Protein AF-J0RH33-F1 (afdb_monomer_lite)

Secondary structure (DSSP, 8-state):
---------------------------EEEE-TT-EEEEES-EESEEEE-TT-EEEEES-EE--S--TT-TT-EEEEE-STT-EEEEESS-EEESPTTS----SEEEEEETT-EEEEES-EEEESSEEEEEES-EEEEES-EEEE---SSSS---EEEEEESS-EEEEEEEEEEEESSEEEEE-SS-EEEEEEEEESSEEEE-SS-EEEEEEEEEES-SEEEEE-SS-EEEEEEEEEEESEEEEEETT-EEEEETT-EEEESSS-SEEEESTT-EEEEESSEEEESSEEEEEESS-EEEEES-EEEE-SSS--EEEEEESS-EEEEESS-EEEEESEEEEEESTT-EEEEES-EEEE-STT-EEEEEES---S--EEES-EEEESSTT--EEEEEEEESS-EEEEES-EEEEEEEEEEE-SS-EEEEES-EEEESS-SEEEETT-EEEEESS-EEEESSS-SEEEESTT-EEEEESSEEEESS-SEEEETT-EEEEES-EEEE--SS--EEEEEESTT-EEEEEEEEEEEEESEEEEEETT-EEEEEEEEEEE---S--TT-PPPEEEEEESSEEEE-S-EEEEEEEEEEEEESS-EEEE---SS--EEEEEEEEEEEEESS-EEEEESEEEE-SSEEEEEE---------TT-TT-----EEEEES-EEEEEEEEEEE-TT---EEEEES-EEEEEEEEEE----SS-PPPEEEEEES-EEEEEEEE-TT--EEEEEESS-EEEE---SS-B-TTSPBPPHHHHHEEEESEEEEES-EEEEPPPBTTBPPEEEESTT--S-SEEEEEESS-EEEE-B---TT--GGG--B-EEEE-SEEEE-EEEEE-S----TT------S--TTSSEEEEEESS---TTSEEETTS-EESTT-SBEEEEEEESTT-TT-PPPGGG---SS--S--EEEEEEE-B-TTSSSB-B-HHHHHHHHHHHHHHHHHHHHHHHHHHHHHHHHHHHHHS-S-------EEEEEEEEEE--SS-TTSSS-TTEEEEEEEEEE-

pLDDT: mean 86.23, std 16.54, range [25.39, 98.94]

Radius of gyration: 57.74 Å; chains: 1; bounding box: 113×87×209 Å

Foldseek 3Di:
DDDDDDDDDDDDDDDDDDDDDDPPPFAEAEFEDLDEEEEEPEEGLAYEWDHQGEYEYEQYEFNPDQDPPDQADERYEYDAPNTEYAYEDAYEFADPPPDDGSHQHGYEYEHQYEYEYYAHEYEHAAENEEYANYEYEYENYEYEHHNPDPDDGQGANYEHENQYEYEAEAYEYPAHDAHPYEYYHAYEYEYAHYEGQEEHEYERQYEYEAEAYEYPPYQENYEYYQQYEYEYAAYEGAHQHWYEWENLYEYEAHNAHETAHDHAEQYEFEAANTEYEYEHHEFEGAAEPADYEHNYEYEYENYEQEYPQNNHAEPYEFEHQYEYEAYYQYEYPAHQEHYEFEAENGEYEYAAHEYEYEDDQHEDYYYENHLDQRHEYENYEYEYPDPPAAHAEDYEHEDQAEYEYHAYEYDRHQEDYYYYQQYEYEEAAYEFEHAEAHHEWENLYEYEYENAHEFEYDHYERHEFEAANTEYEEEHHEFEGQEEPAEFYHQGEYEYEHYEFEYDHPPFAEPYEAYAANTEYEYHYAYEYEAHLEDEEYEHNYEYEHAHYEYAYAQDPDDPPPDWREDEEYALYEYEYEYQYEADNTQEYYEFEHLYEYEYHYPDALRHEAEHAAEDYEYEQQGEYYEESYEYEYAAEDYEYEDPPPPVPPDPPVPPRLHAHEYEYECYEYAHEQYEHYEQHQHQYEYEEHVYEGHHLADEEDDDDDDDQDHEREYEYENYEAEHAAYAPQQHAYEYAYEHAYEYEYEQHPRDADPVRHDDDSVVSQEHEHAAYHFELYEYEYDPDDPQAAHEYEYRGNPDPDQARYEYYDAAEYEKEAAKDWLDFLVPGSIYAYEYEGAHYDAYEYHYDDAHYDPPPDDQDQDDDLRTAHFHYKHQYDDDQRNYFYPVQFDAHPPHQFTKGWGKAFDPGPRYWHDQSNDPDPPRDSGMITTGTGFDADPPDSATAGHPVVLCVVVVVVLVVVLVVQVVVVVVVVVVVVVVVPVVDDDDDDPDKDKDKDWDKDFDADPPDCGHHVRGGRIDIGMDMDID

Sequence (1028 aa):
MSKKSLLSYTAIAVILLFGANHNAQAEELKVSDGKKTEVSEKSYDNILAEKGGKIIGKNLKLGSTPPQGSPSAVVVTVTRSDSLIELSENTIIGAPLGTKSSYAYGVNVSDNAIFKMTGGSINVDTTAIKLNGGNGELENVTITSENREHNKALGNAIIASEKSKLTLKNVTVTTAKDTSITADDHSDITVSDGSFGGTILAKNESTITLNNVTVTQANNGIFADNKSQITVNGGSFETKNGVTVQNGSTITLNNGAKITSSESDGLHVVGEKSKVVMTGGSVTGSNSVLYTRGGGYINVKDVALTANGNGTKFGALARAFSTIELNGNTTIKNAFVGVKAQSENATIKMTGGSIEITGGEAVGALFFDTKSKENMLKDVKITSGKDGFFIEKGISADKKSTVALDNVTLTQAKTAIFANDNSTIAVSGGTFEAKEAAIFAQNGSTITLNNDAKITSSEGDGLYAVGEKSKIFMTGGSITGSNKVLHAKGGGYINVKDVTLKTNGERKHAGAFADDINSVIELKGKTTITNVFCGLLAMYGSKITSEELTITGQETDDYEDGTLSTGVNAFGAVIELKGKTTIEKVNVGLAATSNSTIKMVNGTAKENKIEATKIALFISNNGHIDLVNTSATAGTAGVQFANFSQDNSNNPSSSQNRKNSEVNLTNTDLIVEKGIGINTNESIGKINLKNSKILADTLFQNTIQETEPVEMFTLTADHSVLQGGVRNKEKGKTSFDLKNETTWTLKISENEKDAEGNLLDIAQRARSDVSVLGLNDSSLVFAGPTEGHYQTLHIGSGKPETKAVYNATGDAKIYFNTKWTDGTPITEQETDHLLIHGDVSGSTTVYIQSDLGDKESVINASDPSNIGGLSLIQVSGKADENSFKLAHGYITRGGSPYKYTLTGYGPESSYGQANIEQSLFDEKNENFWDFRLHKEFLPDSKAEAPVAQMASYLVMPNALFYSGLTDMAEQNALLANIRTAIIDKGQEKQNGFFLHTYGSTGTFSSESAPRQYGYSGADLRYAALQGG

InterPro domains:
  IPR011050 Pectin lyase fold/virulence factor [SSF51126] (392-906)
  IPR012332 Autotransporter, pectate lyase C-like domain superfamily [G3DSA:2.160.20.20] (13-256)
  IPR012332 Autotransporter, pectate lyase C-like domain superfamily [G3DSA:2.160.20.20] (337-915)

Structure (mmCIF, N/CA/C/O backbone):
data_AF-J0RH33-F1
#
_entry.id   AF-J0RH33-F1
#
loop_
_atom_site.group_PDB
_atom_site.id
_atom_site.type_symbol
_atom_site.label_atom_id
_atom_site.label_alt_id
_atom_site.label_comp_id
_atom_site.label_asym_id
_atom_site.label_entity_id
_atom_site.label_seq_id
_atom_site.pdbx_PDB_ins_code
_atom_site.Cartn_x
_atom_site.Cartn_y
_atom_site.Cartn_z
_atom_site.occupancy
_atom_site.B_iso_or_equiv
_atom_site.auth_seq_id
_atom_site.auth_comp_id
_atom_site.auth_asym_id
_atom_site.auth_atom_id
_atom_site.pdbx_PDB_model_num
ATOM 1 N N . MET A 1 1 ? -29.620 59.194 67.606 1.00 33.78 1 MET A N 1
ATOM 2 C CA . MET A 1 1 ? -30.785 60.075 67.380 1.00 33.78 1 MET A CA 1
ATOM 3 C C . MET A 1 1 ? -32.035 59.212 67.351 1.00 33.78 1 MET A C 1
ATOM 5 O O . MET A 1 1 ? -32.033 58.164 66.730 1.00 33.78 1 MET A O 1
ATOM 9 N N . SER A 1 2 ? -33.032 59.630 68.122 1.00 29.50 2 SER A N 1
ATOM 10 C CA . SER A 1 2 ? -34.382 59.072 68.270 1.00 29.50 2 SER A CA 1
ATOM 11 C C . SER A 1 2 ? -35.161 59.085 66.930 1.00 29.50 2 SER A C 1
ATOM 13 O O . SER A 1 2 ? -34.763 59.849 66.064 1.00 29.50 2 SER A O 1
ATOM 15 N N . LYS A 1 3 ? -36.310 58.443 66.673 1.00 35.03 3 LYS A N 1
ATOM 16 C CA . LYS A 1 3 ? -37.402 57.907 67.507 1.00 35.03 3 LYS A CA 1
ATOM 17 C C . LYS A 1 3 ? -38.523 57.418 66.556 1.00 35.03 3 LYS A C 1
ATOM 19 O O . LYS A 1 3 ? -38.619 57.949 65.455 1.00 35.03 3 LYS A O 1
ATOM 24 N N . LYS A 1 4 ? -39.467 56.656 67.140 1.00 37.72 4 LYS A N 1
ATOM 25 C CA . LYS A 1 4 ? -40.929 56.581 66.857 1.00 37.72 4 LYS A CA 1
ATOM 26 C C . LYS A 1 4 ? -41.359 55.656 65.706 1.00 37.72 4 LYS A C 1
ATOM 28 O O . LYS A 1 4 ? -40.703 55.622 64.683 1.00 37.72 4 LYS A O 1
ATOM 33 N N . SER A 1 5 ? -42.459 54.901 65.794 1.00 37.66 5 SER A N 1
ATOM 34 C CA . SER A 1 5 ? -43.606 54.830 66.737 1.00 37.66 5 SER A CA 1
ATOM 35 C C . SER A 1 5 ? -44.471 53.616 66.326 1.00 37.66 5 SER A C 1
ATOM 37 O O . SER A 1 5 ? -44.533 53.352 65.133 1.00 37.66 5 SER A O 1
ATOM 39 N N . LEU A 1 6 ? -44.967 52.785 67.264 1.00 35.34 6 LEU A N 1
ATOM 40 C CA . LEU A 1 6 ? -46.378 52.673 67.745 1.00 35.34 6 LEU A CA 1
ATOM 41 C C . LEU A 1 6 ? -47.412 52.408 66.621 1.00 35.34 6 LEU A C 1
ATOM 43 O O . LEU A 1 6 ? -47.380 53.089 65.610 1.00 35.34 6 LEU A O 1
ATOM 47 N N . LEU A 1 7 ? -48.413 51.526 66.736 1.00 31.17 7 LEU A N 1
ATOM 48 C CA . LEU A 1 7 ? -49.317 51.230 67.862 1.00 31.17 7 LEU A CA 1
ATOM 49 C C . LEU A 1 7 ? -50.265 50.084 67.427 1.00 31.17 7 LEU A C 1
ATOM 51 O O . LEU A 1 7 ? -50.625 50.070 66.253 1.00 31.17 7 LEU A O 1
ATOM 55 N N . SER A 1 8 ? -50.731 49.221 68.352 1.00 25.39 8 SER A N 1
ATOM 56 C CA . SER A 1 8 ? -52.167 48.872 68.544 1.00 25.39 8 SER A CA 1
ATOM 57 C C . SER A 1 8 ? -52.444 47.490 69.188 1.00 25.39 8 SER A C 1
ATOM 59 O O . SER A 1 8 ? -52.286 46.468 68.533 1.00 25.39 8 SER A O 1
ATOM 61 N N . TYR A 1 9 ? -52.967 47.539 70.429 1.00 28.16 9 TYR A N 1
ATOM 62 C CA . TYR A 1 9 ? -54.074 46.752 71.036 1.00 28.16 9 TYR A CA 1
ATOM 63 C C . TYR A 1 9 ? -53.941 45.214 71.221 1.00 28.16 9 TYR A C 1
ATOM 65 O O . TYR A 1 9 ? -53.931 44.457 70.264 1.00 28.16 9 TYR A O 1
ATOM 73 N N . THR A 1 10 ? -53.673 44.713 72.444 1.00 28.19 10 THR A N 1
ATOM 74 C CA . THR A 1 10 ? -54.585 44.316 73.567 1.00 28.19 10 THR A CA 1
ATOM 75 C C . THR A 1 10 ? -55.394 43.028 73.360 1.00 28.19 10 THR A C 1
ATOM 77 O O . THR A 1 10 ? -56.293 43.017 72.528 1.00 28.19 10 THR A O 1
ATOM 80 N N . ALA A 1 11 ? -55.179 42.034 74.238 1.00 29.95 11 ALA A N 1
ATOM 81 C CA . ALA A 1 11 ? -56.156 41.515 75.222 1.00 29.95 11 ALA A CA 1
ATOM 82 C C . ALA A 1 11 ? -55.937 40.020 75.570 1.00 29.95 11 ALA A C 1
ATOM 84 O O . ALA A 1 11 ? -56.042 39.179 74.690 1.00 29.95 11 ALA A O 1
ATOM 85 N N . ILE A 1 12 ? -55.773 39.748 76.881 1.00 29.70 12 ILE A N 1
ATOM 86 C CA . ILE A 1 12 ? -56.329 38.606 77.656 1.00 29.70 12 ILE A CA 1
ATOM 87 C C . ILE A 1 12 ? -55.762 37.192 77.360 1.00 29.70 12 ILE A C 1
ATOM 89 O O . ILE A 1 12 ? -55.603 36.818 76.213 1.00 29.70 12 ILE A O 1
ATOM 93 N N . ALA A 1 13 ? -55.579 36.243 78.282 1.00 28.20 13 ALA A N 1
ATOM 94 C CA . ALA A 1 13 ? -55.232 36.114 79.704 1.00 28.20 13 ALA A CA 1
ATOM 95 C C . ALA A 1 13 ? -55.463 34.622 80.068 1.00 28.20 13 ALA A C 1
ATOM 97 O O . ALA A 1 13 ? -56.335 34.002 79.469 1.00 28.20 13 ALA A O 1
ATOM 98 N N . VAL A 1 14 ? -54.795 34.139 81.134 1.00 28.56 14 VAL A N 1
ATOM 99 C CA . VAL A 1 14 ? -55.150 32.953 81.964 1.00 28.56 14 VAL A CA 1
ATOM 100 C C . VAL A 1 14 ? -55.010 31.582 81.226 1.00 28.56 14 VAL A C 1
ATOM 102 O O . VAL A 1 14 ? -55.390 31.455 80.077 1.00 28.56 14 VAL A O 1
ATOM 105 N N . ILE A 1 15 ? -54.419 30.486 81.730 1.00 30.19 15 ILE A N 1
ATOM 106 C CA . ILE A 1 15 ? -54.521 29.782 83.025 1.00 30.19 15 ILE A CA 1
ATOM 107 C C . ILE A 1 15 ? -53.293 28.873 83.282 1.00 30.19 15 ILE A C 1
ATOM 109 O O . ILE A 1 15 ? -52.705 28.309 82.363 1.00 30.19 15 ILE A O 1
ATOM 113 N N . LEU A 1 16 ? -52.962 28.742 84.572 1.00 29.30 16 LEU A N 1
ATOM 114 C CA . LEU A 1 16 ? -51.959 27.893 85.226 1.00 29.30 16 LEU A CA 1
ATOM 115 C C . LEU A 1 16 ? -52.227 26.379 85.132 1.00 29.30 16 LEU A C 1
ATOM 117 O O . LEU A 1 16 ? -53.363 25.951 84.971 1.00 29.30 16 LEU A O 1
ATOM 121 N N . LEU A 1 17 ? -51.150 25.612 85.361 1.00 37.19 17 LEU A N 1
ATOM 122 C CA . LEU A 1 17 ? -51.086 24.292 86.007 1.00 37.19 17 LEU A CA 1
ATOM 123 C C . LEU A 1 17 ? -52.435 23.658 86.404 1.00 37.19 17 LEU A C 1
ATOM 125 O O . LEU A 1 17 ? -53.123 24.199 87.259 1.00 37.19 17 LEU A O 1
ATOM 129 N N . PHE A 1 18 ? -52.711 22.447 85.917 1.00 27.27 18 PHE A N 1
ATOM 130 C CA . PHE A 1 18 ? -52.848 21.216 86.719 1.00 27.27 18 PHE A CA 1
ATOM 131 C C . PHE A 1 18 ? -53.251 20.043 85.809 1.00 27.27 18 PHE A C 1
ATOM 133 O O . PHE A 1 18 ? -54.077 20.189 84.915 1.00 27.27 18 PHE A O 1
ATOM 140 N N . GLY A 1 19 ? -52.653 18.879 86.066 1.00 31.56 19 GLY A N 1
ATOM 141 C CA . GLY A 1 19 ? -52.843 17.626 85.332 1.00 31.56 19 GLY A CA 1
ATOM 142 C C . GLY A 1 19 ? -51.516 16.864 85.255 1.00 31.56 19 GLY A C 1
ATOM 143 O O . GLY A 1 19 ? -50.945 16.722 84.187 1.00 31.56 19 GLY A O 1
ATOM 144 N N . ALA A 1 20 ? -50.816 16.650 86.371 1.00 26.20 20 ALA A N 1
ATOM 145 C CA . ALA A 1 20 ? -51.024 15.488 87.237 1.00 26.20 20 ALA A CA 1
ATOM 146 C C . ALA A 1 20 ? -50.907 14.165 86.462 1.00 26.20 20 ALA A C 1
ATOM 148 O O . ALA A 1 20 ? -51.823 13.783 85.744 1.00 26.20 20 ALA A O 1
ATOM 149 N N . ASN A 1 21 ? -49.769 13.491 86.666 1.00 29.94 21 ASN A N 1
ATOM 150 C CA . ASN A 1 21 ? -49.593 12.040 86.653 1.00 29.94 21 ASN A CA 1
ATOM 151 C C . ASN A 1 21 ? -50.686 11.264 85.914 1.00 29.94 21 ASN A C 1
ATOM 153 O O . ASN A 1 21 ? -51.660 10.820 86.523 1.00 29.94 21 ASN A O 1
ATOM 157 N N . HIS A 1 22 ? -50.471 10.994 84.634 1.00 31.45 22 HIS A N 1
ATOM 158 C CA . HIS A 1 22 ? -50.748 9.653 84.151 1.00 31.45 22 HIS A CA 1
ATOM 159 C C . HIS A 1 22 ? -49.393 8.992 83.973 1.00 31.45 22 HIS A C 1
ATOM 161 O O . HIS A 1 22 ? -48.518 9.513 83.286 1.00 31.45 22 HIS A O 1
ATOM 167 N N . ASN A 1 23 ? -49.209 7.881 84.682 1.00 35.53 23 ASN A N 1
ATOM 168 C CA . ASN A 1 23 ? -48.247 6.859 84.317 1.00 35.53 23 ASN A CA 1
ATOM 169 C C . ASN A 1 23 ? -48.399 6.614 82.811 1.00 35.53 23 ASN A C 1
ATOM 171 O O . ASN A 1 23 ? -49.314 5.898 82.412 1.00 35.53 23 ASN A O 1
ATOM 175 N N . ALA A 1 24 ? -47.560 7.223 81.976 1.00 38.69 24 ALA A N 1
ATOM 176 C CA . ALA A 1 24 ? -47.475 6.853 80.575 1.00 38.69 24 ALA A CA 1
ATOM 177 C C . ALA A 1 24 ? -46.694 5.538 80.537 1.00 38.69 24 ALA A C 1
ATOM 179 O O . ALA A 1 24 ? -45.493 5.499 80.282 1.00 38.69 24 ALA A O 1
ATOM 180 N N . GLN A 1 25 ? -47.371 4.451 80.920 1.00 41.88 25 GLN A N 1
ATOM 181 C CA . GLN A 1 25 ? -47.011 3.158 80.367 1.00 41.88 25 GLN A CA 1
ATOM 182 C C . GLN A 1 25 ? -47.035 3.311 78.852 1.00 41.88 25 GLN A C 1
ATOM 184 O O . GLN A 1 25 ? -47.922 3.987 78.330 1.00 41.88 25 GLN A O 1
ATOM 189 N N . ALA A 1 26 ? -46.047 2.721 78.188 1.00 54.06 26 ALA A N 1
ATOM 190 C CA . ALA A 1 26 ? -45.946 2.756 76.744 1.00 54.06 26 ALA A CA 1
ATOM 191 C C . ALA A 1 26 ? -47.305 2.420 76.109 1.00 54.06 26 ALA A C 1
ATOM 193 O O . ALA A 1 26 ? -47.855 1.348 76.375 1.00 54.06 26 ALA A O 1
ATOM 194 N N . GLU A 1 27 ? -47.888 3.352 75.344 1.00 75.06 27 GLU A N 1
ATOM 195 C CA . GLU A 1 27 ? -49.168 3.098 74.678 1.00 75.06 27 GLU A CA 1
ATOM 196 C C . GLU A 1 27 ? -48.872 2.220 73.456 1.00 75.06 27 GLU A C 1
ATOM 198 O O . GLU A 1 27 ? -48.475 2.706 72.395 1.00 75.06 27 GLU A O 1
ATOM 203 N N . GLU A 1 28 ? -48.988 0.906 73.655 1.00 83.50 28 GLU A N 1
ATOM 204 C CA . GLU A 1 28 ? -48.847 -0.125 72.627 1.00 83.50 28 GLU A CA 1
ATOM 205 C C . GLU A 1 28 ? -50.217 -0.454 72.019 1.00 83.50 28 GLU A C 1
ATOM 207 O O . GLU A 1 28 ? -51.157 -0.823 72.731 1.00 83.50 28 GLU A O 1
ATOM 212 N N . LEU A 1 29 ? -50.341 -0.376 70.690 1.00 90.56 29 LEU A N 1
ATOM 213 C CA . LEU A 1 29 ? -51.534 -0.846 69.978 1.00 90.56 29 LEU A CA 1
ATOM 214 C C . LEU A 1 29 ? -51.277 -2.223 69.370 1.00 90.56 29 LEU A C 1
ATOM 216 O O . LEU A 1 29 ? -50.658 -2.335 68.313 1.00 90.56 29 LEU A O 1
ATOM 220 N N . LYS A 1 30 ? -51.821 -3.269 69.997 1.00 92.50 30 LYS A N 1
ATOM 221 C CA . LYS A 1 30 ? -51.758 -4.646 69.493 1.00 92.50 30 LYS A CA 1
ATOM 222 C C . LYS A 1 30 ? -53.117 -5.127 68.975 1.00 92.50 30 LYS A C 1
ATOM 224 O O . LYS A 1 30 ? -54.105 -5.104 69.707 1.00 92.50 30 LYS A O 1
ATOM 229 N N . VAL A 1 31 ? -53.169 -5.615 67.733 1.00 93.00 31 VAL A N 1
ATOM 230 C CA . VAL A 1 31 ? -54.377 -6.172 67.097 1.00 93.00 31 VAL A CA 1
ATOM 231 C C . VAL A 1 31 ? -54.100 -7.586 66.587 1.00 93.00 31 VAL A C 1
ATOM 233 O O . VAL A 1 31 ? -53.173 -7.800 65.808 1.00 93.00 31 VAL A O 1
ATOM 236 N N . SER A 1 32 ? -54.906 -8.555 67.031 1.00 92.75 32 SER A N 1
ATOM 237 C CA . SER A 1 32 ? -54.756 -9.979 66.704 1.00 92.75 32 SER A CA 1
ATOM 238 C C . SER A 1 32 ? -56.065 -10.661 66.294 1.00 92.75 32 SER A C 1
ATOM 240 O O . SER A 1 32 ? -57.148 -10.079 66.402 1.00 92.75 32 SER A O 1
ATOM 242 N N . ASP A 1 33 ? -55.952 -11.918 65.851 1.00 90.00 33 ASP A N 1
ATOM 243 C CA . ASP A 1 33 ? -57.053 -12.876 65.667 1.00 90.00 33 ASP A CA 1
ATOM 244 C C . ASP A 1 33 ? -58.132 -12.389 64.684 1.00 90.00 33 ASP A C 1
ATOM 246 O O . ASP A 1 33 ? -59.332 -12.445 64.955 1.00 90.00 33 ASP A O 1
ATOM 250 N N . GLY A 1 34 ? -57.698 -11.857 63.538 1.00 86.25 34 GLY A N 1
ATOM 251 C CA . GLY A 1 34 ? -58.590 -11.400 62.465 1.00 86.25 34 GLY A CA 1
ATOM 252 C C . GLY A 1 34 ? -59.309 -10.066 62.714 1.00 86.25 34 GLY A C 1
ATOM 253 O O . GLY A 1 34 ? -60.083 -9.622 61.863 1.00 86.25 34 GLY A O 1
ATOM 254 N N . LYS A 1 35 ? -59.098 -9.414 63.866 1.00 91.31 35 LYS A N 1
ATOM 255 C CA . LYS A 1 35 ? -59.786 -8.160 64.218 1.00 91.31 35 LYS A CA 1
ATOM 256 C C . LYS A 1 35 ? -59.302 -6.981 63.377 1.00 91.31 35 LYS A C 1
ATOM 258 O O . LYS A 1 35 ? -58.128 -6.903 63.031 1.00 91.31 35 LYS A O 1
ATOM 263 N N . LYS A 1 36 ? -60.203 -6.031 63.111 1.00 95.25 36 LYS A N 1
ATOM 264 C CA . LYS A 1 36 ? -59.908 -4.760 62.436 1.00 95.25 36 LYS A CA 1
ATOM 265 C C . LYS A 1 36 ? -60.075 -3.588 63.406 1.00 95.25 36 LYS A C 1
ATOM 267 O O . LYS A 1 36 ? -61.113 -3.491 64.056 1.00 95.25 36 LYS A O 1
ATOM 272 N N . THR A 1 37 ? -59.099 -2.686 63.435 1.00 94.50 37 THR A N 1
ATOM 273 C CA . THR A 1 37 ? -59.093 -1.475 64.267 1.00 94.50 37 THR A CA 1
ATOM 274 C C . THR A 1 37 ? -58.738 -0.256 63.420 1.00 94.50 37 THR A C 1
ATOM 276 O O . THR A 1 37 ? -57.776 -0.294 62.657 1.00 94.50 37 THR A O 1
ATOM 279 N N . GLU A 1 38 ? -59.495 0.832 63.568 1.00 94.56 38 GLU A N 1
ATOM 280 C CA . GLU A 1 38 ? -59.228 2.117 62.910 1.00 94.56 38 GLU A CA 1
ATOM 281 C C . GLU A 1 38 ? -58.890 3.180 63.964 1.00 94.56 38 GLU A C 1
ATOM 283 O O . GLU A 1 38 ? -59.577 3.284 64.982 1.00 94.56 38 GLU A O 1
ATOM 288 N N . VAL A 1 39 ? -57.820 3.947 63.750 1.00 92.94 39 VAL A N 1
ATOM 289 C CA . VAL A 1 39 ? -57.325 4.972 64.685 1.00 92.94 39 VAL A CA 1
ATOM 290 C C . VAL A 1 39 ? -56.859 6.218 63.931 1.00 92.94 39 VAL A C 1
ATOM 292 O O . VAL A 1 39 ? -56.305 6.126 62.839 1.00 92.94 39 VAL A O 1
ATOM 295 N N . SER A 1 40 ? -57.075 7.401 64.507 1.00 93.00 40 SER A N 1
ATOM 296 C CA . SER A 1 40 ? -56.711 8.682 63.890 1.00 93.00 40 SER A CA 1
ATOM 297 C C . SER A 1 40 ? -56.193 9.669 64.934 1.00 93.00 40 SER A C 1
ATOM 299 O O . SER A 1 40 ? -56.694 9.661 66.055 1.00 93.00 40 SER A O 1
ATOM 301 N N . GLU A 1 41 ? -55.218 10.508 64.565 1.00 90.00 41 GLU A N 1
ATOM 302 C CA . GLU A 1 41 ? -54.669 11.617 65.379 1.00 90.00 41 GLU A CA 1
ATOM 303 C C . GLU A 1 41 ? -54.116 11.205 66.758 1.00 90.00 41 GLU A C 1
ATOM 305 O O . GLU A 1 41 ? -54.076 12.000 67.699 1.00 90.00 41 GLU A O 1
ATOM 310 N N . LYS A 1 42 ? -53.677 9.949 66.894 1.00 89.50 42 LYS A N 1
ATOM 311 C CA . LYS A 1 42 ? -53.144 9.393 68.144 1.00 89.50 42 LYS A CA 1
ATOM 312 C C . LYS A 1 42 ? -51.631 9.211 68.124 1.00 89.50 42 LYS A C 1
ATOM 314 O O . LYS A 1 42 ? -51.011 9.070 67.068 1.00 89.50 42 LYS A O 1
ATOM 319 N N . SER A 1 43 ? -51.072 9.163 69.328 1.00 88.31 43 SER A N 1
ATOM 320 C CA . SER A 1 43 ? -49.677 8.831 69.586 1.00 88.31 43 SER A CA 1
ATOM 321 C C . SER A 1 43 ? -49.576 7.422 70.163 1.00 88.31 43 SER A C 1
ATOM 323 O O . SER A 1 43 ? -50.285 7.110 71.110 1.00 88.31 43 SER A O 1
ATOM 325 N N . TYR A 1 44 ? -48.693 6.594 69.614 1.00 88.81 44 TYR A N 1
ATOM 326 C CA . TYR A 1 44 ? -48.364 5.271 70.153 1.00 88.81 44 TYR A CA 1
ATOM 327 C C . TYR A 1 44 ? -46.844 5.138 70.256 1.00 88.81 44 TYR A C 1
ATOM 329 O O . TYR A 1 44 ? -46.108 5.782 69.502 1.00 88.81 44 TYR A O 1
ATOM 337 N N . ASP A 1 45 ? -46.354 4.305 71.167 1.00 82.06 45 ASP A N 1
ATOM 338 C CA . ASP A 1 45 ? -44.924 3.982 71.225 1.00 82.06 45 ASP A CA 1
ATOM 339 C C . ASP A 1 45 ? -44.564 2.908 70.202 1.00 82.06 45 ASP A C 1
ATOM 341 O O . ASP A 1 45 ? -43.588 3.048 69.465 1.00 82.06 45 ASP A O 1
ATOM 345 N N . ASN A 1 46 ? -45.402 1.880 70.096 1.00 87.06 46 ASN A N 1
ATOM 346 C CA . ASN A 1 46 ? -45.301 0.827 69.101 1.00 87.06 46 ASN A CA 1
ATOM 347 C C . ASN A 1 46 ? -46.693 0.317 68.697 1.00 87.06 46 ASN A C 1
ATOM 349 O O . ASN A 1 46 ? -47.657 0.369 69.464 1.00 87.06 46 ASN A O 1
ATOM 353 N N . ILE A 1 47 ? -46.804 -0.177 67.463 1.00 93.31 47 ILE A N 1
ATOM 354 C CA . ILE A 1 47 ? -48.026 -0.816 66.962 1.00 93.31 47 ILE A CA 1
ATOM 355 C C . ILE A 1 47 ? -47.703 -2.186 66.357 1.00 93.31 47 ILE A C 1
ATOM 357 O O . ILE A 1 47 ? -46.698 -2.353 65.661 1.00 93.31 47 ILE A O 1
ATOM 361 N N . LEU A 1 48 ? -48.562 -3.169 66.625 1.00 93.94 48 LEU A N 1
ATOM 362 C CA . LEU A 1 48 ? -48.387 -4.565 66.237 1.00 93.94 48 LEU A CA 1
ATOM 363 C C . LEU A 1 48 ? -49.690 -5.148 65.677 1.00 93.94 48 LEU A C 1
ATOM 365 O O . LEU A 1 48 ? -50.711 -5.176 66.363 1.00 93.94 48 LEU A O 1
ATOM 369 N N . ALA A 1 49 ? -49.633 -5.692 64.464 1.00 95.62 49 ALA A N 1
ATOM 370 C CA . ALA A 1 49 ? -50.685 -6.534 63.900 1.00 95.62 49 ALA A CA 1
ATOM 371 C C . ALA A 1 49 ? -50.174 -7.972 63.725 1.00 95.62 49 ALA A C 1
ATOM 373 O O . ALA A 1 49 ? -49.166 -8.200 63.053 1.00 95.62 49 ALA A O 1
ATOM 374 N N . GLU A 1 50 ? -50.863 -8.943 64.328 1.00 94.06 50 GLU A N 1
ATOM 375 C CA . GLU A 1 50 ? -50.506 -10.365 64.243 1.00 94.06 50 GLU A CA 1
ATOM 376 C C . GLU A 1 50 ? -51.718 -11.263 63.961 1.00 94.06 50 GLU A C 1
ATOM 378 O O . GLU A 1 50 ? -52.857 -10.873 64.197 1.00 94.06 50 GLU A O 1
ATOM 383 N N . LYS A 1 51 ? -51.490 -12.495 63.489 1.00 91.31 51 LYS A N 1
ATOM 384 C CA . LYS A 1 51 ? -52.535 -13.531 63.317 1.00 91.31 51 LYS A CA 1
ATOM 385 C C . LYS A 1 51 ? -53.803 -13.019 62.595 1.00 91.31 51 LYS A C 1
ATOM 387 O O . LYS A 1 51 ? -54.919 -13.203 63.084 1.00 91.31 51 LYS A O 1
ATOM 392 N N . GLY A 1 52 ? -53.644 -12.325 61.468 1.00 91.12 52 GLY A N 1
ATOM 393 C CA . GLY A 1 52 ? -54.757 -11.785 60.680 1.00 91.12 52 GLY A CA 1
ATOM 394 C C . GLY A 1 52 ? -55.297 -10.426 61.147 1.00 91.12 52 GLY A C 1
ATOM 395 O O . GLY A 1 52 ? -56.285 -9.943 60.594 1.00 91.12 52 GLY A O 1
ATOM 396 N N . GLY A 1 53 ? -54.701 -9.811 62.174 1.00 96.06 53 GLY A N 1
ATOM 397 C CA . GLY A 1 53 ? -55.100 -8.493 62.672 1.00 96.06 53 GLY A CA 1
ATOM 398 C C . GLY A 1 53 ? -54.899 -7.376 61.641 1.00 96.06 53 GLY A C 1
ATOM 399 O O . GLY A 1 53 ? -53.946 -7.401 60.865 1.00 96.06 53 GLY A O 1
ATOM 400 N N . LYS A 1 54 ? -55.792 -6.379 61.629 1.00 97.12 54 LYS A N 1
ATOM 401 C CA . LYS A 1 54 ? -55.782 -5.258 60.675 1.00 97.12 54 LYS A CA 1
ATOM 402 C C . LYS A 1 54 ? -55.849 -3.911 61.391 1.00 97.12 54 LYS A C 1
ATOM 404 O O . LYS A 1 54 ? -56.798 -3.668 62.133 1.00 97.12 54 LYS A O 1
ATOM 409 N N . ILE A 1 55 ? -54.893 -3.022 61.138 1.00 97.06 55 ILE A N 1
ATOM 410 C CA . ILE A 1 55 ? -54.880 -1.646 61.661 1.00 97.06 55 ILE A CA 1
ATOM 411 C C . ILE A 1 55 ? -54.961 -0.668 60.489 1.00 97.06 55 ILE A C 1
ATOM 413 O O . ILE A 1 55 ? -54.165 -0.770 59.561 1.00 97.06 55 ILE A O 1
ATOM 417 N N . ILE A 1 56 ? -55.893 0.286 60.547 1.00 96.81 56 ILE A N 1
ATOM 418 C CA . ILE A 1 56 ? -55.948 1.435 59.630 1.00 96.81 56 ILE A CA 1
ATOM 419 C C . ILE A 1 56 ? -55.718 2.714 60.440 1.00 96.81 56 ILE A C 1
ATOM 421 O O . ILE A 1 56 ? -56.481 3.014 61.358 1.00 96.81 56 ILE A O 1
ATOM 425 N N . GLY A 1 57 ? -54.653 3.447 60.127 1.00 95.62 57 GLY A N 1
ATOM 426 C CA . GLY A 1 57 ? -54.169 4.597 60.887 1.00 95.62 57 GLY A CA 1
ATOM 427 C C . GLY A 1 57 ? -54.087 5.884 60.066 1.00 95.62 57 GLY A C 1
ATOM 428 O O . GLY A 1 57 ? -53.576 5.864 58.951 1.00 95.62 57 GLY A O 1
ATOM 429 N N . LYS A 1 58 ? -54.526 7.019 60.625 1.00 95.56 58 LYS A N 1
ATOM 430 C CA . LYS A 1 58 ? -54.429 8.350 59.989 1.00 95.56 58 LYS A CA 1
ATOM 431 C C . LYS A 1 58 ? -53.782 9.386 60.910 1.00 95.56 58 LYS A C 1
ATOM 433 O O . LYS A 1 58 ? -54.126 9.449 62.086 1.00 95.56 58 LYS A O 1
ATOM 438 N N . ASN A 1 59 ? -52.871 10.217 60.391 1.00 93.12 59 ASN A N 1
ATOM 439 C CA . ASN A 1 59 ? -52.173 11.275 61.153 1.00 93.12 59 ASN A CA 1
ATOM 440 C C . ASN A 1 59 ? -51.584 10.797 62.496 1.00 93.12 59 ASN A C 1
ATOM 442 O O . ASN A 1 59 ? -51.698 11.484 63.514 1.00 93.12 59 ASN A O 1
ATOM 446 N N . LEU A 1 60 ? -50.993 9.601 62.525 1.00 93.12 60 LEU A N 1
ATOM 447 C CA . LEU A 1 60 ? -50.453 9.039 63.764 1.00 93.12 60 LEU A CA 1
ATOM 448 C C . LEU A 1 60 ? -49.040 9.554 64.057 1.00 93.12 60 LEU A C 1
ATOM 450 O O . LEU A 1 60 ? -48.274 9.859 63.143 1.00 93.12 60 LEU A O 1
ATOM 454 N N . LYS A 1 61 ? -48.666 9.589 65.337 1.00 90.62 61 LYS A N 1
ATOM 455 C CA . LYS A 1 61 ? -47.276 9.767 65.786 1.00 90.62 61 LYS A CA 1
ATOM 456 C C . LYS A 1 61 ? -46.812 8.482 66.460 1.00 90.62 61 LYS A C 1
ATOM 458 O O . LYS A 1 61 ? -47.246 8.162 67.562 1.00 90.62 61 LYS A O 1
ATOM 463 N N . LEU A 1 62 ? -45.979 7.714 65.775 1.00 89.38 62 LEU A N 1
ATOM 464 C CA . LEU A 1 62 ? -45.552 6.386 66.200 1.00 89.38 62 LEU A CA 1
ATOM 465 C C . LEU A 1 62 ? -44.090 6.451 66.648 1.00 89.38 62 LEU A C 1
ATOM 467 O O . LEU A 1 62 ? -43.241 6.912 65.890 1.00 89.38 62 LEU A O 1
ATOM 471 N N . GLY A 1 63 ? -43.794 5.999 67.866 1.00 80.44 63 GLY A N 1
ATOM 472 C CA . GLY A 1 63 ? -42.485 6.174 68.503 1.00 80.44 63 GLY A CA 1
ATOM 473 C C . GLY A 1 63 ? -42.383 7.504 69.258 1.00 80.44 63 GLY A C 1
ATOM 474 O O . GLY A 1 63 ? -41.476 8.302 69.015 1.00 80.44 63 GLY A O 1
ATOM 475 N N . SER A 1 64 ? -43.319 7.762 70.176 1.00 60.78 64 SER A N 1
ATOM 476 C CA . SER A 1 64 ? -43.413 9.025 70.930 1.00 60.78 64 SER A CA 1
ATOM 477 C C . SER A 1 64 ? -42.400 9.132 72.078 1.00 60.78 64 SER A C 1
ATOM 479 O O . SER A 1 64 ? -41.960 10.237 72.404 1.00 60.78 64 SER A O 1
ATOM 481 N N . THR A 1 65 ? -42.001 7.997 72.662 1.00 60.12 65 THR A N 1
ATOM 482 C CA . THR A 1 65 ? -41.110 7.926 73.829 1.00 60.12 65 THR A CA 1
ATOM 483 C C . THR A 1 65 ? -39.953 6.941 73.579 1.00 60.12 65 THR A C 1
ATOM 485 O O . THR A 1 65 ? -40.204 5.758 73.345 1.00 60.12 65 THR A O 1
ATOM 488 N N . PRO A 1 66 ? -38.671 7.369 73.628 1.00 52.97 66 PRO A N 1
ATOM 489 C CA . PRO A 1 66 ? -37.537 6.467 73.423 1.00 52.97 66 PRO A CA 1
ATOM 490 C C . PRO A 1 66 ? -37.503 5.372 74.503 1.00 52.97 66 PRO A C 1
ATOM 492 O O . PRO A 1 66 ? -37.501 5.708 75.691 1.00 52.97 66 PRO A O 1
ATOM 495 N N . PRO A 1 67 ? -37.428 4.076 74.151 1.00 52.50 67 PRO A N 1
ATOM 496 C CA . PRO A 1 67 ? -37.338 3.019 75.150 1.00 52.50 67 PRO A CA 1
ATOM 497 C C . PRO A 1 67 ? -36.010 3.131 75.907 1.00 52.50 67 PRO A C 1
ATOM 499 O O . PRO A 1 67 ? -34.932 3.009 75.321 1.00 52.50 67 PRO A O 1
ATOM 502 N N . GLN A 1 68 ? -36.069 3.348 77.226 1.00 45.66 68 GLN A N 1
ATOM 503 C CA . GLN A 1 68 ? -34.877 3.285 78.069 1.00 45.66 68 GLN A CA 1
ATOM 504 C C . GLN A 1 68 ? -34.283 1.868 78.014 1.00 45.66 68 GLN A C 1
ATOM 506 O O . GLN A 1 68 ? -34.846 0.922 78.556 1.00 45.66 68 GLN A O 1
ATOM 511 N N . GLY A 1 69 ? -33.127 1.723 77.360 1.00 47.47 69 GLY A N 1
ATOM 512 C CA . GLY A 1 69 ? -32.258 0.549 77.493 1.00 47.47 69 GLY A CA 1
ATOM 513 C C . GLY A 1 69 ? -32.414 -0.579 76.466 1.00 47.47 69 GLY A C 1
ATOM 514 O O . GLY A 1 69 ? -31.775 -1.610 76.647 1.00 47.47 69 GLY A O 1
ATOM 515 N N . SER A 1 70 ? -33.197 -0.430 75.389 1.00 50.69 70 SER A N 1
ATOM 516 C CA . SER A 1 70 ? -33.285 -1.454 74.326 1.00 50.69 70 SER A CA 1
ATOM 517 C C . SER A 1 70 ? -32.990 -0.884 72.932 1.00 50.69 70 SER A C 1
ATOM 519 O O . SER A 1 70 ? -33.907 -0.413 72.260 1.00 50.69 70 SER A O 1
ATOM 521 N N . PRO A 1 71 ? -31.738 -0.974 72.440 1.00 50.56 71 PRO A N 1
ATOM 522 C CA . PRO A 1 71 ? -31.322 -0.488 71.116 1.00 50.56 71 PRO A CA 1
ATOM 523 C C . PRO A 1 71 ? -31.892 -1.299 69.926 1.00 50.56 71 PRO A C 1
ATOM 525 O O . PRO A 1 71 ? -31.341 -1.269 68.830 1.00 50.56 71 PRO A O 1
ATOM 528 N N . SER A 1 72 ? -32.973 -2.065 70.113 1.00 57.22 72 SER A N 1
ATOM 529 C CA . SER A 1 72 ? -33.550 -2.973 69.103 1.00 57.22 72 SER A CA 1
ATOM 530 C C . SER A 1 72 ? -35.074 -2.873 68.960 1.00 57.22 72 SER A C 1
ATOM 532 O O . SER A 1 72 ? -35.671 -3.707 68.285 1.00 57.22 72 SER A O 1
ATOM 534 N N . ALA A 1 73 ? -35.721 -1.882 69.582 1.00 65.56 73 ALA A N 1
ATOM 535 C CA . ALA A 1 73 ? -37.168 -1.707 69.469 1.00 65.56 73 ALA A CA 1
ATOM 536 C C . ALA A 1 73 ? -37.579 -1.292 68.040 1.00 65.56 73 ALA A C 1
ATOM 538 O O . ALA A 1 73 ? -36.984 -0.381 67.459 1.00 65.56 73 ALA A O 1
ATOM 539 N N . VAL A 1 74 ? -38.591 -1.974 67.494 1.00 81.88 74 VAL A N 1
ATOM 540 C CA . VAL A 1 74 ? -39.223 -1.684 66.197 1.00 81.88 74 VAL A CA 1
ATOM 541 C C . VAL A 1 74 ? -40.520 -0.912 66.449 1.00 81.88 74 VAL A C 1
ATOM 543 O O . VAL A 1 74 ? -41.328 -1.346 67.268 1.00 81.88 74 VAL A O 1
ATOM 546 N N . VAL A 1 75 ? -40.742 0.200 65.742 1.00 88.69 75 VAL A N 1
ATOM 547 C CA . VAL A 1 75 ? -41.930 1.057 65.938 1.00 88.69 75 VAL A CA 1
ATOM 548 C C . VAL A 1 75 ? -43.212 0.407 65.395 1.00 88.69 75 VAL A C 1
ATOM 550 O O . VAL A 1 75 ? -44.261 0.449 66.036 1.00 88.69 75 VAL A O 1
ATOM 553 N N . VAL A 1 76 ? -43.143 -0.219 64.219 1.00 94.00 76 VAL A N 1
ATOM 554 C CA . VAL A 1 76 ? -44.282 -0.862 63.548 1.00 94.00 76 VAL A CA 1
ATOM 555 C C . VAL A 1 76 ? -43.937 -2.312 63.237 1.00 94.00 76 VAL A C 1
ATOM 557 O O . VAL A 1 76 ? -42.973 -2.577 62.523 1.00 94.00 76 VAL A O 1
ATOM 560 N N . THR A 1 77 ? -44.734 -3.260 63.728 1.00 94.12 77 THR A N 1
ATOM 561 C CA . THR A 1 77 ? -44.559 -4.688 63.423 1.00 94.12 77 THR A CA 1
ATOM 562 C C . THR A 1 77 ? -45.822 -5.278 62.799 1.00 94.12 77 THR A C 1
ATOM 564 O O . THR A 1 77 ? -46.920 -5.134 63.332 1.00 94.12 77 THR A O 1
ATOM 567 N N . VAL A 1 78 ? -45.673 -5.984 61.678 1.00 96.31 78 VAL A N 1
ATOM 568 C CA . VAL A 1 78 ? -46.753 -6.743 61.029 1.00 96.31 78 VAL A CA 1
ATOM 569 C C . VAL A 1 78 ? -46.270 -8.172 60.811 1.00 96.31 78 VAL A C 1
ATOM 571 O O . VAL A 1 78 ? -45.258 -8.389 60.152 1.00 96.31 78 VAL A O 1
ATOM 574 N N . THR A 1 79 ? -46.949 -9.163 61.377 1.00 94.06 79 THR A N 1
ATOM 575 C CA . THR A 1 79 ? -46.472 -10.554 61.334 1.00 94.06 79 THR A CA 1
ATOM 576 C C . THR A 1 79 ? -47.613 -11.552 61.180 1.00 94.06 79 THR A C 1
ATOM 578 O O . THR A 1 79 ? -48.751 -11.274 61.561 1.00 94.06 79 THR A O 1
ATOM 581 N N . ARG A 1 80 ? -47.302 -12.749 60.675 1.00 89.44 80 ARG A N 1
ATOM 582 C CA . ARG A 1 80 ? -48.245 -13.809 60.273 1.00 89.44 80 ARG A CA 1
ATOM 583 C C . ARG A 1 80 ? -49.110 -13.432 59.066 1.00 89.44 80 ARG A C 1
ATOM 585 O O . ARG A 1 80 ? -49.419 -12.265 58.836 1.00 89.44 80 ARG A O 1
ATOM 592 N N . SER A 1 81 ? -49.550 -14.456 58.338 1.00 84.06 81 SER A N 1
ATOM 593 C CA . SER A 1 81 ? -50.402 -14.300 57.160 1.00 84.06 81 SER A CA 1
ATOM 594 C C . SER A 1 81 ? -51.699 -13.554 57.492 1.00 84.06 81 SER A C 1
ATOM 596 O O . SER A 1 81 ? -52.199 -13.622 58.616 1.00 84.06 81 SER A O 1
ATOM 598 N N . ASP A 1 82 ? -52.230 -12.838 56.499 1.00 88.25 82 ASP A N 1
ATOM 599 C CA . ASP A 1 82 ? -53.465 -12.038 56.551 1.00 88.25 82 ASP A CA 1
ATOM 600 C C . ASP A 1 82 ? -53.442 -10.796 57.462 1.00 88.25 82 ASP A C 1
ATOM 602 O O . ASP A 1 82 ? -54.419 -10.038 57.485 1.00 88.25 82 ASP A O 1
ATOM 606 N N . SER A 1 83 ? -52.346 -10.550 58.189 1.00 96.50 83 SER A N 1
ATOM 607 C CA . SER A 1 83 ? -52.170 -9.332 58.985 1.00 96.50 83 SER A CA 1
ATOM 608 C C . SER A 1 83 ? -51.889 -8.113 58.094 1.00 96.50 83 SER A C 1
ATOM 610 O O . SER A 1 83 ? -51.144 -8.209 57.115 1.00 96.50 83 SER A O 1
ATOM 612 N N . LEU A 1 84 ? -52.456 -6.955 58.447 1.00 96.94 84 LEU A N 1
ATOM 613 C CA . LEU A 1 84 ? -52.341 -5.701 57.693 1.00 96.94 84 LEU A CA 1
ATOM 614 C C . LEU A 1 84 ? -52.128 -4.503 58.623 1.00 96.94 84 LEU A C 1
ATOM 616 O O . LEU A 1 84 ? -52.872 -4.319 59.584 1.00 96.94 84 LEU A O 1
ATOM 620 N N . ILE A 1 85 ? -51.192 -3.625 58.274 1.00 97.94 85 ILE A N 1
ATOM 621 C CA . ILE A 1 85 ? -51.181 -2.245 58.774 1.00 97.94 85 ILE A CA 1
ATOM 622 C C . ILE A 1 85 ? -51.198 -1.296 57.578 1.00 97.94 85 ILE A C 1
ATOM 624 O O . ILE A 1 85 ? -50.331 -1.385 56.714 1.00 97.94 85 ILE A O 1
ATOM 628 N N . GLU A 1 86 ? -52.174 -0.394 57.542 1.00 97.75 86 GLU A N 1
ATOM 629 C CA . GLU A 1 86 ? -52.309 0.666 56.544 1.00 97.75 86 GLU A CA 1
ATOM 630 C C . GLU A 1 86 ? -52.280 2.028 57.238 1.00 97.75 86 GLU A C 1
ATOM 632 O O . GLU A 1 86 ? -53.112 2.310 58.097 1.00 97.75 86 GLU A O 1
ATOM 637 N N . LEU A 1 87 ? -51.302 2.862 56.892 1.00 97.62 87 LEU A N 1
ATOM 638 C CA . LEU A 1 87 ? -51.095 4.189 57.467 1.00 97.62 87 LEU A CA 1
ATOM 639 C C . LEU A 1 87 ? -51.235 5.257 56.385 1.00 97.62 87 LEU A C 1
ATOM 641 O O . LEU A 1 87 ? -50.766 5.071 55.265 1.00 97.62 87 LEU A O 1
ATOM 645 N N . SER A 1 88 ? -51.843 6.396 56.701 1.00 95.62 88 SER A N 1
ATOM 646 C CA . SER A 1 88 ? -51.991 7.468 55.717 1.00 95.62 88 SER A CA 1
ATOM 647 C C . SER A 1 88 ? -51.853 8.879 56.289 1.00 95.62 88 SER A C 1
ATOM 649 O O . SER A 1 88 ? -51.759 9.081 57.507 1.00 95.62 88 SER A O 1
ATOM 651 N N . GLU A 1 89 ? -51.885 9.862 55.385 1.00 94.12 89 GLU A N 1
ATOM 652 C CA . GLU A 1 89 ? -51.831 11.303 55.663 1.00 94.12 89 GLU A CA 1
ATOM 653 C C . GLU A 1 89 ? -50.478 11.708 56.281 1.00 94.12 89 GLU A C 1
ATOM 655 O O . GLU A 1 89 ? -49.439 11.257 55.809 1.00 94.12 89 GLU A O 1
ATOM 660 N N . ASN A 1 90 ? -50.438 12.553 57.315 1.00 92.44 90 ASN A N 1
ATOM 661 C CA . ASN A 1 90 ? -49.187 13.056 57.901 1.00 92.44 90 ASN A CA 1
ATOM 662 C C . ASN A 1 90 ? -48.628 12.138 59.001 1.00 92.44 90 ASN A C 1
ATOM 664 O O . ASN A 1 90 ? -48.118 12.615 60.015 1.00 92.44 90 ASN A O 1
ATOM 668 N N . THR A 1 91 ? -48.756 10.819 58.837 1.00 94.69 91 THR A N 1
ATOM 669 C CA . THR A 1 91 ? -48.282 9.855 59.838 1.00 94.69 91 THR A CA 1
ATOM 670 C C . THR A 1 91 ? -46.750 9.877 59.950 1.00 94.69 91 THR A C 1
ATOM 672 O O . THR A 1 91 ? -46.041 9.810 58.946 1.00 94.69 91 THR A O 1
ATOM 675 N N . ILE A 1 92 ? -46.230 9.957 61.177 1.00 92.81 92 ILE A N 1
ATOM 676 C CA . ILE A 1 92 ? -44.794 9.977 61.488 1.00 92.81 92 ILE A CA 1
ATOM 677 C C . ILE A 1 92 ? -44.419 8.665 62.180 1.00 92.81 92 ILE A C 1
ATOM 679 O O . ILE A 1 92 ? -45.024 8.310 63.189 1.00 92.81 92 ILE A O 1
ATOM 683 N N . ILE A 1 93 ? -43.409 7.967 61.656 1.00 92.38 93 ILE A N 1
ATOM 684 C CA . ILE A 1 93 ? -42.789 6.785 62.270 1.00 92.38 93 ILE A CA 1
ATOM 685 C C . ILE A 1 93 ? -41.379 7.159 62.736 1.00 92.38 93 ILE A C 1
ATOM 687 O O . ILE A 1 93 ? -40.517 7.513 61.930 1.00 92.38 93 ILE A O 1
ATOM 691 N N . GLY A 1 94 ? -41.134 7.049 64.039 1.00 88.50 94 GLY A N 1
ATOM 692 C CA . GLY A 1 94 ? -39.891 7.472 64.671 1.00 88.50 94 GLY A CA 1
ATOM 693 C C . GLY A 1 94 ? -39.869 8.977 64.939 1.00 88.50 94 GLY A C 1
ATOM 694 O O . GLY A 1 94 ? -40.860 9.571 65.362 1.00 88.50 94 GLY A O 1
ATOM 695 N N . ALA A 1 95 ? -38.714 9.606 64.729 1.00 84.19 95 ALA A N 1
ATOM 696 C CA . ALA A 1 95 ? -38.535 11.022 65.039 1.00 84.19 95 ALA A CA 1
ATOM 697 C C . ALA A 1 95 ? -39.131 11.947 63.950 1.00 84.19 95 ALA A C 1
ATOM 699 O O . ALA A 1 95 ? -39.289 11.551 62.797 1.00 84.19 95 ALA A O 1
ATOM 700 N N . PRO A 1 96 ? -39.435 13.220 64.247 1.00 84.94 96 PRO A N 1
ATOM 701 C CA . PRO A 1 96 ? -39.725 14.202 63.203 1.00 84.94 96 PRO A CA 1
ATOM 702 C C . PRO A 1 96 ? -38.543 14.364 62.230 1.00 84.94 96 PRO A C 1
ATOM 704 O O . PRO A 1 96 ? -37.382 14.296 62.648 1.00 84.94 96 PRO A O 1
ATOM 707 N N . LEU A 1 97 ? -38.804 14.609 60.942 1.00 84.62 97 LEU A N 1
ATOM 708 C CA . LEU A 1 97 ? -37.747 14.905 59.961 1.00 84.62 97 LEU A CA 1
ATOM 709 C C . LEU A 1 97 ? -36.862 16.075 60.433 1.00 84.62 97 LEU A C 1
ATOM 711 O O . LEU A 1 97 ? -37.345 17.032 61.036 1.00 84.62 97 LEU A O 1
ATOM 715 N N . GLY A 1 98 ? -35.553 15.992 60.179 1.00 77.75 98 GLY A N 1
ATOM 716 C CA . GLY A 1 98 ? -34.574 17.003 60.607 1.00 77.75 98 GLY A CA 1
ATOM 717 C C . GLY A 1 98 ? -34.165 16.933 62.086 1.00 77.75 98 GLY A C 1
ATOM 718 O O . GLY A 1 98 ? -33.295 17.691 62.513 1.00 77.75 98 GLY A O 1
ATOM 719 N N . THR A 1 99 ? -34.740 16.014 62.869 1.00 80.44 99 THR A N 1
ATOM 720 C CA . THR A 1 99 ? -34.337 15.748 64.259 1.00 80.44 99 THR A CA 1
ATOM 721 C C . THR A 1 99 ? -33.571 14.429 64.378 1.00 80.44 99 THR A C 1
ATOM 723 O O . THR A 1 99 ? -33.652 13.568 63.499 1.00 80.44 99 THR A O 1
ATOM 726 N N . LYS A 1 100 ? -32.792 14.268 65.456 1.00 73.00 100 LYS A N 1
ATOM 727 C CA . LYS A 1 100 ? -32.062 13.021 65.725 1.00 73.00 100 LYS A CA 1
ATOM 728 C C . LYS A 1 100 ? -33.042 11.921 66.125 1.00 73.00 100 LYS A C 1
ATOM 730 O O . LYS A 1 100 ? -33.844 12.132 67.034 1.00 73.00 100 LYS A O 1
ATOM 735 N N . SER A 1 101 ? -32.927 10.754 65.496 1.00 73.44 101 SER A N 1
ATOM 736 C CA . SER A 1 101 ? -33.677 9.569 65.905 1.00 73.44 101 SER A CA 1
ATOM 737 C C . SER A 1 101 ? -32.910 8.766 66.953 1.00 73.44 101 SER A C 1
ATOM 739 O O . SER A 1 101 ? -31.689 8.651 66.888 1.00 73.44 101 SER A O 1
ATOM 741 N N . SER A 1 102 ? -33.633 8.213 67.924 1.00 69.75 102 SER A N 1
ATOM 742 C CA . SER A 1 102 ? -33.129 7.227 68.890 1.00 69.75 102 SER A CA 1
ATOM 743 C C . SER A 1 102 ? -33.687 5.821 68.631 1.00 69.75 102 SER A C 1
ATOM 745 O O . SER A 1 102 ? -33.507 4.929 69.457 1.00 69.75 102 SER A O 1
ATOM 747 N N . TYR A 1 103 ? -34.398 5.621 67.514 1.00 73.00 103 TYR A N 1
ATOM 748 C CA . TYR A 1 103 ? -35.009 4.344 67.141 1.00 73.00 103 TYR A CA 1
ATOM 749 C C . TYR A 1 103 ? -34.144 3.613 66.127 1.00 73.00 103 TYR A C 1
ATOM 751 O O . TYR A 1 103 ? -33.870 4.149 65.058 1.00 73.00 103 TYR A O 1
ATOM 759 N N . ALA A 1 104 ? -33.767 2.368 66.419 1.00 74.81 104 ALA A N 1
ATOM 760 C CA . ALA A 1 104 ? -33.002 1.564 65.475 1.00 74.81 104 ALA A CA 1
ATOM 761 C C . ALA A 1 104 ? -33.844 1.190 64.241 1.00 74.81 104 ALA A C 1
ATOM 763 O O . ALA A 1 104 ? -33.387 1.389 63.115 1.00 74.81 104 ALA A O 1
ATOM 764 N N . TYR A 1 105 ? -35.074 0.700 64.431 1.00 84.69 105 TYR A N 1
ATOM 765 C CA . TYR A 1 105 ? -35.885 0.101 63.365 1.00 84.69 105 TYR A CA 1
ATOM 766 C C . TYR A 1 105 ? -37.275 0.741 63.252 1.00 84.69 105 TYR A C 1
ATOM 768 O O . TYR A 1 105 ? -37.970 0.908 64.253 1.00 84.69 105 TYR A O 1
ATOM 776 N N . GLY A 1 106 ? -37.697 1.069 62.028 1.00 90.56 106 GLY A N 1
ATOM 777 C CA . GLY A 1 106 ? -39.005 1.677 61.761 1.00 90.56 106 GLY A CA 1
ATOM 778 C C . GLY A 1 106 ? -40.111 0.636 61.647 1.00 90.56 106 GLY A C 1
ATOM 779 O O . GLY A 1 106 ? -40.916 0.467 62.560 1.00 90.56 106 GLY A O 1
ATOM 780 N N . VAL A 1 107 ? -40.132 -0.071 60.522 1.00 94.25 107 VAL A N 1
ATOM 781 C CA . VAL A 1 107 ? -41.163 -1.042 60.151 1.00 94.25 107 VAL A CA 1
ATOM 782 C C . VAL A 1 107 ? -40.536 -2.419 59.954 1.00 94.25 107 VAL A C 1
ATOM 784 O O . VAL A 1 107 ? -39.551 -2.550 59.228 1.00 94.25 107 VAL A O 1
ATOM 787 N N . ASN A 1 108 ? -41.125 -3.451 60.557 1.00 94.50 108 ASN A N 1
ATOM 788 C CA . ASN A 1 108 ? -40.782 -4.852 60.328 1.00 94.50 108 ASN A CA 1
ATOM 789 C C . ASN A 1 108 ? -42.022 -5.641 59.885 1.00 94.50 108 ASN A C 1
ATOM 791 O O . ASN A 1 108 ? -43.031 -5.658 60.590 1.00 94.50 108 ASN A O 1
ATOM 795 N N . VAL A 1 109 ? -41.939 -6.311 58.739 1.00 96.00 109 VAL A N 1
ATOM 796 C CA . VAL A 1 109 ? -43.030 -7.108 58.158 1.00 96.00 109 VAL A CA 1
ATOM 797 C C . VAL A 1 109 ? -42.538 -8.530 57.924 1.00 96.00 109 VAL A C 1
ATOM 799 O O . VAL A 1 109 ? -41.474 -8.713 57.332 1.00 96.00 109 VAL A O 1
ATOM 802 N N . SER A 1 110 ? -43.296 -9.537 58.358 1.00 95.06 110 SER A N 1
ATOM 803 C CA . SER A 1 110 ? -42.934 -10.943 58.146 1.00 95.06 110 SER A CA 1
ATOM 804 C C . SER A 1 110 ? -44.110 -11.850 57.785 1.00 95.06 110 SER A C 1
ATOM 806 O O . SER A 1 110 ? -45.268 -11.478 57.959 1.00 95.06 110 SER A O 1
ATOM 808 N N . ASP A 1 111 ? -43.809 -13.069 57.325 1.00 92.00 111 ASP A N 1
ATOM 809 C CA . ASP A 1 111 ? -44.768 -14.172 57.137 1.00 92.00 111 ASP A CA 1
ATOM 810 C C . ASP A 1 111 ? -45.982 -13.829 56.242 1.00 92.00 111 ASP A C 1
ATOM 812 O O . ASP A 1 111 ? -47.133 -14.057 56.614 1.00 92.00 111 ASP A O 1
ATOM 816 N N . ASN A 1 112 ? -45.744 -13.281 55.051 1.00 91.50 112 ASN A N 1
ATOM 817 C CA . ASN A 1 112 ? -46.741 -12.826 54.071 1.00 91.50 112 ASN A CA 1
ATOM 818 C C . ASN A 1 112 ? -47.680 -11.702 54.549 1.00 91.50 112 ASN A C 1
ATOM 820 O O . ASN A 1 112 ? -48.654 -11.389 53.861 1.00 91.50 112 ASN A O 1
ATOM 824 N N . ALA A 1 113 ? -47.397 -11.068 55.689 1.00 96.31 113 ALA A N 1
ATOM 825 C CA . ALA A 1 113 ? -48.141 -9.901 56.149 1.00 96.31 113 ALA A CA 1
ATOM 826 C C . ALA A 1 113 ? -47.985 -8.698 55.199 1.00 96.31 113 ALA A C 1
ATOM 828 O O . ALA A 1 113 ? -47.060 -8.653 54.383 1.00 96.31 113 ALA A O 1
ATOM 829 N N . ILE A 1 114 ? -48.886 -7.716 55.307 1.00 97.00 114 ILE A N 1
ATOM 830 C CA . ILE A 1 114 ? -48.935 -6.549 54.415 1.00 97.00 114 ILE A CA 1
ATOM 831 C C . ILE A 1 114 ? -48.761 -5.252 55.212 1.00 97.00 114 ILE A C 1
ATOM 833 O O . ILE A 1 114 ? -49.460 -5.009 56.195 1.00 97.00 114 ILE A O 1
ATOM 837 N N . PHE A 1 115 ? -47.875 -4.380 54.741 1.00 98.00 115 PHE A N 1
ATOM 838 C CA . PHE A 1 115 ? -47.756 -3.003 55.213 1.00 98.00 115 PHE A CA 1
ATOM 839 C C . PHE A 1 115 ? -48.057 -2.015 54.086 1.00 98.00 115 PHE A C 1
ATOM 841 O O . PHE A 1 115 ? -47.552 -2.165 52.974 1.00 98.00 115 PHE A O 1
ATOM 848 N N . LYS A 1 116 ? -48.862 -0.992 54.368 1.00 98.19 116 LYS A N 1
ATOM 849 C CA . LYS A 1 116 ? -49.155 0.100 53.440 1.00 98.19 116 LYS A CA 1
ATOM 850 C C . LYS A 1 116 ? -48.935 1.452 54.103 1.00 98.19 116 LYS A C 1
ATOM 852 O O . LYS A 1 116 ? -49.346 1.637 55.247 1.00 98.19 116 LYS A O 1
ATOM 857 N N . MET A 1 117 ? -48.330 2.398 53.389 1.00 98.00 117 MET A N 1
ATOM 858 C CA . MET A 1 117 ? -48.188 3.777 53.861 1.00 98.00 117 MET A CA 1
ATOM 859 C C . MET A 1 117 ? -48.362 4.789 52.724 1.00 98.00 117 MET A C 1
ATOM 861 O O . MET A 1 117 ? -47.611 4.748 51.754 1.00 98.00 117 MET A O 1
ATOM 865 N N . THR A 1 118 ? -49.309 5.720 52.859 1.00 97.50 118 THR A N 1
ATOM 866 C CA . THR A 1 118 ? -49.545 6.800 51.883 1.00 97.50 118 THR A CA 1
ATOM 867 C C . THR A 1 118 ? -49.404 8.175 52.536 1.00 97.50 118 THR A C 1
ATOM 869 O O . THR A 1 118 ? -50.266 8.593 53.309 1.00 97.50 118 THR A O 1
ATOM 872 N N . GLY A 1 119 ? -48.350 8.911 52.188 1.00 94.19 119 GLY A N 1
ATOM 873 C CA . GLY A 1 119 ? -47.967 10.160 52.846 1.00 94.19 119 GLY A CA 1
ATOM 874 C C . GLY A 1 119 ? -47.163 9.935 54.131 1.00 94.19 119 GLY A C 1
ATOM 875 O O . GLY A 1 119 ? -47.003 8.809 54.603 1.00 94.19 119 GLY A O 1
ATOM 876 N N . GLY A 1 120 ? -46.647 11.022 54.706 1.00 95.25 120 GLY A N 1
ATOM 877 C CA . GLY A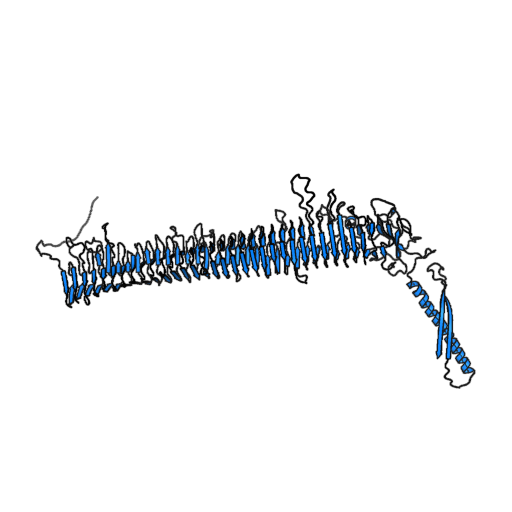 1 120 ? -45.948 10.997 55.990 1.00 95.25 120 GLY A CA 1
ATOM 878 C C . GLY A 1 120 ? -44.442 10.736 55.891 1.00 95.25 120 GLY A C 1
ATOM 879 O O . GLY A 1 120 ? -43.822 10.892 54.833 1.00 95.25 120 GLY A O 1
ATOM 880 N N . SER A 1 121 ? -43.828 10.383 57.024 1.00 94.06 121 SER A N 1
ATOM 881 C CA . SER A 1 121 ? -42.369 10.253 57.123 1.00 94.06 121 SER A CA 1
ATOM 882 C C . SER A 1 121 ? -41.891 9.151 58.060 1.00 94.06 121 SER A C 1
ATOM 884 O O . SER A 1 121 ? -42.506 8.913 59.099 1.00 94.06 121 SER A O 1
ATOM 886 N N . ILE A 1 122 ? -40.735 8.563 57.742 1.00 93.06 122 ILE A N 1
ATOM 887 C CA . ILE A 1 122 ? -40.021 7.599 58.588 1.00 93.06 122 ILE A CA 1
ATOM 888 C C . ILE A 1 122 ? -38.616 8.137 58.884 1.00 93.06 122 ILE A C 1
ATOM 890 O O . ILE A 1 122 ? -37.829 8.339 57.963 1.00 93.06 122 ILE A O 1
ATOM 894 N N . ASN A 1 123 ? -38.280 8.355 60.156 1.00 89.25 123 ASN A N 1
ATOM 895 C CA . ASN A 1 123 ? -36.948 8.814 60.568 1.00 89.25 123 ASN A CA 1
ATOM 896 C C . ASN A 1 123 ? -36.388 7.921 61.683 1.00 89.25 123 ASN A C 1
ATOM 898 O O . ASN A 1 123 ? -36.805 7.997 62.848 1.00 89.25 123 ASN A O 1
ATOM 902 N N . VAL A 1 124 ? -35.429 7.076 61.317 1.00 85.50 124 VAL A N 1
ATOM 903 C CA . VAL A 1 124 ? -34.803 6.075 62.193 1.00 85.50 124 VAL A CA 1
ATOM 904 C C . VAL A 1 124 ? -33.285 6.064 62.028 1.00 85.50 124 VAL A C 1
ATOM 906 O O . VAL A 1 124 ? -32.741 6.713 61.143 1.00 85.50 124 VAL A O 1
ATOM 909 N N . ASP A 1 125 ? -32.589 5.347 62.903 1.00 79.75 125 ASP A N 1
ATOM 910 C CA . ASP A 1 125 ? -31.127 5.294 62.943 1.00 79.75 125 ASP A CA 1
ATOM 911 C C . ASP A 1 125 ? -30.552 4.202 62.020 1.00 79.75 125 ASP A C 1
ATOM 913 O O . ASP A 1 125 ? -29.537 4.427 61.363 1.00 79.75 125 ASP A O 1
ATOM 917 N N . THR A 1 126 ? -31.195 3.025 61.907 1.00 79.31 126 THR A N 1
ATOM 918 C CA . THR A 1 126 ? -30.626 1.883 61.151 1.00 79.31 126 THR A CA 1
ATOM 919 C C . THR A 1 126 ? -31.408 1.476 59.903 1.00 79.31 126 THR A C 1
ATOM 921 O O . THR A 1 126 ? -30.874 1.609 58.802 1.00 79.31 126 THR A O 1
ATOM 924 N N . THR A 1 127 ? -32.638 0.973 60.047 1.00 87.81 127 THR A N 1
ATOM 925 C CA . THR A 1 127 ? -33.449 0.468 58.929 1.00 87.81 127 THR A CA 1
ATOM 926 C C . THR A 1 127 ? -34.888 0.931 59.073 1.00 87.81 127 THR A C 1
ATOM 928 O O . THR A 1 127 ? -35.581 0.578 60.031 1.00 87.81 127 THR A O 1
ATOM 931 N N . ALA A 1 128 ? -35.350 1.715 58.100 1.00 91.38 128 ALA A N 1
ATOM 932 C CA . ALA A 1 128 ? -36.700 2.261 58.077 1.00 91.38 128 ALA A CA 1
ATOM 933 C C . ALA A 1 128 ? -37.734 1.184 57.766 1.00 91.38 128 ALA A C 1
ATOM 935 O O . ALA A 1 128 ? -38.785 1.155 58.402 1.00 91.38 128 ALA A O 1
ATOM 936 N N . ILE A 1 129 ? -37.435 0.291 56.821 1.00 94.06 129 ILE A N 1
ATOM 937 C CA . ILE A 1 129 ? -38.355 -0.764 56.392 1.00 94.06 129 ILE A CA 1
ATOM 938 C C . ILE A 1 129 ? -37.589 -2.065 56.210 1.00 94.06 129 ILE A C 1
ATOM 940 O O . ILE A 1 129 ? -36.648 -2.132 55.420 1.00 94.06 129 ILE A O 1
ATOM 944 N N . LYS A 1 130 ? -38.031 -3.105 56.914 1.00 94.06 130 LYS A N 1
ATOM 945 C CA . LYS A 1 130 ? -37.532 -4.472 56.800 1.00 94.06 130 LYS A CA 1
ATOM 946 C C . LYS A 1 130 ? -38.689 -5.418 56.481 1.00 94.06 130 LYS A C 1
ATOM 948 O O . LYS A 1 130 ? -39.607 -5.547 57.286 1.00 94.06 130 LYS A O 1
ATOM 953 N N . LEU A 1 131 ? -38.639 -6.092 55.335 1.00 96.06 131 LEU A N 1
ATOM 954 C CA . LEU A 1 131 ? -39.556 -7.178 54.976 1.00 96.06 131 LEU A CA 1
ATOM 955 C C . LEU A 1 131 ? -38.785 -8.506 54.989 1.00 96.06 131 LEU A C 1
ATOM 957 O O . LEU A 1 131 ? -37.799 -8.618 54.270 1.00 96.06 131 LEU A O 1
ATOM 961 N N . ASN A 1 132 ? -39.229 -9.496 55.769 1.00 94.56 132 ASN A N 1
ATOM 962 C CA . ASN A 1 132 ? -38.705 -10.873 55.746 1.00 94.56 132 ASN A CA 1
ATOM 963 C C . ASN A 1 132 ? -39.862 -11.825 55.398 1.00 94.56 132 ASN A C 1
ATOM 965 O O . ASN A 1 132 ? -40.667 -12.181 56.260 1.00 94.56 132 ASN A O 1
ATOM 969 N N . GLY A 1 133 ? -40.025 -12.127 54.112 1.00 93.50 133 GLY A N 1
ATOM 970 C CA . GLY A 1 133 ? -41.190 -12.827 53.570 1.00 93.50 133 GLY A CA 1
ATOM 971 C C . GLY A 1 133 ? -42.489 -12.025 53.619 1.00 93.50 133 GLY A C 1
ATOM 972 O O . GLY A 1 133 ? -43.560 -12.615 53.569 1.00 93.50 133 GLY A O 1
ATOM 973 N N . GLY A 1 134 ? -42.418 -10.698 53.763 1.00 93.31 134 GLY A N 1
ATOM 974 C CA . GLY A 1 134 ? -43.568 -9.793 53.863 1.00 93.31 134 GLY A CA 1
ATOM 975 C C . GLY A 1 134 ? -43.831 -8.988 52.586 1.00 93.31 134 GLY A C 1
ATOM 976 O O . GLY A 1 134 ? -43.027 -8.979 51.656 1.00 93.31 134 GLY A O 1
ATOM 977 N N . ASN A 1 135 ? -44.952 -8.266 52.549 1.00 95.94 135 ASN A N 1
ATOM 978 C CA . ASN A 1 135 ? -45.335 -7.406 51.428 1.00 95.94 135 ASN A CA 1
ATOM 979 C C . ASN A 1 135 ? -45.481 -5.939 51.862 1.00 95.94 135 ASN A C 1
ATOM 981 O O . ASN A 1 135 ? -45.984 -5.659 52.952 1.00 95.94 135 ASN A O 1
ATOM 985 N N . GLY A 1 136 ? -45.088 -5.000 50.999 1.00 96.44 136 GLY A N 1
ATOM 986 C CA . GLY A 1 136 ? -45.154 -3.564 51.273 1.00 96.44 136 GLY A CA 1
ATOM 987 C C . GLY A 1 136 ? -45.643 -2.719 50.091 1.00 96.44 136 GLY A C 1
ATOM 988 O O . GLY A 1 136 ? -45.284 -2.982 48.944 1.00 96.44 136 GLY A O 1
ATOM 989 N N . GLU A 1 137 ? -46.414 -1.666 50.367 1.00 98.06 137 GLU A N 1
ATOM 990 C CA . GLU A 1 137 ? -46.754 -0.607 49.406 1.00 98.06 137 GLU A CA 1
ATOM 991 C C . GLU A 1 137 ? -46.582 0.774 50.052 1.00 98.06 137 GLU A C 1
ATOM 993 O O . GLU A 1 137 ? -47.223 1.080 51.055 1.00 98.06 137 GLU A O 1
ATOM 998 N N . LEU A 1 138 ? -45.702 1.609 49.501 1.00 98.00 138 LEU A N 1
ATOM 999 C CA . LEU A 1 138 ? -45.475 2.968 49.983 1.00 98.00 138 LEU A CA 1
ATOM 1000 C C . LEU A 1 138 ? -45.700 3.983 48.875 1.00 98.00 138 LEU A C 1
ATOM 1002 O O . LEU A 1 138 ? -45.218 3.801 47.760 1.00 98.00 138 LEU A O 1
ATOM 1006 N N . GLU A 1 139 ? -46.370 5.078 49.210 1.00 98.00 139 GLU A N 1
ATOM 1007 C CA . GLU A 1 139 ? -46.662 6.165 48.285 1.00 98.00 139 GLU A CA 1
ATOM 1008 C C . GLU A 1 139 ? -46.456 7.532 48.949 1.00 98.00 139 GLU A C 1
ATOM 1010 O O . GLU A 1 139 ? -46.993 7.782 50.023 1.00 98.00 139 GLU A O 1
ATOM 1015 N N . ASN A 1 140 ? -45.698 8.436 48.318 1.00 97.38 140 ASN A N 1
ATOM 1016 C CA . ASN A 1 140 ? -45.439 9.799 48.814 1.00 97.38 140 ASN A CA 1
ATOM 1017 C C . ASN A 1 140 ? -44.813 9.852 50.226 1.00 97.38 140 ASN A C 1
ATOM 1019 O O . ASN A 1 140 ? -45.139 10.729 51.027 1.00 97.38 140 ASN A O 1
ATOM 1023 N N . VAL A 1 141 ? -43.925 8.906 50.548 1.00 96.44 141 VAL A N 1
ATOM 1024 C CA . VAL A 1 141 ? -43.273 8.802 51.867 1.00 96.44 141 VAL A CA 1
ATOM 1025 C C . VAL A 1 141 ? -41.848 9.355 51.816 1.00 96.44 141 VAL A C 1
ATOM 1027 O O . VAL A 1 141 ? -41.092 9.060 50.889 1.00 96.44 141 VAL A O 1
ATOM 1030 N N . THR A 1 142 ? -41.459 10.122 52.840 1.00 94.75 142 THR A N 1
ATOM 1031 C CA . THR A 1 142 ? -40.070 10.584 53.029 1.00 94.75 142 THR A CA 1
ATOM 1032 C C . THR A 1 142 ? -39.370 9.777 54.119 1.00 94.75 142 THR A C 1
ATOM 1034 O O . THR A 1 142 ? -39.900 9.617 55.216 1.00 94.75 142 THR A O 1
ATOM 1037 N N . ILE A 1 143 ? -38.171 9.278 53.833 1.00 92.69 143 ILE A N 1
ATOM 1038 C CA . ILE A 1 143 ? -37.391 8.395 54.697 1.00 92.69 143 ILE A CA 1
ATOM 1039 C C . ILE A 1 143 ? -36.013 9.010 54.953 1.00 92.69 143 ILE A C 1
ATOM 1041 O O . ILE A 1 143 ? -35.317 9.424 54.024 1.00 92.69 143 ILE A O 1
ATOM 1045 N N . THR A 1 144 ? -35.587 8.998 56.211 1.00 86.81 144 THR A N 1
ATOM 1046 C CA . THR A 1 144 ? -34.218 9.329 56.621 1.00 86.81 144 THR A CA 1
ATOM 1047 C C . THR A 1 144 ? -33.678 8.208 57.506 1.00 86.81 144 THR A C 1
ATOM 1049 O O . THR A 1 144 ? -34.366 7.761 58.426 1.00 86.81 144 THR A O 1
ATOM 1052 N N . SER A 1 145 ? -32.465 7.735 57.203 1.00 79.38 145 SER A N 1
ATOM 1053 C CA . SER A 1 145 ? -31.811 6.635 57.918 1.00 79.38 145 SER A CA 1
ATOM 1054 C C . SER A 1 145 ? -30.305 6.901 58.059 1.00 79.38 145 SER A C 1
ATOM 1056 O O . SER A 1 145 ? -29.507 6.472 57.223 1.00 79.38 145 SER A O 1
ATOM 1058 N N . GLU A 1 146 ? -29.906 7.641 59.099 1.00 67.00 146 GLU A N 1
ATOM 1059 C CA . GLU A 1 146 ? -28.514 8.069 59.332 1.00 67.00 146 GLU A CA 1
ATOM 1060 C C . GLU A 1 146 ? -27.924 7.493 60.628 1.00 67.00 146 GLU A C 1
ATOM 1062 O O . GLU A 1 146 ? -28.062 8.099 61.687 1.00 67.00 146 GLU A O 1
ATOM 1067 N N . ASN A 1 147 ? -27.155 6.403 60.535 1.00 61.44 147 ASN A N 1
ATOM 1068 C CA . ASN A 1 147 ? -26.376 5.898 61.670 1.00 61.44 147 ASN A CA 1
ATOM 1069 C C . ASN A 1 147 ? -25.073 6.705 61.841 1.00 61.44 147 ASN A C 1
ATOM 1071 O O . ASN A 1 147 ? -24.140 6.556 61.041 1.00 61.44 147 ASN A O 1
ATOM 1075 N N . ARG A 1 148 ? -24.997 7.539 62.890 1.00 52.53 148 ARG A N 1
ATOM 1076 C CA . ARG A 1 148 ? -23.839 8.415 63.188 1.00 52.53 148 ARG A CA 1
ATOM 1077 C C . ARG A 1 148 ? -22.813 7.830 64.173 1.00 52.53 148 ARG A C 1
ATOM 1079 O O . ARG A 1 148 ? -21.817 8.495 64.452 1.00 52.53 148 ARG A O 1
ATOM 1086 N N . GLU A 1 149 ? -23.002 6.610 64.679 1.00 47.62 149 GLU A N 1
ATOM 1087 C CA . GLU A 1 149 ? -22.058 5.951 65.597 1.00 47.62 149 GLU A CA 1
ATOM 1088 C C . GLU A 1 149 ? -21.058 5.058 64.832 1.00 47.62 149 GLU A C 1
ATOM 1090 O O . GLU A 1 149 ? -21.401 4.271 63.943 1.00 47.62 149 GLU A O 1
ATOM 1095 N N . HIS A 1 150 ? -19.775 5.179 65.184 1.00 41.84 150 HIS A N 1
ATOM 1096 C CA . HIS A 1 150 ? -18.633 4.616 64.453 1.00 41.84 150 HIS A CA 1
ATOM 1097 C C . HIS A 1 150 ? -18.493 3.080 64.508 1.00 41.84 150 HIS A C 1
ATOM 1099 O O . HIS A 1 150 ? -17.505 2.554 63.998 1.00 41.84 150 HIS A O 1
ATOM 1105 N N . ASN A 1 151 ? -19.435 2.329 65.091 1.00 40.34 151 ASN A N 1
ATOM 1106 C CA . ASN A 1 151 ? -19.250 0.890 65.288 1.00 40.34 151 ASN A CA 1
ATOM 1107 C C . ASN A 1 151 ? -20.525 0.039 65.095 1.00 40.34 151 ASN A C 1
ATOM 1109 O O . ASN A 1 151 ? -21.455 0.090 65.892 1.00 40.34 151 ASN A O 1
ATOM 1113 N N . LYS A 1 152 ? -20.451 -0.848 64.086 1.00 43.78 152 LYS A N 1
ATOM 1114 C CA . LYS A 1 152 ? -21.044 -2.206 63.995 1.00 43.78 152 LYS A CA 1
ATOM 1115 C C . LYS A 1 152 ? -22.388 -2.512 63.300 1.00 43.78 152 LYS A C 1
ATOM 1117 O O . LYS A 1 152 ? -22.698 -3.697 63.235 1.00 43.78 152 LYS A O 1
ATOM 1122 N N . ALA A 1 153 ? -23.119 -1.595 62.661 1.00 45.47 153 ALA A N 1
ATOM 1123 C CA . ALA A 1 153 ? -24.243 -2.005 61.789 1.00 45.47 153 ALA A CA 1
ATOM 1124 C C . ALA A 1 153 ? -24.239 -1.307 60.417 1.00 45.47 153 ALA A C 1
ATOM 1126 O O . ALA A 1 153 ? -24.217 -0.075 60.339 1.00 45.47 153 ALA A O 1
ATOM 1127 N N . LEU A 1 154 ? -24.248 -2.118 59.350 1.00 49.38 154 LEU A N 1
ATOM 1128 C CA . LEU A 1 154 ? -24.521 -1.724 57.962 1.00 49.38 154 LEU A CA 1
ATOM 1129 C C . LEU A 1 154 ? -26.009 -1.353 57.878 1.00 49.38 154 LEU A C 1
ATOM 1131 O O . LEU A 1 154 ? -26.864 -2.193 58.156 1.00 49.38 154 LEU A O 1
ATOM 1135 N N . GLY A 1 155 ? -26.323 -0.091 57.588 1.00 60.44 155 GLY A N 1
ATOM 1136 C CA . GLY A 1 155 ? -27.700 0.411 57.596 1.00 60.44 155 GLY A CA 1
ATOM 1137 C C . GLY A 1 155 ? -28.293 0.416 56.192 1.00 60.44 155 GLY A C 1
ATOM 1138 O O . GLY A 1 155 ? -27.904 1.250 55.374 1.00 60.44 155 GLY A O 1
ATOM 1139 N N . ASN A 1 156 ? -29.232 -0.495 55.921 1.00 77.88 156 ASN A N 1
ATOM 1140 C CA . ASN A 1 156 ? -30.084 -0.440 54.731 1.00 77.88 156 ASN A CA 1
ATOM 1141 C C . ASN A 1 156 ? -31.328 0.380 55.082 1.00 77.88 156 ASN A C 1
ATOM 1143 O O . ASN A 1 156 ? -32.025 0.007 56.027 1.00 77.88 156 ASN A O 1
ATOM 1147 N N . ALA A 1 157 ? -31.636 1.452 54.345 1.00 89.75 157 ALA A N 1
ATOM 1148 C CA . ALA A 1 157 ? -32.851 2.229 54.615 1.00 89.75 157 ALA A CA 1
ATOM 1149 C C . ALA A 1 157 ? -34.108 1.373 54.375 1.00 89.75 157 ALA A C 1
ATOM 1151 O O . ALA A 1 157 ? -34.998 1.314 55.224 1.00 89.75 157 ALA A O 1
ATOM 1152 N N . ILE A 1 158 ? -34.138 0.653 53.252 1.00 94.19 158 ILE A N 1
ATOM 1153 C CA . ILE A 1 158 ? -35.195 -0.286 52.877 1.00 94.19 158 ILE A CA 1
ATOM 1154 C C . ILE A 1 158 ? -34.553 -1.627 52.517 1.00 94.19 158 ILE A C 1
ATOM 1156 O O . ILE A 1 158 ? -33.669 -1.682 51.661 1.00 94.19 158 ILE A O 1
ATOM 1160 N N . ILE A 1 159 ? -35.011 -2.716 53.134 1.00 94.50 159 ILE A N 1
ATOM 1161 C CA . ILE A 1 159 ? -34.609 -4.083 52.789 1.00 94.50 159 ILE A CA 1
ATOM 1162 C C . ILE A 1 159 ? -35.826 -5.000 52.646 1.00 94.50 159 ILE A C 1
ATOM 1164 O O . ILE A 1 159 ? -36.701 -5.032 53.512 1.00 94.50 159 ILE A O 1
ATOM 1168 N N . ALA A 1 160 ? -35.855 -5.761 51.554 1.00 96.75 160 ALA A N 1
ATOM 1169 C CA . ALA A 1 160 ? -36.802 -6.837 51.307 1.00 96.75 160 ALA A CA 1
ATOM 1170 C C . ALA A 1 160 ? -36.031 -8.149 51.111 1.00 96.75 160 ALA A C 1
ATOM 1172 O O . ALA A 1 160 ? -35.149 -8.211 50.255 1.00 96.75 160 ALA A O 1
ATOM 1173 N N . SER A 1 161 ? -36.338 -9.169 51.912 1.00 96.44 161 SER A N 1
ATOM 1174 C CA . SER A 1 161 ? -35.701 -10.488 51.873 1.00 96.44 161 SER A CA 1
ATOM 1175 C C . SER A 1 161 ? -36.714 -11.633 51.937 1.00 96.44 161 SER A C 1
ATOM 1177 O O . SER A 1 161 ? -37.876 -11.418 52.286 1.00 96.44 161 SER A O 1
ATOM 1179 N N . GLU A 1 162 ? -36.276 -12.858 51.642 1.00 96.00 162 GLU A N 1
ATOM 1180 C CA . GLU A 1 162 ? -37.074 -14.091 51.751 1.00 96.00 162 GLU A CA 1
ATOM 1181 C C . GLU A 1 162 ? -38.352 -14.068 50.888 1.00 96.00 162 GLU A C 1
ATOM 1183 O O . GLU A 1 162 ? -39.450 -14.321 51.379 1.00 96.00 162 GLU A O 1
ATOM 1188 N N . LYS A 1 163 ? -38.230 -13.771 49.585 1.00 96.25 163 LYS A N 1
ATOM 1189 C CA . LYS A 1 163 ? -39.358 -13.679 48.627 1.00 96.25 163 LYS A CA 1
ATOM 1190 C C . LYS A 1 163 ? -40.361 -12.557 48.923 1.00 96.25 163 LYS A C 1
ATOM 1192 O O . LYS A 1 163 ? -41.546 -12.669 48.600 1.00 96.25 163 LYS A O 1
ATOM 1197 N N . SER A 1 164 ? -39.897 -11.471 49.536 1.00 97.19 164 SER A N 1
ATOM 1198 C CA . SER A 1 164 ? -40.730 -10.299 49.821 1.00 97.19 164 SER A CA 1
ATOM 1199 C C . SER A 1 164 ? -41.090 -9.529 48.548 1.00 97.19 164 SER A C 1
ATOM 1201 O O . SER A 1 164 ? -40.321 -9.516 47.585 1.00 97.19 164 SER A O 1
ATOM 1203 N N . LYS A 1 165 ? -42.228 -8.819 48.564 1.00 97.44 165 LYS A N 1
ATOM 1204 C CA . LYS A 1 165 ? -42.631 -7.906 47.478 1.00 97.44 165 LYS A CA 1
ATOM 1205 C C . LYS A 1 165 ? -42.838 -6.490 47.985 1.00 97.44 165 LYS A C 1
ATOM 1207 O O . LYS A 1 165 ? -43.589 -6.274 48.933 1.00 97.44 165 LYS A O 1
ATOM 1212 N N . LEU A 1 166 ? -42.226 -5.512 47.329 1.00 98.00 166 LEU A N 1
ATOM 1213 C CA . LEU A 1 166 ? -42.324 -4.108 47.723 1.00 98.00 166 LEU A CA 1
ATOM 1214 C C . LEU A 1 166 ? -42.617 -3.204 46.528 1.00 98.00 166 LEU A C 1
ATOM 1216 O O . LEU A 1 166 ? -41.912 -3.239 45.526 1.00 98.00 166 LEU A O 1
ATOM 1220 N N . THR A 1 167 ? -43.631 -2.352 46.657 1.00 98.31 167 THR A N 1
ATOM 1221 C CA . THR A 1 167 ? -43.918 -1.275 45.702 1.00 98.31 167 THR A CA 1
ATOM 1222 C C . THR A 1 167 ? -43.683 0.081 46.357 1.00 98.31 167 THR A C 1
ATOM 1224 O O . THR A 1 167 ? -44.235 0.354 47.418 1.00 98.31 167 THR A O 1
ATOM 1227 N N . LEU A 1 168 ? -42.884 0.935 45.721 1.00 98.25 168 LEU A N 1
ATOM 1228 C CA . LEU A 1 168 ? -42.590 2.304 46.139 1.00 98.25 168 LEU A CA 1
ATOM 1229 C C . LEU A 1 168 ? -43.052 3.270 45.039 1.00 98.25 168 LEU A C 1
ATOM 1231 O O . LEU A 1 168 ? -42.659 3.118 43.884 1.00 98.25 168 LEU A O 1
ATOM 1235 N N . LYS A 1 169 ? -43.872 4.263 45.380 1.00 98.06 169 LYS A N 1
ATOM 1236 C CA . LYS A 1 169 ? -44.376 5.297 44.465 1.00 98.06 169 LYS A CA 1
ATOM 1237 C C . LYS A 1 169 ? -44.012 6.678 45.003 1.00 98.06 169 LYS A C 1
ATOM 1239 O O . LYS A 1 169 ? -44.447 7.038 46.093 1.00 98.06 169 LYS A O 1
ATOM 1244 N N . ASN A 1 170 ? -43.205 7.443 44.272 1.00 96.94 170 ASN A N 1
ATOM 1245 C CA . ASN A 1 170 ? -42.749 8.776 44.676 1.00 96.94 170 ASN A CA 1
ATOM 1246 C C . ASN A 1 170 ? -42.183 8.807 46.115 1.00 96.94 170 ASN A C 1
ATOM 1248 O O . ASN A 1 170 ? -42.568 9.623 46.955 1.00 96.94 170 ASN A O 1
ATOM 1252 N N . VAL A 1 171 ? -41.305 7.851 46.427 1.00 96.88 171 VAL A N 1
ATOM 1253 C CA . VAL A 1 171 ? -40.651 7.750 47.740 1.00 96.88 171 VAL A CA 1
ATOM 1254 C C . VAL A 1 171 ? -39.325 8.501 47.706 1.00 96.88 171 VAL A C 1
ATOM 1256 O O . VAL A 1 171 ? -38.564 8.397 46.745 1.00 96.88 171 VAL A O 1
ATOM 1259 N N . THR A 1 172 ? -39.031 9.249 48.768 1.00 95.06 172 THR A N 1
ATOM 1260 C CA . THR A 1 172 ? -37.761 9.971 48.911 1.00 95.06 172 THR A CA 1
ATOM 1261 C C . THR A 1 172 ? -36.967 9.406 50.077 1.00 95.06 172 THR A C 1
ATOM 1263 O O . THR A 1 172 ? -37.407 9.507 51.214 1.00 95.06 172 THR A O 1
ATOM 1266 N N . VAL A 1 173 ? -35.783 8.852 49.822 1.00 92.31 173 VAL A N 1
ATOM 1267 C CA . VAL A 1 173 ? -34.789 8.508 50.848 1.00 92.31 173 VAL A CA 1
ATOM 1268 C C . VAL A 1 173 ? -33.720 9.598 50.832 1.00 92.31 173 VAL A C 1
ATOM 1270 O O . VAL A 1 173 ? -32.900 9.636 49.918 1.00 92.31 173 VAL A O 1
ATOM 1273 N N . THR A 1 174 ? -33.740 10.516 51.802 1.00 81.50 174 THR A N 1
ATOM 1274 C CA . THR A 1 174 ? -32.856 11.702 51.800 1.00 81.50 174 THR A CA 1
ATOM 1275 C C . THR A 1 174 ? -31.409 11.360 52.130 1.00 81.50 174 THR A C 1
ATOM 1277 O O . THR A 1 174 ? -30.494 11.935 51.547 1.00 81.50 174 THR A O 1
ATOM 1280 N N . THR A 1 175 ? -31.212 10.413 53.046 1.00 70.56 175 THR A N 1
ATOM 1281 C CA . THR A 1 175 ? -29.891 9.953 53.470 1.00 70.56 175 THR A CA 1
ATOM 1282 C C . THR A 1 175 ? -29.951 8.479 53.849 1.00 70.56 175 THR A C 1
ATOM 1284 O O . THR A 1 175 ? -30.825 8.074 54.623 1.00 70.56 175 THR A O 1
ATOM 1287 N N . ALA A 1 176 ? -29.008 7.693 53.327 1.00 71.81 176 ALA A N 1
ATOM 1288 C CA . ALA A 1 176 ? -28.749 6.317 53.728 1.00 71.81 176 ALA A CA 1
ATOM 1289 C C . ALA A 1 176 ? -27.234 6.091 53.863 1.00 71.81 176 ALA A C 1
ATOM 1291 O O . ALA A 1 176 ? -26.450 6.619 53.077 1.00 71.81 176 ALA A O 1
ATOM 1292 N N . LYS A 1 177 ? -26.810 5.304 54.859 1.00 68.31 177 LYS A N 1
ATOM 1293 C CA . LYS A 1 177 ? -25.380 5.064 55.132 1.00 68.31 177 LYS A CA 1
ATOM 1294 C C . LYS A 1 177 ? -24.688 4.246 54.036 1.00 68.31 177 LYS A C 1
ATOM 1296 O O . LYS A 1 177 ? -23.597 4.615 53.620 1.00 68.31 177 LYS A O 1
ATOM 1301 N N . ASP A 1 178 ? -25.324 3.165 53.578 1.00 75.62 178 ASP A N 1
ATOM 1302 C CA . ASP A 1 178 ? -24.761 2.265 52.559 1.00 75.62 178 ASP A CA 1
ATOM 1303 C C . ASP A 1 178 ? -25.720 2.054 51.380 1.00 75.62 178 ASP A C 1
ATOM 1305 O O . ASP A 1 178 ? -25.395 2.363 50.224 1.00 75.62 178 ASP A O 1
ATOM 1309 N N . THR A 1 179 ? -26.921 1.537 51.664 1.00 88.31 179 THR A N 1
ATOM 1310 C CA . THR A 1 179 ? -27.937 1.242 50.648 1.00 88.31 179 THR A CA 1
ATOM 1311 C C . THR A 1 179 ? -29.254 1.939 50.967 1.00 88.31 179 THR A C 1
ATOM 1313 O O . THR A 1 179 ? -29.722 1.961 52.108 1.00 88.31 179 THR A O 1
ATOM 1316 N N . SER A 1 180 ? -29.869 2.503 49.932 1.00 92.38 180 SER A N 1
ATOM 1317 C CA . SER A 1 180 ? -31.231 3.024 50.018 1.00 92.38 180 SER A CA 1
ATOM 1318 C C . SER A 1 180 ? -32.249 1.902 49.880 1.00 92.38 180 SER A C 1
ATOM 1320 O O . SER A 1 180 ? -33.241 1.874 50.601 1.00 92.38 180 SER A O 1
ATOM 1322 N N . ILE A 1 181 ? -31.994 0.974 48.955 1.00 94.50 181 ILE A N 1
ATOM 1323 C CA . ILE A 1 181 ? -32.862 -0.164 48.659 1.00 94.50 181 ILE A CA 1
ATOM 1324 C C . ILE A 1 181 ? -31.991 -1.412 48.545 1.00 94.50 181 ILE A C 1
ATOM 1326 O O . ILE A 1 181 ? -31.017 -1.417 47.795 1.00 94.50 181 ILE A O 1
ATOM 1330 N N . THR A 1 182 ? -32.377 -2.472 49.251 1.00 96.00 182 THR A N 1
ATOM 1331 C CA . THR A 1 182 ? -31.818 -3.818 49.102 1.00 96.00 182 THR A CA 1
ATOM 1332 C C . THR A 1 182 ? -32.930 -4.830 48.824 1.00 96.00 182 THR A C 1
ATOM 1334 O O . THR A 1 182 ? -33.830 -4.984 49.647 1.00 96.00 182 THR A O 1
ATOM 1337 N N . ALA A 1 183 ? -32.842 -5.547 47.703 1.00 97.88 183 ALA A N 1
ATOM 1338 C CA . ALA A 1 183 ? -33.592 -6.775 47.445 1.00 97.88 183 ALA A CA 1
ATOM 1339 C C . ALA A 1 183 ? -32.662 -7.982 47.639 1.00 97.88 183 ALA A C 1
ATOM 1341 O O . ALA A 1 183 ? -31.583 -8.036 47.044 1.00 97.88 183 ALA A O 1
ATOM 1342 N N . ASP A 1 184 ? -33.061 -8.916 48.494 1.00 97.19 184 ASP A N 1
ATOM 1343 C CA . ASP A 1 184 ? -32.300 -10.108 48.863 1.00 97.19 184 ASP A CA 1
ATOM 1344 C C . ASP A 1 184 ? -33.178 -11.364 48.778 1.00 97.19 184 ASP A C 1
ATOM 1346 O O . ASP A 1 184 ? -34.394 -11.292 48.935 1.00 97.19 184 ASP A O 1
ATOM 1350 N N . ASP A 1 185 ? -32.552 -12.515 48.559 1.00 97.19 185 ASP A N 1
ATOM 1351 C CA . ASP A 1 185 ? -33.167 -13.844 48.568 1.00 97.19 185 ASP A CA 1
ATOM 1352 C C . ASP A 1 185 ? -34.523 -13.914 47.837 1.00 97.19 185 ASP A C 1
ATOM 1354 O O . ASP A 1 185 ? -35.586 -14.033 48.455 1.00 97.19 185 ASP A O 1
ATOM 1358 N N . HIS A 1 186 ? -34.474 -13.839 46.503 1.00 98.00 186 HIS A N 1
ATOM 1359 C CA . HIS A 1 186 ? -35.629 -13.971 45.605 1.00 98.00 186 HIS A CA 1
ATOM 1360 C C . HIS A 1 186 ? -36.731 -12.912 45.797 1.00 98.00 186 HIS A C 1
ATOM 1362 O O . HIS A 1 186 ? -37.905 -13.192 45.548 1.00 98.00 186 HIS A O 1
ATOM 1368 N N . SER A 1 187 ? -36.382 -11.714 46.273 1.00 98.19 187 SER A N 1
ATOM 1369 C CA . SER A 1 187 ? -37.357 -10.641 46.518 1.00 98.19 187 SER A CA 1
ATOM 1370 C C . SER A 1 187 ? -37.547 -9.731 45.306 1.00 98.19 187 SER A C 1
ATOM 1372 O O . SER A 1 187 ? -36.615 -9.511 44.533 1.00 98.19 187 SER A O 1
ATOM 1374 N N . ASP A 1 188 ? -38.740 -9.142 45.191 1.00 98.25 188 ASP A N 1
ATOM 1375 C CA . ASP A 1 188 ? -39.129 -8.254 44.094 1.00 98.25 188 ASP A CA 1
ATOM 1376 C C . ASP A 1 188 ? -39.429 -6.839 44.609 1.00 98.25 188 ASP A C 1
ATOM 1378 O O . ASP A 1 188 ? -40.307 -6.639 45.454 1.00 98.25 188 ASP A O 1
ATOM 1382 N N . ILE A 1 189 ? -38.744 -5.828 44.070 1.00 98.50 189 ILE A N 1
ATOM 1383 C CA . ILE A 1 189 ? -39.002 -4.416 44.393 1.00 98.50 189 ILE A CA 1
ATOM 1384 C C . ILE A 1 189 ? -39.343 -3.638 43.122 1.00 98.50 189 ILE A C 1
ATOM 1386 O O . ILE A 1 189 ? -38.608 -3.677 42.140 1.00 98.50 189 ILE A O 1
ATOM 1390 N N . THR A 1 190 ? -40.437 -2.879 43.139 1.00 98.44 190 THR A N 1
ATOM 1391 C CA . THR A 1 190 ? -40.808 -1.948 42.064 1.00 98.44 190 THR A CA 1
ATOM 1392 C C . THR A 1 190 ? -40.848 -0.524 42.594 1.00 98.44 190 THR A C 1
ATOM 1394 O O . THR A 1 190 ? -41.513 -0.249 43.588 1.00 98.44 190 THR A O 1
ATOM 1397 N N . VAL A 1 191 ? -40.167 0.391 41.910 1.00 98.19 191 VAL A N 1
ATOM 1398 C CA . VAL A 1 191 ? -40.100 1.815 42.245 1.00 98.19 191 VAL A CA 1
ATOM 1399 C C . VAL A 1 191 ? -40.620 2.630 41.068 1.00 98.19 191 VAL A C 1
ATOM 1401 O O . VAL A 1 191 ? -40.167 2.441 39.941 1.00 98.19 191 VAL A O 1
ATOM 1404 N N . SER A 1 192 ? -41.572 3.523 41.319 1.00 97.12 192 SER A N 1
ATOM 1405 C CA . SER A 1 192 ? -42.116 4.455 40.326 1.00 97.12 192 SER A CA 1
ATOM 1406 C C . SER A 1 192 ? -41.986 5.875 40.848 1.00 97.12 192 SER A C 1
ATOM 1408 O O . SER A 1 192 ? -42.689 6.237 41.786 1.00 97.12 192 SER A O 1
ATOM 1410 N N . ASP A 1 193 ? -41.069 6.638 40.257 1.00 94.81 193 ASP A N 1
ATOM 1411 C CA . ASP A 1 193 ? -40.623 7.950 40.721 1.00 94.81 193 ASP A CA 1
ATOM 1412 C C . ASP A 1 193 ? -39.982 7.927 42.123 1.00 94.81 193 ASP A C 1
ATOM 1414 O O . ASP A 1 193 ? -40.181 7.019 42.937 1.00 94.81 193 ASP A O 1
ATOM 1418 N N . GLY A 1 194 ? -39.178 8.946 42.415 1.00 94.00 194 GLY A N 1
ATOM 1419 C CA . GLY A 1 194 ? -38.535 9.111 43.716 1.00 94.00 194 GLY A CA 1
ATOM 1420 C C . GLY A 1 194 ? -37.048 9.437 43.638 1.00 94.00 194 GLY A C 1
ATOM 1421 O O . GLY A 1 194 ? -36.428 9.419 42.570 1.00 94.00 194 GLY A O 1
ATOM 1422 N N . SER A 1 195 ? -36.478 9.739 44.802 1.00 94.19 195 SER A N 1
ATOM 1423 C CA . SER A 1 195 ? -35.075 10.130 44.958 1.00 94.19 195 SER A CA 1
ATOM 1424 C C . SER A 1 195 ? -34.426 9.356 46.096 1.00 94.19 195 SER A C 1
ATOM 1426 O O . SER A 1 195 ? -34.972 9.310 47.195 1.00 94.19 195 SER A O 1
ATOM 1428 N N . PHE A 1 196 ? -33.250 8.780 45.855 1.00 93.88 196 PHE A N 1
ATOM 1429 C CA . PHE A 1 196 ? -32.577 7.890 46.799 1.00 93.88 196 PHE A CA 1
ATOM 1430 C C . PHE A 1 196 ? -31.123 8.315 47.033 1.00 93.88 196 PHE A C 1
ATOM 1432 O O . PHE A 1 196 ? -30.293 8.286 46.125 1.00 93.88 196 PHE A O 1
ATOM 1439 N N . GLY A 1 197 ? -30.813 8.697 48.271 1.00 88.12 197 GLY A N 1
ATOM 1440 C CA . GLY A 1 197 ? -29.488 9.107 48.742 1.00 88.12 197 GLY A CA 1
ATOM 1441 C C . GLY A 1 197 ? -28.602 7.933 49.175 1.00 88.12 197 GLY A C 1
ATOM 1442 O O . GLY A 1 197 ? -28.142 7.917 50.314 1.00 88.12 197 GLY A O 1
ATOM 1443 N N . GLY A 1 198 ? -28.425 6.918 48.321 1.00 87.75 198 GLY A N 1
ATOM 1444 C CA . GLY A 1 198 ? -27.690 5.684 48.648 1.00 87.75 198 GLY A CA 1
ATOM 1445 C C . GLY A 1 198 ? -27.890 4.561 47.625 1.00 87.75 198 GLY A C 1
ATOM 1446 O O . GLY A 1 198 ? -28.759 4.662 46.760 1.00 87.75 198 GLY A O 1
ATOM 1447 N N . THR A 1 199 ? -27.099 3.488 47.728 1.00 92.00 199 THR A N 1
ATOM 1448 C CA . THR A 1 199 ? -27.009 2.426 46.703 1.00 92.00 199 THR A CA 1
ATOM 1449 C C . THR A 1 199 ? -28.328 1.675 46.497 1.00 92.00 199 THR A C 1
ATOM 1451 O O . THR A 1 199 ? -29.005 1.346 47.474 1.00 92.00 199 THR A O 1
ATOM 1454 N N . ILE A 1 200 ? -28.654 1.335 45.245 1.00 95.75 200 ILE A N 1
ATOM 1455 C CA . ILE A 1 200 ? -29.695 0.353 44.909 1.00 95.75 200 ILE A CA 1
ATOM 1456 C C . ILE A 1 200 ? -29.042 -1.017 44.696 1.00 95.75 200 ILE A C 1
ATOM 1458 O O . ILE A 1 200 ? -28.249 -1.183 43.768 1.00 95.75 200 ILE A O 1
ATOM 1462 N N . LEU A 1 201 ? -29.359 -1.991 45.551 1.00 96.44 201 LEU A N 1
ATOM 1463 C CA . LEU A 1 201 ? -28.716 -3.305 45.595 1.00 96.44 201 LEU A CA 1
ATOM 1464 C C . LEU A 1 201 ? -29.723 -4.438 45.364 1.00 96.44 201 LEU A C 1
ATOM 1466 O O . LEU A 1 201 ? -30.665 -4.585 46.135 1.00 96.44 201 LEU A O 1
ATOM 1470 N N . ALA A 1 202 ? -29.478 -5.289 44.369 1.00 97.94 202 ALA A N 1
ATOM 1471 C CA . ALA A 1 202 ? -30.147 -6.583 44.228 1.00 97.94 202 ALA A CA 1
ATOM 1472 C C . ALA A 1 202 ? -29.126 -7.711 44.400 1.00 97.94 202 ALA A C 1
ATOM 1474 O O . ALA A 1 202 ? -28.092 -7.713 43.729 1.00 97.94 202 ALA A O 1
ATOM 1475 N N . LYS A 1 203 ? -29.407 -8.670 45.281 1.00 96.50 203 LYS A N 1
ATOM 1476 C CA . LYS A 1 203 ? -28.556 -9.846 45.486 1.00 96.50 203 LYS A CA 1
ATOM 1477 C C . LYS A 1 203 ? -29.381 -11.123 45.670 1.00 96.50 203 LYS A C 1
ATOM 1479 O O . LYS A 1 203 ? -30.552 -11.066 46.037 1.00 96.50 203 LYS A O 1
ATOM 1484 N N . ASN A 1 204 ? -28.744 -12.269 45.430 1.00 97.56 204 ASN A N 1
ATOM 1485 C CA . ASN A 1 204 ? -29.315 -13.606 45.625 1.00 97.56 204 ASN A CA 1
ATOM 1486 C C . ASN A 1 204 ? -30.636 -13.818 44.860 1.00 97.56 204 ASN A C 1
ATOM 1488 O O . ASN A 1 204 ? -31.691 -13.990 45.466 1.00 97.56 204 ASN A O 1
ATOM 1492 N N . GLU A 1 205 ? -30.563 -13.805 43.526 1.00 98.06 205 GLU A N 1
ATOM 1493 C CA . GLU A 1 205 ? -31.691 -14.113 42.625 1.00 98.06 205 GLU A CA 1
ATOM 1494 C C . GLU A 1 205 ? -32.898 -13.159 42.772 1.00 98.06 205 GLU A C 1
ATOM 1496 O O . GLU A 1 205 ? -34.031 -13.521 42.466 1.00 98.06 205 GLU A O 1
ATOM 1501 N N . SER A 1 206 ? -32.656 -11.920 43.215 1.00 98.56 206 SER A N 1
ATOM 1502 C CA . SER A 1 206 ? -33.697 -10.903 43.432 1.00 98.56 206 SER A CA 1
ATOM 1503 C C . SER A 1 206 ? -33.916 -9.999 42.219 1.00 98.56 206 SER A C 1
ATOM 1505 O O . SER A 1 206 ? -33.023 -9.846 41.375 1.00 98.56 206 SER A O 1
ATOM 1507 N N . THR A 1 207 ? -35.080 -9.344 42.151 1.00 98.62 207 THR A N 1
ATOM 1508 C CA . THR A 1 207 ? -35.425 -8.406 41.077 1.00 98.62 207 THR A CA 1
ATOM 1509 C C . THR A 1 207 ? -35.741 -6.999 41.585 1.00 98.62 207 THR A C 1
ATOM 1511 O O . THR A 1 207 ? -36.406 -6.805 42.603 1.00 98.62 207 THR A O 1
ATOM 1514 N N . ILE A 1 208 ? -35.259 -5.982 40.863 1.00 98.62 208 ILE A N 1
ATOM 1515 C CA . ILE A 1 208 ? -35.627 -4.577 41.093 1.00 98.62 208 ILE A CA 1
ATOM 1516 C C . ILE A 1 208 ? -36.032 -3.922 39.770 1.00 98.62 208 ILE A C 1
ATOM 1518 O O . ILE A 1 208 ? -35.296 -3.982 38.788 1.00 98.62 208 ILE A O 1
ATOM 1522 N N . THR A 1 209 ? -37.177 -3.242 39.748 1.00 98.50 209 THR A N 1
ATOM 1523 C CA . THR A 1 209 ? -37.612 -2.388 38.632 1.00 98.50 209 THR A CA 1
ATOM 1524 C C . THR A 1 209 ? -37.663 -0.931 39.080 1.00 98.50 209 THR A C 1
ATOM 1526 O O . THR A 1 209 ? -38.360 -0.608 40.037 1.00 98.50 209 THR A O 1
ATOM 1529 N N . LEU A 1 210 ? -36.942 -0.048 38.388 1.00 98.25 210 LEU A N 1
ATOM 1530 C CA . LEU A 1 210 ? -36.878 1.390 38.646 1.00 98.25 210 LEU A CA 1
ATOM 1531 C C . LEU A 1 210 ? -37.484 2.156 37.465 1.00 98.25 210 LEU A C 1
ATOM 1533 O O . LEU A 1 210 ? -36.969 2.070 36.353 1.00 98.25 210 LEU A O 1
ATOM 1537 N N . ASN A 1 211 ? -38.534 2.938 37.695 1.00 97.81 211 ASN A N 1
ATOM 1538 C CA . ASN A 1 211 ? -39.132 3.816 36.689 1.00 97.81 211 ASN A CA 1
ATOM 1539 C C . ASN A 1 211 ? -38.899 5.277 37.089 1.00 97.81 211 ASN A C 1
ATOM 1541 O O . ASN A 1 211 ? -39.386 5.698 38.135 1.00 97.81 211 ASN A O 1
ATOM 1545 N N . ASN A 1 212 ? -38.160 6.028 36.263 1.00 96.00 212 ASN A N 1
ATOM 1546 C CA . ASN A 1 212 ? -37.870 7.455 36.455 1.00 96.00 212 ASN A CA 1
ATOM 1547 C C . ASN A 1 212 ? -37.302 7.809 37.849 1.00 96.00 212 ASN A C 1
ATOM 1549 O O . ASN A 1 212 ? -37.783 8.702 38.545 1.00 96.00 212 ASN A O 1
ATOM 1553 N N . VAL A 1 213 ? -36.269 7.081 38.275 1.00 96.31 213 VAL A N 1
ATOM 1554 C CA . VAL A 1 213 ? -35.671 7.230 39.611 1.00 96.31 213 VAL A CA 1
ATOM 1555 C C . VAL A 1 213 ? -34.430 8.122 39.574 1.00 96.31 213 VAL A C 1
ATOM 1557 O O . VAL A 1 213 ? -33.627 8.045 38.646 1.00 96.31 213 VAL A O 1
ATOM 1560 N N . THR A 1 214 ? -34.245 8.940 40.611 1.00 95.44 214 THR A N 1
ATOM 1561 C CA . THR A 1 214 ? -32.998 9.685 40.836 1.00 95.44 214 THR A CA 1
ATOM 1562 C C . THR A 1 214 ? -32.187 9.054 41.966 1.00 95.44 214 THR A C 1
ATOM 1564 O O . THR A 1 214 ? -32.718 8.799 43.045 1.00 95.44 214 THR A O 1
ATOM 1567 N N . VAL A 1 215 ? -30.893 8.818 41.748 1.00 93.19 215 VAL A N 1
ATOM 1568 C CA . VAL A 1 215 ? -29.955 8.347 42.778 1.00 93.19 215 VAL A CA 1
ATOM 1569 C C . VAL A 1 215 ? -28.805 9.337 42.889 1.00 93.19 215 VAL A C 1
ATOM 1571 O O . VAL A 1 215 ? -28.151 9.643 41.892 1.00 93.19 215 VAL A O 1
ATOM 1574 N N . THR A 1 216 ? -28.555 9.835 44.100 1.00 86.62 216 THR A N 1
ATOM 1575 C CA . THR A 1 216 ? -27.463 10.780 44.389 1.00 86.62 216 THR A CA 1
ATOM 1576 C C . THR A 1 216 ? -26.680 10.333 45.618 1.00 86.62 216 THR A C 1
ATOM 1578 O O . THR A 1 216 ? -27.164 9.527 46.410 1.00 86.62 216 THR A O 1
ATOM 1581 N N . GLN A 1 217 ? -25.456 10.844 45.784 1.00 77.00 217 GLN A N 1
ATOM 1582 C CA . GLN A 1 217 ? -24.621 10.653 46.985 1.00 77.00 217 GLN A CA 1
ATOM 1583 C C . GLN A 1 217 ? -24.252 9.192 47.320 1.00 77.00 217 GLN A C 1
ATOM 1585 O O . GLN A 1 217 ? -23.669 8.926 48.369 1.00 77.00 217 GLN A O 1
ATOM 1590 N N . ALA A 1 218 ? -24.543 8.236 46.437 1.00 76.62 218 ALA A N 1
ATOM 1591 C CA . ALA A 1 218 ? -24.265 6.828 46.679 1.00 76.62 218 ALA A CA 1
ATOM 1592 C C . ALA A 1 218 ? -22.824 6.442 46.305 1.00 76.62 218 ALA A C 1
ATOM 1594 O O . ALA A 1 218 ? -22.248 6.957 45.340 1.00 76.62 218 ALA A O 1
ATOM 1595 N N . ASN A 1 219 ? -22.269 5.466 47.035 1.00 80.12 219 ASN A N 1
ATOM 1596 C CA . ASN A 1 219 ? -21.005 4.826 46.663 1.00 80.12 219 ASN A CA 1
ATOM 1597 C C . ASN A 1 219 ? -21.148 4.076 45.330 1.00 80.12 219 ASN A C 1
ATOM 1599 O O . ASN A 1 219 ? -20.349 4.289 44.428 1.00 80.12 219 ASN A O 1
ATOM 1603 N N . ASN A 1 220 ? -22.184 3.247 45.176 1.00 82.31 220 ASN A N 1
ATOM 1604 C CA . ASN A 1 220 ? -22.587 2.690 43.883 1.00 82.31 220 ASN A CA 1
ATOM 1605 C C . ASN A 1 220 ? -23.986 3.205 43.546 1.00 82.31 220 ASN A C 1
ATOM 1607 O O . ASN A 1 220 ? -24.835 3.234 44.429 1.00 82.31 220 ASN A O 1
ATOM 1611 N N . GLY A 1 221 ? -24.260 3.571 42.295 1.00 87.44 221 GLY A N 1
ATOM 1612 C CA . GLY A 1 221 ? -25.626 3.902 41.885 1.00 87.44 221 GLY A CA 1
ATOM 1613 C C . GLY A 1 221 ? -26.510 2.672 41.873 1.00 87.44 221 GLY A C 1
ATOM 1614 O O . GLY A 1 221 ? -27.526 2.619 42.568 1.00 87.44 221 GLY A O 1
ATOM 1615 N N . ILE A 1 222 ? -26.079 1.656 41.132 1.00 95.44 222 ILE A N 1
ATOM 1616 C CA . ILE A 1 222 ? -26.808 0.399 40.992 1.00 95.44 222 ILE A CA 1
ATOM 1617 C C . ILE A 1 222 ? -25.828 -0.763 41.105 1.00 95.44 222 ILE A C 1
ATOM 1619 O O . ILE A 1 222 ? -24.787 -0.763 40.446 1.00 95.44 222 ILE A O 1
ATOM 1623 N N . PHE A 1 223 ? -26.169 -1.765 41.914 1.00 96.75 223 PHE A N 1
ATOM 1624 C CA . PHE A 1 223 ? -25.357 -2.959 42.097 1.00 96.75 223 PHE A CA 1
ATOM 1625 C C . PHE A 1 223 ? -26.210 -4.233 42.039 1.00 96.75 223 PHE A C 1
ATOM 1627 O O . PHE A 1 223 ? -27.140 -4.398 42.826 1.00 96.75 223 PHE A O 1
ATOM 1634 N N . ALA A 1 224 ? -25.886 -5.133 41.106 1.00 98.06 224 ALA A N 1
ATOM 1635 C CA . ALA A 1 224 ? -26.515 -6.449 40.991 1.00 98.06 224 ALA A CA 1
ATOM 1636 C C . ALA A 1 224 ? -25.497 -7.576 41.221 1.00 98.06 224 ALA A C 1
ATOM 1638 O O . ALA A 1 224 ? -24.453 -7.632 40.561 1.00 98.06 224 ALA A O 1
ATOM 1639 N N . ASP A 1 225 ? -25.831 -8.483 42.136 1.00 97.62 225 ASP A N 1
ATOM 1640 C CA . ASP A 1 225 ? -24.980 -9.589 42.568 1.00 97.62 225 ASP A CA 1
ATOM 1641 C C . ASP A 1 225 ? -25.738 -10.928 42.619 1.00 97.62 225 ASP A C 1
ATOM 1643 O O . ASP A 1 225 ? -26.951 -10.975 42.806 1.00 97.62 225 ASP A O 1
ATOM 1647 N N . ASN A 1 226 ? -25.010 -12.032 42.459 1.00 97.31 226 ASN A N 1
ATOM 1648 C CA . ASN A 1 226 ? -25.497 -13.412 42.527 1.00 97.31 226 ASN A CA 1
ATOM 1649 C C . ASN A 1 226 ? -26.820 -13.654 41.765 1.00 97.31 226 ASN A C 1
ATOM 1651 O O . ASN A 1 226 ? -27.880 -13.821 42.373 1.00 97.31 226 ASN A O 1
ATOM 1655 N N . LYS A 1 227 ? -26.738 -13.669 40.426 1.00 98.00 227 LYS A N 1
ATOM 1656 C CA . LYS A 1 227 ? -27.844 -13.928 39.479 1.00 98.00 227 LYS A CA 1
ATOM 1657 C C . LYS A 1 227 ? -29.067 -13.004 39.613 1.00 98.00 227 LYS A C 1
ATOM 1659 O O . LYS A 1 227 ? -30.170 -13.377 39.217 1.00 98.00 227 LYS A O 1
ATOM 1664 N N . SER A 1 228 ? -28.887 -11.804 40.151 1.00 98.50 228 SER A N 1
ATOM 1665 C CA . SER A 1 228 ? -29.984 -10.845 40.325 1.00 98.50 228 SER A CA 1
ATOM 1666 C C . SER A 1 228 ? -30.261 -10.045 39.054 1.00 98.50 228 SER A C 1
ATOM 1668 O O . SER A 1 228 ? -29.421 -9.972 38.151 1.00 98.50 228 SER A O 1
ATOM 1670 N N . GLN A 1 229 ? -31.439 -9.426 38.980 1.00 98.56 229 GLN A N 1
ATOM 1671 C CA . GLN A 1 229 ? -31.868 -8.643 37.822 1.00 98.56 229 GLN A CA 1
ATOM 1672 C C . GLN A 1 229 ? -32.331 -7.244 38.223 1.00 98.56 229 GLN A C 1
ATOM 1674 O O . GLN A 1 229 ? -33.155 -7.090 39.120 1.00 98.56 229 GLN A O 1
ATOM 1679 N N . ILE A 1 230 ? -31.834 -6.213 37.538 1.00 98.69 230 ILE A N 1
ATOM 1680 C CA . ILE A 1 230 ? -32.319 -4.838 37.719 1.00 98.69 230 ILE A CA 1
ATOM 1681 C C . ILE A 1 230 ? -32.733 -4.253 36.369 1.00 98.69 230 ILE A C 1
ATOM 1683 O O . ILE A 1 230 ? -31.963 -4.278 35.411 1.00 98.69 230 ILE A O 1
ATOM 1687 N N . THR A 1 231 ? -33.944 -3.704 36.294 1.00 98.56 231 THR A N 1
ATOM 1688 C CA . THR A 1 231 ? -34.453 -2.986 35.118 1.00 98.56 231 THR A CA 1
ATOM 1689 C C . THR A 1 231 ? -34.637 -1.515 35.455 1.00 98.56 231 THR A C 1
ATOM 1691 O O . THR A 1 231 ? -35.297 -1.184 36.435 1.00 98.56 231 THR A O 1
ATOM 1694 N N . VAL A 1 232 ? -34.078 -0.629 34.634 1.00 98.38 232 VAL A N 1
ATOM 1695 C CA . VAL A 1 232 ? -34.162 0.827 34.786 1.00 98.38 232 VAL A CA 1
ATOM 1696 C C . VAL A 1 232 ? -34.829 1.428 33.561 1.00 98.38 232 VAL A C 1
ATOM 1698 O O . VAL A 1 232 ? -34.343 1.270 32.446 1.00 98.38 232 VAL A O 1
ATOM 1701 N N . ASN A 1 233 ? -35.915 2.159 33.773 1.00 96.94 233 ASN A N 1
ATOM 1702 C CA . ASN A 1 233 ? -36.688 2.837 32.742 1.00 96.94 233 ASN A CA 1
ATOM 1703 C C . ASN A 1 233 ? -36.622 4.353 32.986 1.00 96.94 233 ASN A C 1
ATOM 1705 O O . ASN A 1 233 ? -37.511 4.930 33.614 1.00 96.94 233 ASN A O 1
ATOM 1709 N N . GLY A 1 234 ? -35.559 4.992 32.491 1.00 93.75 234 GLY A N 1
ATOM 1710 C CA . GLY A 1 234 ? -35.286 6.417 32.700 1.00 93.75 234 GLY A CA 1
ATOM 1711 C C . GLY A 1 234 ? -34.770 6.747 34.107 1.00 93.75 234 GLY A C 1
ATOM 1712 O O . GLY A 1 234 ? -34.688 5.881 34.978 1.00 93.75 234 GLY A O 1
ATOM 1713 N N . GLY A 1 235 ? -34.406 8.013 34.322 1.00 95.62 235 GLY A N 1
ATOM 1714 C CA . GLY A 1 235 ? -33.838 8.499 35.585 1.00 95.62 235 GLY A CA 1
ATOM 1715 C C . GLY A 1 235 ? -32.382 8.970 35.483 1.00 95.62 235 GLY A C 1
ATOM 1716 O O . GLY A 1 235 ? -31.767 8.901 34.413 1.00 95.62 235 GLY A O 1
ATOM 1717 N N . SER A 1 236 ? -31.842 9.464 36.600 1.00 95.94 236 SER A N 1
ATOM 1718 C CA . SER A 1 236 ? -30.469 9.983 36.709 1.00 95.94 236 SER A CA 1
ATOM 1719 C C . SER A 1 236 ? -29.739 9.369 37.900 1.00 95.94 236 SER A C 1
ATOM 1721 O O . SER A 1 236 ? -30.272 9.328 39.007 1.00 95.94 236 SER A O 1
ATOM 1723 N N . PHE A 1 237 ? -28.513 8.908 37.676 1.00 95.88 237 PHE A N 1
ATOM 1724 C CA . PHE A 1 237 ? -27.689 8.213 38.659 1.00 95.88 237 PHE A CA 1
ATOM 1725 C C . PHE A 1 237 ? -26.335 8.921 38.739 1.00 95.88 237 PHE A C 1
ATOM 1727 O O . PHE A 1 237 ? -25.450 8.669 37.922 1.00 95.88 237 PHE A O 1
ATOM 1734 N N . GLU A 1 238 ? -26.202 9.838 39.697 1.00 93.88 238 GLU A N 1
ATOM 1735 C CA . GLU A 1 238 ? -25.003 10.653 39.920 1.00 93.88 238 GLU A CA 1
ATOM 1736 C C . GLU A 1 238 ? -24.281 10.178 41.182 1.00 93.88 238 GLU A C 1
ATOM 1738 O O . GLU A 1 238 ? -24.642 10.527 42.312 1.00 93.88 238 GLU A O 1
ATOM 1743 N N . THR A 1 239 ? -23.286 9.314 40.992 1.00 91.69 239 THR A N 1
ATOM 1744 C CA . THR A 1 239 ? -22.713 8.491 42.065 1.00 91.69 239 THR A CA 1
ATOM 1745 C C . THR A 1 239 ? -21.203 8.334 41.926 1.00 91.69 239 THR A C 1
ATOM 1747 O O . THR A 1 239 ? -20.614 8.697 40.910 1.00 91.69 239 THR A O 1
ATOM 1750 N N . LYS A 1 240 ? -20.542 7.805 42.964 1.00 89.62 240 LYS A N 1
ATOM 1751 C CA . LYS A 1 240 ? -19.084 7.590 42.922 1.00 89.62 240 LYS A CA 1
ATOM 1752 C C . LYS A 1 240 ? -18.691 6.501 41.928 1.00 89.62 240 LYS A C 1
ATOM 1754 O O . LYS A 1 240 ? -17.826 6.724 41.087 1.00 89.62 240 LYS A O 1
ATOM 1759 N N . ASN A 1 241 ? -19.376 5.363 42.001 1.00 89.69 241 ASN A N 1
ATOM 1760 C CA . ASN A 1 241 ? -19.362 4.296 41.006 1.00 89.69 241 ASN A CA 1
ATOM 1761 C C . ASN A 1 241 ? -20.728 4.270 40.318 1.00 89.69 241 ASN A C 1
ATOM 1763 O O . ASN A 1 241 ? -21.748 4.343 41.008 1.00 89.69 241 ASN A O 1
ATOM 1767 N N . GLY A 1 242 ? -20.769 4.149 38.990 1.00 92.19 242 GLY A N 1
ATOM 1768 C CA . GLY A 1 242 ? -22.027 4.139 38.240 1.00 92.19 242 GLY A CA 1
ATOM 1769 C C . GLY A 1 242 ? -22.829 2.852 38.461 1.00 92.19 242 GLY A C 1
ATOM 1770 O O . GLY A 1 242 ? -23.580 2.720 39.431 1.00 92.19 242 GLY A O 1
ATOM 1771 N N . VAL A 1 243 ? -22.675 1.899 37.544 1.00 97.06 243 VAL A N 1
ATOM 1772 C CA . VAL A 1 243 ? -23.392 0.616 37.545 1.00 97.06 243 VAL A CA 1
ATOM 1773 C C . VAL A 1 243 ? -22.405 -0.538 37.673 1.00 97.06 243 VAL A C 1
ATOM 1775 O O . VAL A 1 243 ? -21.485 -0.645 36.865 1.00 97.06 243 VAL A O 1
ATOM 1778 N N . THR A 1 244 ? -22.643 -1.438 38.626 1.00 97.19 244 THR A N 1
ATOM 1779 C CA . THR A 1 244 ? -21.811 -2.627 38.861 1.00 97.19 244 THR A CA 1
ATOM 1780 C C . THR A 1 244 ? -22.639 -3.905 38.720 1.00 97.19 244 THR A C 1
ATOM 1782 O O . THR A 1 244 ? -23.716 -4.025 39.307 1.00 97.19 244 THR A O 1
ATOM 1785 N N . VAL A 1 245 ? -22.133 -4.882 37.963 1.00 98.19 245 VAL A N 1
ATOM 1786 C CA . VAL A 1 245 ? -22.781 -6.186 37.747 1.00 98.19 245 VAL A CA 1
ATOM 1787 C C . VAL A 1 245 ? -21.778 -7.314 37.908 1.00 98.19 245 VAL A C 1
ATOM 1789 O O . VAL A 1 245 ? -20.731 -7.310 37.257 1.00 98.19 245 VAL A O 1
ATOM 1792 N N . GLN A 1 246 ? -22.112 -8.305 38.733 1.00 97.62 246 GLN A N 1
ATOM 1793 C CA . GLN A 1 246 ? -21.250 -9.464 38.942 1.00 97.62 246 GLN A CA 1
ATOM 1794 C C . GLN A 1 246 ? -22.022 -10.764 39.213 1.00 97.62 246 GLN A C 1
ATOM 1796 O O . GLN A 1 246 ? -23.241 -10.762 39.407 1.00 97.62 246 GLN A O 1
ATOM 1801 N N . ASN A 1 247 ? -21.288 -11.882 39.233 1.00 96.50 247 ASN A N 1
ATOM 1802 C CA . ASN A 1 247 ? -21.778 -13.210 39.616 1.00 96.50 247 ASN A CA 1
ATOM 1803 C C . ASN A 1 247 ? -23.048 -13.651 38.859 1.00 96.50 247 ASN A C 1
ATOM 1805 O O . ASN A 1 247 ? -24.012 -14.131 39.457 1.00 96.50 247 ASN A O 1
ATOM 1809 N N . GLY A 1 248 ? -23.061 -13.476 37.533 1.00 97.19 248 GLY A N 1
ATOM 1810 C CA . GLY A 1 248 ? -24.147 -13.938 36.663 1.00 97.19 248 GLY A CA 1
ATOM 1811 C C . GLY A 1 248 ? -25.395 -13.053 36.660 1.00 97.19 248 GLY A C 1
ATOM 1812 O O . GLY A 1 248 ? -26.449 -13.495 36.208 1.00 97.19 248 GLY A O 1
ATOM 1813 N N . SER A 1 249 ? -25.297 -11.834 37.192 1.00 98.69 249 SER A N 1
ATOM 1814 C CA . SER A 1 249 ? -26.413 -10.884 37.282 1.00 98.69 249 SER A CA 1
ATOM 1815 C C . SER A 1 249 ? -26.631 -10.109 35.981 1.00 98.69 249 SER A C 1
ATOM 1817 O O . SER A 1 249 ? -25.744 -10.031 35.131 1.00 98.69 249 SER A O 1
ATOM 1819 N N . THR A 1 250 ? -27.806 -9.504 35.807 1.00 98.62 250 THR A N 1
ATOM 1820 C CA . THR A 1 250 ? -28.134 -8.706 34.615 1.00 98.62 250 THR A CA 1
ATOM 1821 C C . THR A 1 250 ? -28.732 -7.354 34.982 1.00 98.62 250 THR A C 1
ATOM 1823 O O . THR A 1 250 ? -29.629 -7.275 35.817 1.00 98.62 250 THR A O 1
ATOM 1826 N N . ILE A 1 251 ? -28.281 -6.289 34.318 1.00 98.69 251 ILE A N 1
ATOM 1827 C CA . ILE A 1 251 ? -28.917 -4.969 34.396 1.00 98.69 251 ILE A CA 1
ATOM 1828 C C . ILE A 1 251 ? -29.344 -4.506 33.003 1.00 98.69 251 ILE A C 1
ATOM 1830 O O . ILE A 1 251 ? -28.554 -4.536 32.059 1.00 98.69 251 ILE A O 1
ATOM 1834 N N . THR A 1 252 ? -30.592 -4.054 32.884 1.00 98.56 252 THR A N 1
ATOM 1835 C CA . THR A 1 252 ? -31.143 -3.463 31.658 1.00 98.56 252 THR A CA 1
ATOM 1836 C C . THR A 1 252 ? -31.460 -1.988 31.892 1.00 98.56 252 THR A C 1
ATOM 1838 O O . THR A 1 252 ? -32.208 -1.659 32.808 1.00 98.56 252 THR A O 1
ATOM 1841 N N . LEU A 1 253 ? -30.899 -1.104 31.066 1.00 98.25 253 LEU A N 1
ATOM 1842 C CA . LEU A 1 253 ? -31.039 0.351 31.138 1.00 98.25 253 LEU A CA 1
ATOM 1843 C C . LEU A 1 253 ? -31.758 0.868 29.881 1.00 98.25 253 LEU A C 1
ATOM 1845 O O . LEU A 1 253 ? -31.242 0.767 28.770 1.00 98.25 253 LEU A O 1
ATOM 1849 N N . ASN A 1 254 ? -32.943 1.444 30.049 1.00 95.25 254 ASN A N 1
ATOM 1850 C CA . ASN A 1 254 ? -33.813 1.889 28.962 1.00 95.25 254 ASN A CA 1
ATOM 1851 C C . ASN A 1 254 ? -34.269 3.339 29.156 1.00 95.25 254 ASN A C 1
ATOM 1853 O O . ASN A 1 254 ? -34.030 3.966 30.191 1.00 95.25 254 ASN A O 1
ATOM 1857 N N . ASN A 1 255 ? -34.999 3.847 28.158 1.00 92.75 255 ASN A N 1
ATOM 1858 C CA . ASN A 1 255 ? -35.736 5.112 28.206 1.00 92.75 255 ASN A CA 1
ATOM 1859 C C . ASN A 1 255 ? -34.863 6.316 28.599 1.00 92.75 255 ASN A C 1
ATOM 1861 O O . ASN A 1 255 ? -35.290 7.190 29.349 1.00 92.75 255 ASN A O 1
ATOM 1865 N N . GLY A 1 256 ? -33.626 6.362 28.091 1.00 90.38 256 GLY A N 1
ATOM 1866 C CA . GLY A 1 256 ? -32.759 7.531 28.242 1.00 90.38 256 GLY A CA 1
ATOM 1867 C C . GLY A 1 256 ? -32.133 7.707 29.628 1.00 90.38 256 GLY A C 1
ATOM 1868 O O . GLY A 1 256 ? -31.819 8.838 29.994 1.00 90.38 256 GLY A O 1
ATOM 1869 N N . ALA A 1 257 ? -31.952 6.624 30.393 1.00 96.81 257 ALA A N 1
ATOM 1870 C CA . ALA A 1 257 ? -31.263 6.664 31.683 1.00 96.81 257 ALA A CA 1
ATOM 1871 C C . ALA A 1 257 ? -29.884 7.355 31.585 1.00 96.81 257 ALA A C 1
ATOM 1873 O O . ALA A 1 257 ? -29.126 7.136 30.633 1.00 96.81 257 ALA A O 1
ATOM 1874 N N . LYS A 1 258 ? -29.563 8.191 32.578 1.00 97.62 258 LYS A N 1
ATOM 1875 C CA . LYS A 1 258 ? -28.295 8.929 32.662 1.00 97.62 258 LYS A CA 1
ATOM 1876 C C . LYS A 1 258 ? -27.442 8.383 33.797 1.00 97.62 258 LYS A C 1
ATOM 1878 O O . LYS A 1 258 ? -27.842 8.464 34.954 1.00 97.62 258 LYS A O 1
ATOM 1883 N N . ILE A 1 259 ? -26.273 7.844 33.467 1.00 97.44 259 ILE A N 1
ATOM 1884 C CA . ILE A 1 259 ? -25.308 7.311 34.432 1.00 97.44 259 ILE A CA 1
ATOM 1885 C C . ILE A 1 259 ? -24.094 8.235 34.477 1.00 97.44 259 ILE A C 1
ATOM 1887 O O . ILE A 1 259 ? -23.447 8.450 33.452 1.00 97.44 259 ILE A O 1
ATOM 1891 N N . THR A 1 260 ? -23.749 8.736 35.657 1.00 95.44 260 THR A N 1
ATOM 1892 C CA . THR A 1 260 ? -22.573 9.580 35.874 1.00 95.44 260 THR A CA 1
ATOM 1893 C C . THR A 1 260 ? -21.786 9.050 37.063 1.00 95.44 260 THR A C 1
ATOM 1895 O O . THR A 1 260 ? -22.240 9.126 38.201 1.00 95.44 260 THR A O 1
ATOM 1898 N N . SER A 1 261 ? -20.592 8.529 36.783 1.00 93.62 261 SER A N 1
ATOM 1899 C CA . SER A 1 261 ? -19.621 8.079 37.780 1.00 93.62 261 SER A CA 1
ATOM 1900 C C . SER A 1 261 ? -18.555 9.155 37.999 1.00 93.62 261 SER A C 1
ATOM 1902 O O . SER A 1 261 ? -17.941 9.616 37.031 1.00 93.62 261 SER A O 1
ATOM 1904 N N . SER A 1 262 ? -18.351 9.579 39.250 1.00 90.50 262 SER A N 1
ATOM 1905 C CA . SER A 1 262 ? -17.378 10.622 39.612 1.00 90.50 262 SER A CA 1
ATOM 1906 C C . SER A 1 262 ? -16.007 10.088 40.032 1.00 90.50 262 SER A C 1
ATOM 1908 O O . SER A 1 262 ? -15.019 10.815 39.912 1.00 90.50 262 SER A O 1
ATOM 1910 N N . GLU A 1 263 ? -15.888 8.821 40.438 1.00 89.81 263 GLU A N 1
ATOM 1911 C CA . GLU A 1 263 ? -14.631 8.243 40.944 1.00 89.81 263 GLU A CA 1
ATOM 1912 C C . GLU A 1 263 ? -14.169 6.986 40.178 1.00 89.81 263 GLU A C 1
ATOM 1914 O O . GLU A 1 263 ? -12.977 6.682 40.185 1.00 89.81 263 GLU A O 1
ATOM 1919 N N . SER A 1 264 ? -15.060 6.270 39.480 1.00 90.12 264 SER A N 1
ATOM 1920 C CA . SER A 1 264 ? -14.755 4.948 38.901 1.00 90.12 264 SER A CA 1
ATOM 1921 C C . SER A 1 264 ? -15.279 4.774 37.469 1.00 90.12 264 SER A C 1
ATOM 1923 O O . SER A 1 264 ? -15.432 5.740 36.718 1.00 90.12 264 SER A O 1
ATOM 1925 N N . ASP A 1 265 ? -15.528 3.538 37.045 1.00 94.19 265 ASP A N 1
ATOM 1926 C CA . ASP A 1 265 ? -16.107 3.230 35.744 1.00 94.19 265 ASP A CA 1
ATOM 1927 C C . ASP A 1 265 ? -17.593 3.634 35.677 1.00 94.19 265 ASP A C 1
ATOM 1929 O O . ASP A 1 265 ? -18.291 3.668 36.695 1.00 94.19 265 ASP A O 1
ATOM 1933 N N . GLY A 1 266 ? -18.077 3.960 34.476 1.00 95.94 266 GLY A N 1
ATOM 1934 C CA . GLY A 1 266 ? -19.498 4.230 34.240 1.00 95.94 266 GLY A CA 1
ATOM 1935 C C . GLY A 1 266 ? -20.334 2.954 34.360 1.00 95.94 266 GLY A C 1
ATOM 1936 O O . GLY A 1 266 ? -21.191 2.851 35.237 1.00 95.94 266 GLY A O 1
ATOM 1937 N N . LEU A 1 267 ? -20.045 1.962 33.511 1.00 98.06 267 LEU A N 1
ATOM 1938 C CA . LEU A 1 267 ? -20.583 0.599 33.606 1.00 98.06 267 LEU A CA 1
ATOM 1939 C C . LEU A 1 267 ? -19.439 -0.389 33.866 1.00 98.06 267 LEU A C 1
ATOM 1941 O O . LEU A 1 267 ? -18.494 -0.449 33.080 1.00 98.06 267 LEU A O 1
ATOM 1945 N N . HIS A 1 268 ? -19.546 -1.186 34.927 1.00 97.75 268 HIS A N 1
ATOM 1946 C CA . HIS A 1 268 ? -18.552 -2.169 35.352 1.00 97.75 268 HIS A CA 1
ATOM 1947 C C . HIS A 1 268 ? -19.183 -3.568 35.420 1.00 97.75 268 HIS A C 1
ATOM 1949 O O . HIS A 1 268 ? -20.039 -3.833 36.264 1.00 97.75 268 HIS A O 1
ATOM 1955 N N . VAL A 1 269 ? -18.743 -4.493 34.559 1.00 98.44 269 VAL A N 1
ATOM 1956 C CA . VAL A 1 269 ? -19.298 -5.861 34.482 1.00 98.44 269 VAL A CA 1
ATOM 1957 C C . VAL A 1 269 ? -18.219 -6.927 34.653 1.00 98.44 269 VAL A C 1
ATOM 1959 O O . VAL A 1 269 ? -17.292 -7.005 33.842 1.00 98.44 269 VAL A O 1
ATOM 1962 N N . VAL A 1 270 ? -18.355 -7.788 35.666 1.00 97.56 270 VAL A N 1
ATOM 1963 C CA . VAL A 1 270 ? -17.362 -8.824 36.000 1.00 97.56 270 VAL A CA 1
ATOM 1964 C C . VAL A 1 270 ? -17.971 -10.221 36.033 1.00 97.56 270 VAL A C 1
ATOM 1966 O O . VAL A 1 270 ? -19.016 -10.447 36.640 1.00 97.56 270 VAL A O 1
ATOM 1969 N N . GLY A 1 271 ? -17.256 -11.187 35.465 1.00 94.69 271 GLY A N 1
ATOM 1970 C CA . GLY A 1 271 ? -17.586 -12.603 35.595 1.00 94.69 271 GLY A CA 1
ATOM 1971 C C . GLY A 1 271 ? -18.501 -13.117 34.487 1.00 94.69 271 GLY A C 1
ATOM 1972 O O . GLY A 1 271 ? -19.217 -12.359 33.832 1.00 94.69 271 GLY A O 1
ATOM 1973 N N . GLU A 1 272 ? -18.472 -14.430 34.289 1.00 94.12 272 GLU A N 1
ATOM 1974 C CA . GLU A 1 272 ? -19.305 -15.103 33.299 1.00 94.12 272 GLU A CA 1
ATOM 1975 C C . GLU A 1 272 ? -20.793 -14.879 33.571 1.00 94.12 272 GLU A C 1
ATOM 1977 O O . GLU A 1 272 ? -21.235 -14.815 34.721 1.00 94.12 272 GLU A O 1
ATOM 1982 N N . LYS A 1 273 ? -21.578 -14.799 32.491 1.00 95.31 273 LYS A N 1
ATOM 1983 C CA . LYS A 1 273 ? -23.035 -14.579 32.511 1.00 95.31 273 LYS A CA 1
ATOM 1984 C C . LYS A 1 273 ? -23.470 -13.228 33.098 1.00 95.31 273 LYS A C 1
ATOM 1986 O O . LYS A 1 273 ? -24.656 -12.921 33.036 1.00 95.31 273 LYS A O 1
ATOM 1991 N N . SER A 1 274 ? -22.549 -12.414 33.618 1.00 98.50 274 SER A N 1
ATOM 1992 C CA . SER A 1 274 ? -22.835 -11.046 34.046 1.00 98.50 274 SER A CA 1
ATOM 1993 C C . SER A 1 274 ? -23.022 -10.144 32.828 1.00 98.50 274 SER A C 1
ATOM 1995 O O . SER A 1 274 ? -22.179 -10.134 31.924 1.00 98.50 274 SER A O 1
ATOM 1997 N N . LYS A 1 275 ? -24.117 -9.379 32.793 1.00 98.44 275 LYS A N 1
ATOM 1998 C CA . LYS A 1 275 ? -24.522 -8.639 31.594 1.00 98.44 275 LYS A CA 1
ATOM 1999 C C . LYS A 1 275 ? -25.105 -7.259 31.883 1.00 98.44 275 LYS A C 1
ATOM 2001 O O . LYS A 1 275 ? -25.923 -7.097 32.784 1.00 98.44 275 LYS A O 1
ATOM 2006 N N . VAL A 1 276 ? -24.752 -6.283 31.047 1.00 98.75 276 VAL A N 1
ATOM 2007 C CA . VAL A 1 276 ? -25.466 -5.002 30.942 1.00 98.75 276 VAL A CA 1
ATOM 2008 C C . VAL A 1 276 ? -25.984 -4.802 29.522 1.00 98.75 276 VAL A C 1
ATOM 2010 O O . VAL A 1 276 ? -25.253 -5.023 28.556 1.00 98.75 276 VAL A O 1
ATOM 2013 N N . VAL A 1 277 ? -27.240 -4.373 29.399 1.00 98.56 277 VAL A N 1
ATOM 2014 C CA . VAL A 1 277 ? -27.838 -3.912 28.137 1.00 98.56 277 VAL A CA 1
ATOM 2015 C C . VAL A 1 277 ? -28.332 -2.485 28.316 1.00 98.56 277 VAL A C 1
ATOM 2017 O O . VAL A 1 277 ? -29.076 -2.226 29.258 1.00 98.56 277 VAL A O 1
ATOM 2020 N N . MET A 1 278 ? -27.952 -1.572 27.422 1.00 98.50 278 MET A N 1
ATOM 2021 C CA . MET A 1 278 ? -28.412 -0.182 27.455 1.00 98.50 278 MET A CA 1
ATOM 2022 C C . MET A 1 278 ? -28.904 0.289 26.087 1.00 98.50 278 MET A C 1
ATOM 2024 O O . MET A 1 278 ? -28.198 0.128 25.094 1.00 98.50 278 MET A O 1
ATOM 2028 N N . THR A 1 279 ? -30.091 0.899 26.040 1.00 97.69 279 THR A N 1
ATOM 2029 C CA . THR A 1 279 ? -30.633 1.537 24.827 1.00 97.69 279 THR A CA 1
ATOM 2030 C C . THR A 1 279 ? -30.967 3.004 25.092 1.00 97.69 279 THR A C 1
ATOM 2032 O O . THR A 1 279 ? -31.814 3.314 25.935 1.00 97.69 279 THR A O 1
ATOM 2035 N N . GLY A 1 280 ? -30.331 3.907 24.342 1.00 96.50 280 GLY A N 1
ATOM 2036 C CA . GLY A 1 280 ? -30.451 5.351 24.533 1.00 96.50 280 GLY A CA 1
ATOM 2037 C C . GLY A 1 280 ? -29.759 5.858 25.804 1.00 96.50 280 GLY A C 1
ATOM 2038 O O . GLY A 1 280 ? -29.222 5.090 26.598 1.00 96.50 280 GLY A O 1
ATOM 2039 N N . GLY A 1 281 ? -29.809 7.172 26.028 1.00 97.38 281 GLY A N 1
ATOM 2040 C CA . GLY A 1 281 ? -29.284 7.801 27.245 1.00 97.38 281 GLY A CA 1
ATOM 2041 C C . GLY A 1 281 ? -27.792 8.121 27.178 1.00 97.38 281 GLY A C 1
ATOM 2042 O O . GLY A 1 281 ? -27.214 8.264 26.097 1.00 97.38 281 GLY A O 1
ATOM 2043 N N . SER A 1 282 ? -27.170 8.283 28.346 1.00 98.19 282 SER A N 1
ATOM 2044 C CA . SER A 1 282 ? -25.764 8.686 28.448 1.00 98.19 282 SER A CA 1
ATOM 2045 C C . SER A 1 282 ? -25.039 8.000 29.595 1.00 98.19 282 SER A C 1
ATOM 2047 O O . SER A 1 282 ? -25.610 7.826 30.672 1.00 98.19 282 SER A O 1
ATOM 2049 N N . VAL A 1 283 ? -23.759 7.697 29.388 1.00 98.31 283 VAL A N 1
ATOM 2050 C CA . VAL A 1 283 ? -22.854 7.191 30.424 1.00 98.31 283 VAL A CA 1
ATOM 2051 C C . VAL A 1 283 ? -21.622 8.080 30.490 1.00 98.31 283 VAL A C 1
ATOM 2053 O O . VAL A 1 283 ? -20.968 8.327 29.477 1.00 98.31 283 VAL A O 1
ATOM 2056 N N . THR A 1 284 ? -21.287 8.520 31.696 1.00 96.50 284 THR A N 1
ATOM 2057 C CA . THR A 1 284 ? -20.058 9.246 32.006 1.00 96.50 284 THR A CA 1
ATOM 2058 C C . THR A 1 284 ? -19.237 8.458 33.023 1.00 96.50 284 THR A C 1
ATOM 2060 O O . THR A 1 284 ? -19.785 8.002 34.028 1.00 96.50 284 THR A O 1
ATOM 2063 N N . GLY A 1 285 ? -17.937 8.284 32.767 1.00 94.19 285 GLY A N 1
ATOM 2064 C CA . GLY A 1 285 ? -17.016 7.556 33.651 1.00 94.19 285 GLY A CA 1
ATOM 2065 C C . GLY A 1 285 ? -15.726 8.322 33.942 1.00 94.19 285 GLY A C 1
ATOM 2066 O O . GLY A 1 285 ? -15.311 9.144 33.124 1.00 94.19 285 GLY A O 1
ATOM 2067 N N . SER A 1 286 ? -15.095 8.017 35.085 1.00 90.38 286 SER A N 1
ATOM 2068 C CA . SER A 1 286 ? -13.819 8.597 35.540 1.00 90.38 286 SER A CA 1
ATOM 2069 C C . SER A 1 286 ? -12.594 7.772 35.180 1.00 90.38 286 SER A C 1
ATOM 2071 O O . SER A 1 286 ? -11.553 8.362 34.929 1.00 90.38 286 SER A O 1
ATOM 2073 N N . ASN A 1 287 ? -12.682 6.440 35.131 1.00 89.31 287 ASN A N 1
ATOM 2074 C CA . ASN A 1 287 ? -11.562 5.572 34.737 1.00 89.31 287 ASN A CA 1
ATOM 2075 C C . ASN A 1 287 ? -11.780 4.978 33.335 1.00 89.31 287 ASN A C 1
ATOM 2077 O O . ASN A 1 287 ? -10.992 5.230 32.417 1.00 89.31 287 ASN A O 1
ATOM 2081 N N . SER A 1 288 ? -12.896 4.271 33.159 1.00 94.44 288 SER A N 1
ATOM 2082 C CA . SER A 1 288 ? -13.434 3.860 31.860 1.00 94.44 288 SER A CA 1
ATOM 2083 C C . SER A 1 288 ? -14.912 4.237 31.774 1.00 94.44 288 SER A C 1
ATOM 2085 O O . SER A 1 288 ? -15.616 4.197 32.781 1.00 94.44 288 SER A O 1
ATOM 2087 N N . VAL A 1 289 ? -15.436 4.564 30.592 1.00 97.62 289 VAL A N 1
ATOM 2088 C CA . VAL A 1 289 ? -16.896 4.739 30.465 1.00 97.62 289 VAL A CA 1
ATOM 2089 C C . VAL A 1 289 ? -17.584 3.375 30.530 1.00 97.62 289 VAL A C 1
ATOM 2091 O O . VAL A 1 289 ? -18.500 3.184 31.327 1.00 97.62 289 VAL A O 1
ATOM 2094 N N . LEU A 1 290 ? -17.075 2.405 29.767 1.00 98.56 290 LEU A N 1
ATOM 2095 C CA . LEU A 1 290 ? -17.476 0.999 29.816 1.00 98.56 290 LEU A CA 1
ATOM 2096 C C . LEU A 1 290 ? -16.275 0.125 30.191 1.00 98.56 290 LEU A C 1
ATOM 2098 O O . LEU A 1 290 ? -15.227 0.208 29.547 1.00 98.56 290 LEU A O 1
ATOM 2102 N N . TYR A 1 291 ? -16.428 -0.744 31.186 1.00 98.06 291 TYR A N 1
ATOM 2103 C CA . TYR A 1 291 ? -15.400 -1.690 31.605 1.00 98.06 291 TYR A CA 1
ATOM 2104 C C . TYR A 1 291 ? -15.980 -3.082 31.837 1.00 98.06 291 TYR A C 1
ATOM 2106 O O . TYR A 1 291 ? -16.960 -3.260 32.564 1.00 98.06 291 TYR A O 1
ATOM 2114 N N . THR A 1 292 ? -15.340 -4.099 31.262 1.00 98.25 292 THR A N 1
ATOM 2115 C CA . THR A 1 292 ? -15.690 -5.488 31.557 1.00 98.25 292 THR A CA 1
ATOM 2116 C C . THR A 1 292 ? -14.483 -6.417 31.643 1.00 98.25 292 THR A C 1
ATOM 2118 O O . THR A 1 292 ? -13.452 -6.206 30.993 1.00 98.25 292 THR A O 1
ATOM 2121 N N . ARG A 1 293 ? -14.602 -7.452 32.488 1.00 97.62 293 ARG A N 1
ATOM 2122 C CA . ARG A 1 293 ? -13.574 -8.476 32.687 1.00 97.62 293 ARG A CA 1
ATOM 2123 C C . ARG A 1 293 ? -14.153 -9.862 32.976 1.00 97.62 293 ARG A C 1
ATOM 2125 O O . ARG A 1 293 ? -15.165 -9.987 33.657 1.00 97.62 293 ARG A O 1
ATOM 2132 N N . GLY A 1 294 ? -13.442 -10.906 32.547 1.00 95.38 294 GLY A N 1
ATOM 2133 C CA . GLY A 1 294 ? -13.633 -12.273 33.039 1.00 95.38 294 GLY A CA 1
ATOM 2134 C C . GLY A 1 294 ? -14.938 -12.901 32.564 1.00 95.38 294 GLY A C 1
ATOM 2135 O O . GLY A 1 294 ? -15.657 -13.466 33.376 1.00 95.38 294 GLY A O 1
ATOM 2136 N N . GLY A 1 295 ? -15.264 -12.745 31.279 1.00 95.00 295 GLY A N 1
ATOM 2137 C CA . GLY A 1 295 ? -16.495 -13.282 30.685 1.00 95.00 295 GLY A CA 1
ATOM 2138 C C . GLY A 1 295 ? -17.729 -12.379 30.792 1.00 95.00 295 GLY A C 1
ATOM 2139 O O . GLY A 1 295 ? -18.814 -12.797 30.391 1.00 95.00 295 GLY A O 1
ATOM 2140 N N . GLY A 1 296 ? -17.580 -11.155 31.307 1.00 98.06 296 GLY A N 1
ATOM 2141 C CA . GLY A 1 296 ? -18.660 -10.170 31.320 1.00 98.06 296 GLY A CA 1
ATOM 2142 C C . GLY A 1 296 ? -19.037 -9.678 29.915 1.00 98.06 296 GLY A C 1
ATOM 2143 O O . GLY A 1 296 ? -18.225 -9.716 28.982 1.00 98.06 296 GLY A O 1
ATOM 2144 N N . TYR A 1 297 ? -20.282 -9.221 29.772 1.00 98.62 297 TYR A N 1
ATOM 2145 C CA . TYR A 1 297 ? -20.844 -8.764 28.500 1.00 98.62 297 TYR A CA 1
ATOM 2146 C C . TYR A 1 297 ? -21.557 -7.413 28.647 1.00 98.62 297 TYR A C 1
ATOM 2148 O O . TYR A 1 297 ? -22.461 -7.258 29.470 1.00 98.62 297 TYR A O 1
ATOM 2156 N N . ILE A 1 298 ? -21.180 -6.436 27.824 1.00 98.88 298 ILE A N 1
ATOM 2157 C CA . ILE A 1 298 ? -21.852 -5.133 27.733 1.00 98.88 298 ILE A CA 1
ATOM 2158 C C . ILE A 1 298 ? -22.378 -4.959 26.309 1.00 98.88 298 ILE A C 1
ATOM 2160 O O . ILE A 1 298 ? -21.616 -5.099 25.359 1.00 98.88 298 ILE A O 1
ATOM 2164 N N . ASN A 1 299 ? -23.653 -4.607 26.157 1.00 98.62 299 ASN A N 1
ATOM 2165 C CA . ASN A 1 299 ? -24.237 -4.223 24.873 1.00 98.62 299 ASN A CA 1
ATOM 2166 C C . ASN A 1 299 ? -24.933 -2.870 25.002 1.00 98.62 299 ASN A C 1
ATOM 2168 O O . ASN A 1 299 ? -25.866 -2.722 25.792 1.00 98.62 299 ASN A O 1
ATOM 2172 N N . VAL A 1 300 ? -24.470 -1.890 24.234 1.00 98.62 300 VAL A N 1
ATOM 2173 C CA . VAL A 1 300 ? -25.040 -0.544 24.207 1.00 98.62 300 VAL A CA 1
ATOM 2174 C C . VAL A 1 300 ? -25.524 -0.196 22.804 1.00 98.62 300 VAL A C 1
ATOM 2176 O O . VAL A 1 300 ? -24.869 -0.515 21.810 1.00 98.62 300 VAL A O 1
ATOM 2179 N N . LYS A 1 301 ? -26.671 0.480 22.714 1.00 98.50 301 LYS A N 1
ATOM 2180 C CA . LYS A 1 301 ? -27.251 0.960 21.460 1.00 98.50 301 LYS A CA 1
ATOM 2181 C C . LYS A 1 301 ? -27.720 2.408 21.593 1.00 98.50 301 LYS A C 1
ATOM 2183 O O . LYS A 1 301 ? -28.476 2.722 22.507 1.00 98.50 301 LYS A O 1
ATOM 2188 N N . ASP A 1 302 ? -27.308 3.265 20.660 1.00 98.06 302 ASP A N 1
ATOM 2189 C CA . ASP A 1 302 ? -27.686 4.687 20.606 1.00 98.06 302 ASP A CA 1
ATOM 2190 C C . ASP A 1 302 ? -27.333 5.474 21.893 1.00 98.06 302 ASP A C 1
ATOM 2192 O O . ASP A 1 302 ? -28.106 6.313 22.352 1.00 98.06 302 ASP A O 1
ATOM 2196 N N . VAL A 1 303 ? -26.171 5.191 22.500 1.00 98.56 303 VAL A N 1
ATOM 2197 C CA . VAL A 1 303 ? -25.748 5.784 23.788 1.00 98.56 303 VAL A CA 1
ATOM 2198 C C . VAL A 1 303 ? -24.657 6.845 23.603 1.00 98.56 303 VAL A C 1
ATOM 2200 O O . VAL A 1 303 ? -23.706 6.653 22.845 1.00 98.56 303 VAL A O 1
ATOM 2203 N N . ALA A 1 304 ? -24.746 7.956 24.340 1.00 98.38 304 ALA A N 1
ATOM 2204 C CA . ALA A 1 304 ? -23.662 8.936 24.439 1.00 98.38 304 ALA A CA 1
ATOM 2205 C C . ALA A 1 304 ? -22.675 8.558 25.560 1.00 98.38 304 ALA A C 1
ATOM 2207 O O . ALA A 1 304 ? -23.018 8.614 26.742 1.00 98.38 304 ALA A O 1
ATOM 2208 N N . LEU A 1 305 ? -21.446 8.185 25.202 1.00 98.19 305 LEU A N 1
ATOM 2209 C CA . LEU A 1 305 ? -20.383 7.772 26.121 1.00 98.19 305 LEU A CA 1
ATOM 2210 C C . LEU A 1 305 ? -19.354 8.897 26.267 1.00 98.19 305 LEU A C 1
ATOM 2212 O O . LEU A 1 305 ? -18.702 9.286 25.298 1.00 98.19 305 LEU A O 1
ATOM 2216 N N . THR A 1 306 ? -19.186 9.418 27.482 1.00 95.50 306 THR A N 1
ATOM 2217 C CA . THR A 1 306 ? -18.299 10.561 27.744 1.00 95.50 306 THR A CA 1
ATOM 2218 C C . THR A 1 306 ? -17.274 10.232 28.820 1.00 95.50 306 THR A C 1
ATOM 2220 O O . THR A 1 306 ? -17.614 9.883 29.948 1.00 95.50 306 THR A O 1
ATOM 2223 N N . ALA A 1 307 ? -15.996 10.373 28.490 1.00 92.31 307 ALA A N 1
ATOM 2224 C CA . ALA A 1 307 ? -14.934 10.406 29.486 1.00 92.31 307 ALA A CA 1
ATOM 2225 C C . ALA A 1 307 ? -14.919 11.779 30.179 1.00 92.31 307 ALA A C 1
ATOM 2227 O O . ALA A 1 307 ? -14.956 12.813 29.511 1.00 92.31 307 ALA A O 1
ATOM 2228 N N . ASN A 1 308 ? -14.876 11.818 31.512 1.00 85.44 308 ASN A N 1
ATOM 2229 C CA . ASN A 1 308 ? -15.043 13.079 32.250 1.00 85.44 308 ASN A CA 1
ATOM 2230 C C . ASN A 1 308 ? -13.763 13.924 32.389 1.00 85.44 308 ASN A C 1
ATOM 2232 O O . ASN A 1 308 ? -13.796 14.992 32.993 1.00 85.44 308 ASN A O 1
ATOM 2236 N N . GLY A 1 309 ? -12.639 13.465 31.831 1.00 68.62 309 GLY A N 1
ATOM 2237 C CA . GLY A 1 309 ? -11.376 14.206 31.784 1.00 68.62 309 GLY A CA 1
ATOM 2238 C C . GLY A 1 309 ? -10.504 14.103 33.043 1.00 68.62 309 GLY A C 1
ATOM 2239 O O . GLY A 1 309 ? -9.314 14.401 32.963 1.00 68.62 309 GLY A O 1
ATOM 2240 N N . ASN A 1 310 ? -11.021 13.595 34.169 1.00 66.06 310 ASN A N 1
ATOM 2241 C CA . ASN A 1 310 ? -10.273 13.415 35.422 1.00 66.06 310 ASN A CA 1
ATOM 2242 C C . ASN A 1 310 ? -9.538 12.063 35.466 1.00 66.06 310 ASN A C 1
ATOM 2244 O O . ASN A 1 310 ? -9.749 11.242 36.354 1.00 66.06 310 ASN A O 1
ATOM 2248 N N . GLY A 1 311 ? -8.663 11.814 34.487 1.00 61.75 311 GLY A N 1
ATOM 2249 C CA . GLY A 1 311 ? -7.878 10.575 34.417 1.00 61.75 311 GLY A CA 1
ATOM 2250 C C . GLY A 1 311 ? -8.570 9.407 33.709 1.00 61.75 311 GLY A C 1
ATOM 2251 O O . GLY A 1 311 ? -8.031 8.299 33.724 1.00 61.75 311 GLY A O 1
ATOM 2252 N N . THR A 1 312 ? -9.709 9.643 33.046 1.00 72.00 312 THR A N 1
ATOM 2253 C CA . THR A 1 312 ? -10.410 8.621 32.253 1.00 72.00 312 THR A CA 1
ATOM 2254 C C . THR A 1 312 ? -9.595 8.240 31.041 1.00 72.00 312 THR A C 1
ATOM 2256 O O . THR A 1 312 ? -9.359 9.057 30.156 1.00 72.00 312 THR A O 1
ATOM 2259 N N . LYS A 1 313 ? -9.177 6.980 30.979 1.00 84.56 313 LYS A N 1
ATOM 2260 C CA . LYS A 1 313 ? -8.283 6.498 29.925 1.00 84.56 313 LYS A CA 1
ATOM 2261 C C . LYS A 1 313 ? -9.048 5.891 28.759 1.00 84.56 313 LYS A C 1
ATOM 2263 O O . LYS A 1 313 ? -8.591 6.008 27.626 1.00 84.56 313 LYS A O 1
ATOM 2268 N N . PHE A 1 314 ? -10.196 5.265 29.017 1.00 93.69 314 PHE A N 1
ATOM 2269 C CA . PHE A 1 314 ? -10.864 4.406 28.038 1.00 93.69 314 PHE A CA 1
ATOM 2270 C C . PHE A 1 314 ? -12.330 4.793 27.827 1.00 93.69 314 PHE A C 1
ATOM 2272 O O . PHE A 1 314 ? -13.081 4.930 28.792 1.00 93.69 314 PHE A O 1
ATOM 2279 N N . GLY A 1 315 ? -12.765 4.902 26.571 1.00 95.94 315 GLY A N 1
ATOM 2280 C CA . GLY A 1 315 ? -14.192 4.919 26.244 1.00 95.94 315 GLY A CA 1
ATOM 2281 C C . GLY A 1 315 ? -14.815 3.555 26.544 1.00 95.94 315 GLY A C 1
ATOM 2282 O O . GLY A 1 315 ? -15.702 3.442 27.383 1.00 95.94 315 GLY A O 1
ATOM 2283 N N . ALA A 1 316 ? -14.276 2.493 25.949 1.00 98.19 316 ALA A N 1
ATOM 2284 C CA . ALA A 1 316 ? -14.658 1.117 26.258 1.00 98.19 316 ALA A CA 1
ATOM 2285 C C . ALA A 1 316 ? -13.432 0.215 26.445 1.00 98.19 316 ALA A C 1
ATOM 2287 O O . ALA A 1 316 ? -12.533 0.217 25.606 1.00 98.19 316 ALA A O 1
ATOM 2288 N N . LEU A 1 317 ? -13.399 -0.574 27.523 1.00 98.06 317 LEU A N 1
ATOM 2289 C CA . LEU A 1 317 ? -12.305 -1.491 27.849 1.00 98.06 317 LEU A CA 1
ATOM 2290 C C . LEU A 1 317 ? -12.822 -2.904 28.157 1.00 98.06 317 LEU A C 1
ATOM 2292 O O . LEU A 1 317 ? -13.436 -3.137 29.197 1.00 98.06 317 LEU A O 1
ATOM 2296 N N . ALA A 1 318 ? -12.496 -3.859 27.284 1.00 98.50 318 ALA A N 1
ATOM 2297 C CA . ALA A 1 318 ? -12.732 -5.288 27.488 1.00 98.50 318 ALA A CA 1
ATOM 2298 C C . ALA A 1 318 ? -11.425 -5.998 27.877 1.00 98.50 318 ALA A C 1
ATOM 2300 O O . ALA A 1 318 ? -10.408 -5.849 27.192 1.00 98.50 318 ALA A O 1
ATOM 2301 N N . ARG A 1 319 ? -11.430 -6.775 28.969 1.00 96.75 319 ARG A N 1
ATOM 2302 C CA . ARG A 1 319 ? -10.271 -7.571 29.427 1.00 96.75 319 ARG A CA 1
ATOM 2303 C C . ARG A 1 319 ? -10.620 -9.026 29.706 1.00 96.75 319 ARG A C 1
ATOM 2305 O O . ARG A 1 319 ? -11.733 -9.308 30.125 1.00 96.75 319 ARG A O 1
ATOM 2312 N N . ALA A 1 320 ? -9.655 -9.935 29.570 1.00 93.94 320 ALA A N 1
ATOM 2313 C CA . ALA A 1 320 ? -9.787 -11.350 29.955 1.00 93.94 320 ALA A CA 1
ATOM 2314 C C . ALA A 1 320 ? -11.098 -11.997 29.453 1.00 93.94 320 ALA A C 1
ATOM 2316 O O . ALA A 1 320 ? -12.061 -12.102 30.214 1.00 93.94 320 ALA A O 1
ATOM 2317 N N . PHE A 1 321 ? -11.126 -12.390 28.173 1.00 93.81 321 PHE A N 1
ATOM 2318 C CA . PHE A 1 321 ? -12.237 -13.107 27.523 1.00 93.81 321 PHE A CA 1
ATOM 2319 C C . PHE A 1 321 ? -13.646 -12.492 27.700 1.00 93.81 321 PHE A C 1
ATOM 2321 O O . PHE A 1 321 ? -14.646 -13.201 27.711 1.00 93.81 321 PHE A O 1
ATOM 2328 N N . SER A 1 322 ? -13.743 -11.167 27.841 1.00 97.88 322 SER A N 1
ATOM 2329 C CA . SER A 1 322 ? -15.012 -10.420 27.916 1.00 97.88 322 SER A CA 1
ATOM 2330 C C . SER A 1 322 ? -15.369 -9.750 26.586 1.00 97.88 322 SER A C 1
ATOM 2332 O O . SER A 1 322 ? -14.528 -9.652 25.688 1.00 97.88 322 SER A O 1
ATOM 2334 N N . THR A 1 323 ? -16.617 -9.288 26.454 1.00 98.50 323 THR A N 1
ATOM 2335 C CA . THR A 1 323 ? -17.135 -8.700 25.208 1.00 98.50 323 THR A CA 1
ATOM 2336 C C . THR A 1 323 ? -17.858 -7.374 25.444 1.00 98.50 323 THR A C 1
ATOM 2338 O O . THR A 1 323 ? -18.688 -7.265 26.348 1.00 98.50 323 THR A O 1
ATOM 2341 N N . ILE A 1 324 ? -17.582 -6.380 24.595 1.00 98.88 324 ILE A N 1
ATOM 2342 C CA . ILE A 1 324 ? -18.374 -5.146 24.488 1.00 98.88 324 ILE A CA 1
ATOM 2343 C C . ILE A 1 324 ? -18.906 -5.009 23.059 1.00 98.88 324 ILE A C 1
ATOM 2345 O O . ILE A 1 324 ? -18.140 -5.070 22.098 1.00 98.88 324 ILE A O 1
ATOM 2349 N N . GLU A 1 325 ? -20.208 -4.775 22.923 1.00 98.81 325 GLU A N 1
ATOM 2350 C CA . GLU A 1 325 ? -20.873 -4.462 21.658 1.00 98.81 325 GLU A CA 1
ATOM 2351 C C . GLU A 1 325 ? -21.450 -3.044 21.709 1.00 98.81 325 GLU A C 1
ATOM 2353 O O . GLU A 1 325 ? -22.213 -2.705 22.615 1.00 98.81 325 GLU A O 1
ATOM 2358 N N . LEU A 1 326 ? -21.072 -2.209 20.741 1.00 98.81 326 LEU A N 1
ATOM 2359 C CA . LEU A 1 326 ? -21.545 -0.835 20.587 1.00 98.81 326 LEU A CA 1
ATOM 2360 C C . LEU A 1 326 ? -22.296 -0.712 19.259 1.00 98.81 326 LEU A C 1
ATOM 2362 O O . LEU A 1 326 ? -21.728 -0.960 18.200 1.00 98.81 326 LEU A O 1
ATOM 2366 N N . ASN A 1 327 ? -23.569 -0.336 19.301 1.00 98.44 327 ASN A N 1
ATOM 2367 C CA . ASN A 1 327 ? -24.449 -0.379 18.135 1.00 98.44 327 ASN A CA 1
ATOM 2368 C C . ASN A 1 327 ? -25.164 0.958 17.887 1.00 98.44 327 ASN A C 1
ATOM 2370 O O . ASN A 1 327 ? -25.367 1.762 18.803 1.00 98.44 327 ASN A O 1
ATOM 2374 N N . GLY A 1 328 ? -25.603 1.167 16.646 1.00 97.94 328 GLY A N 1
ATOM 2375 C CA . GLY A 1 328 ? -26.392 2.334 16.251 1.00 97.94 328 GLY A CA 1
ATOM 2376 C C . GLY A 1 328 ? -25.576 3.626 16.285 1.00 97.94 328 GLY A C 1
ATOM 2377 O O . GLY A 1 328 ? -24.395 3.640 15.953 1.00 97.94 328 GLY A O 1
ATOM 2378 N N . ASN A 1 329 ? -26.188 4.718 16.730 1.00 97.06 329 ASN A N 1
ATOM 2379 C CA . ASN A 1 329 ? -25.575 6.046 16.807 1.00 97.06 329 ASN A CA 1
ATOM 2380 C C . ASN A 1 329 ? -24.756 6.254 18.093 1.00 97.06 329 ASN A C 1
ATOM 2382 O O . ASN A 1 329 ? -24.685 7.364 18.620 1.00 97.06 329 ASN A O 1
ATOM 2386 N N . THR A 1 330 ? -24.160 5.189 18.635 1.00 98.56 330 THR A N 1
ATOM 2387 C CA . THR A 1 330 ? -23.357 5.273 19.861 1.00 98.56 330 THR A CA 1
ATOM 2388 C C . THR A 1 330 ? -22.118 6.137 19.623 1.00 98.56 330 THR A C 1
ATOM 2390 O O . THR A 1 330 ? -21.386 5.941 18.653 1.00 98.56 330 THR A O 1
ATOM 2393 N N . THR A 1 331 ? -21.867 7.102 20.508 1.00 98.31 331 THR A N 1
ATOM 2394 C CA . THR A 1 331 ? -20.730 8.029 20.382 1.00 98.31 331 THR A CA 1
ATOM 2395 C C . THR A 1 331 ? -19.803 7.923 21.582 1.00 98.31 331 THR A C 1
ATOM 2397 O O . THR A 1 331 ? -20.274 7.779 22.704 1.00 98.31 331 THR A O 1
ATOM 2400 N N . ILE A 1 332 ? -18.491 7.998 21.353 1.00 97.44 332 ILE A N 1
ATOM 2401 C CA . ILE A 1 332 ? -17.458 8.064 22.395 1.00 97.44 332 ILE A CA 1
ATOM 2402 C C . ILE A 1 332 ? -16.751 9.410 22.289 1.00 97.44 332 ILE A C 1
ATOM 2404 O O . ILE A 1 332 ? -16.256 9.748 21.214 1.00 97.44 332 ILE A O 1
ATOM 2408 N N . LYS A 1 333 ? -16.669 10.151 23.398 1.00 94.06 333 LYS A N 1
ATOM 2409 C CA . LYS A 1 333 ? -15.993 11.453 23.471 1.00 94.06 333 LYS A CA 1
ATOM 2410 C C . LYS A 1 333 ? -15.022 11.552 24.638 1.00 94.06 333 LYS A C 1
ATOM 2412 O O . LYS A 1 333 ? -15.203 10.904 25.670 1.00 94.06 333 LYS A O 1
ATOM 2417 N N . ASN A 1 334 ? -14.033 12.431 24.480 1.00 88.94 334 ASN A N 1
ATOM 2418 C CA . ASN A 1 334 ? -13.065 12.854 25.499 1.00 88.94 334 ASN A CA 1
ATOM 2419 C C . ASN A 1 334 ? -12.133 11.754 26.043 1.00 88.94 334 ASN A C 1
ATOM 2421 O O . ASN A 1 334 ? -11.447 11.961 27.044 1.00 88.94 334 ASN A O 1
ATOM 2425 N N . ALA A 1 335 ? -12.111 10.571 25.424 1.00 90.75 335 ALA A N 1
ATOM 2426 C CA . ALA A 1 335 ? -11.257 9.471 25.861 1.00 90.75 335 ALA A CA 1
ATOM 2427 C C . ALA A 1 335 ? -9.807 9.659 25.374 1.00 90.75 335 ALA A C 1
ATOM 2429 O O . ALA A 1 335 ? -9.564 10.358 24.390 1.00 90.75 335 ALA A O 1
ATOM 2430 N N . PHE A 1 336 ? -8.845 9.007 26.039 1.00 89.75 336 PHE A N 1
ATOM 2431 C CA . PHE A 1 336 ? -7.469 8.864 25.534 1.00 89.75 336 PHE A CA 1
ATOM 2432 C C . PHE A 1 336 ? -7.382 7.696 24.551 1.00 89.75 336 PHE A C 1
ATOM 2434 O O . PHE A 1 336 ? -6.762 7.802 23.498 1.00 89.75 336 PHE A O 1
ATOM 2441 N N . VAL A 1 337 ? -8.046 6.590 24.886 1.00 94.38 337 VAL A N 1
ATOM 2442 C CA . VAL A 1 337 ? -8.248 5.454 23.996 1.00 94.38 337 VAL A CA 1
ATOM 2443 C C . VAL A 1 337 ? -9.743 5.247 23.803 1.00 94.38 337 VAL A C 1
ATOM 2445 O O . VAL A 1 337 ? -10.463 5.043 24.781 1.00 94.38 337 VAL A O 1
ATOM 2448 N N . GLY A 1 338 ? -10.222 5.301 22.562 1.00 95.88 338 GLY A N 1
ATOM 2449 C CA . GLY A 1 338 ? -11.653 5.184 22.267 1.00 95.88 338 GLY A CA 1
ATOM 2450 C C . GLY A 1 338 ? -12.190 3.821 22.676 1.00 95.88 338 GLY A C 1
ATOM 2451 O O . GLY A 1 338 ? -12.989 3.711 23.606 1.00 95.88 338 GLY A O 1
ATOM 2452 N N . VAL A 1 339 ? -11.679 2.771 22.038 1.00 98.06 339 VAL A N 1
ATOM 2453 C CA . VAL A 1 339 ? -11.974 1.380 22.402 1.00 98.06 339 VAL A CA 1
ATOM 2454 C C . VAL A 1 339 ? -10.692 0.580 22.604 1.00 98.06 339 VAL A C 1
ATOM 2456 O O . VAL A 1 339 ? -9.722 0.747 21.866 1.00 98.06 339 VAL A O 1
ATOM 2459 N N . LYS A 1 340 ? -10.675 -0.302 23.607 1.00 97.81 340 LYS A N 1
ATOM 2460 C CA . LYS A 1 340 ? -9.550 -1.190 23.893 1.00 97.81 340 LYS A CA 1
ATOM 2461 C C . LYS A 1 340 ? -9.999 -2.606 24.241 1.00 97.81 340 LYS A C 1
ATOM 2463 O O . LYS A 1 340 ? -10.612 -2.822 25.283 1.00 97.81 340 LYS A O 1
ATOM 2468 N N . ALA A 1 341 ? -9.602 -3.579 23.430 1.00 98.44 341 ALA A N 1
ATOM 2469 C CA . ALA A 1 341 ? -9.677 -4.995 23.782 1.00 98.44 341 ALA A CA 1
ATOM 2470 C C . ALA A 1 341 ? -8.287 -5.480 24.206 1.00 98.44 341 ALA A C 1
ATOM 2472 O O . ALA A 1 341 ? -7.303 -5.272 23.489 1.00 98.44 341 ALA A O 1
ATOM 2473 N N . GLN A 1 342 ? -8.186 -6.100 25.381 1.00 97.38 342 GLN A N 1
ATOM 2474 C CA . GLN A 1 342 ? -6.909 -6.541 25.933 1.00 97.38 342 GLN A CA 1
ATOM 2475 C C . GLN A 1 342 ? -6.978 -7.958 26.507 1.00 97.38 342 GLN A C 1
ATOM 2477 O O . GLN A 1 342 ? -7.845 -8.252 27.328 1.00 97.38 342 GLN A O 1
ATOM 2482 N N . SER A 1 343 ? -5.968 -8.768 26.181 1.00 96.94 343 SER A N 1
ATOM 2483 C CA . SER A 1 343 ? -5.829 -10.179 26.572 1.00 96.94 343 SER A CA 1
ATOM 2484 C C . SER A 1 343 ? -6.686 -11.142 25.757 1.00 96.94 343 SER A C 1
ATOM 2486 O O . SER A 1 343 ? -7.650 -10.756 25.096 1.00 96.94 343 SER A O 1
ATOM 2488 N N . GLU A 1 344 ? -6.314 -12.415 25.844 1.00 96.06 344 GLU A N 1
ATOM 2489 C CA . GLU A 1 344 ? -6.868 -13.489 25.032 1.00 96.06 344 GLU A CA 1
ATOM 2490 C C . GLU A 1 344 ? -8.402 -13.541 25.092 1.00 96.06 344 GLU A C 1
ATOM 2492 O O . GLU A 1 344 ? -9.016 -13.444 26.161 1.00 96.06 344 GLU A O 1
ATOM 2497 N N . ASN A 1 345 ? -9.006 -13.652 23.910 1.00 96.12 345 ASN A N 1
ATOM 2498 C CA . ASN A 1 345 ? -10.440 -13.675 23.634 1.00 96.12 345 ASN A CA 1
ATOM 2499 C C . ASN A 1 345 ? -11.227 -12.413 24.036 1.00 96.12 345 ASN A C 1
ATOM 2501 O O . ASN A 1 345 ? -12.452 -12.403 23.916 1.00 96.12 345 ASN A O 1
ATOM 2505 N N . ALA A 1 346 ? -10.570 -11.334 24.481 1.00 98.12 346 ALA A N 1
ATOM 2506 C CA . ALA A 1 346 ? -11.253 -10.057 24.669 1.00 98.12 346 ALA A CA 1
ATOM 2507 C C . ALA A 1 346 ? -11.723 -9.506 23.315 1.00 98.12 346 ALA A C 1
ATOM 2509 O O . ALA A 1 346 ? -10.953 -9.462 22.349 1.00 98.12 346 ALA A O 1
ATOM 2510 N N . THR A 1 347 ? -12.988 -9.089 23.265 1.00 98.31 347 THR A N 1
ATOM 2511 C CA . THR A 1 347 ? -13.663 -8.718 22.021 1.00 98.31 347 THR A CA 1
ATOM 2512 C C . THR A 1 347 ? -14.366 -7.371 22.149 1.00 98.31 347 THR A C 1
ATOM 2514 O O . THR A 1 347 ? -15.087 -7.123 23.116 1.00 98.31 347 THR A O 1
ATOM 2517 N N . ILE A 1 348 ? -14.189 -6.508 21.151 1.00 98.75 348 ILE A N 1
ATOM 2518 C CA . ILE A 1 348 ? -15.020 -5.319 20.951 1.00 98.75 348 ILE A CA 1
ATOM 2519 C C . ILE A 1 348 ? -15.576 -5.321 19.527 1.00 98.75 348 ILE A C 1
ATOM 2521 O O . ILE A 1 348 ? -14.823 -5.452 18.560 1.00 98.75 348 ILE A O 1
ATOM 2525 N N . LYS A 1 349 ? -16.896 -5.140 19.416 1.00 98.69 349 LYS A N 1
ATOM 2526 C CA . LYS A 1 349 ? -17.605 -4.927 18.150 1.00 98.69 349 LYS A CA 1
ATOM 2527 C C . LYS A 1 349 ? -18.280 -3.564 18.172 1.00 98.69 349 LYS A C 1
ATOM 2529 O O . LYS A 1 349 ? -19.017 -3.274 19.110 1.00 98.69 349 LYS A O 1
ATOM 2534 N N . MET A 1 350 ? -18.060 -2.748 17.148 1.00 98.75 350 MET A N 1
ATOM 2535 C CA . MET A 1 350 ? -18.764 -1.476 16.980 1.00 98.75 350 MET A CA 1
ATOM 2536 C C . MET A 1 350 ? -19.402 -1.409 15.595 1.00 98.75 350 MET A C 1
ATOM 2538 O O . MET A 1 350 ? -18.701 -1.598 14.606 1.00 98.75 350 MET A O 1
ATOM 2542 N N . THR A 1 351 ? -20.712 -1.159 15.531 1.00 98.62 351 THR A N 1
ATOM 2543 C CA . THR A 1 351 ? -21.469 -0.995 14.279 1.00 98.62 351 THR A CA 1
ATOM 2544 C C . THR A 1 351 ? -22.202 0.345 14.284 1.00 98.62 351 THR A C 1
ATOM 2546 O O . THR A 1 351 ? -23.147 0.526 15.056 1.00 98.62 351 THR A O 1
ATOM 2549 N N . GLY A 1 352 ? -21.784 1.259 13.408 1.00 98.12 352 GLY A N 1
ATOM 2550 C CA . GLY A 1 352 ? -22.236 2.648 13.368 1.00 98.12 352 GLY A CA 1
ATOM 2551 C C . GLY A 1 352 ? -21.530 3.547 14.390 1.00 98.12 352 GLY A C 1
ATOM 2552 O O . GLY A 1 352 ? -20.655 3.114 15.145 1.00 98.12 352 GLY A O 1
ATOM 2553 N N . GLY A 1 353 ? -21.938 4.815 14.436 1.00 98.19 353 GLY A N 1
ATOM 2554 C CA . GLY A 1 353 ? -21.510 5.758 15.467 1.00 98.19 353 GLY A CA 1
ATOM 2555 C C . GLY A 1 353 ? -20.144 6.408 15.227 1.00 98.19 353 GLY A C 1
ATOM 2556 O O . GLY A 1 353 ? -19.595 6.397 14.121 1.00 98.19 353 GLY A O 1
ATOM 2557 N N . SER A 1 354 ? -19.598 7.037 16.272 1.00 98.19 354 SER A N 1
ATOM 2558 C CA . SER A 1 354 ? -18.343 7.790 16.163 1.00 98.19 354 SER A CA 1
ATOM 2559 C C . SER A 1 354 ? -17.472 7.749 17.413 1.00 98.19 354 SER A C 1
ATOM 2561 O O . SER A 1 354 ? -17.971 7.723 18.538 1.00 98.19 354 SER A O 1
ATOM 2563 N N . ILE A 1 355 ? -16.162 7.842 17.206 1.00 97.62 355 ILE A N 1
ATOM 2564 C CA . ILE A 1 355 ? -15.137 7.948 18.242 1.00 97.62 355 ILE A CA 1
ATOM 2565 C C . ILE A 1 355 ? -14.387 9.271 18.051 1.00 97.62 355 ILE A C 1
ATOM 2567 O O . ILE A 1 355 ? -13.780 9.505 17.007 1.00 97.62 355 ILE A O 1
ATOM 2571 N N . GLU A 1 356 ? -14.417 10.120 19.075 1.00 94.31 356 GLU A N 1
ATOM 2572 C CA . GLU A 1 356 ? -13.765 11.429 19.117 1.00 94.31 356 GLU A CA 1
ATOM 2573 C C . GLU A 1 356 ? -12.735 11.457 20.265 1.00 94.31 356 GLU A C 1
ATOM 2575 O O . GLU A 1 356 ? -13.094 11.338 21.442 1.00 94.31 356 GLU A O 1
ATOM 2580 N N . ILE A 1 357 ? -11.445 11.571 19.927 1.00 89.81 357 ILE A N 1
ATOM 2581 C CA . ILE A 1 357 ? -10.314 11.439 20.871 1.00 89.81 357 ILE A CA 1
ATOM 2582 C C . ILE A 1 357 ? -9.654 12.799 21.145 1.00 89.81 357 ILE A C 1
ATOM 2584 O O . ILE A 1 357 ? -9.461 13.583 20.221 1.00 89.81 357 ILE A O 1
ATOM 2588 N N . THR A 1 358 ? -9.265 13.087 22.398 1.00 82.06 358 THR A N 1
ATOM 2589 C CA . THR A 1 358 ? -8.759 14.425 22.798 1.00 82.06 358 THR A CA 1
ATOM 2590 C C . THR A 1 358 ? -7.508 14.438 23.707 1.00 82.06 358 THR A C 1
ATOM 2592 O O . THR A 1 358 ? -7.182 15.496 24.261 1.00 82.06 358 THR A O 1
ATOM 2595 N N . GLY A 1 359 ? -6.824 13.302 23.922 1.00 66.94 359 GLY A N 1
ATOM 2596 C CA . GLY A 1 359 ? -5.695 13.140 24.874 1.00 66.94 359 GLY A CA 1
ATOM 2597 C C . GLY A 1 359 ? -4.308 12.944 24.228 1.00 66.94 359 GLY A C 1
ATOM 2598 O O . GLY A 1 359 ? -4.234 12.626 23.058 1.00 66.94 359 GLY A O 1
ATOM 2599 N N . GLY A 1 360 ? -3.205 13.110 24.977 1.00 58.78 360 GLY A N 1
ATOM 2600 C CA . GLY A 1 360 ? -1.830 13.210 24.431 1.00 58.78 360 GLY A CA 1
ATOM 2601 C C . GLY A 1 360 ? -1.242 11.967 23.733 1.00 58.78 360 GLY A C 1
ATOM 2602 O O . GLY A 1 360 ? -0.622 12.117 22.691 1.00 58.78 360 GLY A O 1
ATOM 2603 N N . GLU A 1 361 ? -1.466 10.751 24.248 1.00 68.00 361 GLU A N 1
ATOM 2604 C CA . GLU A 1 361 ? -1.092 9.475 23.589 1.00 68.00 361 GLU A CA 1
ATOM 2605 C C . GLU A 1 361 ? -2.337 8.798 22.986 1.00 68.00 361 GLU A C 1
ATOM 2607 O O . GLU A 1 361 ? -2.702 7.667 23.311 1.00 68.00 361 GLU A O 1
ATOM 2612 N N . ALA A 1 362 ? -3.066 9.558 22.174 1.00 83.81 362 ALA A N 1
ATOM 2613 C CA . ALA A 1 362 ? -4.369 9.183 21.646 1.00 83.81 362 ALA A CA 1
ATOM 2614 C C . ALA A 1 362 ? -4.330 7.950 20.731 1.00 83.81 362 ALA A C 1
ATOM 2616 O O . ALA A 1 362 ? -3.629 7.956 19.717 1.00 83.81 362 ALA A O 1
ATOM 2617 N N . VAL A 1 363 ? -5.167 6.945 21.014 1.00 94.44 363 VAL A N 1
ATOM 2618 C CA . VAL A 1 363 ? -5.439 5.828 20.090 1.00 94.44 363 VAL A CA 1
ATOM 2619 C C . VAL A 1 363 ? -6.943 5.699 19.863 1.00 94.44 363 VAL A C 1
ATOM 2621 O O . VAL A 1 363 ? -7.708 5.612 20.820 1.00 94.44 363 VAL A O 1
ATOM 2624 N N . GLY A 1 364 ? -7.401 5.659 18.613 1.00 96.00 364 GLY A N 1
ATOM 2625 C CA . GLY A 1 364 ? -8.834 5.502 18.322 1.00 96.00 364 GLY A CA 1
ATOM 2626 C C . GLY A 1 364 ? -9.359 4.139 18.783 1.00 96.00 364 GLY A C 1
ATOM 2627 O O . GLY A 1 364 ? -10.242 4.056 19.640 1.00 96.00 364 GLY A O 1
ATOM 2628 N N . ALA A 1 365 ? -8.758 3.067 18.266 1.00 98.12 365 ALA A N 1
ATOM 2629 C CA . ALA A 1 365 ? -9.059 1.688 18.637 1.00 98.12 365 ALA A CA 1
ATOM 2630 C C . ALA A 1 365 ? -7.780 0.864 18.847 1.00 98.12 365 ALA A C 1
ATOM 2632 O O . ALA A 1 365 ? -6.913 0.820 17.976 1.00 98.12 365 ALA A O 1
ATOM 2633 N N . LEU A 1 366 ? -7.668 0.189 19.994 1.00 98.06 366 LEU A N 1
ATOM 2634 C CA . LEU A 1 366 ? -6.500 -0.605 20.377 1.00 98.06 366 LEU A CA 1
ATOM 2635 C C . LEU A 1 366 ? -6.869 -2.063 20.672 1.00 98.06 366 LEU A C 1
ATOM 2637 O O . LEU A 1 366 ? -7.606 -2.357 21.610 1.00 98.06 366 LEU A O 1
ATOM 2641 N N . PHE A 1 367 ? -6.260 -2.988 19.944 1.00 98.56 367 PHE A N 1
ATOM 2642 C CA . PHE A 1 367 ? -6.399 -4.424 20.155 1.00 98.56 367 PHE A CA 1
ATOM 2643 C C . PHE A 1 367 ? -5.038 -4.995 20.545 1.00 98.56 367 PHE A C 1
ATOM 2645 O O . PHE A 1 367 ? -4.090 -4.935 19.765 1.00 98.56 367 PHE A O 1
ATOM 2652 N N . PHE A 1 368 ? -4.922 -5.503 21.772 1.00 98.12 368 PHE A N 1
ATOM 2653 C CA . PHE A 1 368 ? -3.648 -5.937 22.345 1.00 98.12 368 PHE A CA 1
ATOM 2654 C C . PHE A 1 368 ? -3.746 -7.349 22.926 1.00 98.12 368 PHE A C 1
ATOM 2656 O O . PHE A 1 368 ? -4.470 -7.569 23.899 1.00 98.12 368 PHE A O 1
ATOM 2663 N N . ASP A 1 369 ? -2.980 -8.291 22.371 1.00 98.06 369 ASP A N 1
ATOM 2664 C CA . ASP A 1 369 ? -2.961 -9.703 22.790 1.00 98.06 369 ASP A CA 1
ATOM 2665 C C . ASP A 1 369 ? -4.350 -10.357 22.783 1.00 98.06 369 ASP A C 1
ATOM 2667 O O . ASP A 1 369 ? -4.682 -11.171 23.639 1.00 98.06 369 ASP A O 1
ATOM 2671 N N . THR A 1 370 ? -5.204 -9.961 21.834 1.00 97.75 370 THR A N 1
ATOM 2672 C CA . THR A 1 370 ? -6.600 -10.418 21.810 1.00 97.75 370 THR A CA 1
ATOM 2673 C C . THR A 1 370 ? -6.738 -11.839 21.291 1.00 97.75 370 THR A C 1
ATOM 2675 O O . THR A 1 370 ? -7.559 -12.589 21.808 1.00 97.75 370 THR A O 1
ATOM 2678 N N . LYS A 1 371 ? -5.981 -12.213 20.248 1.00 95.31 371 LYS A N 1
ATOM 2679 C CA . LYS A 1 371 ? -6.091 -13.500 19.528 1.00 95.31 371 LYS A CA 1
ATOM 2680 C C . LYS A 1 371 ? -7.525 -13.864 19.085 1.00 95.31 371 LYS A C 1
ATOM 2682 O O . LYS A 1 371 ? -7.785 -14.998 18.694 1.00 95.31 371 LYS A O 1
ATOM 2687 N N . SER A 1 372 ? -8.448 -12.901 19.122 1.00 94.50 372 SER A N 1
ATOM 2688 C CA . SER A 1 372 ? -9.861 -13.066 18.789 1.00 94.50 372 SER A CA 1
ATOM 2689 C C . SER A 1 372 ? -10.107 -12.593 17.364 1.00 94.50 372 SER A C 1
ATOM 2691 O O . SER A 1 372 ? -9.669 -11.504 16.992 1.00 94.50 372 SER A O 1
ATOM 2693 N N . LYS A 1 373 ? -10.839 -13.393 16.584 1.00 94.88 373 LYS A N 1
ATOM 2694 C CA . LYS A 1 373 ? -11.300 -13.034 15.231 1.00 94.88 373 LYS A CA 1
ATOM 2695 C C . LYS A 1 373 ? -12.589 -12.206 15.239 1.00 94.88 373 LYS A C 1
ATOM 2697 O O . LYS A 1 373 ? -13.030 -11.764 14.188 1.00 94.88 373 LYS A O 1
ATOM 2702 N N . GLU A 1 374 ? -13.183 -12.009 16.412 1.00 96.94 374 GLU A N 1
ATOM 2703 C CA . GLU A 1 374 ? -14.485 -11.361 16.579 1.00 96.94 374 GLU A CA 1
ATOM 2704 C C . GLU A 1 374 ? -14.385 -9.832 16.701 1.00 96.94 374 GLU A C 1
ATOM 2706 O O . GLU A 1 374 ? -15.406 -9.149 16.707 1.00 96.94 374 GLU A O 1
ATOM 2711 N N . ASN A 1 375 ? -13.175 -9.277 16.826 1.00 98.50 375 ASN A N 1
ATOM 2712 C CA . ASN A 1 375 ? -12.967 -7.833 16.913 1.00 98.50 375 ASN A CA 1
ATOM 2713 C C . ASN A 1 375 ? -13.298 -7.155 15.581 1.00 98.50 375 ASN A C 1
ATOM 2715 O O . ASN A 1 375 ? -12.673 -7.457 14.560 1.00 98.50 375 ASN A O 1
ATOM 2719 N N . MET A 1 376 ? -14.249 -6.220 15.599 1.00 98.44 376 MET A N 1
ATOM 2720 C CA . MET A 1 376 ? -14.764 -5.606 14.377 1.00 98.44 376 MET A CA 1
ATOM 2721 C C . MET A 1 376 ? -15.202 -4.154 14.577 1.00 98.44 376 MET A C 1
ATOM 2723 O O . MET A 1 376 ? -15.894 -3.845 15.546 1.00 98.44 376 MET A O 1
ATOM 2727 N N . LEU A 1 377 ? -14.871 -3.285 13.622 1.00 98.75 377 LEU A N 1
ATOM 2728 C CA . LEU A 1 377 ? -15.453 -1.946 13.493 1.00 98.75 377 LEU A CA 1
ATOM 2729 C C . LEU A 1 377 ? -16.141 -1.836 12.130 1.00 98.75 377 LEU A C 1
ATOM 2731 O O . LEU A 1 377 ? -15.497 -2.040 11.103 1.00 98.75 377 LEU A O 1
ATOM 2735 N N . LYS A 1 378 ? -17.432 -1.512 12.125 1.00 98.69 378 LYS A N 1
ATOM 2736 C CA . LYS A 1 378 ? -18.257 -1.382 10.926 1.00 98.69 378 LYS A CA 1
ATOM 2737 C C . LYS A 1 378 ? -18.969 -0.031 10.896 1.00 98.69 378 LYS A C 1
ATOM 2739 O O . LYS A 1 378 ? -19.612 0.324 11.878 1.00 98.69 378 LYS A O 1
ATOM 2744 N N . ASP A 1 379 ? -18.879 0.702 9.789 1.00 98.44 379 ASP A N 1
ATOM 2745 C CA . ASP A 1 379 ? -19.544 2.004 9.598 1.00 98.44 379 ASP A CA 1
ATOM 2746 C C . ASP A 1 379 ? -19.198 3.037 10.699 1.00 98.44 379 ASP A C 1
ATOM 2748 O O . ASP A 1 379 ? -20.036 3.832 11.126 1.00 98.44 379 ASP A O 1
ATOM 2752 N N . VAL A 1 380 ? -17.957 3.004 11.200 1.00 98.75 380 VAL A N 1
ATOM 2753 C CA . VAL A 1 380 ? -17.491 3.852 12.313 1.00 98.75 380 VAL A CA 1
ATOM 2754 C C . VAL A 1 380 ? -16.698 5.047 11.792 1.00 98.75 380 VAL A C 1
ATOM 2756 O O . VAL A 1 380 ? -15.796 4.889 10.965 1.00 98.75 380 VAL A O 1
ATOM 2759 N N . LYS A 1 381 ? -16.968 6.238 12.340 1.00 98.44 381 LYS A N 1
ATOM 2760 C CA . LYS A 1 381 ? -16.135 7.434 12.139 1.00 98.44 381 LYS A CA 1
ATOM 2761 C C . LYS A 1 381 ? -15.178 7.650 13.313 1.00 98.44 381 LYS A C 1
ATOM 2763 O O . LYS A 1 381 ? -15.629 7.773 14.448 1.00 98.44 381 LYS A O 1
ATOM 2768 N N . ILE A 1 382 ? -13.879 7.763 13.049 1.00 97.94 382 ILE A N 1
ATOM 2769 C CA . ILE A 1 382 ? -12.841 8.048 14.051 1.00 97.94 382 ILE A CA 1
ATOM 2770 C C . ILE A 1 382 ? -12.154 9.372 13.701 1.00 97.94 382 ILE A C 1
ATOM 2772 O O . ILE A 1 382 ? -11.676 9.541 12.581 1.00 97.94 382 ILE A O 1
ATOM 2776 N N . THR A 1 383 ? -12.105 10.312 14.647 1.00 95.25 383 THR A N 1
ATOM 2777 C CA . THR A 1 383 ? -11.482 11.632 14.448 1.00 95.25 383 THR A CA 1
ATOM 2778 C C . THR A 1 383 ? -10.896 12.192 15.743 1.00 95.25 383 THR A C 1
ATOM 2780 O O . THR A 1 383 ? -11.249 11.760 16.845 1.00 95.25 383 THR A O 1
ATOM 2783 N N . SER A 1 384 ? -10.002 13.172 15.620 1.00 90.81 384 SER A N 1
ATOM 2784 C CA . SER A 1 384 ? -9.614 14.016 16.751 1.00 90.81 384 SER A CA 1
ATOM 2785 C C . SER A 1 384 ? -10.761 14.968 17.111 1.00 90.81 384 SER A C 1
ATOM 2787 O O . SER A 1 384 ? -11.454 15.470 16.228 1.00 90.81 384 SER A O 1
ATOM 2789 N N . GLY A 1 385 ? -10.958 15.214 18.408 1.00 84.12 385 GLY A N 1
ATOM 2790 C CA . GLY A 1 385 ? -11.881 16.235 18.925 1.00 84.12 385 GLY A CA 1
ATOM 2791 C C . GLY A 1 385 ? -11.230 17.598 19.169 1.00 84.12 385 GLY A C 1
ATOM 2792 O O . GLY A 1 385 ? -11.831 18.467 19.797 1.00 84.12 385 GLY A O 1
ATOM 2793 N N . LYS A 1 386 ? -9.969 17.780 18.756 1.00 83.69 386 LYS A N 1
ATOM 2794 C CA . LYS A 1 386 ? -9.216 19.033 18.904 1.00 83.69 386 LYS A CA 1
ATOM 2795 C C . LYS A 1 386 ? -8.552 19.420 17.588 1.00 83.69 386 LYS A C 1
ATOM 2797 O O . LYS A 1 386 ? -7.812 18.624 17.006 1.00 83.69 386 LYS A O 1
ATOM 2802 N N . ASP A 1 387 ? -8.758 20.663 17.168 1.00 80.81 387 ASP A N 1
ATOM 2803 C CA . ASP A 1 387 ? -8.101 21.221 15.986 1.00 80.81 387 ASP A CA 1
ATOM 2804 C C . ASP A 1 387 ? -6.575 21.214 16.147 1.00 80.81 387 ASP A C 1
ATOM 2806 O O . ASP A 1 387 ? -6.038 21.502 17.218 1.00 80.81 387 ASP A O 1
ATOM 2810 N N . GLY A 1 388 ? -5.867 20.840 15.079 1.00 79.75 388 GLY A N 1
ATOM 2811 C CA . GLY A 1 388 ? -4.404 20.720 15.069 1.00 79.75 388 GLY A CA 1
ATOM 2812 C C . GLY A 1 388 ? -3.839 19.525 15.851 1.00 79.75 388 GLY A C 1
ATOM 2813 O O . GLY A 1 388 ? -2.632 19.291 15.802 1.00 79.75 388 GLY A O 1
ATOM 2814 N N . PHE A 1 389 ? -4.677 18.748 16.544 1.00 85.38 389 PHE A N 1
ATOM 2815 C CA . PHE A 1 389 ? -4.266 17.527 17.230 1.00 85.38 389 PHE A CA 1
ATOM 2816 C C . PHE A 1 389 ? -4.437 16.306 16.318 1.00 85.38 389 PHE A C 1
ATOM 2818 O O . PHE A 1 389 ? -5.505 16.106 15.739 1.00 85.38 389 PHE A O 1
ATOM 2825 N N . PHE A 1 390 ? -3.396 15.473 16.227 1.00 88.31 390 PHE A N 1
ATOM 2826 C CA . PHE A 1 390 ? -3.420 14.214 15.485 1.00 88.31 390 PHE A CA 1
ATOM 2827 C C . PHE A 1 390 ? -3.414 13.032 16.453 1.00 88.31 390 PHE A C 1
ATOM 2829 O O . PHE A 1 390 ? -2.576 12.962 17.349 1.00 88.31 390 PHE A O 1
ATOM 2836 N N . ILE A 1 391 ? -4.315 12.077 16.235 1.00 93.69 391 ILE A N 1
ATOM 2837 C CA . ILE A 1 391 ? -4.309 10.782 16.923 1.00 93.69 391 ILE A CA 1
ATOM 2838 C C . ILE A 1 391 ? -2.993 10.068 16.587 1.00 93.69 391 ILE A C 1
ATOM 2840 O O . ILE A 1 391 ? -2.660 9.951 15.413 1.00 93.69 391 ILE A O 1
ATOM 2844 N N . GLU A 1 392 ? -2.254 9.546 17.568 1.00 93.12 392 GLU A N 1
ATOM 2845 C CA . GLU A 1 392 ? -0.986 8.845 17.300 1.00 93.12 392 GLU A CA 1
ATOM 2846 C C . GLU A 1 392 ? -1.215 7.626 16.395 1.00 93.12 392 GLU A C 1
ATOM 2848 O O . GLU A 1 392 ? -0.578 7.470 15.353 1.00 93.12 392 GLU A O 1
ATOM 2853 N N . LYS A 1 393 ? -2.187 6.784 16.763 1.00 95.75 393 LYS A N 1
ATOM 2854 C CA . LYS A 1 393 ? -2.633 5.646 15.951 1.00 95.75 393 LYS A CA 1
ATOM 2855 C C . LYS A 1 393 ? -4.148 5.612 15.892 1.00 95.75 393 LYS A C 1
ATOM 2857 O O . LYS A 1 393 ? -4.814 5.488 16.915 1.00 95.75 393 LYS A O 1
ATOM 2862 N N . GLY A 1 394 ? -4.699 5.678 14.692 1.00 97.06 394 GLY A N 1
ATOM 2863 C CA . GLY A 1 394 ? -6.126 5.543 14.468 1.00 97.06 394 GLY A CA 1
ATOM 2864 C C . GLY A 1 394 ? -6.646 4.193 14.965 1.00 97.06 394 GLY A C 1
ATOM 2865 O O . GLY A 1 394 ? -7.430 4.123 15.911 1.00 97.06 394 GLY A O 1
ATOM 2866 N N . ILE A 1 395 ? -6.154 3.115 14.358 1.00 98.56 395 ILE A N 1
ATOM 2867 C CA . ILE A 1 395 ? -6.485 1.731 14.700 1.00 98.56 395 ILE A CA 1
ATOM 2868 C C . ILE A 1 395 ? -5.186 0.940 14.825 1.00 98.56 395 ILE A C 1
ATOM 2870 O O . ILE A 1 395 ? -4.355 0.945 13.919 1.00 98.56 395 ILE A O 1
ATOM 2874 N N . SER A 1 396 ? -5.010 0.250 15.950 1.00 98.38 396 SER A N 1
ATOM 2875 C CA . SER A 1 396 ? -3.786 -0.481 16.273 1.00 98.38 396 SER A CA 1
ATOM 2876 C C . SER A 1 396 ? -4.090 -1.919 16.679 1.00 98.38 396 SER A C 1
ATOM 2878 O O . SER A 1 396 ? -4.850 -2.146 17.621 1.00 98.38 396 SER A O 1
ATOM 2880 N N . ALA A 1 397 ? -3.430 -2.881 16.035 1.00 98.62 397 ALA A N 1
ATOM 2881 C CA . ALA A 1 397 ? -3.408 -4.285 16.441 1.00 98.62 397 ALA A CA 1
ATOM 2882 C C . ALA A 1 397 ? -1.983 -4.698 16.839 1.00 98.62 397 ALA A C 1
ATOM 2884 O O . ALA A 1 397 ? -1.045 -4.534 16.059 1.00 98.62 397 ALA A O 1
ATOM 2885 N N . ASP A 1 398 ? -1.823 -5.224 18.052 1.00 98.19 398 ASP A N 1
ATOM 2886 C CA . ASP A 1 398 ? -0.535 -5.653 18.604 1.00 98.19 398 ASP A CA 1
ATOM 2887 C C . ASP A 1 398 ? -0.644 -7.029 19.283 1.00 98.19 398 ASP A C 1
ATOM 2889 O O . ASP A 1 398 ? -1.715 -7.421 19.770 1.00 98.19 398 ASP A O 1
ATOM 2893 N N . LYS A 1 399 ? 0.481 -7.749 19.344 1.00 97.75 399 LYS A N 1
ATOM 2894 C CA . LYS A 1 399 ? 0.647 -9.062 19.979 1.00 97.75 399 LYS A CA 1
ATOM 2895 C C . LYS A 1 399 ? -0.340 -10.105 19.449 1.00 97.75 399 LYS A C 1
ATOM 2897 O O . LYS A 1 399 ? -1.184 -10.590 20.191 1.00 97.75 399 LYS A O 1
ATOM 2902 N N . LYS A 1 400 ? -0.235 -10.494 18.175 1.00 97.38 400 LYS A N 1
ATOM 2903 C CA . LYS A 1 400 ? -1.100 -11.527 17.559 1.00 97.38 400 LYS A CA 1
ATOM 2904 C C . LYS A 1 400 ? -2.598 -11.184 17.611 1.00 97.38 400 LYS A C 1
ATOM 2906 O O . LYS A 1 400 ? -3.446 -12.071 17.729 1.00 97.38 400 LYS A O 1
ATOM 2911 N N . SER A 1 401 ? -2.939 -9.898 17.549 1.00 98.44 401 SER A N 1
ATOM 2912 C CA . SER A 1 401 ? -4.338 -9.458 17.505 1.00 98.44 401 SER A CA 1
ATOM 2913 C C . SER A 1 401 ? -4.893 -9.543 16.086 1.00 98.44 401 SER A C 1
ATOM 2915 O O . SER A 1 401 ? -4.162 -9.345 15.120 1.00 98.44 401 SER A O 1
ATOM 2917 N N . THR A 1 402 ? -6.188 -9.836 15.957 1.00 98.00 402 THR A N 1
ATOM 2918 C CA . THR A 1 402 ? -6.904 -9.843 14.671 1.00 98.00 402 THR A CA 1
ATOM 2919 C C . THR A 1 402 ? -8.043 -8.832 14.722 1.00 98.00 402 THR A C 1
ATOM 2921 O O . THR A 1 402 ? -8.738 -8.772 15.733 1.00 98.00 402 THR A O 1
ATOM 2924 N N . VAL A 1 403 ? -8.216 -8.030 13.669 1.00 98.50 403 VAL A N 1
ATOM 2925 C CA . VAL A 1 403 ? -9.253 -6.985 13.594 1.00 98.50 403 VAL A CA 1
ATOM 2926 C C . VAL A 1 403 ? -9.850 -6.929 12.189 1.00 98.50 403 VAL A C 1
ATOM 2928 O O . VAL A 1 403 ? -9.107 -6.908 11.207 1.00 98.50 403 VAL A O 1
ATOM 2931 N N . ALA A 1 404 ? -11.177 -6.868 12.094 1.00 98.62 404 ALA A N 1
ATOM 2932 C CA . ALA A 1 404 ? -11.900 -6.604 10.852 1.00 98.62 404 ALA A CA 1
ATOM 2933 C C . ALA A 1 404 ? -12.447 -5.167 10.825 1.00 98.62 404 ALA A C 1
ATOM 2935 O O . ALA A 1 404 ? -13.055 -4.709 11.791 1.00 98.62 404 ALA A O 1
ATOM 2936 N N . LEU A 1 405 ? -12.244 -4.456 9.719 1.00 98.75 405 LEU A N 1
ATOM 2937 C CA . LEU A 1 405 ? -12.726 -3.097 9.488 1.00 98.75 405 LEU A CA 1
ATOM 2938 C C . LEU A 1 405 ? -13.610 -3.088 8.238 1.00 98.75 405 LEU A C 1
ATOM 2940 O O . LEU A 1 405 ? -13.151 -3.478 7.166 1.00 98.75 405 LEU A O 1
ATOM 2944 N N . ASP A 1 406 ? -14.854 -2.638 8.365 1.00 98.50 406 ASP A N 1
ATOM 2945 C CA . ASP A 1 406 ? -15.823 -2.568 7.266 1.00 98.50 406 ASP A CA 1
ATOM 2946 C C . ASP A 1 406 ? -16.356 -1.136 7.143 1.00 98.50 406 ASP A C 1
ATOM 2948 O O . ASP A 1 406 ? -16.997 -0.625 8.058 1.00 98.50 406 ASP A O 1
ATOM 2952 N N . ASN A 1 407 ? -16.047 -0.460 6.037 1.00 97.94 407 ASN A N 1
ATOM 2953 C CA . ASN A 1 407 ? -16.468 0.917 5.765 1.00 97.94 407 ASN A CA 1
ATOM 2954 C C . ASN A 1 407 ? -16.149 1.919 6.903 1.00 97.94 407 ASN A C 1
ATOM 2956 O O . ASN A 1 407 ? -16.987 2.707 7.343 1.00 97.94 407 ASN A O 1
ATOM 2960 N N . VAL A 1 408 ? -14.917 1.883 7.413 1.00 98.69 408 VAL A N 1
ATOM 2961 C CA . VAL A 1 408 ? -14.451 2.814 8.455 1.00 98.69 408 VAL A CA 1
ATOM 2962 C C . VAL A 1 408 ? -13.954 4.116 7.827 1.00 98.69 408 VAL A C 1
ATOM 2964 O O . VAL A 1 408 ? -13.262 4.106 6.811 1.00 98.69 408 VAL A O 1
ATOM 2967 N N . THR A 1 409 ? -14.278 5.248 8.451 1.00 98.50 409 THR A N 1
ATOM 2968 C CA . THR A 1 409 ? -13.723 6.561 8.090 1.00 98.50 409 THR A CA 1
ATOM 2969 C C . THR A 1 409 ? -12.815 7.057 9.202 1.00 98.50 409 THR A C 1
ATOM 2971 O O . THR A 1 409 ? -13.248 7.163 10.350 1.00 98.50 409 THR A O 1
ATOM 2974 N N . LEU A 1 410 ? -11.571 7.387 8.866 1.00 97.88 410 LEU A N 1
ATOM 2975 C CA . LEU A 1 410 ? -10.567 7.835 9.817 1.00 97.88 410 LEU A CA 1
ATOM 2976 C C . LEU A 1 410 ? -9.862 9.092 9.324 1.00 97.88 410 LEU A C 1
ATOM 2978 O O . LEU A 1 410 ? -9.254 9.084 8.256 1.00 97.88 410 LEU A O 1
ATOM 2982 N N . THR A 1 411 ? -9.927 10.149 10.131 1.00 95.19 411 THR A N 1
ATOM 2983 C CA . THR A 1 411 ? -9.320 11.453 9.842 1.00 95.19 411 THR A CA 1
ATOM 2984 C C . THR A 1 411 ? -8.443 11.923 11.000 1.00 95.19 411 THR A C 1
ATOM 2986 O O . THR A 1 411 ? -8.668 11.545 12.150 1.00 95.19 411 THR A O 1
ATOM 2989 N N . GLN A 1 412 ? -7.462 12.784 10.706 1.00 92.38 412 GLN A N 1
ATOM 2990 C CA . GLN A 1 412 ? -6.589 13.422 11.706 1.00 92.38 412 GLN A CA 1
ATOM 2991 C C . GLN A 1 412 ? -5.800 12.425 12.582 1.00 92.38 412 GLN A C 1
ATOM 2993 O O . GLN A 1 412 ? -5.750 12.563 13.804 1.00 92.38 412 GLN A O 1
ATOM 2998 N N . ALA A 1 413 ? -5.151 11.428 11.975 1.00 94.94 413 ALA A N 1
ATOM 2999 C CA . ALA A 1 413 ? -4.184 10.567 12.664 1.00 94.94 413 ALA A CA 1
ATOM 3000 C C . ALA A 1 413 ? -2.764 10.742 12.111 1.00 94.94 413 ALA A C 1
ATOM 3002 O O . ALA A 1 413 ? -2.590 11.178 10.979 1.00 94.94 413 ALA A O 1
ATOM 3003 N N . LYS A 1 414 ? -1.732 10.388 12.877 1.00 95.12 414 LYS A N 1
ATOM 3004 C CA . LYS A 1 414 ? -0.367 10.246 12.356 1.00 95.12 414 LYS A CA 1
ATOM 3005 C C . LYS A 1 414 ? -0.229 8.963 11.555 1.00 95.12 414 LYS A C 1
ATOM 3007 O O . LYS A 1 414 ? 0.219 9.022 10.418 1.00 95.12 414 LYS A O 1
ATOM 3012 N N . THR A 1 415 ? -0.716 7.849 12.100 1.00 97.19 415 THR A N 1
ATOM 3013 C CA . THR A 1 415 ? -0.890 6.579 11.385 1.00 97.19 415 THR A CA 1
ATOM 3014 C C . THR A 1 415 ? -2.343 6.145 11.474 1.00 97.19 415 THR A C 1
ATOM 3016 O O . THR A 1 415 ? -2.885 6.027 12.573 1.00 97.19 415 THR A O 1
ATOM 3019 N N . ALA A 1 416 ? -2.993 5.886 10.340 1.00 98.19 416 ALA A N 1
ATOM 3020 C CA . ALA A 1 416 ? -4.395 5.478 10.337 1.00 98.19 416 ALA A CA 1
ATOM 3021 C C . ALA A 1 416 ? -4.554 4.022 10.795 1.00 98.19 416 ALA A C 1
ATOM 3023 O O . ALA A 1 416 ? -5.335 3.749 11.706 1.00 98.19 416 ALA A O 1
ATOM 3024 N N . ILE A 1 417 ? -3.781 3.100 10.213 1.00 98.75 417 ILE A N 1
ATOM 3025 C CA . ILE A 1 417 ? -3.794 1.676 10.570 1.00 98.75 417 ILE A CA 1
ATOM 3026 C C . ILE A 1 417 ? -2.378 1.203 10.885 1.00 98.75 417 ILE A C 1
ATOM 3028 O O . ILE A 1 417 ? -1.471 1.347 10.069 1.00 98.75 417 ILE A O 1
ATOM 3032 N N . PHE A 1 418 ? -2.208 0.585 12.052 1.00 98.69 418 PHE A N 1
ATOM 3033 C CA . PHE A 1 418 ? -0.936 0.049 12.521 1.00 98.69 418 PHE A CA 1
ATOM 3034 C C . PHE A 1 418 ? -1.075 -1.414 12.965 1.00 98.69 418 PHE A C 1
ATOM 3036 O O . PHE A 1 418 ? -1.858 -1.722 13.866 1.00 98.69 418 PHE A O 1
ATOM 3043 N N . ALA A 1 419 ? -0.285 -2.313 12.376 1.00 98.75 419 ALA A N 1
ATOM 3044 C CA . ALA A 1 419 ? -0.219 -3.720 12.765 1.00 98.75 419 ALA A CA 1
ATOM 3045 C C . ALA A 1 419 ? 1.204 -4.105 13.193 1.00 98.75 419 ALA A C 1
ATOM 3047 O O . ALA A 1 419 ? 2.167 -3.919 12.444 1.00 98.75 419 ALA A O 1
ATOM 3048 N N . ASN A 1 420 ? 1.327 -4.660 14.400 1.00 98.56 420 ASN A N 1
ATOM 3049 C CA . ASN A 1 420 ? 2.601 -5.026 15.011 1.00 98.56 420 ASN A CA 1
ATOM 3050 C C . ASN A 1 420 ? 2.574 -6.422 15.646 1.00 98.56 420 ASN A C 1
ATOM 3052 O O . ASN A 1 420 ? 1.539 -6.891 16.120 1.00 98.56 420 ASN A O 1
ATOM 3056 N N . ASP A 1 421 ? 3.746 -7.054 15.676 1.00 98.06 421 ASP A N 1
ATOM 3057 C CA . ASP A 1 421 ? 4.019 -8.332 16.335 1.00 98.06 421 ASP A CA 1
ATOM 3058 C C . ASP A 1 421 ? 3.019 -9.439 15.952 1.00 98.06 421 ASP A C 1
ATOM 3060 O O . ASP A 1 421 ? 2.180 -9.874 16.749 1.00 98.06 421 ASP A O 1
ATOM 3064 N N . ASN A 1 422 ? 3.120 -9.888 14.697 1.00 98.06 422 ASN A N 1
ATOM 3065 C CA . ASN A 1 422 ? 2.315 -10.966 14.114 1.00 98.06 422 ASN A CA 1
ATOM 3066 C C . ASN A 1 422 ? 0.793 -10.711 14.146 1.00 98.06 422 ASN A C 1
ATOM 3068 O O . ASN A 1 422 ? 0.002 -11.653 14.238 1.00 98.06 422 ASN A O 1
ATOM 3072 N N . SER A 1 423 ? 0.368 -9.446 14.103 1.00 98.69 423 SER A N 1
ATOM 3073 C CA . SER A 1 423 ? -1.053 -9.074 14.102 1.00 98.69 423 SER A CA 1
ATOM 3074 C C . SER A 1 423 ? -1.633 -9.028 12.688 1.00 98.69 423 SER A C 1
ATOM 3076 O O . SER A 1 423 ? -0.907 -8.867 11.708 1.00 98.69 423 SER A O 1
ATOM 3078 N N . THR A 1 424 ? -2.954 -9.177 12.574 1.00 98.62 424 THR A N 1
ATOM 3079 C CA . THR A 1 424 ? -3.680 -9.170 11.297 1.00 98.62 424 THR A CA 1
ATOM 3080 C C . THR A 1 424 ? -4.792 -8.128 11.303 1.00 98.62 424 THR A C 1
ATOM 3082 O O . THR A 1 424 ? -5.619 -8.110 12.213 1.00 98.62 424 THR A O 1
ATOM 3085 N N . ILE A 1 425 ? -4.847 -7.282 10.276 1.00 98.88 425 ILE A N 1
ATOM 3086 C CA . ILE A 1 425 ? -5.957 -6.342 10.066 1.00 98.88 425 ILE A CA 1
ATOM 3087 C C . ILE A 1 425 ? -6.527 -6.553 8.663 1.00 98.88 425 ILE A C 1
ATOM 3089 O O . ILE A 1 425 ? -5.797 -6.479 7.676 1.00 98.88 425 ILE A O 1
ATOM 3093 N N . ALA A 1 426 ? -7.829 -6.816 8.576 1.00 98.62 426 ALA A N 1
ATOM 3094 C CA . ALA A 1 426 ? -8.560 -6.931 7.319 1.00 98.62 426 ALA A CA 1
ATOM 3095 C C . ALA A 1 426 ? -9.474 -5.716 7.138 1.00 98.62 426 ALA A C 1
ATOM 3097 O O . ALA A 1 426 ? -10.243 -5.389 8.037 1.00 98.62 426 ALA A O 1
ATOM 3098 N N . VAL A 1 427 ? -9.392 -5.062 5.982 1.00 98.69 427 VAL A N 1
ATOM 3099 C CA . VAL A 1 427 ? -10.110 -3.830 5.646 1.00 98.69 427 VAL A CA 1
ATOM 3100 C C . VAL A 1 427 ? -10.973 -4.058 4.408 1.00 98.69 427 VAL A C 1
ATOM 3102 O O . VAL A 1 427 ? -10.493 -4.554 3.389 1.00 98.69 427 VAL A O 1
ATOM 3105 N N . SER A 1 428 ? -12.244 -3.680 4.500 1.00 97.75 428 SER A N 1
ATOM 3106 C CA . SER A 1 428 ? -13.239 -3.705 3.429 1.00 97.75 428 SER A CA 1
ATOM 3107 C C . SER A 1 428 ? -13.761 -2.283 3.216 1.00 97.75 428 SER A C 1
ATOM 3109 O O . SER A 1 428 ? -14.603 -1.805 3.974 1.00 97.75 428 SER A O 1
ATOM 3111 N N . GLY A 1 429 ? -13.232 -1.587 2.208 1.00 96.38 429 GLY A N 1
ATOM 3112 C CA . GLY A 1 429 ? -13.575 -0.199 1.900 1.00 96.38 429 GLY A CA 1
ATOM 3113 C C . GLY A 1 429 ? -13.149 0.799 2.982 1.00 96.38 429 GLY A C 1
ATOM 3114 O O . GLY A 1 429 ? -12.325 0.501 3.849 1.00 96.38 429 GLY A O 1
ATOM 3115 N N . GLY A 1 430 ? -13.718 2.003 2.928 1.00 97.62 430 GLY A N 1
ATOM 3116 C CA . GLY A 1 430 ? -13.436 3.085 3.874 1.00 97.62 430 GLY A CA 1
ATOM 3117 C C . GLY A 1 430 ? -12.390 4.099 3.399 1.00 97.62 430 GLY A C 1
ATOM 3118 O O . GLY A 1 430 ? -11.812 3.982 2.314 1.00 97.62 430 GLY A O 1
ATOM 3119 N N . THR A 1 431 ? -12.167 5.114 4.233 1.00 98.3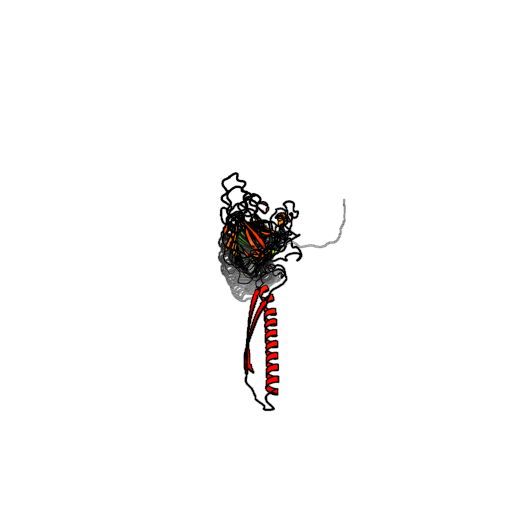8 431 THR A N 1
ATOM 3120 C CA . THR A 1 431 ? -11.252 6.235 3.968 1.00 98.38 431 THR A CA 1
ATOM 3121 C C . THR A 1 431 ? -10.309 6.414 5.148 1.00 98.38 431 THR A C 1
ATOM 3123 O O . THR A 1 431 ? -10.758 6.534 6.288 1.00 98.38 431 THR A O 1
ATOM 3126 N N . PHE A 1 432 ? -9.009 6.463 4.868 1.00 98.44 432 PHE A N 1
ATOM 3127 C CA . PHE A 1 432 ? -7.950 6.532 5.867 1.00 98.44 432 PHE A CA 1
ATOM 3128 C C . PHE A 1 432 ? -7.006 7.688 5.548 1.00 98.44 432 PHE A C 1
ATOM 3130 O O . PHE A 1 432 ? -6.195 7.607 4.623 1.00 98.44 432 PHE A O 1
ATOM 3137 N N . GLU A 1 433 ? -7.119 8.763 6.322 1.00 97.12 433 GLU A N 1
ATOM 3138 C CA . GLU A 1 433 ? -6.276 9.949 6.211 1.00 97.12 433 GLU A CA 1
ATOM 3139 C C . GLU A 1 433 ? -5.289 10.011 7.372 1.00 97.12 433 GLU A C 1
ATOM 3141 O O . GLU A 1 433 ? -5.663 9.935 8.549 1.00 97.12 433 GLU A O 1
ATOM 3146 N N . ALA A 1 434 ? -4.015 10.168 7.029 1.00 96.25 434 ALA A N 1
ATOM 3147 C CA . ALA A 1 434 ? -2.926 10.194 7.980 1.00 96.25 434 ALA A CA 1
ATOM 3148 C C . ALA A 1 434 ? -1.897 11.277 7.648 1.00 96.25 434 ALA A C 1
ATOM 3150 O O . ALA A 1 434 ? -1.762 11.711 6.505 1.00 96.25 434 ALA A O 1
ATOM 3151 N N . LYS A 1 435 ? -1.143 11.695 8.662 1.00 94.44 435 LYS A N 1
ATOM 3152 C CA . LYS A 1 435 ? -0.032 12.628 8.507 1.00 94.44 435 LYS A CA 1
ATOM 3153 C C . LYS A 1 435 ? 1.241 11.919 8.048 1.00 94.44 435 LYS A C 1
ATOM 3155 O O . LYS A 1 435 ? 1.855 12.333 7.077 1.00 94.44 435 LYS A O 1
ATOM 3160 N N . GLU A 1 436 ? 1.615 10.841 8.728 1.00 94.44 436 GLU A N 1
ATOM 3161 C CA . GLU A 1 436 ? 2.827 10.054 8.478 1.00 94.44 436 GLU A CA 1
ATOM 3162 C C . GLU A 1 436 ? 2.479 8.812 7.639 1.00 94.44 436 GLU A C 1
ATOM 3164 O O . GLU A 1 436 ? 1.686 8.911 6.705 1.00 94.44 436 GLU A O 1
ATOM 3169 N N . ALA A 1 437 ? 3.049 7.636 7.927 1.00 95.38 437 ALA A N 1
ATOM 3170 C CA . ALA A 1 437 ? 2.666 6.399 7.247 1.00 95.38 437 ALA A CA 1
ATOM 3171 C C . ALA A 1 437 ? 1.172 6.107 7.471 1.00 95.38 437 ALA A C 1
ATOM 3173 O O . ALA A 1 437 ? 0.756 5.905 8.615 1.00 95.38 437 ALA A O 1
ATOM 3174 N N . ALA A 1 438 ? 0.365 6.071 6.407 1.00 97.88 438 ALA A N 1
ATOM 3175 C CA . ALA A 1 438 ? -1.078 5.888 6.550 1.00 97.88 438 ALA A CA 1
ATOM 3176 C C . ALA A 1 438 ? -1.431 4.461 6.978 1.00 97.88 438 ALA A C 1
ATOM 3178 O O . ALA A 1 438 ? -2.160 4.273 7.956 1.00 97.88 438 ALA A O 1
ATOM 3179 N N . ILE A 1 439 ? -0.866 3.464 6.296 1.00 98.69 439 ILE A N 1
ATOM 3180 C CA . ILE A 1 439 ? -1.030 2.046 6.616 1.00 98.69 439 ILE A CA 1
ATOM 3181 C C . ILE A 1 439 ? 0.344 1.438 6.882 1.00 98.69 439 ILE A C 1
ATOM 3183 O O . ILE A 1 439 ? 1.189 1.415 5.989 1.00 98.69 439 ILE A O 1
ATOM 3187 N N . PHE A 1 440 ? 0.566 0.924 8.092 1.00 98.75 440 PHE A N 1
ATOM 3188 C CA . PHE A 1 440 ? 1.880 0.448 8.520 1.00 98.75 440 PHE A CA 1
ATOM 3189 C C . PHE A 1 440 ? 1.824 -0.965 9.123 1.00 98.75 440 PHE A C 1
ATOM 3191 O O . PHE A 1 440 ? 1.197 -1.188 10.161 1.00 98.75 440 PHE A O 1
ATOM 3198 N N . ALA A 1 441 ? 2.518 -1.914 8.486 1.00 98.75 441 ALA A N 1
ATOM 3199 C CA . ALA A 1 441 ? 2.735 -3.273 8.979 1.00 98.75 441 ALA A CA 1
ATOM 3200 C C . ALA A 1 441 ? 4.210 -3.515 9.344 1.00 98.75 441 ALA A C 1
ATOM 3202 O O . ALA A 1 441 ? 5.107 -3.283 8.531 1.00 98.75 441 ALA A O 1
ATOM 3203 N N . GLN A 1 442 ? 4.463 -4.049 10.541 1.00 98.31 442 GLN A N 1
ATOM 3204 C CA . GLN A 1 442 ? 5.810 -4.429 10.979 1.00 98.31 442 GLN A CA 1
ATOM 3205 C C . GLN A 1 442 ? 5.834 -5.711 11.824 1.00 98.31 442 GLN A C 1
ATOM 3207 O O . GLN A 1 442 ? 4.796 -6.182 12.306 1.00 98.31 442 GLN A O 1
ATOM 3212 N N . ASN A 1 443 ? 7.035 -6.254 12.049 1.00 97.56 443 ASN A N 1
ATOM 3213 C CA . ASN A 1 443 ? 7.291 -7.413 12.913 1.00 97.56 443 ASN A CA 1
ATOM 3214 C C . ASN A 1 443 ? 6.394 -8.626 12.587 1.00 97.56 443 ASN A C 1
ATOM 3216 O O . ASN A 1 443 ? 5.719 -9.170 13.464 1.00 97.56 443 ASN A O 1
ATOM 3220 N N . GLY A 1 444 ? 6.343 -9.023 11.312 1.00 97.94 444 GLY A N 1
ATOM 3221 C CA . GLY A 1 444 ? 5.600 -10.203 10.857 1.00 97.94 444 GLY A CA 1
ATOM 3222 C C . GLY A 1 444 ? 4.085 -10.012 10.741 1.00 97.94 444 GLY A C 1
ATOM 3223 O O . GLY A 1 444 ? 3.348 -10.990 10.629 1.00 97.94 444 GLY A O 1
ATOM 3224 N N . SER A 1 445 ? 3.602 -8.770 10.805 1.00 98.75 445 SER A N 1
ATOM 3225 C CA . SER A 1 445 ? 2.169 -8.461 10.738 1.00 98.75 445 SER A CA 1
ATOM 3226 C C . SER A 1 445 ? 1.643 -8.419 9.307 1.00 98.75 445 SER A C 1
ATOM 3228 O O . SER A 1 445 ? 2.387 -8.148 8.368 1.00 98.75 445 SER A O 1
ATOM 3230 N N . THR A 1 446 ? 0.345 -8.661 9.135 1.00 98.88 446 THR A N 1
ATOM 3231 C CA . THR A 1 446 ? -0.322 -8.649 7.827 1.00 98.88 446 THR A CA 1
ATOM 3232 C C . THR A 1 446 ? -1.490 -7.668 7.811 1.00 98.88 446 THR A C 1
ATOM 3234 O O . THR A 1 446 ? -2.361 -7.718 8.678 1.00 98.88 446 THR A O 1
ATOM 3237 N N . ILE A 1 447 ? -1.546 -6.802 6.801 1.00 98.94 447 ILE A N 1
ATOM 3238 C CA . ILE A 1 447 ? -2.704 -5.941 6.533 1.00 98.94 447 ILE A CA 1
ATOM 3239 C C . ILE A 1 447 ? -3.255 -6.286 5.150 1.00 98.94 447 ILE A C 1
ATOM 3241 O O . ILE A 1 447 ? -2.498 -6.421 4.194 1.00 98.94 447 ILE A O 1
ATOM 3245 N N . THR A 1 448 ? -4.568 -6.464 5.035 1.00 98.75 448 THR A N 1
ATOM 3246 C CA . THR A 1 448 ? -5.250 -6.721 3.757 1.00 98.75 448 THR A CA 1
ATOM 3247 C C . THR A 1 448 ? -6.323 -5.666 3.535 1.00 98.75 448 THR A C 1
ATOM 3249 O O . THR A 1 448 ? -7.183 -5.506 4.394 1.00 98.75 448 THR A O 1
ATOM 3252 N N . LEU A 1 449 ? -6.286 -4.968 2.400 1.00 98.50 449 LEU A N 1
ATOM 3253 C CA . LEU A 1 449 ? -7.236 -3.928 2.012 1.00 98.50 449 LEU A CA 1
ATOM 3254 C C . LEU A 1 449 ? -7.982 -4.335 0.737 1.00 98.50 449 LEU A C 1
ATOM 3256 O O . LEU A 1 449 ? -7.368 -4.644 -0.278 1.00 98.50 449 LEU A O 1
ATOM 3260 N N . ASN A 1 450 ? -9.309 -4.323 0.777 1.00 95.38 450 ASN A N 1
ATOM 3261 C CA . ASN A 1 450 ? -10.167 -4.666 -0.358 1.00 95.38 450 ASN A CA 1
ATOM 3262 C C . ASN A 1 450 ? -11.270 -3.616 -0.541 1.00 95.38 450 ASN A C 1
ATOM 3264 O O . ASN A 1 450 ? -11.438 -2.733 0.303 1.00 95.38 450 ASN A O 1
ATOM 3268 N N . ASN A 1 451 ? -12.071 -3.773 -1.598 1.00 94.31 451 ASN A N 1
ATOM 3269 C CA . ASN A 1 451 ? -13.280 -2.986 -1.864 1.00 94.31 451 ASN A CA 1
ATOM 3270 C C . ASN A 1 451 ? -13.003 -1.476 -1.984 1.00 94.31 451 ASN A C 1
ATOM 3272 O O . ASN A 1 451 ? -13.680 -0.661 -1.361 1.00 94.31 451 ASN A O 1
ATOM 3276 N N . ASP A 1 452 ? -11.987 -1.120 -2.776 1.00 91.94 452 ASP A N 1
ATOM 3277 C CA . ASP A 1 452 ? -11.671 0.257 -3.179 1.00 91.94 452 ASP A CA 1
ATOM 3278 C C . ASP A 1 452 ? -11.430 1.253 -2.029 1.00 91.94 452 ASP A C 1
ATOM 3280 O O . ASP A 1 452 ? -11.834 2.419 -2.088 1.00 91.94 452 ASP A O 1
ATOM 3284 N N . ALA A 1 453 ? -10.732 0.811 -0.978 1.00 96.38 453 ALA A N 1
ATOM 3285 C CA . ALA A 1 453 ? -10.309 1.684 0.115 1.00 96.38 453 ALA A CA 1
ATOM 3286 C C . ALA A 1 453 ? -9.500 2.900 -0.392 1.00 96.38 453 ALA A C 1
ATOM 3288 O O . ALA A 1 453 ? -8.690 2.800 -1.321 1.00 96.38 453 ALA A O 1
ATOM 3289 N N . LYS A 1 454 ? -9.703 4.059 0.246 1.00 98.06 454 LYS A N 1
ATOM 3290 C CA . LYS A 1 454 ? -9.004 5.314 -0.073 1.00 98.06 454 LYS A CA 1
ATOM 3291 C C . LYS A 1 454 ? -7.991 5.646 1.010 1.00 98.06 454 LYS A C 1
ATOM 3293 O O . LYS A 1 454 ? -8.359 5.810 2.171 1.00 98.06 454 LYS A O 1
ATOM 3298 N N . ILE A 1 455 ? -6.725 5.772 0.627 1.00 98.50 455 ILE A N 1
ATOM 3299 C CA . ILE A 1 455 ? -5.614 5.992 1.552 1.00 98.50 455 ILE A CA 1
ATOM 3300 C C . ILE A 1 455 ? -4.917 7.292 1.180 1.00 98.50 455 ILE A C 1
ATOM 3302 O O . ILE A 1 455 ? -4.527 7.480 0.029 1.00 98.50 455 ILE A O 1
ATOM 3306 N N . THR A 1 456 ? -4.750 8.184 2.153 1.00 97.25 456 THR A N 1
ATOM 3307 C CA . THR A 1 456 ? -4.038 9.450 1.966 1.00 97.25 456 THR A CA 1
ATOM 3308 C C . THR A 1 456 ? -3.067 9.678 3.112 1.00 97.25 456 THR A C 1
ATOM 3310 O O . THR A 1 456 ? -3.470 9.703 4.272 1.00 97.25 456 THR A O 1
ATOM 3313 N N . SER A 1 457 ? -1.799 9.884 2.774 1.00 95.69 457 SER A N 1
ATOM 3314 C CA . SER A 1 457 ? -0.784 10.439 3.662 1.00 95.69 457 SER A CA 1
ATOM 3315 C C . SER A 1 457 ? -0.429 11.862 3.223 1.00 95.69 457 SER A C 1
ATOM 3317 O O . SER A 1 457 ? -0.233 12.107 2.029 1.00 95.69 457 SER A O 1
ATOM 3319 N N . SER A 1 458 ? -0.369 12.814 4.158 1.00 93.44 458 SER A N 1
ATOM 3320 C CA . SER A 1 458 ? -0.036 14.215 3.850 1.00 93.44 458 SER A CA 1
ATOM 3321 C C . SER A 1 458 ? 1.463 14.529 3.906 1.00 93.44 458 SER A C 1
ATOM 3323 O O . SER A 1 458 ? 1.919 15.418 3.192 1.00 93.44 458 SER A O 1
ATOM 3325 N N . GLU A 1 459 ? 2.243 13.815 4.722 1.00 92.88 459 GLU A N 1
ATOM 3326 C CA . GLU A 1 459 ? 3.685 14.060 4.930 1.00 92.88 459 GLU A CA 1
ATOM 3327 C C . GLU A 1 459 ? 4.545 12.780 4.890 1.00 92.88 459 GLU A C 1
ATOM 3329 O O . GLU A 1 459 ? 5.771 12.867 4.858 1.00 92.88 459 GLU A O 1
ATOM 3334 N N . GLY A 1 460 ? 3.939 11.590 4.859 1.00 92.81 460 GLY A N 1
ATOM 3335 C CA . GLY A 1 460 ? 4.642 10.308 4.910 1.00 92.81 460 GLY A CA 1
ATOM 3336 C C . GLY A 1 460 ? 4.301 9.361 3.763 1.00 92.81 460 GLY A C 1
ATOM 3337 O O . GLY A 1 460 ? 3.999 9.780 2.639 1.00 92.81 460 GLY A O 1
ATOM 3338 N N . ASP A 1 461 ? 4.393 8.066 4.067 1.00 95.62 461 ASP A N 1
ATOM 3339 C CA . ASP A 1 461 ? 4.171 6.992 3.105 1.00 95.62 461 ASP A CA 1
ATOM 3340 C C . ASP A 1 461 ? 2.694 6.576 3.038 1.00 95.62 461 ASP A C 1
ATOM 3342 O O . ASP A 1 461 ? 1.970 6.618 4.035 1.00 95.62 461 ASP A O 1
ATOM 3346 N N . GLY A 1 462 ? 2.236 6.132 1.869 1.00 97.44 462 GLY A N 1
ATOM 3347 C CA . GLY A 1 462 ? 0.896 5.558 1.724 1.00 97.44 462 GLY A CA 1
ATOM 3348 C C . GLY A 1 462 ? 0.787 4.206 2.437 1.00 97.44 462 GLY A C 1
ATOM 3349 O O . GLY A 1 462 ? 0.125 4.081 3.470 1.00 97.44 462 GLY A O 1
ATOM 3350 N N . LEU A 1 463 ? 1.465 3.193 1.892 1.00 98.62 463 LEU A N 1
ATOM 3351 C CA . LEU A 1 463 ? 1.588 1.854 2.478 1.00 98.62 463 LEU A CA 1
ATOM 3352 C C . LEU A 1 463 ? 3.048 1.589 2.859 1.00 98.62 463 LEU A C 1
ATOM 3354 O O . LEU A 1 463 ? 3.928 1.708 2.007 1.00 98.62 463 LEU A O 1
ATOM 3358 N N . TYR A 1 464 ? 3.300 1.178 4.103 1.00 98.56 464 TYR A N 1
ATOM 3359 C CA . TYR A 1 464 ? 4.644 0.896 4.608 1.00 98.56 464 TYR A CA 1
ATOM 3360 C C . TYR A 1 464 ? 4.732 -0.495 5.247 1.00 98.56 464 TYR A C 1
ATOM 3362 O O . TYR A 1 464 ? 4.028 -0.787 6.214 1.00 98.56 464 TYR A O 1
ATOM 3370 N N . ALA A 1 465 ? 5.596 -1.363 4.719 1.00 98.69 465 ALA A N 1
ATOM 3371 C CA . ALA A 1 465 ? 5.854 -2.701 5.252 1.00 98.69 465 ALA A CA 1
ATOM 3372 C C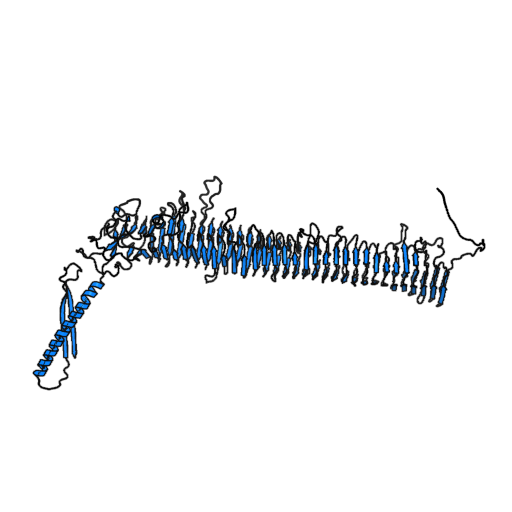 . ALA A 1 465 ? 7.328 -2.844 5.653 1.00 98.69 465 ALA A C 1
ATOM 3374 O O . ALA A 1 465 ? 8.213 -2.672 4.813 1.00 98.69 465 ALA A O 1
ATOM 3375 N N . VAL A 1 466 ? 7.592 -3.187 6.920 1.00 98.19 466 VAL A N 1
ATOM 3376 C CA . VAL A 1 466 ? 8.959 -3.253 7.471 1.00 98.19 466 VAL A CA 1
ATOM 3377 C C . VAL A 1 466 ? 9.261 -4.591 8.125 1.00 98.19 466 VAL A C 1
ATOM 3379 O O . VAL A 1 466 ? 8.523 -5.052 9.001 1.00 98.19 466 VAL A O 1
ATOM 3382 N N . GLY A 1 467 ? 10.411 -5.158 7.776 1.00 95.94 467 GLY A N 1
ATOM 3383 C CA . GLY A 1 467 ? 10.925 -6.375 8.388 1.00 95.94 467 GLY A CA 1
ATOM 3384 C C . GLY A 1 467 ? 10.390 -7.640 7.727 1.00 95.94 467 GLY A C 1
ATOM 3385 O O . GLY A 1 467 ? 9.330 -7.644 7.093 1.00 95.94 467 GLY A O 1
ATOM 3386 N N . GLU A 1 468 ? 11.111 -8.740 7.928 1.00 93.75 468 GLU A N 1
ATOM 3387 C CA . GLU A 1 468 ? 10.721 -10.046 7.409 1.00 93.75 468 GLU A CA 1
ATOM 3388 C C . GLU A 1 468 ? 9.287 -10.423 7.801 1.00 93.75 468 GLU A C 1
ATOM 3390 O O . GLU A 1 468 ? 8.833 -10.202 8.928 1.00 93.75 468 GLU A O 1
ATOM 3395 N N . LYS A 1 469 ? 8.581 -11.065 6.863 1.00 95.62 469 LYS A N 1
ATOM 3396 C CA . LYS A 1 469 ? 7.204 -11.569 7.019 1.00 95.62 469 LYS A CA 1
ATOM 3397 C C . LYS A 1 469 ? 6.137 -10.485 7.218 1.00 95.62 469 LYS A C 1
ATOM 3399 O O . LYS A 1 469 ? 4.964 -10.849 7.283 1.00 95.62 469 LYS A O 1
ATOM 3404 N N . SER A 1 470 ? 6.494 -9.202 7.278 1.00 98.50 470 SER A N 1
ATOM 3405 C CA . SER A 1 470 ? 5.525 -8.104 7.286 1.00 98.50 470 SER A CA 1
ATOM 3406 C C . SER A 1 470 ? 4.938 -7.917 5.892 1.00 98.50 470 SER A C 1
ATOM 3408 O O . SER A 1 470 ? 5.679 -7.760 4.920 1.00 98.50 470 SER A O 1
ATOM 3410 N N . LYS A 1 471 ? 3.609 -7.967 5.782 1.00 98.81 471 LYS A N 1
ATOM 3411 C CA . LYS A 1 471 ? 2.903 -8.035 4.498 1.00 98.81 471 LYS A CA 1
ATOM 3412 C C . LYS A 1 471 ? 1.771 -7.024 4.412 1.00 98.81 471 LYS A C 1
ATOM 3414 O O . LYS A 1 471 ? 0.973 -6.907 5.342 1.00 98.81 471 LYS A O 1
ATOM 3419 N N . ILE A 1 472 ? 1.650 -6.362 3.267 1.00 98.94 472 ILE A N 1
ATOM 3420 C CA . ILE A 1 472 ? 0.468 -5.572 2.918 1.00 98.94 472 ILE A CA 1
ATOM 3421 C C . ILE A 1 472 ? -0.080 -6.058 1.578 1.00 98.94 472 ILE A C 1
ATOM 3423 O O . ILE A 1 472 ? 0.662 -6.161 0.604 1.00 98.94 472 ILE A O 1
ATOM 3427 N N . PHE A 1 473 ? -1.379 -6.343 1.544 1.00 98.81 473 PHE A N 1
ATOM 3428 C CA . PHE A 1 473 ? -2.122 -6.709 0.341 1.00 98.81 473 PHE A CA 1
ATOM 3429 C C . PHE A 1 473 ? -3.192 -5.659 0.057 1.00 98.81 473 PHE A C 1
ATOM 3431 O O . PHE A 1 473 ? -3.919 -5.298 0.980 1.00 98.81 473 PHE A O 1
ATOM 3438 N N . MET A 1 474 ? -3.334 -5.200 -1.186 1.00 98.56 474 MET A N 1
ATOM 3439 C CA . MET A 1 474 ? -4.422 -4.293 -1.570 1.00 98.56 474 MET A CA 1
ATOM 3440 C C . MET A 1 474 ? -5.031 -4.663 -2.922 1.00 98.56 474 MET A C 1
ATOM 3442 O O . MET A 1 474 ? -4.294 -4.886 -3.873 1.00 98.56 474 MET A O 1
ATOM 3446 N N . THR A 1 475 ? -6.361 -4.704 -3.024 1.00 97.88 475 THR A N 1
ATOM 3447 C CA . THR A 1 475 ? -7.078 -4.867 -4.303 1.00 97.88 475 THR A CA 1
ATOM 3448 C C . THR A 1 475 ? -8.028 -3.697 -4.529 1.00 97.88 475 THR A C 1
ATOM 3450 O O . THR A 1 475 ? -8.906 -3.452 -3.695 1.00 97.88 475 THR A O 1
ATOM 3453 N N . GLY A 1 476 ? -7.882 -3.016 -5.666 1.00 96.00 476 GLY A N 1
ATOM 3454 C CA . GLY A 1 476 ? -8.650 -1.817 -5.993 1.00 96.00 476 GLY A CA 1
ATOM 3455 C C . GLY A 1 476 ? -8.236 -0.597 -5.165 1.00 96.00 476 GLY A C 1
ATOM 3456 O O . GLY A 1 476 ? -7.371 -0.677 -4.294 1.00 96.00 476 GLY A O 1
ATOM 3457 N N . GLY A 1 477 ? -8.891 0.537 -5.402 1.00 95.69 477 GLY A N 1
ATOM 3458 C CA . GLY A 1 477 ? -8.722 1.762 -4.617 1.00 95.69 477 GLY A CA 1
ATOM 3459 C C . GLY A 1 477 ? -7.567 2.676 -5.041 1.00 95.69 477 GLY A C 1
ATOM 3460 O O . GLY A 1 477 ? -6.886 2.481 -6.052 1.00 95.69 477 GLY A O 1
ATOM 3461 N N . SER A 1 478 ? -7.373 3.737 -4.255 1.00 96.44 478 SER A N 1
ATOM 3462 C CA . SER A 1 478 ? -6.392 4.792 -4.534 1.00 96.44 478 SER A CA 1
ATOM 3463 C C . SER A 1 478 ? -5.521 5.077 -3.321 1.00 96.44 478 SER A C 1
ATOM 3465 O O . SER A 1 478 ? -6.048 5.281 -2.222 1.00 96.44 478 SER A O 1
ATOM 3467 N N . ILE A 1 479 ? -4.211 5.174 -3.538 1.00 98.25 479 ILE A N 1
ATOM 3468 C CA . ILE A 1 479 ? -3.237 5.532 -2.508 1.00 98.25 479 ILE A CA 1
ATOM 3469 C C . ILE A 1 479 ? -2.556 6.840 -2.900 1.00 98.25 479 ILE A C 1
ATOM 3471 O O . ILE A 1 479 ? -1.988 6.961 -3.986 1.00 98.25 479 ILE A O 1
ATOM 3475 N N . THR A 1 480 ? -2.603 7.812 -1.994 1.00 95.88 480 THR A N 1
ATOM 3476 C CA . THR A 1 480 ? -1.843 9.055 -2.094 1.00 95.88 480 THR A CA 1
ATOM 3477 C C . THR A 1 480 ? -0.790 9.105 -0.991 1.00 95.88 480 THR A C 1
ATOM 3479 O O . THR A 1 480 ? -1.139 8.977 0.180 1.00 95.88 480 THR A O 1
ATOM 3482 N N . GLY A 1 481 ? 0.481 9.286 -1.351 1.00 93.12 481 GLY A N 1
ATOM 3483 C CA . GLY A 1 481 ? 1.594 9.454 -0.405 1.00 93.12 481 GLY A CA 1
ATOM 3484 C C . GLY A 1 481 ? 2.386 10.733 -0.676 1.00 93.12 481 GLY A C 1
ATOM 3485 O O . GLY A 1 481 ? 2.486 11.165 -1.819 1.00 93.12 481 GLY A O 1
ATOM 3486 N N . SER A 1 482 ? 2.966 11.345 0.351 1.00 87.50 482 SER A N 1
ATOM 3487 C CA . SER A 1 482 ? 3.752 12.581 0.188 1.00 87.50 482 SER A CA 1
ATOM 3488 C C . SER A 1 482 ? 5.229 12.288 -0.044 1.00 87.50 482 SER A C 1
ATOM 3490 O O . SER A 1 482 ? 5.868 12.907 -0.897 1.00 87.50 482 SER A O 1
ATOM 3492 N N . ASN A 1 483 ? 5.741 11.273 0.657 1.00 86.06 483 ASN A N 1
ATOM 3493 C CA . ASN A 1 483 ? 7.063 10.708 0.433 1.00 86.06 483 ASN A CA 1
ATOM 3494 C C . ASN A 1 483 ? 6.959 9.584 -0.608 1.00 86.06 483 ASN A C 1
ATOM 3496 O O . ASN A 1 483 ? 7.054 9.867 -1.802 1.00 86.06 483 ASN A O 1
ATOM 3500 N N . LYS A 1 484 ? 6.695 8.338 -0.193 1.00 92.75 484 LYS A N 1
ATOM 3501 C CA . LYS A 1 484 ? 6.522 7.198 -1.109 1.00 92.75 484 LYS A CA 1
ATOM 3502 C C . LYS A 1 484 ? 5.080 6.720 -1.086 1.00 92.75 484 LYS A C 1
ATOM 3504 O O . LYS A 1 484 ? 4.450 6.683 -0.031 1.00 92.75 484 LYS A O 1
ATOM 3509 N N . VAL A 1 485 ? 4.536 6.297 -2.223 1.00 97.06 485 VAL A N 1
ATOM 3510 C CA . VAL A 1 485 ? 3.171 5.741 -2.205 1.00 97.06 485 VAL A CA 1
ATOM 3511 C C . VAL A 1 485 ? 3.188 4.326 -1.627 1.00 97.06 485 VAL A C 1
ATOM 3513 O O . VAL A 1 485 ? 2.412 4.028 -0.720 1.00 97.06 485 VAL A O 1
ATOM 3516 N N . LEU A 1 486 ? 4.118 3.488 -2.091 1.00 98.50 486 LEU A N 1
ATOM 3517 C CA . LEU A 1 486 ? 4.391 2.155 -1.552 1.00 98.50 486 LEU A CA 1
ATOM 3518 C C . LEU A 1 486 ? 5.838 2.076 -1.066 1.00 98.50 486 LEU A C 1
ATOM 3520 O O . LEU A 1 486 ? 6.748 2.448 -1.805 1.00 98.50 486 LEU A O 1
ATOM 3524 N N . HIS A 1 487 ? 6.059 1.553 0.138 1.00 98.19 487 HIS A N 1
ATOM 3525 C CA . HIS A 1 487 ? 7.390 1.408 0.716 1.00 98.19 487 HIS A CA 1
ATOM 3526 C C . HIS A 1 487 ? 7.565 0.039 1.383 1.00 98.19 487 HIS A C 1
ATOM 3528 O O . HIS A 1 487 ? 6.906 -0.276 2.372 1.00 98.19 487 HIS A O 1
ATOM 3534 N N . ALA A 1 488 ? 8.471 -0.777 0.851 1.00 98.56 488 ALA A N 1
ATOM 3535 C CA . ALA A 1 488 ? 8.871 -2.054 1.435 1.00 98.56 488 ALA A CA 1
ATOM 3536 C C . ALA A 1 488 ? 10.329 -1.971 1.901 1.00 98.56 488 ALA A C 1
ATOM 3538 O O . ALA A 1 488 ? 11.195 -1.620 1.100 1.00 98.56 488 ALA A O 1
ATOM 3539 N N . LYS A 1 489 ? 10.597 -2.286 3.175 1.00 97.81 489 LYS A N 1
ATOM 3540 C CA . LYS A 1 489 ? 11.935 -2.169 3.771 1.00 97.81 489 LYS A CA 1
ATOM 3541 C C . LYS A 1 489 ? 12.341 -3.384 4.607 1.00 97.81 489 LYS A C 1
ATOM 3543 O O . LYS A 1 489 ? 11.530 -3.910 5.370 1.00 97.81 489 LYS A O 1
ATOM 3548 N N . GLY A 1 490 ? 13.611 -3.785 4.519 1.00 96.44 490 GLY A N 1
ATOM 3549 C CA . GLY A 1 490 ? 14.222 -4.829 5.351 1.00 96.44 490 GLY A CA 1
ATOM 3550 C C . GLY A 1 490 ? 13.499 -6.178 5.292 1.00 96.44 490 GLY A C 1
ATOM 3551 O O . GLY A 1 490 ? 13.240 -6.777 6.335 1.00 96.44 490 GLY A O 1
ATOM 3552 N N . GLY A 1 491 ? 13.085 -6.623 4.102 1.00 96.69 491 GLY A N 1
ATOM 3553 C CA . GLY A 1 491 ? 12.318 -7.864 3.927 1.00 96.69 491 GLY A CA 1
ATOM 3554 C C . GLY A 1 491 ? 10.794 -7.701 3.981 1.00 96.69 491 GLY A C 1
ATOM 3555 O O . GLY A 1 491 ? 10.071 -8.701 4.017 1.00 96.69 491 GLY A O 1
ATOM 3556 N N . GLY A 1 492 ? 10.299 -6.459 3.999 1.00 98.50 492 GLY A N 1
ATOM 3557 C CA . GLY A 1 492 ? 8.874 -6.158 3.871 1.00 98.50 492 GLY A CA 1
ATOM 3558 C C . GLY A 1 492 ? 8.324 -6.556 2.497 1.00 98.50 492 GLY A C 1
ATOM 3559 O O . GLY A 1 492 ? 9.029 -6.508 1.489 1.00 98.50 492 GLY A O 1
ATOM 3560 N N . TYR A 1 493 ? 7.049 -6.941 2.450 1.00 98.81 493 TYR A N 1
ATOM 3561 C CA . TYR A 1 493 ? 6.384 -7.388 1.226 1.00 98.81 493 TYR A CA 1
ATOM 3562 C C . TYR A 1 493 ? 5.083 -6.615 0.993 1.00 98.81 493 TYR A C 1
ATOM 3564 O O . TYR A 1 493 ? 4.193 -6.606 1.847 1.00 98.81 493 TYR A O 1
ATOM 3572 N N . ILE A 1 494 ? 4.954 -5.989 -0.175 1.00 98.88 494 ILE A N 1
ATOM 3573 C CA . ILE A 1 494 ? 3.731 -5.305 -0.603 1.00 98.88 494 ILE A CA 1
ATOM 3574 C C . ILE A 1 494 ? 3.255 -5.917 -1.918 1.00 98.88 494 ILE A C 1
ATOM 3576 O O . ILE A 1 494 ? 3.998 -5.958 -2.893 1.00 98.88 494 ILE A O 1
ATOM 3580 N N . ASN A 1 495 ? 2.000 -6.352 -1.962 1.00 98.75 495 ASN A N 1
ATOM 3581 C CA . ASN A 1 495 ? 1.342 -6.804 -3.183 1.00 98.75 495 ASN A CA 1
ATOM 3582 C C . ASN A 1 495 ? 0.055 -6.003 -3.377 1.00 98.75 495 ASN A C 1
ATOM 3584 O O . ASN A 1 495 ? -0.834 -6.015 -2.527 1.00 98.75 495 ASN A O 1
ATOM 3588 N N . VAL A 1 496 ? -0.026 -5.275 -4.483 1.00 98.69 496 VAL A N 1
ATOM 3589 C CA . VAL A 1 496 ? -1.198 -4.470 -4.826 1.00 98.69 496 VAL A CA 1
ATOM 3590 C C . VAL A 1 496 ? -1.738 -4.897 -6.181 1.00 98.69 496 VAL A C 1
ATOM 3592 O O . VAL A 1 496 ? -0.964 -5.261 -7.062 1.00 98.69 496 VAL A O 1
ATOM 3595 N N . LYS A 1 497 ? -3.057 -4.848 -6.357 1.00 98.31 497 LYS A N 1
ATOM 3596 C CA . LYS A 1 497 ? -3.744 -5.232 -7.587 1.00 98.31 497 LYS A CA 1
ATOM 3597 C C . LYS A 1 497 ? -4.759 -4.174 -8.004 1.00 98.31 497 LYS A C 1
ATOM 3599 O O . LYS A 1 497 ? -5.592 -3.793 -7.188 1.00 98.31 497 LYS A O 1
ATOM 3604 N N . ASP A 1 498 ? -4.731 -3.769 -9.272 1.00 97.75 498 ASP A N 1
ATOM 3605 C CA . ASP A 1 498 ? -5.714 -2.849 -9.869 1.00 97.75 498 ASP A CA 1
ATOM 3606 C C . ASP A 1 498 ? -5.822 -1.497 -9.124 1.00 97.75 498 ASP A C 1
ATOM 3608 O O . ASP A 1 498 ? -6.913 -1.045 -8.778 1.00 97.75 498 ASP A O 1
ATOM 3612 N N . VAL A 1 499 ? -4.681 -0.859 -8.827 1.00 98.19 499 VAL A N 1
ATOM 3613 C CA . VAL A 1 499 ? -4.599 0.345 -7.975 1.00 98.19 499 VAL A CA 1
ATOM 3614 C C . VAL A 1 499 ? -4.172 1.608 -8.726 1.00 98.19 499 VAL A C 1
ATOM 3616 O O . VAL A 1 499 ? -3.442 1.567 -9.718 1.00 98.19 499 VAL A O 1
ATOM 3619 N N . THR A 1 500 ? -4.567 2.766 -8.190 1.00 97.81 500 THR A N 1
ATOM 3620 C CA . THR A 1 500 ? -4.024 4.074 -8.596 1.00 97.81 500 THR A CA 1
ATOM 3621 C C . THR A 1 500 ? -3.111 4.642 -7.512 1.00 97.81 500 THR A C 1
ATOM 3623 O O . THR A 1 500 ? -3.526 4.802 -6.363 1.00 97.81 500 THR A O 1
ATOM 3626 N N . LEU A 1 501 ? -1.877 4.980 -7.888 1.00 97.56 501 LEU A N 1
ATOM 3627 C CA . LEU A 1 501 ? -0.848 5.556 -7.028 1.00 97.56 501 LEU A CA 1
ATOM 3628 C C . LEU A 1 501 ? -0.609 7.022 -7.404 1.00 97.56 501 LEU A C 1
ATOM 3630 O O . LEU A 1 501 ? -0.414 7.360 -8.576 1.00 97.56 501 LEU A O 1
ATOM 3634 N N . LYS A 1 502 ? -0.598 7.901 -6.405 1.00 93.94 502 LYS A N 1
ATOM 3635 C CA . LYS A 1 502 ? -0.348 9.330 -6.600 1.00 93.94 502 LYS A CA 1
ATOM 3636 C C . LYS A 1 502 ? 0.567 9.878 -5.516 1.00 93.94 502 LYS A C 1
ATOM 3638 O O . LYS A 1 502 ? 0.379 9.590 -4.339 1.00 93.94 502 LYS A O 1
ATOM 3643 N N . THR A 1 503 ? 1.506 10.733 -5.890 1.00 89.25 503 THR A N 1
ATOM 3644 C CA . THR A 1 503 ? 2.265 11.538 -4.924 1.00 89.25 503 THR A CA 1
ATOM 3645 C C . THR A 1 503 ? 1.642 12.927 -4.739 1.00 89.25 503 THR A C 1
ATOM 3647 O O . THR A 1 503 ? 1.129 13.500 -5.703 1.00 89.25 503 THR A O 1
ATOM 3650 N N . ASN A 1 504 ? 1.634 13.481 -3.520 1.00 83.69 504 ASN A N 1
ATOM 3651 C CA . ASN A 1 504 ? 1.084 14.822 -3.213 1.00 83.69 504 ASN A CA 1
ATOM 3652 C C . ASN A 1 504 ? 2.072 15.796 -2.538 1.00 83.69 504 ASN A C 1
ATOM 3654 O O . ASN A 1 504 ? 1.707 16.952 -2.342 1.00 83.69 504 ASN A O 1
ATOM 3658 N N . GLY A 1 505 ? 3.289 15.363 -2.202 1.00 66.44 505 GLY A N 1
ATOM 3659 C CA . GLY A 1 505 ? 4.291 16.211 -1.551 1.00 66.44 505 GLY A CA 1
ATOM 3660 C C . GLY A 1 505 ? 4.942 17.235 -2.485 1.00 66.44 505 GLY A C 1
ATOM 3661 O O . GLY A 1 505 ? 4.870 17.114 -3.708 1.00 66.44 505 GLY A O 1
ATOM 3662 N N . GLU A 1 506 ? 5.610 18.234 -1.903 1.00 60.50 506 GLU A N 1
ATOM 3663 C CA . GLU A 1 506 ? 6.458 19.196 -2.632 1.00 60.50 506 GLU A CA 1
ATOM 3664 C C . GLU A 1 506 ? 7.832 18.588 -2.985 1.00 60.50 506 GLU A C 1
ATOM 3666 O O . GLU A 1 506 ? 8.361 18.840 -4.063 1.00 60.50 506 GLU A O 1
ATOM 3671 N N . ARG A 1 507 ? 8.369 17.708 -2.120 1.00 59.75 507 ARG A N 1
ATOM 3672 C CA . ARG A 1 507 ? 9.611 16.926 -2.316 1.00 59.75 507 ARG A CA 1
ATOM 3673 C C . ARG A 1 507 ? 9.289 15.512 -2.808 1.00 59.75 507 ARG A C 1
ATOM 3675 O O . ARG A 1 507 ? 9.405 14.548 -2.058 1.00 59.75 507 ARG A O 1
ATOM 3682 N N . LYS A 1 508 ? 8.758 15.396 -4.023 1.00 59.38 508 LYS A N 1
ATOM 3683 C CA . LYS A 1 508 ? 8.111 14.176 -4.543 1.00 59.38 508 LYS A CA 1
ATOM 3684 C C . LYS A 1 508 ? 9.104 13.016 -4.637 1.00 59.38 508 LYS A C 1
ATOM 3686 O O . LYS A 1 508 ? 10.075 13.118 -5.373 1.00 59.38 508 LYS A O 1
ATOM 3691 N N . HIS A 1 509 ? 8.850 11.915 -3.921 1.00 77.44 509 HIS A N 1
ATOM 3692 C CA . HIS A 1 509 ? 9.648 10.688 -4.036 1.00 77.44 509 HIS A CA 1
ATOM 3693 C C . HIS A 1 509 ? 8.918 9.638 -4.896 1.00 77.44 509 HIS A C 1
ATOM 3695 O O . HIS A 1 509 ? 8.232 9.984 -5.862 1.00 77.44 509 HIS A O 1
ATOM 3701 N N . ALA A 1 510 ? 9.145 8.352 -4.624 1.00 90.31 510 ALA A N 1
ATOM 3702 C CA . ALA A 1 510 ? 8.807 7.272 -5.538 1.00 90.31 510 ALA A CA 1
ATOM 3703 C C . ALA A 1 510 ? 7.338 6.816 -5.461 1.00 90.31 510 ALA A C 1
ATOM 3705 O O . ALA A 1 510 ? 6.747 6.752 -4.381 1.00 90.31 510 ALA A O 1
ATOM 3706 N N . GLY A 1 511 ? 6.773 6.396 -6.596 1.00 95.19 511 GLY A N 1
ATOM 3707 C CA . GLY A 1 511 ? 5.503 5.667 -6.636 1.00 95.19 511 GLY A CA 1
ATOM 3708 C C . GLY A 1 511 ? 5.600 4.350 -5.864 1.00 95.19 511 GLY A C 1
ATOM 3709 O O . GLY A 1 511 ? 4.832 4.106 -4.937 1.00 95.19 511 GLY A O 1
ATOM 3710 N N . ALA A 1 512 ? 6.604 3.534 -6.176 1.00 98.00 512 ALA A N 1
ATOM 3711 C CA . ALA A 1 512 ? 6.941 2.344 -5.401 1.00 98.00 512 ALA A CA 1
ATOM 3712 C C . ALA A 1 512 ? 8.428 2.328 -5.044 1.00 98.00 512 ALA A C 1
ATOM 3714 O O . ALA A 1 512 ? 9.271 2.455 -5.929 1.00 98.00 512 ALA A O 1
ATOM 3715 N N . PHE A 1 513 ? 8.742 2.149 -3.759 1.00 97.69 513 PHE A N 1
ATOM 3716 C CA . PHE A 1 513 ? 10.105 2.079 -3.243 1.00 97.69 513 PHE A CA 1
ATOM 3717 C C . PHE A 1 513 ? 10.359 0.779 -2.482 1.00 97.69 513 PHE A C 1
ATOM 3719 O O . PHE A 1 513 ? 9.787 0.558 -1.414 1.00 97.69 513 PHE A O 1
ATOM 3726 N N . ALA A 1 514 ? 11.241 -0.061 -3.014 1.00 98.19 514 ALA A N 1
ATOM 3727 C CA . ALA A 1 514 ? 11.753 -1.230 -2.316 1.00 98.19 514 ALA A CA 1
ATOM 3728 C C . ALA A 1 514 ? 13.206 -0.966 -1.892 1.00 98.19 514 ALA A C 1
ATOM 3730 O O . ALA A 1 514 ? 14.059 -0.668 -2.728 1.00 98.19 514 ALA A O 1
ATOM 3731 N N . ASP A 1 515 ? 13.467 -1.054 -0.592 1.00 94.44 515 ASP A N 1
ATOM 3732 C CA . ASP A 1 515 ? 14.748 -0.721 0.033 1.00 94.44 515 ASP A CA 1
ATOM 3733 C C . ASP A 1 515 ? 15.247 -1.896 0.873 1.00 94.44 515 ASP A C 1
ATOM 3735 O O . ASP A 1 515 ? 14.464 -2.494 1.612 1.00 94.44 515 ASP A O 1
ATOM 3739 N N . ASP A 1 516 ? 16.544 -2.187 0.815 1.00 94.19 516 ASP A N 1
ATOM 3740 C CA . ASP A 1 516 ? 17.201 -3.289 1.531 1.00 94.19 516 ASP A CA 1
ATOM 3741 C C . ASP A 1 516 ? 16.871 -4.703 1.001 1.00 94.19 516 ASP A C 1
ATOM 3743 O O . ASP A 1 516 ? 15.932 -4.935 0.227 1.00 94.19 516 ASP A O 1
ATOM 3747 N N . ILE A 1 517 ? 17.682 -5.671 1.425 1.00 92.56 517 ILE A N 1
ATOM 3748 C CA . ILE A 1 517 ? 17.644 -7.048 0.947 1.00 92.56 517 ILE A CA 1
ATOM 3749 C C . ILE A 1 517 ? 16.284 -7.696 1.225 1.00 92.56 517 ILE A C 1
ATOM 3751 O O . ILE A 1 517 ? 15.664 -7.487 2.269 1.00 92.56 517 ILE A O 1
ATOM 3755 N N . ASN A 1 518 ? 15.818 -8.520 0.284 1.00 93.44 518 ASN A N 1
ATOM 3756 C CA . ASN A 1 518 ? 14.551 -9.259 0.360 1.00 93.44 518 ASN A CA 1
ATOM 3757 C C . ASN A 1 518 ? 13.278 -8.396 0.424 1.00 93.44 518 ASN A C 1
ATOM 3759 O O . ASN A 1 518 ? 12.189 -8.959 0.542 1.00 93.44 518 ASN A O 1
ATOM 3763 N N . SER A 1 519 ? 13.368 -7.067 0.336 1.00 98.38 519 SER A N 1
ATOM 3764 C CA . SER A 1 519 ? 12.183 -6.220 0.191 1.00 98.38 519 SER A CA 1
ATOM 3765 C C . SER A 1 519 ? 11.565 -6.410 -1.189 1.00 98.38 519 SER A C 1
ATOM 3767 O O . SER A 1 519 ? 12.266 -6.372 -2.204 1.00 98.38 519 SER A O 1
ATOM 3769 N N . VAL A 1 520 ? 10.249 -6.621 -1.236 1.00 98.75 520 VAL A N 1
ATOM 3770 C CA . VAL A 1 520 ? 9.538 -6.949 -2.478 1.00 98.75 520 VAL A CA 1
ATOM 3771 C C . VAL A 1 520 ? 8.278 -6.110 -2.636 1.00 98.75 520 VAL A C 1
ATOM 3773 O O . VAL A 1 520 ? 7.454 -6.029 -1.723 1.00 98.75 520 VAL A O 1
ATOM 3776 N N . ILE A 1 521 ? 8.099 -5.543 -3.832 1.00 98.88 521 ILE A N 1
ATOM 3777 C CA . ILE A 1 521 ? 6.836 -4.935 -4.264 1.00 98.88 521 ILE A CA 1
ATOM 3778 C C . ILE A 1 521 ? 6.339 -5.627 -5.537 1.00 98.88 521 ILE A C 1
ATOM 3780 O O . ILE A 1 521 ? 7.065 -5.743 -6.524 1.00 98.88 521 ILE A O 1
ATOM 3784 N N . GLU A 1 522 ? 5.085 -6.069 -5.532 1.00 98.75 522 GLU A N 1
ATOM 3785 C CA . GLU A 1 522 ? 4.414 -6.662 -6.690 1.00 98.75 522 GLU A CA 1
ATOM 3786 C C . GLU A 1 522 ? 3.193 -5.827 -7.084 1.00 98.75 522 GLU A C 1
ATOM 3788 O O . GLU A 1 522 ? 2.250 -5.677 -6.306 1.00 98.75 522 GLU A O 1
ATOM 3793 N N . LEU A 1 523 ? 3.216 -5.301 -8.308 1.00 98.56 523 LEU A N 1
ATOM 3794 C CA . LEU A 1 523 ? 2.129 -4.550 -8.928 1.00 98.56 523 LEU A CA 1
ATOM 3795 C C . LEU A 1 523 ? 1.379 -5.481 -9.891 1.00 98.56 523 LEU A C 1
ATOM 3797 O O . LEU A 1 523 ? 1.864 -5.808 -10.975 1.00 98.56 523 LEU A O 1
ATOM 3801 N N . LYS A 1 524 ? 0.213 -5.959 -9.470 1.00 97.38 524 LYS A N 1
ATOM 3802 C CA . LYS A 1 524 ? -0.632 -6.916 -10.192 1.00 97.38 524 LYS A CA 1
ATOM 3803 C C . LYS A 1 524 ? -1.772 -6.215 -10.925 1.00 97.38 524 LYS A C 1
ATOM 3805 O O . LYS A 1 524 ? -2.246 -5.163 -10.496 1.00 97.38 524 LYS A O 1
ATOM 3810 N N . GLY A 1 525 ? -2.248 -6.816 -12.012 1.00 96.44 525 GLY A N 1
ATOM 3811 C CA . GLY A 1 525 ? -3.283 -6.212 -12.847 1.00 96.44 525 GLY A CA 1
ATOM 3812 C C . GLY A 1 525 ? -2.854 -4.845 -13.382 1.00 96.44 525 GLY A C 1
ATOM 3813 O O . GLY A 1 525 ? -1.685 -4.652 -13.727 1.00 96.44 525 GLY A O 1
ATOM 3814 N N . LYS A 1 526 ? -3.793 -3.900 -13.439 1.00 96.81 526 LYS A N 1
ATOM 3815 C CA . LYS A 1 526 ? -3.552 -2.554 -13.965 1.00 96.81 526 LYS A CA 1
ATOM 3816 C C . LYS A 1 526 ? -3.130 -1.581 -12.870 1.00 96.81 526 LYS A C 1
ATOM 3818 O O . LYS A 1 526 ? -3.908 -1.265 -11.978 1.00 96.81 526 LYS A O 1
ATOM 3823 N N . THR A 1 527 ? -1.923 -1.036 -12.972 1.00 98.19 527 THR A N 1
ATOM 3824 C CA . THR A 1 527 ? -1.418 -0.016 -12.046 1.00 98.19 527 THR A CA 1
ATOM 3825 C C . THR A 1 527 ? -1.126 1.292 -12.769 1.00 98.19 527 THR A C 1
ATOM 3827 O O . THR A 1 527 ? -0.364 1.325 -13.736 1.00 98.19 527 THR A O 1
ATOM 3830 N N . THR A 1 528 ? -1.686 2.387 -12.257 1.00 98.12 528 THR A N 1
ATOM 3831 C CA . THR A 1 528 ? -1.412 3.744 -12.749 1.00 98.12 528 THR A CA 1
ATOM 3832 C C . THR A 1 528 ? -0.687 4.547 -11.676 1.00 98.12 528 THR A C 1
ATOM 3834 O O . THR A 1 528 ? -1.188 4.674 -10.563 1.00 98.12 528 THR A O 1
ATOM 3837 N N . ILE A 1 529 ? 0.470 5.115 -12.011 1.00 96.88 529 ILE A N 1
ATOM 3838 C CA . ILE A 1 529 ? 1.308 5.938 -11.134 1.00 96.88 529 ILE A CA 1
ATOM 3839 C C . ILE A 1 529 ? 1.396 7.347 -11.723 1.00 96.88 529 ILE A C 1
ATOM 3841 O O . ILE A 1 529 ? 1.795 7.507 -12.873 1.00 96.88 529 ILE A O 1
ATOM 3845 N N . THR A 1 530 ? 1.032 8.374 -10.952 1.00 93.31 530 THR A N 1
ATOM 3846 C CA . THR A 1 530 ? 0.994 9.767 -11.442 1.00 93.31 530 THR A CA 1
ATOM 3847 C C . THR A 1 530 ? 1.659 10.759 -10.494 1.00 93.31 530 THR A C 1
ATOM 3849 O O . THR A 1 530 ? 1.669 10.557 -9.278 1.00 93.31 530 THR A O 1
ATOM 3852 N N . ASN A 1 531 ? 2.139 11.876 -11.058 1.00 87.88 531 ASN A N 1
ATOM 3853 C CA . ASN A 1 531 ? 2.725 13.018 -10.337 1.00 87.88 531 ASN A CA 1
ATOM 3854 C C . ASN A 1 531 ? 4.022 12.681 -9.577 1.00 87.88 531 ASN A C 1
ATOM 3856 O O . ASN A 1 531 ? 4.336 13.327 -8.576 1.00 87.88 531 ASN A O 1
ATOM 3860 N N . VAL A 1 532 ? 4.754 11.664 -10.035 1.00 87.06 532 VAL A N 1
ATOM 3861 C CA . VAL A 1 532 ? 5.953 11.130 -9.373 1.00 87.06 532 VAL A CA 1
ATOM 3862 C C . VAL A 1 532 ? 7.245 11.728 -9.919 1.00 87.06 532 VAL A C 1
ATOM 3864 O O . VAL A 1 532 ? 7.339 12.045 -11.104 1.00 87.06 532 VAL A O 1
ATOM 3867 N N . PHE A 1 533 ? 8.259 11.808 -9.056 1.00 86.81 533 PHE A N 1
ATOM 3868 C CA . PHE A 1 533 ? 9.643 12.055 -9.472 1.00 86.81 533 PHE A CA 1
ATOM 3869 C C . PHE A 1 533 ? 10.346 10.761 -9.890 1.00 86.81 533 PHE A C 1
ATOM 3871 O O . PHE A 1 533 ? 11.110 10.750 -10.850 1.00 86.81 533 PHE A O 1
ATOM 3878 N N . CYS A 1 534 ? 10.067 9.663 -9.178 1.00 91.06 534 CYS A N 1
ATOM 3879 C CA . CYS A 1 534 ? 10.489 8.319 -9.549 1.00 91.06 534 CYS A CA 1
ATOM 3880 C C . CYS A 1 534 ? 9.265 7.395 -9.625 1.00 91.06 534 CYS A C 1
ATOM 3882 O O . CYS A 1 534 ? 8.524 7.293 -8.652 1.00 91.06 534 CYS A O 1
ATOM 3884 N N . GLY A 1 535 ? 9.002 6.721 -10.742 1.00 94.88 535 GLY A N 1
ATOM 3885 C CA . GLY A 1 535 ? 7.889 5.766 -10.806 1.00 94.88 535 GLY A CA 1
ATOM 3886 C C . GLY A 1 535 ? 8.133 4.559 -9.904 1.00 94.88 535 GLY A C 1
ATOM 3887 O O . GLY A 1 535 ? 7.409 4.352 -8.926 1.00 94.88 535 GLY A O 1
ATOM 3888 N N . LEU A 1 536 ? 9.187 3.801 -10.207 1.00 97.81 536 LEU A N 1
ATOM 3889 C CA . LEU A 1 536 ? 9.637 2.638 -9.440 1.00 97.81 536 LEU A CA 1
ATOM 3890 C C . LEU A 1 536 ? 11.102 2.808 -9.034 1.00 97.81 536 LEU A C 1
ATOM 3892 O O . LEU A 1 536 ? 11.940 3.066 -9.894 1.00 97.81 536 LEU A O 1
ATOM 3896 N N . LEU A 1 537 ? 11.415 2.587 -7.760 1.00 96.56 537 LEU A N 1
ATOM 3897 C CA . LEU A 1 537 ? 12.774 2.621 -7.227 1.00 96.56 537 LEU A CA 1
ATOM 3898 C C . LEU A 1 537 ? 13.068 1.345 -6.432 1.00 96.56 537 LEU A C 1
ATOM 3900 O O . LEU A 1 537 ? 12.418 1.082 -5.422 1.00 96.56 537 LEU A O 1
ATOM 3904 N N . ALA A 1 538 ? 14.058 0.568 -6.866 1.00 97.56 538 ALA A N 1
ATOM 3905 C CA . ALA A 1 538 ? 14.527 -0.624 -6.161 1.00 97.56 538 ALA A CA 1
ATOM 3906 C C . ALA A 1 538 ? 16.004 -0.469 -5.781 1.00 97.56 538 ALA A C 1
ATOM 3908 O O . ALA A 1 538 ? 16.837 -0.169 -6.638 1.00 97.56 538 ALA A O 1
ATOM 3909 N N . MET A 1 539 ? 16.344 -0.680 -4.511 1.00 95.31 539 MET A N 1
ATOM 3910 C CA . MET A 1 539 ? 17.710 -0.545 -3.995 1.00 95.31 539 MET A CA 1
ATOM 3911 C C . MET A 1 539 ? 18.164 -1.778 -3.201 1.00 95.31 539 MET A C 1
ATOM 3913 O O . MET A 1 539 ? 17.346 -2.476 -2.607 1.00 95.31 539 MET A O 1
ATOM 3917 N N . TYR A 1 540 ? 19.473 -2.036 -3.189 1.00 93.88 540 TYR A N 1
ATOM 3918 C CA . TYR A 1 540 ? 20.167 -2.928 -2.246 1.00 93.88 540 TYR A CA 1
ATOM 3919 C C . TYR A 1 540 ? 19.609 -4.363 -2.147 1.00 93.88 540 TYR A C 1
ATOM 3921 O O . TYR A 1 540 ? 19.304 -4.856 -1.067 1.00 93.88 540 TYR A O 1
ATOM 3929 N N . GLY A 1 541 ? 19.491 -5.066 -3.274 1.00 93.25 541 GLY A N 1
ATOM 3930 C CA . GLY A 1 541 ? 19.044 -6.465 -3.315 1.00 93.25 541 GLY A CA 1
ATOM 3931 C C . GLY A 1 541 ? 17.528 -6.655 -3.219 1.00 93.25 541 GLY A C 1
ATOM 3932 O O . GLY A 1 541 ? 17.060 -7.788 -3.100 1.00 93.25 541 GLY A O 1
ATOM 3933 N N . SER A 1 542 ? 16.758 -5.568 -3.276 1.00 98.06 542 SER A N 1
ATOM 3934 C CA . SER A 1 542 ? 15.298 -5.608 -3.361 1.00 98.06 542 SER A CA 1
ATOM 3935 C C . SER A 1 542 ? 14.790 -5.981 -4.761 1.00 98.06 542 SER A C 1
ATOM 3937 O O . SER A 1 542 ? 15.545 -6.042 -5.742 1.00 98.06 542 SER A O 1
ATOM 3939 N N . LYS A 1 543 ? 13.480 -6.239 -4.858 1.00 98.38 543 LYS A N 1
ATOM 3940 C CA . LYS A 1 543 ? 12.810 -6.593 -6.112 1.00 98.38 543 LYS A CA 1
ATOM 3941 C C . LYS A 1 543 ? 11.481 -5.863 -6.296 1.00 98.38 543 LYS A C 1
ATOM 3943 O O . LYS A 1 543 ? 10.638 -5.864 -5.402 1.00 98.38 543 LYS A O 1
ATOM 3948 N N . ILE A 1 544 ? 11.250 -5.327 -7.493 1.00 98.69 544 ILE A N 1
ATOM 3949 C CA . ILE A 1 544 ? 9.931 -4.830 -7.914 1.00 98.69 544 ILE A CA 1
ATOM 3950 C C . ILE A 1 544 ? 9.468 -5.598 -9.151 1.00 98.69 544 ILE A C 1
ATOM 3952 O O . ILE A 1 544 ? 10.249 -5.834 -10.071 1.00 98.69 544 ILE A O 1
ATOM 3956 N N . THR A 1 545 ? 8.197 -6.000 -9.189 1.00 98.31 545 THR A N 1
ATOM 3957 C CA . THR A 1 545 ? 7.588 -6.573 -10.399 1.00 98.31 545 THR A CA 1
ATOM 3958 C C . THR A 1 545 ? 6.285 -5.876 -10.760 1.00 98.31 545 THR A C 1
ATOM 3960 O O . THR A 1 545 ? 5.552 -5.465 -9.862 1.00 98.31 545 THR A O 1
ATOM 3963 N N . SER A 1 546 ? 5.981 -5.761 -12.054 1.00 97.19 546 SER A N 1
ATOM 3964 C CA . SER A 1 546 ? 4.701 -5.227 -12.534 1.00 97.19 546 SER A CA 1
ATOM 3965 C C . SER A 1 546 ? 4.078 -6.068 -13.646 1.00 97.19 546 SER A C 1
ATOM 3967 O O . SER A 1 546 ? 4.786 -6.766 -14.367 1.00 97.19 546 SER A O 1
ATOM 3969 N N . GLU A 1 547 ? 2.757 -5.979 -13.798 1.00 95.06 547 GLU A N 1
ATOM 3970 C CA . GLU A 1 547 ? 2.002 -6.479 -14.955 1.00 95.06 547 GLU A CA 1
ATOM 3971 C C . GLU A 1 547 ? 1.674 -5.311 -15.904 1.00 95.06 547 GLU A C 1
ATOM 3973 O O . GLU A 1 547 ? 2.586 -4.833 -16.577 1.00 95.06 547 GLU A O 1
ATOM 3978 N N . GLU A 1 548 ? 0.435 -4.808 -15.956 1.00 95.25 548 GLU A N 1
ATOM 3979 C CA . GLU A 1 548 ? 0.094 -3.615 -16.750 1.00 95.25 548 GLU A CA 1
ATOM 3980 C C . GLU A 1 548 ? 0.419 -2.345 -15.953 1.00 95.25 548 GLU A C 1
ATOM 3982 O O . GLU A 1 548 ? -0.126 -2.111 -14.872 1.00 95.25 548 GLU A O 1
ATOM 3987 N N . LEU A 1 549 ? 1.314 -1.513 -16.485 1.00 96.94 549 LEU A N 1
ATOM 3988 C CA . LEU A 1 549 ? 1.879 -0.366 -15.780 1.00 96.94 549 LEU A CA 1
ATOM 3989 C C . LEU A 1 549 ? 1.801 0.901 -16.630 1.00 96.94 549 LEU A C 1
ATOM 3991 O O . LEU A 1 549 ? 2.269 0.941 -17.764 1.00 96.94 549 LEU A O 1
ATOM 3995 N N . THR A 1 550 ? 1.256 1.970 -16.060 1.00 97.75 550 THR A N 1
ATOM 3996 C CA . THR A 1 550 ? 1.344 3.322 -16.622 1.00 97.75 550 THR A CA 1
ATOM 3997 C C . THR A 1 550 ? 1.998 4.245 -15.605 1.00 97.75 550 THR A C 1
ATOM 3999 O O . THR A 1 550 ? 1.505 4.365 -14.486 1.00 97.75 550 THR A O 1
ATOM 4002 N N . ILE A 1 551 ? 3.096 4.895 -15.982 1.00 97.25 551 ILE A N 1
ATOM 4003 C CA . ILE A 1 551 ? 3.792 5.903 -15.181 1.00 97.25 551 ILE A CA 1
ATOM 4004 C C . ILE A 1 551 ? 3.744 7.227 -15.934 1.00 97.25 551 ILE A C 1
ATOM 4006 O O . ILE A 1 551 ? 4.296 7.343 -17.026 1.00 97.25 551 ILE A O 1
ATOM 4010 N N . THR A 1 552 ? 3.144 8.232 -15.306 1.00 93.38 552 THR A N 1
ATOM 4011 C CA . THR A 1 552 ? 3.188 9.621 -15.762 1.00 93.38 552 THR A CA 1
ATOM 4012 C C . THR A 1 552 ? 3.944 10.443 -14.722 1.00 93.38 552 THR A C 1
ATOM 4014 O O . THR A 1 552 ? 3.444 10.693 -13.616 1.00 93.38 552 THR A O 1
ATOM 4017 N N . GLY A 1 553 ? 5.170 10.832 -15.068 1.00 87.75 553 GLY A N 1
ATOM 4018 C CA . GLY A 1 553 ? 6.018 11.666 -14.222 1.00 87.75 553 GLY A CA 1
ATOM 4019 C C . GLY A 1 553 ? 5.545 13.118 -14.144 1.00 87.75 553 GLY A C 1
ATOM 4020 O O . GLY A 1 553 ? 4.516 13.505 -14.709 1.00 87.75 553 GLY A O 1
ATOM 4021 N N . GLN A 1 554 ? 6.305 13.928 -13.415 1.00 77.62 554 GLN A N 1
ATOM 4022 C CA . GLN A 1 554 ? 6.200 15.379 -13.474 1.00 77.62 554 GLN A CA 1
ATOM 4023 C C . GLN A 1 554 ? 7.362 15.919 -14.312 1.00 77.62 554 GLN A C 1
ATOM 4025 O O . GLN A 1 554 ? 8.519 15.790 -13.927 1.00 77.62 554 GLN A O 1
ATOM 4030 N N . GLU A 1 555 ? 7.051 16.531 -15.451 1.00 63.31 555 GLU A N 1
ATOM 4031 C CA . GLU A 1 555 ? 8.046 17.215 -16.272 1.00 63.31 555 GLU A CA 1
ATOM 4032 C C . GLU A 1 555 ? 8.504 18.481 -15.533 1.00 63.31 555 GLU A C 1
ATOM 4034 O O . GLU A 1 555 ? 7.731 19.426 -15.363 1.00 63.31 555 GLU A O 1
ATOM 4039 N N . THR A 1 556 ? 9.729 18.467 -15.009 1.00 62.81 556 THR A N 1
ATOM 4040 C CA . THR A 1 556 ? 10.354 19.624 -14.358 1.00 62.81 556 THR A CA 1
ATOM 4041 C C . THR A 1 556 ? 11.747 19.831 -14.937 1.00 62.81 556 THR A C 1
ATOM 4043 O O . THR A 1 556 ? 12.591 18.938 -14.838 1.00 62.81 556 THR A O 1
ATOM 4046 N N . ASP A 1 557 ? 11.989 21.001 -15.525 1.00 52.09 557 ASP A N 1
ATOM 4047 C CA . ASP A 1 557 ? 13.316 21.402 -16.009 1.00 52.09 557 ASP A CA 1
ATOM 4048 C C . ASP A 1 557 ? 14.226 21.915 -14.881 1.00 52.09 557 ASP A C 1
ATOM 4050 O O . ASP A 1 557 ? 15.449 21.855 -15.005 1.00 52.09 557 ASP A O 1
ATOM 4054 N N . ASP A 1 558 ? 13.626 22.310 -13.755 1.00 48.66 558 ASP A N 1
ATOM 4055 C CA . ASP A 1 558 ? 14.282 22.929 -12.608 1.00 48.66 558 ASP A CA 1
ATOM 4056 C C . ASP A 1 558 ? 14.159 22.046 -11.359 1.00 48.66 558 ASP A C 1
ATOM 4058 O O . ASP A 1 558 ? 13.095 21.948 -10.743 1.00 48.66 558 ASP A O 1
ATOM 4062 N N . TYR A 1 559 ? 15.263 21.426 -10.942 1.00 52.81 559 TYR A N 1
ATOM 4063 C CA . TYR A 1 559 ? 15.426 21.004 -9.553 1.00 52.81 559 TYR A CA 1
ATOM 4064 C C . TYR A 1 559 ? 16.811 21.412 -9.055 1.00 52.81 559 TYR A C 1
ATOM 4066 O O . TYR A 1 559 ? 17.823 21.123 -9.694 1.00 52.81 559 TYR A O 1
ATOM 4074 N N . GLU A 1 560 ? 16.835 22.071 -7.896 1.00 44.59 560 GLU A N 1
ATOM 4075 C CA . GLU A 1 560 ? 17.979 22.766 -7.280 1.00 44.59 560 GLU A CA 1
ATOM 4076 C C . GLU A 1 560 ? 19.198 21.869 -6.955 1.00 44.59 560 GLU A C 1
ATOM 4078 O O . GLU A 1 560 ? 20.237 22.382 -6.552 1.00 44.59 560 GLU A O 1
ATOM 4083 N N . ASP A 1 561 ? 19.095 20.549 -7.157 1.00 49.12 561 ASP A N 1
ATOM 4084 C CA . ASP A 1 561 ? 20.100 19.537 -6.776 1.00 49.12 561 ASP A CA 1
ATOM 4085 C C . ASP A 1 561 ? 20.585 18.665 -7.959 1.00 49.12 561 ASP A C 1
ATOM 4087 O O . ASP A 1 561 ? 21.190 17.612 -7.780 1.00 49.12 561 ASP A O 1
ATOM 4091 N N . GLY A 1 562 ? 20.250 19.033 -9.204 1.00 55.94 562 GLY A N 1
ATOM 4092 C CA . GLY A 1 562 ? 20.744 18.343 -10.410 1.00 55.94 562 GLY A CA 1
ATOM 4093 C C . GLY A 1 562 ? 20.239 16.904 -10.631 1.00 55.94 562 GLY A C 1
ATOM 4094 O O . GLY A 1 562 ? 20.705 16.229 -11.549 1.00 55.94 562 GLY A O 1
ATOM 4095 N N . THR A 1 563 ? 19.283 16.415 -9.832 1.00 65.00 563 THR A N 1
ATOM 4096 C CA . THR A 1 563 ? 18.721 15.058 -9.969 1.00 65.00 563 THR A CA 1
ATOM 4097 C C . THR A 1 563 ? 17.603 15.029 -11.020 1.00 65.00 563 THR A C 1
ATOM 4099 O O . THR A 1 563 ? 16.704 15.866 -11.003 1.00 65.00 563 THR A O 1
ATOM 4102 N N . LEU A 1 564 ? 17.628 14.047 -11.926 1.00 73.00 564 LEU A N 1
ATOM 4103 C CA . LEU A 1 564 ? 16.632 13.881 -12.992 1.00 73.00 564 LEU A CA 1
ATOM 4104 C C . LEU A 1 564 ? 15.451 13.005 -12.549 1.00 73.00 564 LEU A C 1
ATOM 4106 O O . LEU A 1 564 ? 15.650 11.975 -11.900 1.00 73.00 564 LEU A O 1
ATOM 4110 N N . SER A 1 565 ? 14.231 13.362 -12.967 1.00 83.06 565 SER A N 1
ATOM 4111 C CA . SER A 1 565 ? 13.063 12.489 -12.779 1.00 83.06 565 SER A CA 1
ATOM 4112 C C . SER A 1 565 ? 13.227 11.185 -13.571 1.00 83.06 565 SER A C 1
ATOM 4114 O O . SER A 1 565 ? 13.707 11.185 -14.708 1.00 83.06 565 SER A O 1
ATOM 4116 N N . THR A 1 566 ? 12.844 10.057 -12.974 1.00 86.69 566 THR A N 1
ATOM 4117 C CA . THR A 1 566 ? 13.066 8.707 -13.518 1.00 86.69 566 THR A CA 1
ATOM 4118 C C . THR A 1 566 ? 11.760 7.918 -13.591 1.00 86.69 566 THR A C 1
ATOM 4120 O O . THR A 1 566 ? 10.980 7.884 -12.646 1.00 86.69 566 THR A O 1
ATOM 4123 N N . GLY A 1 567 ? 11.499 7.223 -14.695 1.00 88.25 567 GLY A N 1
ATOM 4124 C CA . GLY A 1 567 ? 10.387 6.274 -14.755 1.00 88.25 567 GLY A CA 1
ATOM 4125 C C . GLY A 1 567 ? 10.650 5.079 -13.841 1.00 88.25 567 GLY A C 1
ATOM 4126 O O . GLY A 1 567 ? 9.897 4.814 -12.905 1.00 88.25 567 GLY A O 1
ATOM 4127 N N . VAL A 1 568 ? 11.756 4.379 -14.089 1.00 93.81 568 VAL A N 1
ATOM 4128 C CA . VAL A 1 568 ? 12.164 3.175 -13.352 1.00 93.81 568 VAL A CA 1
ATOM 4129 C C . VAL A 1 568 ? 13.650 3.254 -13.030 1.00 93.81 568 VAL A C 1
ATOM 4131 O O . VAL A 1 568 ? 14.454 3.489 -13.926 1.00 93.81 568 VAL A O 1
ATOM 4134 N N . ASN A 1 569 ? 14.023 3.030 -11.774 1.00 93.88 569 ASN A N 1
ATOM 4135 C CA . ASN A 1 569 ? 15.403 3.110 -11.312 1.00 93.88 569 ASN A CA 1
ATOM 4136 C C . ASN A 1 569 ? 15.762 1.920 -10.410 1.00 93.88 569 ASN A C 1
ATOM 4138 O O . ASN A 1 569 ? 15.058 1.621 -9.444 1.00 93.88 569 ASN A O 1
ATOM 4142 N N . ALA A 1 570 ? 16.867 1.247 -10.719 1.00 94.12 570 ALA A N 1
ATOM 4143 C CA . ALA A 1 570 ? 17.391 0.134 -9.945 1.00 94.12 570 ALA A CA 1
ATOM 4144 C C . ALA A 1 570 ? 18.857 0.373 -9.536 1.00 94.12 570 ALA A C 1
ATOM 4146 O O . ALA A 1 570 ? 19.704 0.734 -10.358 1.00 94.12 570 ALA A O 1
ATOM 4147 N N . PHE A 1 571 ? 19.169 0.115 -8.261 1.00 91.50 571 PHE A N 1
ATOM 4148 C CA . PHE A 1 571 ? 20.509 0.234 -7.675 1.00 91.50 571 PHE A CA 1
ATOM 4149 C C . PHE A 1 571 ? 20.879 -1.059 -6.937 1.00 91.50 571 PHE A C 1
ATOM 4151 O O . PHE A 1 571 ? 20.406 -1.307 -5.827 1.00 91.50 571 PHE A O 1
ATOM 4158 N N . GLY A 1 572 ? 21.694 -1.918 -7.557 1.00 92.12 572 GLY A N 1
ATOM 4159 C CA . GLY A 1 572 ? 22.004 -3.252 -7.015 1.00 92.12 572 GLY A CA 1
ATOM 4160 C C . GLY A 1 572 ? 20.767 -4.103 -6.725 1.00 92.12 572 GLY A C 1
ATOM 4161 O O . GLY A 1 572 ? 20.744 -4.840 -5.745 1.00 92.12 572 GLY A O 1
ATOM 4162 N N . ALA A 1 573 ? 19.719 -3.948 -7.534 1.00 96.44 573 ALA A N 1
ATOM 4163 C CA . ALA A 1 573 ? 18.391 -4.524 -7.337 1.00 96.44 573 ALA A CA 1
ATOM 4164 C C . ALA A 1 573 ? 17.805 -5.032 -8.666 1.00 96.44 573 ALA A C 1
ATOM 4166 O O . ALA A 1 573 ? 18.396 -4.829 -9.730 1.00 96.44 573 ALA A O 1
ATOM 4167 N N . VAL A 1 574 ? 16.636 -5.677 -8.616 1.00 97.50 574 VAL A N 1
ATOM 4168 C CA . VAL A 1 574 ? 15.973 -6.238 -9.806 1.00 97.50 574 VAL A CA 1
ATOM 4169 C C . VAL A 1 574 ? 14.591 -5.627 -10.011 1.00 97.50 574 VAL A C 1
ATOM 4171 O O . VAL A 1 574 ? 13.764 -5.628 -9.100 1.00 97.50 574 VAL A O 1
ATOM 4174 N N . ILE A 1 575 ? 14.306 -5.171 -11.232 1.00 98.31 575 ILE A N 1
ATOM 4175 C CA . ILE A 1 575 ? 12.961 -4.755 -11.644 1.00 98.31 575 ILE A CA 1
ATOM 4176 C C . ILE A 1 575 ? 12.520 -5.565 -12.868 1.00 98.31 575 ILE A C 1
ATOM 4178 O O . ILE A 1 575 ? 13.206 -5.586 -13.887 1.00 98.31 575 ILE A O 1
ATOM 4182 N N . GLU A 1 576 ? 11.369 -6.237 -12.774 1.00 97.56 576 GLU A N 1
ATOM 4183 C CA . GLU A 1 576 ? 10.771 -7.020 -13.869 1.00 97.56 576 GLU A CA 1
ATOM 4184 C C . GLU A 1 576 ? 9.396 -6.458 -14.258 1.00 97.56 576 GLU A C 1
ATOM 4186 O O . GLU A 1 576 ? 8.447 -6.517 -13.478 1.00 97.56 576 GLU A O 1
ATOM 4191 N N . LEU A 1 577 ? 9.264 -5.978 -15.489 1.00 96.31 577 LEU A N 1
ATOM 4192 C CA . LEU A 1 577 ? 8.038 -5.410 -16.046 1.00 96.31 577 LEU A CA 1
ATOM 4193 C C . LEU A 1 577 ? 7.445 -6.436 -17.024 1.00 96.31 577 LEU A C 1
ATOM 4195 O O . LEU A 1 577 ? 8.022 -6.676 -18.081 1.00 96.31 577 LEU A O 1
ATOM 4199 N N . LYS A 1 578 ? 6.362 -7.121 -16.636 1.00 92.62 578 LYS A N 1
ATOM 4200 C CA . LYS A 1 578 ? 5.860 -8.352 -17.290 1.00 92.62 578 LYS A CA 1
ATOM 4201 C C . LYS A 1 578 ? 4.660 -8.159 -18.216 1.00 92.62 578 LYS A C 1
ATOM 4203 O O . LYS A 1 578 ? 4.184 -9.122 -18.814 1.00 92.62 578 LYS A O 1
ATOM 4208 N N . GLY A 1 579 ? 4.105 -6.957 -18.259 1.00 90.19 579 GLY A N 1
ATOM 4209 C CA . GLY A 1 579 ? 2.970 -6.616 -19.104 1.00 90.19 579 GLY A CA 1
ATOM 4210 C C . GLY A 1 579 ? 3.166 -5.266 -19.776 1.00 90.19 579 GLY A C 1
ATOM 4211 O O . GLY A 1 579 ? 4.232 -4.643 -19.699 1.00 90.19 579 GLY A O 1
ATOM 4212 N N . LYS A 1 580 ? 2.119 -4.810 -20.468 1.00 93.25 580 LYS A N 1
ATOM 4213 C CA . LYS A 1 580 ? 2.129 -3.530 -21.174 1.00 93.25 580 LYS A CA 1
ATOM 4214 C C . LYS A 1 580 ? 2.581 -2.412 -20.236 1.00 93.25 580 LYS A C 1
ATOM 4216 O O . LYS A 1 580 ? 1.915 -2.121 -19.245 1.00 93.25 580 LYS A O 1
ATOM 4221 N N . THR A 1 581 ? 3.692 -1.775 -20.586 1.00 95.88 581 THR A N 1
ATOM 4222 C CA . THR A 1 581 ? 4.282 -0.688 -19.812 1.00 95.88 581 THR A CA 1
ATOM 4223 C C . THR A 1 581 ? 4.298 0.593 -20.634 1.00 95.88 581 THR A C 1
ATOM 4225 O O . THR A 1 581 ? 4.785 0.618 -21.761 1.00 95.88 581 THR A O 1
ATOM 4228 N N . THR A 1 582 ? 3.763 1.674 -20.075 1.00 96.88 582 THR A N 1
ATOM 4229 C CA . THR A 1 582 ? 3.839 3.028 -20.637 1.00 96.88 582 THR A CA 1
ATOM 4230 C C . THR A 1 582 ? 4.502 3.952 -19.626 1.00 96.88 582 THR A C 1
ATOM 4232 O O . THR A 1 582 ? 4.050 4.040 -18.487 1.00 96.88 582 THR A O 1
ATOM 4235 N N . ILE A 1 583 ? 5.576 4.622 -20.032 1.00 97.06 583 ILE A N 1
ATOM 4236 C CA . ILE A 1 583 ? 6.313 5.601 -19.229 1.00 97.06 583 ILE A CA 1
ATOM 4237 C C . ILE A 1 583 ? 6.365 6.900 -20.024 1.00 97.06 583 ILE A C 1
ATOM 4239 O O . ILE A 1 583 ? 6.855 6.904 -21.149 1.00 97.06 583 ILE A O 1
ATOM 4243 N N . GLU A 1 584 ? 5.878 7.991 -19.445 1.00 95.19 584 GLU A N 1
ATOM 4244 C CA . GLU A 1 584 ? 5.817 9.304 -20.092 1.00 95.19 584 GLU A CA 1
ATOM 4245 C C . GLU A 1 584 ? 6.079 10.441 -19.093 1.00 95.19 584 GLU A C 1
ATOM 4247 O O . GLU A 1 584 ? 5.922 10.276 -17.877 1.00 95.19 584 GLU A O 1
ATOM 4252 N N . LYS A 1 585 ? 6.447 11.619 -19.614 1.00 90.81 585 LYS A N 1
ATOM 4253 C CA . LYS A 1 585 ? 6.701 12.848 -18.832 1.00 90.81 585 LYS A CA 1
ATOM 4254 C C . LYS A 1 585 ? 7.769 12.675 -17.745 1.00 90.81 585 LYS A C 1
ATOM 4256 O O . LYS A 1 585 ? 7.617 13.159 -16.625 1.00 90.81 585 LYS A O 1
ATOM 4261 N N . VAL A 1 586 ? 8.842 11.963 -18.080 1.00 91.38 586 VAL A N 1
ATOM 4262 C CA . VAL A 1 586 ? 10.026 11.769 -17.227 1.00 91.38 586 VAL A CA 1
ATOM 4263 C C . VAL A 1 586 ? 11.279 12.227 -17.964 1.00 91.38 586 VAL A C 1
ATOM 4265 O O . VAL A 1 586 ? 11.336 12.164 -19.191 1.00 91.38 586 VAL A O 1
ATOM 4268 N N . ASN A 1 587 ? 12.311 12.656 -17.238 1.00 92.00 587 ASN A N 1
ATOM 4269 C CA . ASN A 1 587 ? 13.593 12.991 -17.858 1.00 92.00 587 ASN A CA 1
ATOM 4270 C C . ASN A 1 587 ? 14.350 11.738 -18.297 1.00 92.00 587 ASN A C 1
ATOM 4272 O O . ASN A 1 587 ? 14.934 11.729 -19.380 1.00 92.00 587 ASN A O 1
ATOM 4276 N N . VAL A 1 588 ? 14.327 10.696 -17.465 1.00 93.88 588 VAL A N 1
ATOM 4277 C CA . VAL A 1 588 ? 14.972 9.409 -17.721 1.00 93.88 588 VAL A CA 1
ATOM 4278 C C . VAL A 1 588 ? 13.923 8.302 -17.740 1.00 93.88 588 VAL A C 1
ATOM 4280 O O . VAL A 1 588 ? 13.173 8.149 -16.779 1.00 93.88 588 VAL A O 1
ATOM 4283 N N . GLY A 1 589 ? 13.873 7.509 -18.809 1.00 96.19 589 GLY A N 1
ATOM 4284 C CA . GLY A 1 589 ? 12.949 6.378 -18.918 1.00 96.19 589 GLY A CA 1
ATOM 4285 C C . GLY A 1 589 ? 13.278 5.277 -17.909 1.00 96.19 589 GLY A C 1
ATOM 4286 O O . GLY A 1 589 ? 12.551 5.080 -16.932 1.00 96.19 589 GLY A O 1
ATOM 4287 N N . LEU A 1 590 ? 14.395 4.580 -18.136 1.00 97.75 590 LEU A N 1
ATOM 4288 C CA . LEU A 1 590 ? 14.901 3.497 -17.284 1.00 97.75 590 LEU A CA 1
ATOM 4289 C C . LEU A 1 590 ? 16.345 3.776 -16.858 1.00 97.75 590 LEU A C 1
ATOM 4291 O O . LEU A 1 590 ? 17.156 4.186 -17.684 1.00 97.75 590 LEU A O 1
ATOM 4295 N N . ALA A 1 591 ? 16.678 3.501 -15.598 1.00 95.69 591 ALA A N 1
ATOM 4296 C CA . ALA A 1 591 ? 18.014 3.665 -15.039 1.00 95.69 591 ALA A CA 1
ATOM 4297 C C . ALA A 1 591 ? 18.472 2.396 -14.299 1.00 95.69 591 ALA A C 1
ATOM 4299 O O . ALA A 1 591 ? 17.885 2.030 -13.283 1.00 95.69 591 ALA A O 1
ATOM 4300 N N . ALA A 1 592 ? 19.528 1.735 -14.779 1.00 94.88 592 ALA A N 1
ATOM 4301 C CA . ALA A 1 592 ? 20.112 0.553 -14.138 1.00 94.88 592 ALA A CA 1
ATOM 4302 C C . ALA A 1 592 ? 21.554 0.834 -13.693 1.00 94.88 592 ALA A C 1
ATOM 4304 O O . ALA A 1 592 ? 22.449 1.032 -14.512 1.00 94.88 592 ALA A O 1
ATOM 4305 N N . THR A 1 593 ? 21.788 0.844 -12.382 1.00 89.81 593 THR A N 1
ATOM 4306 C CA . THR A 1 593 ? 23.100 1.118 -11.781 1.00 89.81 593 THR A CA 1
ATOM 4307 C C . THR A 1 593 ? 23.541 0.044 -10.776 1.00 89.81 593 THR A C 1
ATOM 4309 O O . THR A 1 593 ? 22.717 -0.671 -10.199 1.00 89.81 593 THR A O 1
ATOM 4312 N N . SER A 1 594 ? 24.849 -0.079 -10.542 1.00 88.94 594 SER A N 1
ATOM 4313 C CA . SER A 1 594 ? 25.448 -0.843 -9.429 1.00 88.94 594 SER A CA 1
ATOM 4314 C C . SER A 1 594 ? 25.094 -2.340 -9.387 1.00 88.94 594 SER A C 1
ATOM 4316 O O . SER A 1 594 ? 24.677 -2.844 -8.349 1.00 88.94 594 SER A O 1
ATOM 4318 N N . ASN A 1 595 ? 25.296 -3.074 -10.486 1.00 89.94 595 ASN A N 1
ATOM 4319 C CA . ASN A 1 595 ? 24.888 -4.483 -10.663 1.00 89.94 595 ASN A CA 1
ATOM 4320 C C . ASN A 1 595 ? 23.369 -4.713 -10.598 1.00 89.94 595 ASN A C 1
ATOM 4322 O O . ASN A 1 595 ? 22.916 -5.775 -10.168 1.00 89.94 595 ASN A O 1
ATOM 4326 N N . SER A 1 596 ? 22.566 -3.714 -10.960 1.00 94.06 596 SER A N 1
ATOM 4327 C CA . SER A 1 596 ? 21.120 -3.898 -11.072 1.00 94.06 596 SER A CA 1
ATOM 4328 C C . SER A 1 596 ? 20.710 -4.469 -12.422 1.00 94.06 596 SER A C 1
ATOM 4330 O O . SER A 1 596 ? 21.468 -4.472 -13.394 1.00 94.06 596 SER A O 1
ATOM 4332 N N . THR A 1 597 ? 19.473 -4.947 -12.483 1.00 96.19 597 THR A N 1
ATOM 4333 C CA . THR A 1 597 ? 18.886 -5.469 -13.709 1.00 96.19 597 THR A CA 1
ATOM 4334 C C . THR A 1 597 ? 17.452 -4.984 -13.867 1.00 96.19 597 THR A C 1
ATOM 4336 O O . THR A 1 597 ? 16.626 -5.187 -12.976 1.00 96.19 597 THR A O 1
ATOM 4339 N N . ILE A 1 598 ? 17.147 -4.379 -15.014 1.00 97.94 598 ILE A N 1
ATOM 4340 C CA . ILE A 1 598 ? 15.785 -4.025 -15.423 1.00 97.94 598 ILE A CA 1
ATOM 4341 C C . ILE A 1 598 ? 15.416 -4.879 -16.634 1.00 97.94 598 ILE A C 1
ATOM 4343 O O . ILE A 1 598 ? 16.125 -4.867 -17.637 1.00 97.94 598 ILE A O 1
ATOM 4347 N N . LYS A 1 599 ? 14.303 -5.613 -16.554 1.00 95.81 599 LYS A N 1
ATOM 4348 C CA . LYS A 1 599 ? 13.809 -6.459 -17.649 1.00 95.81 599 LYS A CA 1
ATOM 4349 C C . LYS A 1 599 ? 12.383 -6.098 -18.014 1.00 95.81 599 LYS A C 1
ATOM 4351 O O . LYS A 1 599 ? 11.513 -6.120 -17.146 1.00 95.81 599 LYS A O 1
ATOM 4356 N N . MET A 1 600 ? 12.132 -5.850 -19.294 1.00 93.19 600 MET A N 1
ATOM 4357 C CA . MET A 1 600 ? 10.789 -5.851 -19.869 1.00 93.19 600 MET A CA 1
ATOM 4358 C C . MET A 1 600 ? 10.540 -7.197 -20.547 1.00 93.19 600 MET A C 1
ATOM 4360 O O . MET A 1 600 ? 11.200 -7.539 -21.524 1.00 93.19 600 MET A O 1
ATOM 4364 N N . VAL A 1 601 ? 9.598 -7.974 -20.015 1.00 82.88 601 VAL A N 1
ATOM 4365 C CA . VAL A 1 601 ? 9.264 -9.324 -20.481 1.00 82.88 601 VAL A CA 1
ATOM 4366 C C . VAL A 1 601 ? 7.812 -9.359 -20.952 1.00 82.88 601 VAL A C 1
ATOM 4368 O O . VAL A 1 601 ? 6.916 -9.721 -20.201 1.00 82.88 601 VAL A O 1
ATOM 4371 N N . ASN A 1 602 ? 7.572 -8.978 -22.209 1.00 73.56 602 ASN A N 1
ATOM 4372 C CA . ASN A 1 602 ? 6.226 -8.955 -22.797 1.00 73.56 602 ASN A CA 1
ATOM 4373 C C . ASN A 1 602 ? 6.029 -10.018 -23.885 1.00 73.56 602 ASN A C 1
ATOM 4375 O O . ASN A 1 602 ? 6.988 -10.522 -24.470 1.00 73.56 602 ASN A O 1
ATOM 4379 N N . GLY A 1 603 ? 4.756 -10.335 -24.167 1.00 62.34 603 GLY A N 1
ATOM 4380 C CA . GLY A 1 603 ? 4.331 -11.163 -25.304 1.00 62.34 603 GLY A CA 1
ATOM 4381 C C . GLY A 1 603 ? 4.629 -10.508 -26.659 1.00 62.34 603 GLY A C 1
ATOM 4382 O O . GLY A 1 603 ? 5.190 -9.427 -26.710 1.00 62.34 603 GLY A O 1
ATOM 4383 N N . THR A 1 604 ? 4.259 -11.137 -27.772 1.00 57.25 604 THR A N 1
ATOM 4384 C CA . THR A 1 604 ? 4.815 -10.917 -29.130 1.00 57.25 604 THR A CA 1
ATOM 4385 C C . THR A 1 604 ? 4.564 -9.560 -29.826 1.00 57.25 604 THR A C 1
ATOM 4387 O O . THR A 1 604 ? 4.971 -9.413 -30.975 1.00 57.25 604 THR A O 1
ATOM 4390 N N . ALA A 1 605 ? 3.908 -8.574 -29.204 1.00 63.56 605 ALA A N 1
ATOM 4391 C CA . ALA A 1 605 ? 3.533 -7.299 -29.838 1.00 63.56 605 ALA A CA 1
ATOM 4392 C C . ALA A 1 605 ? 4.276 -6.090 -29.234 1.00 63.56 605 ALA A C 1
ATOM 4394 O O . ALA A 1 605 ? 4.502 -6.063 -28.024 1.00 63.56 605 ALA A O 1
ATOM 4395 N N . LYS A 1 606 ? 4.626 -5.082 -30.065 1.00 68.62 606 LYS A N 1
ATOM 4396 C CA . LYS A 1 606 ? 5.228 -3.786 -29.654 1.00 68.62 606 LYS A CA 1
ATOM 4397 C C . LYS A 1 606 ? 4.237 -2.935 -28.848 1.00 68.62 606 LYS A C 1
ATOM 4399 O O . LYS A 1 606 ? 3.691 -1.955 -29.344 1.00 68.62 606 LYS A O 1
ATOM 4404 N N . GLU A 1 607 ? 3.966 -3.342 -27.615 1.00 83.50 607 GLU A N 1
ATOM 4405 C CA . GLU A 1 607 ? 2.983 -2.701 -26.733 1.00 83.50 607 GLU A CA 1
ATOM 4406 C C . GLU A 1 607 ? 3.620 -1.773 -25.689 1.00 83.50 607 GLU A C 1
ATOM 4408 O O . GLU A 1 607 ? 2.910 -0.967 -25.083 1.00 83.50 607 GLU A O 1
ATOM 4413 N N . ASN A 1 608 ? 4.940 -1.862 -25.479 1.00 93.69 608 ASN A N 1
ATOM 4414 C CA . ASN A 1 608 ? 5.652 -1.018 -24.522 1.00 93.69 608 ASN A CA 1
ATOM 4415 C C . ASN A 1 608 ? 6.007 0.343 -25.117 1.00 93.69 608 ASN A C 1
ATOM 4417 O O . ASN A 1 608 ? 6.436 0.439 -26.269 1.00 93.69 608 ASN A O 1
ATOM 4421 N N . LYS A 1 609 ? 5.892 1.388 -24.297 1.00 95.88 609 LYS A N 1
ATOM 4422 C CA . LYS A 1 609 ? 6.160 2.772 -24.686 1.00 95.88 609 LYS A CA 1
ATOM 4423 C C . LYS A 1 609 ? 6.990 3.494 -23.626 1.00 95.88 609 LYS A C 1
ATOM 4425 O O . LYS A 1 609 ? 6.623 3.488 -22.453 1.00 95.88 609 LYS A O 1
ATOM 4430 N N . ILE A 1 610 ? 8.079 4.133 -24.045 1.00 97.44 610 ILE A N 1
ATOM 4431 C CA . ILE A 1 610 ? 8.917 5.006 -23.213 1.00 97.44 610 ILE A CA 1
ATOM 4432 C C . ILE A 1 610 ? 9.050 6.352 -23.928 1.00 97.44 610 ILE A C 1
ATOM 4434 O O . ILE A 1 610 ? 9.610 6.415 -25.014 1.00 97.44 610 ILE A O 1
ATOM 4438 N N . GLU A 1 611 ? 8.561 7.425 -23.320 1.00 96.19 611 GLU A N 1
ATOM 4439 C CA . GLU A 1 611 ? 8.726 8.801 -23.798 1.00 96.19 611 GLU A CA 1
ATOM 4440 C C . GLU A 1 611 ? 9.489 9.603 -22.747 1.00 96.19 611 GLU A C 1
ATOM 4442 O O . GLU A 1 611 ? 8.911 10.115 -21.783 1.00 96.19 611 GLU A O 1
ATOM 4447 N N . ALA A 1 612 ? 10.809 9.669 -22.920 1.00 94.88 612 ALA A N 1
ATOM 4448 C CA . ALA A 1 612 ? 11.698 10.407 -22.037 1.00 94.88 612 ALA A CA 1
ATOM 4449 C C . ALA A 1 612 ? 12.073 11.760 -22.653 1.00 94.88 612 ALA A C 1
ATOM 4451 O O . ALA A 1 612 ? 12.369 11.856 -23.842 1.00 94.88 612 ALA A O 1
ATOM 4452 N N . THR A 1 613 ? 12.127 12.820 -21.847 1.00 93.19 613 THR A N 1
ATOM 4453 C CA . THR A 1 613 ? 12.494 14.152 -22.353 1.00 93.19 613 THR A CA 1
ATOM 4454 C C . THR A 1 613 ? 14.000 14.309 -22.558 1.00 93.19 613 THR A C 1
ATOM 4456 O O . THR A 1 613 ? 14.415 15.084 -23.414 1.00 93.19 613 THR A O 1
ATOM 4459 N N . LYS A 1 614 ? 14.834 13.543 -21.835 1.00 92.75 614 LYS A N 1
ATOM 4460 C CA . LYS A 1 614 ? 16.303 13.598 -21.949 1.00 92.75 614 LYS A CA 1
ATOM 4461 C C . LYS A 1 614 ? 16.905 12.259 -22.370 1.00 92.75 614 LYS A C 1
ATOM 4463 O O . LYS A 1 614 ? 17.499 12.182 -23.441 1.00 92.75 614 LYS A O 1
ATOM 4468 N N . ILE A 1 615 ? 16.753 11.210 -21.563 1.00 95.31 615 ILE A N 1
ATOM 4469 C CA . ILE A 1 615 ? 17.463 9.934 -21.748 1.00 95.31 615 ILE A CA 1
ATOM 4470 C C . ILE A 1 615 ? 16.468 8.774 -21.725 1.00 95.31 615 ILE A C 1
ATOM 4472 O O . ILE A 1 615 ? 15.764 8.601 -20.734 1.00 95.31 615 ILE A O 1
ATOM 4476 N N . ALA A 1 616 ? 16.410 7.934 -22.760 1.00 97.31 616 ALA A N 1
ATOM 4477 C CA . ALA A 1 616 ? 15.536 6.757 -22.692 1.00 97.31 616 ALA A CA 1
ATOM 4478 C C . ALA A 1 616 ? 16.102 5.711 -21.719 1.00 97.31 616 ALA A C 1
ATOM 4480 O O . ALA A 1 616 ? 15.387 5.281 -20.811 1.00 97.31 616 ALA A O 1
ATOM 4481 N N . LEU A 1 617 ? 17.379 5.344 -21.873 1.00 97.75 617 LEU A N 1
ATOM 4482 C CA . LEU A 1 617 ? 18.057 4.316 -21.079 1.00 97.75 617 LEU A CA 1
ATOM 4483 C C . LEU A 1 617 ? 19.358 4.852 -20.475 1.00 97.75 617 LEU A C 1
ATOM 4485 O O . LEU A 1 617 ? 20.267 5.236 -21.205 1.00 97.75 617 LEU A O 1
ATOM 4489 N N . PHE A 1 618 ? 19.462 4.843 -19.148 1.00 94.69 618 PHE A N 1
ATOM 4490 C CA . PHE A 1 618 ? 20.660 5.227 -18.406 1.00 94.69 618 PHE A CA 1
ATOM 4491 C C . PHE A 1 618 ? 21.278 4.012 -17.711 1.00 94.69 618 PHE A C 1
ATOM 4493 O O . PHE A 1 618 ? 20.587 3.293 -16.987 1.00 94.69 618 PHE A O 1
ATOM 4500 N N . ILE A 1 619 ? 22.575 3.772 -17.905 1.00 92.62 619 ILE A N 1
ATOM 4501 C CA . ILE A 1 619 ? 23.243 2.588 -17.357 1.00 92.62 619 ILE A CA 1
ATOM 4502 C C . ILE A 1 619 ? 24.617 2.939 -16.784 1.00 92.62 619 ILE A C 1
ATOM 4504 O O . ILE A 1 619 ? 25.395 3.672 -17.389 1.00 92.62 619 ILE A O 1
ATOM 4508 N N . SER A 1 620 ? 24.954 2.400 -15.613 1.00 87.44 620 SER A N 1
ATOM 4509 C CA . SER A 1 620 ? 26.297 2.541 -15.036 1.00 87.44 620 SER A CA 1
ATOM 4510 C C . SER A 1 620 ? 26.664 1.372 -14.125 1.00 87.44 620 SER A C 1
ATOM 4512 O O . SER A 1 620 ? 25.806 0.595 -13.705 1.00 87.44 620 SER A O 1
ATOM 4514 N N . ASN A 1 621 ? 27.948 1.254 -13.773 1.00 83.50 621 ASN A N 1
ATOM 4515 C CA . ASN A 1 621 ? 28.434 0.354 -12.721 1.00 83.50 621 ASN A CA 1
ATOM 4516 C C . ASN A 1 621 ? 27.897 -1.092 -12.828 1.00 83.50 621 ASN A C 1
ATOM 4518 O O . ASN A 1 621 ? 27.388 -1.631 -11.844 1.00 83.50 621 ASN A O 1
ATOM 4522 N N . ASN A 1 622 ? 28.029 -1.722 -14.002 1.00 86.94 622 ASN A N 1
ATOM 4523 C CA . ASN A 1 622 ? 27.543 -3.082 -14.293 1.00 86.94 622 ASN A CA 1
ATOM 4524 C C . ASN A 1 622 ? 26.009 -3.221 -14.319 1.00 86.94 622 ASN A C 1
ATOM 4526 O O . ASN A 1 622 ? 25.464 -4.239 -13.902 1.00 86.94 622 ASN A O 1
ATOM 4530 N N . GLY A 1 623 ? 25.292 -2.171 -14.713 1.00 91.50 623 GLY A N 1
ATOM 4531 C CA . GLY A 1 623 ? 23.848 -2.249 -14.913 1.00 91.50 623 GLY A CA 1
ATOM 4532 C C . GLY A 1 623 ? 23.493 -3.067 -16.156 1.00 91.50 623 GLY A C 1
ATOM 4533 O O . GLY A 1 623 ? 24.224 -3.054 -17.149 1.00 91.50 623 GLY A O 1
ATOM 4534 N N . HIS A 1 624 ? 22.350 -3.748 -16.100 1.00 94.94 624 HIS A N 1
ATOM 4535 C CA . HIS A 1 624 ? 21.814 -4.541 -17.204 1.00 94.94 624 HIS A CA 1
ATOM 4536 C C . HIS A 1 624 ? 20.384 -4.105 -17.538 1.00 94.94 624 HIS A C 1
ATOM 4538 O O . HIS A 1 624 ? 19.531 -4.040 -16.646 1.00 94.94 624 HIS A O 1
ATOM 4544 N N . ILE A 1 625 ? 20.108 -3.823 -18.814 1.00 97.44 625 ILE A N 1
ATOM 4545 C CA . ILE A 1 625 ? 18.754 -3.525 -19.302 1.00 97.44 625 ILE A CA 1
ATOM 4546 C C . ILE A 1 625 ? 18.397 -4.467 -20.451 1.00 97.44 625 ILE A C 1
ATOM 4548 O O . ILE A 1 625 ? 19.032 -4.425 -21.502 1.00 97.44 625 ILE A O 1
ATOM 4552 N N . ASP A 1 626 ? 17.329 -5.246 -20.272 1.00 96.88 626 ASP A N 1
ATOM 4553 C CA . ASP A 1 626 ? 16.736 -6.082 -21.317 1.00 96.88 626 ASP A CA 1
ATOM 4554 C C . ASP A 1 626 ? 15.383 -5.489 -21.742 1.00 96.88 626 ASP A C 1
ATOM 4556 O O . ASP A 1 626 ? 14.422 -5.485 -20.963 1.00 96.88 626 ASP A O 1
ATOM 4560 N N . LEU A 1 627 ? 15.293 -4.998 -22.980 1.00 95.19 627 LEU A N 1
ATOM 4561 C CA . LEU A 1 627 ? 14.055 -4.520 -23.591 1.00 95.19 627 LEU A CA 1
ATOM 4562 C C . LEU A 1 627 ? 13.544 -5.474 -24.659 1.00 95.19 627 LEU A C 1
ATOM 4564 O O . LEU A 1 627 ? 14.289 -5.943 -25.522 1.00 95.19 627 LEU A O 1
ATOM 4568 N N . VAL A 1 628 ? 12.233 -5.692 -24.635 1.00 93.75 628 VAL A N 1
ATOM 4569 C CA . VAL A 1 628 ? 11.527 -6.507 -25.614 1.00 93.75 628 VAL A CA 1
ATOM 4570 C C . VAL A 1 628 ? 10.250 -5.782 -26.030 1.00 93.75 628 VAL A C 1
ATOM 4572 O O . VAL A 1 628 ? 9.456 -5.379 -25.177 1.00 93.75 628 VAL A O 1
ATOM 4575 N N . ASN A 1 629 ? 10.036 -5.664 -27.342 1.00 94.19 629 ASN A N 1
ATOM 4576 C CA . ASN A 1 629 ? 8.810 -5.134 -27.942 1.00 94.19 629 ASN A CA 1
ATOM 4577 C C . ASN A 1 629 ? 8.463 -3.702 -27.485 1.00 94.19 629 ASN A C 1
ATOM 4579 O O . ASN A 1 629 ? 7.344 -3.428 -27.037 1.00 94.19 629 ASN A O 1
ATOM 4583 N N . THR A 1 630 ? 9.430 -2.790 -27.600 1.00 95.00 630 THR A N 1
ATOM 4584 C CA . THR A 1 630 ? 9.341 -1.432 -27.043 1.00 95.00 630 THR A CA 1
ATOM 4585 C C . THR A 1 630 ? 9.495 -0.355 -28.111 1.00 95.00 630 THR A C 1
ATOM 4587 O O . THR A 1 630 ? 10.357 -0.448 -28.975 1.00 95.00 630 THR A O 1
ATOM 4590 N N . SER A 1 631 ? 8.689 0.702 -28.024 1.00 95.94 631 SER A N 1
ATOM 4591 C CA . SER A 1 631 ? 8.928 1.978 -28.702 1.00 95.94 631 SER A CA 1
ATOM 4592 C C . SER A 1 631 ? 9.441 2.988 -27.680 1.00 95.94 631 SER A C 1
ATOM 4594 O O . SER A 1 631 ? 8.739 3.301 -26.718 1.00 95.94 631 SER A O 1
ATOM 4596 N N . ALA A 1 632 ? 10.651 3.498 -27.875 1.00 97.44 632 ALA A N 1
ATOM 4597 C CA . ALA A 1 632 ? 11.309 4.440 -26.984 1.00 97.44 632 ALA A CA 1
ATOM 4598 C C . ALA A 1 632 ? 11.715 5.718 -27.731 1.00 97.44 632 ALA A C 1
ATOM 4600 O O . ALA A 1 632 ? 12.313 5.654 -28.806 1.00 97.44 632 ALA A O 1
ATOM 4601 N N . THR A 1 633 ? 11.428 6.878 -27.144 1.00 97.62 633 THR A N 1
ATOM 4602 C CA . THR A 1 633 ? 11.877 8.185 -27.632 1.00 97.62 633 THR A CA 1
ATOM 4603 C C . THR A 1 633 ? 12.651 8.935 -26.552 1.00 97.62 633 THR A C 1
ATOM 4605 O O . THR A 1 633 ? 12.382 8.784 -25.356 1.00 97.62 633 THR A O 1
ATOM 4608 N N . ALA A 1 634 ? 13.641 9.720 -26.977 1.00 96.50 634 ALA A N 1
ATOM 4609 C CA . ALA A 1 634 ? 14.449 10.560 -26.097 1.00 96.50 634 ALA A CA 1
ATOM 4610 C C . ALA A 1 634 ? 14.839 11.880 -26.772 1.00 96.50 634 ALA A C 1
ATOM 4612 O O . ALA A 1 634 ? 15.020 11.925 -27.989 1.00 96.50 634 ALA A O 1
ATOM 4613 N N . GLY A 1 635 ? 15.013 12.944 -25.981 1.00 93.56 635 GLY A N 1
ATOM 4614 C CA . GLY A 1 635 ? 15.455 14.248 -26.489 1.00 93.56 635 GLY A CA 1
ATOM 4615 C C . GLY A 1 635 ? 16.974 14.391 -26.639 1.00 93.56 635 GLY A C 1
ATOM 4616 O O . GLY A 1 635 ? 17.437 14.985 -27.608 1.00 93.56 635 GLY A O 1
ATOM 4617 N N . THR A 1 636 ? 17.761 13.848 -25.704 1.00 92.12 636 THR A N 1
ATOM 4618 C CA . THR A 1 636 ? 19.227 14.014 -25.658 1.00 92.12 636 THR A CA 1
ATOM 4619 C C . THR A 1 636 ? 19.965 12.739 -26.042 1.00 92.12 636 THR A C 1
ATOM 4621 O O . THR A 1 636 ? 20.839 12.781 -26.907 1.00 92.12 636 THR A O 1
ATOM 4624 N N . ALA A 1 637 ? 19.637 11.615 -25.400 1.00 95.19 637 ALA A N 1
ATOM 4625 C CA . ALA A 1 637 ? 20.320 10.349 -25.625 1.00 95.19 637 ALA A CA 1
ATOM 4626 C C . ALA A 1 637 ? 19.365 9.151 -25.597 1.00 95.19 637 ALA A C 1
ATOM 4628 O O . ALA A 1 637 ? 18.528 9.024 -24.704 1.00 95.19 637 ALA A O 1
ATOM 4629 N N . GLY A 1 638 ? 19.517 8.229 -26.542 1.00 97.38 638 GLY A N 1
ATOM 4630 C CA . GLY A 1 638 ? 18.774 6.972 -26.531 1.00 97.38 638 GLY A CA 1
ATOM 4631 C C . GLY A 1 638 ? 19.285 6.056 -25.422 1.00 97.38 638 GLY A C 1
ATOM 4632 O O . GLY A 1 638 ? 18.549 5.683 -24.511 1.00 97.38 638 GLY A O 1
ATOM 4633 N N . VAL A 1 639 ? 20.580 5.757 -25.469 1.00 97.19 639 VAL A N 1
ATOM 4634 C CA . VAL A 1 639 ? 21.308 5.018 -24.439 1.00 97.19 639 VAL A CA 1
ATOM 4635 C C . VAL A 1 639 ? 22.456 5.880 -23.942 1.00 97.19 639 VAL A C 1
ATOM 4637 O O . VAL A 1 639 ? 23.312 6.281 -24.727 1.00 97.19 639 VAL A O 1
ATOM 4640 N N . GLN A 1 640 ? 22.496 6.146 -22.641 1.00 93.81 640 GLN A N 1
ATOM 4641 C CA . GLN A 1 640 ? 23.597 6.844 -21.997 1.00 93.81 640 GLN A CA 1
ATOM 4642 C C . GLN A 1 640 ? 24.241 5.955 -20.944 1.00 93.81 640 GLN A C 1
ATOM 4644 O O . GLN A 1 640 ? 23.612 5.555 -19.964 1.00 93.81 640 GLN A O 1
ATOM 4649 N N . PHE A 1 641 ? 25.525 5.691 -21.133 1.00 90.00 641 PHE A N 1
ATOM 4650 C CA . PHE A 1 641 ? 26.359 5.112 -20.099 1.00 90.00 641 PHE A CA 1
ATOM 4651 C C . PHE A 1 641 ? 26.923 6.226 -19.210 1.00 90.00 641 PHE A C 1
ATOM 4653 O O . PHE A 1 641 ? 27.010 7.387 -19.617 1.00 90.00 641 PHE A O 1
ATOM 4660 N N . ALA A 1 642 ? 27.311 5.891 -17.984 1.00 79.19 642 ALA A N 1
ATOM 4661 C CA . ALA A 1 642 ? 28.074 6.787 -17.125 1.00 79.19 642 ALA A CA 1
ATOM 4662 C C . ALA A 1 642 ? 29.189 6.035 -16.404 1.00 79.19 642 ALA A C 1
ATOM 4664 O O . ALA A 1 642 ? 28.977 4.940 -15.874 1.00 79.19 642 ALA A O 1
ATOM 4665 N N . ASN A 1 643 ? 30.363 6.659 -16.351 1.00 62.97 643 ASN A N 1
ATOM 4666 C CA . ASN A 1 643 ? 31.467 6.237 -15.509 1.00 62.97 643 ASN A CA 1
ATOM 4667 C C . ASN A 1 643 ? 31.511 7.129 -14.257 1.00 62.97 643 ASN A C 1
ATOM 4669 O O . ASN A 1 643 ? 31.863 8.302 -14.334 1.00 62.97 643 ASN A O 1
ATOM 4673 N N . PHE A 1 644 ? 31.139 6.589 -13.096 1.00 54.25 644 PHE A N 1
ATOM 4674 C CA . PHE A 1 644 ? 31.341 7.270 -11.814 1.00 54.25 644 PHE A CA 1
ATOM 4675 C C . PHE A 1 644 ? 32.678 6.823 -11.216 1.00 54.25 644 PHE A C 1
ATOM 4677 O O . PHE A 1 644 ? 32.712 6.136 -10.198 1.00 54.25 644 PHE A O 1
ATOM 4684 N N . SER A 1 645 ? 33.792 7.184 -11.852 1.00 47.19 645 SER A N 1
ATOM 4685 C CA . SER A 1 645 ? 35.134 6.991 -11.291 1.00 47.19 645 SER A CA 1
ATOM 4686 C C . SER A 1 645 ? 35.644 8.276 -10.631 1.00 47.19 645 SER A C 1
ATOM 4688 O O . SER A 1 645 ? 36.699 8.792 -10.981 1.00 47.19 645 SER A O 1
ATOM 4690 N N . GLN A 1 646 ? 34.895 8.811 -9.668 1.00 41.12 646 GLN A N 1
ATOM 4691 C CA . GLN A 1 646 ? 35.456 9.723 -8.667 1.00 41.12 646 GLN A CA 1
ATOM 4692 C C . GLN A 1 646 ? 35.210 9.137 -7.284 1.00 41.12 646 GLN A C 1
ATOM 4694 O O . GLN A 1 646 ? 34.401 9.627 -6.501 1.00 41.12 646 GLN A O 1
ATOM 4699 N N . ASP A 1 647 ? 35.925 8.058 -6.984 1.00 38.59 647 ASP A N 1
ATOM 4700 C CA . ASP A 1 647 ? 36.287 7.839 -5.596 1.00 38.59 647 ASP A CA 1
ATOM 4701 C C . ASP A 1 647 ? 37.430 8.825 -5.310 1.00 38.59 647 ASP A C 1
ATOM 4703 O O . ASP A 1 647 ? 38.528 8.676 -5.837 1.00 38.59 647 ASP A O 1
ATOM 4707 N N . ASN A 1 648 ? 37.170 9.866 -4.512 1.00 39.84 648 ASN A N 1
ATOM 4708 C CA . ASN A 1 648 ? 38.169 10.839 -4.034 1.00 39.84 648 ASN A CA 1
ATOM 4709 C C . ASN A 1 648 ? 39.199 10.201 -3.070 1.00 39.84 648 ASN A C 1
ATOM 4711 O O . ASN A 1 648 ? 39.842 10.885 -2.270 1.00 39.84 648 ASN A O 1
ATOM 4715 N N . SER A 1 649 ? 39.354 8.877 -3.104 1.00 39.56 649 SER A N 1
ATOM 4716 C CA . SER A 1 649 ? 40.422 8.177 -2.421 1.00 39.56 649 SER A CA 1
ATOM 4717 C C . SER A 1 649 ? 41.656 8.228 -3.328 1.00 39.56 649 SER A C 1
ATOM 4719 O O . SER A 1 649 ? 41.643 7.747 -4.455 1.00 39.56 649 SER A O 1
ATOM 4721 N N . ASN A 1 650 ? 42.738 8.854 -2.851 1.00 38.75 650 ASN A N 1
ATOM 4722 C CA . ASN A 1 650 ? 44.053 8.933 -3.510 1.00 38.75 650 ASN A CA 1
ATOM 4723 C C . ASN A 1 650 ? 44.737 7.550 -3.635 1.00 38.75 650 ASN A C 1
ATOM 4725 O O . ASN A 1 650 ? 45.911 7.394 -3.302 1.00 38.75 650 ASN A O 1
ATOM 4729 N N . ASN A 1 651 ? 44.007 6.517 -4.055 1.00 38.44 651 ASN A N 1
ATOM 4730 C CA . ASN A 1 651 ? 44.519 5.180 -4.273 1.00 38.44 651 ASN A CA 1
ATOM 4731 C C . ASN A 1 651 ? 44.624 4.923 -5.787 1.00 38.44 651 ASN A C 1
ATOM 4733 O O . ASN A 1 651 ? 43.624 4.584 -6.418 1.00 38.44 651 ASN A O 1
ATOM 4737 N N . PRO A 1 652 ? 45.824 5.035 -6.384 1.00 34.59 652 PRO A N 1
ATOM 4738 C CA . PRO A 1 652 ? 46.044 4.898 -7.827 1.00 34.59 652 PRO A CA 1
ATOM 4739 C C . PRO A 1 652 ? 45.918 3.445 -8.338 1.00 34.59 652 PRO A C 1
ATOM 4741 O O . PRO A 1 652 ? 46.431 3.111 -9.400 1.00 34.59 652 PRO A O 1
ATOM 4744 N N . SER A 1 653 ? 45.234 2.570 -7.592 1.00 37.19 653 SER A N 1
ATOM 4745 C CA . SER A 1 653 ? 45.132 1.128 -7.856 1.00 37.19 653 SER A CA 1
ATOM 4746 C C . SER A 1 653 ? 43.747 0.664 -8.339 1.00 37.19 653 SER A C 1
ATOM 4748 O O . SER A 1 653 ? 43.542 -0.536 -8.499 1.00 37.19 653 SER A O 1
ATOM 4750 N N . SER A 1 654 ? 42.767 1.553 -8.547 1.00 42.34 654 SER A N 1
ATOM 4751 C CA . SER A 1 654 ? 41.382 1.169 -8.899 1.00 42.34 654 SER A CA 1
ATOM 4752 C C . SER A 1 654 ? 41.036 1.274 -10.392 1.00 42.34 654 SER A C 1
ATOM 4754 O O . SER A 1 654 ? 39.860 1.253 -10.758 1.00 42.34 654 SER A O 1
ATOM 4756 N N . SER A 1 655 ? 42.039 1.240 -11.277 1.00 41.72 655 SER A N 1
ATOM 4757 C CA . SER A 1 655 ? 41.868 1.040 -12.729 1.00 41.72 655 SER A CA 1
ATOM 4758 C C . SER A 1 655 ? 41.171 -0.287 -13.110 1.00 41.72 655 SER A C 1
ATOM 4760 O O . SER A 1 655 ? 40.919 -0.537 -14.285 1.00 41.72 655 SER A O 1
ATOM 4762 N N . GLN A 1 656 ? 40.801 -1.126 -12.133 1.00 43.72 656 GLN A N 1
ATOM 4763 C CA . GLN A 1 656 ? 40.125 -2.417 -12.310 1.00 43.72 656 GLN A CA 1
ATOM 4764 C C . GLN A 1 656 ? 38.582 -2.377 -12.366 1.00 43.72 656 GLN A C 1
ATOM 4766 O O . GLN A 1 656 ? 37.967 -3.436 -12.452 1.00 43.72 656 GLN A O 1
ATOM 4771 N N . ASN A 1 657 ? 37.922 -1.213 -12.312 1.00 44.94 657 ASN A N 1
ATOM 4772 C CA . ASN A 1 657 ? 36.454 -1.151 -12.165 1.00 44.94 657 ASN A CA 1
ATOM 4773 C C . ASN A 1 657 ? 35.683 -0.520 -13.340 1.00 44.94 657 ASN A C 1
ATOM 4775 O O . ASN A 1 657 ? 34.541 -0.096 -13.152 1.00 44.94 657 ASN A O 1
ATOM 4779 N N . ARG A 1 658 ? 36.229 -0.503 -14.564 1.00 52.91 658 ARG A N 1
ATOM 4780 C CA . ARG A 1 658 ? 35.410 -0.233 -15.761 1.00 52.91 658 ARG A CA 1
ATOM 4781 C C . ARG A 1 658 ? 34.493 -1.444 -16.008 1.00 52.91 658 ARG A C 1
ATOM 4783 O O . ARG A 1 658 ? 34.855 -2.371 -16.713 1.00 52.91 658 ARG A O 1
ATOM 4790 N N . LYS A 1 659 ? 33.347 -1.518 -15.322 1.00 58.97 659 LYS A N 1
ATOM 4791 C CA . LYS A 1 659 ? 32.457 -2.694 -15.371 1.00 58.97 659 LYS A CA 1
ATOM 4792 C C . LYS A 1 659 ? 31.556 -2.681 -16.614 1.00 58.97 659 LYS A C 1
ATOM 4794 O O . LYS A 1 659 ? 30.900 -1.674 -16.897 1.00 58.97 659 LYS A O 1
ATOM 4799 N N . ASN A 1 660 ? 31.492 -3.829 -17.292 1.00 70.12 660 ASN A N 1
ATOM 4800 C CA . ASN A 1 660 ? 30.807 -4.085 -18.566 1.00 70.12 660 ASN A CA 1
ATOM 4801 C C . ASN A 1 660 ? 29.279 -4.060 -18.435 1.00 70.12 660 ASN A C 1
ATOM 4803 O O . ASN A 1 660 ? 28.620 -5.095 -18.404 1.00 70.12 660 ASN A O 1
ATOM 4807 N N . SER A 1 661 ? 28.720 -2.855 -18.376 1.00 88.81 661 SER A N 1
ATOM 4808 C CA . SER A 1 661 ? 27.273 -2.653 -18.460 1.00 88.81 661 SER A CA 1
ATOM 4809 C C . SER A 1 661 ? 26.740 -3.145 -19.811 1.00 88.81 661 SER A C 1
ATOM 4811 O O . SER A 1 661 ? 27.415 -2.992 -20.834 1.00 88.81 661 SER A O 1
ATOM 4813 N N . GLU A 1 662 ? 25.539 -3.718 -19.824 1.00 93.12 662 GLU A N 1
ATOM 4814 C CA . GLU A 1 662 ? 24.978 -4.383 -21.006 1.00 93.12 662 GLU A CA 1
ATOM 4815 C C . GLU A 1 662 ? 23.543 -3.934 -21.278 1.00 93.12 662 GLU A C 1
ATOM 4817 O O . GLU A 1 662 ? 22.717 -3.842 -20.366 1.00 93.12 662 GLU A O 1
ATOM 4822 N N . VAL A 1 663 ? 23.241 -3.678 -22.550 1.00 97.12 663 VAL A N 1
ATOM 4823 C CA . VAL A 1 663 ? 21.892 -3.351 -23.016 1.00 97.12 663 VAL A CA 1
ATOM 4824 C C . VAL A 1 663 ? 21.493 -4.300 -24.139 1.00 97.12 663 VAL A C 1
ATOM 4826 O O . VAL A 1 663 ? 22.143 -4.347 -25.180 1.00 97.12 663 VAL A O 1
ATOM 4829 N N . ASN A 1 664 ? 20.391 -5.018 -23.950 1.00 97.75 664 ASN A N 1
ATOM 4830 C CA . ASN A 1 664 ? 19.837 -5.944 -24.930 1.00 97.75 664 ASN A CA 1
ATOM 4831 C C . ASN A 1 664 ? 18.491 -5.419 -25.432 1.00 97.75 664 ASN A C 1
ATOM 4833 O O . ASN A 1 664 ? 17.543 -5.304 -24.658 1.00 97.75 664 ASN A O 1
ATOM 4837 N N . LEU A 1 665 ? 18.388 -5.113 -26.727 1.00 97.50 665 LEU A N 1
ATOM 4838 C CA . LEU A 1 665 ? 17.171 -4.593 -27.351 1.00 97.50 665 LEU A CA 1
ATOM 4839 C C . LEU A 1 665 ? 16.634 -5.585 -28.387 1.00 97.50 665 LEU A C 1
ATOM 4841 O O . LEU A 1 665 ? 17.216 -5.760 -29.460 1.00 97.50 665 LEU A O 1
ATOM 4845 N N . THR A 1 666 ? 15.486 -6.197 -28.105 1.00 95.94 666 THR A N 1
ATOM 4846 C CA . THR A 1 666 ? 14.800 -7.110 -29.033 1.00 95.94 666 THR A CA 1
ATOM 4847 C C . THR A 1 666 ? 13.499 -6.494 -29.531 1.00 95.94 666 THR A C 1
ATOM 4849 O O . THR A 1 666 ? 12.663 -6.085 -28.725 1.00 95.94 666 THR A O 1
ATOM 4852 N N . ASN A 1 667 ? 13.301 -6.437 -30.850 1.00 95.56 667 ASN A N 1
ATOM 4853 C CA . ASN A 1 667 ? 12.112 -5.847 -31.475 1.00 95.56 667 ASN A CA 1
ATOM 4854 C C . ASN A 1 667 ? 11.784 -4.447 -30.918 1.00 95.56 667 ASN A C 1
ATOM 4856 O O . ASN A 1 667 ? 10.650 -4.163 -30.524 1.00 95.56 667 ASN A O 1
ATOM 4860 N N . THR A 1 668 ? 12.805 -3.600 -30.789 1.00 95.69 668 THR A N 1
ATOM 4861 C CA . THR A 1 668 ? 12.712 -2.299 -30.118 1.00 95.69 668 THR A CA 1
ATOM 4862 C C . THR A 1 668 ? 13.046 -1.172 -31.084 1.00 95.69 668 THR A C 1
ATOM 4864 O O . THR A 1 668 ? 14.077 -1.228 -31.748 1.00 95.69 668 THR A O 1
ATOM 4867 N N . ASP A 1 669 ? 12.202 -0.143 -31.125 1.00 97.06 669 ASP A N 1
ATOM 4868 C CA . ASP A 1 669 ? 12.449 1.089 -31.875 1.00 97.06 669 ASP A CA 1
ATOM 4869 C C . ASP A 1 669 ? 12.900 2.174 -30.900 1.00 97.06 669 ASP A C 1
ATOM 4871 O O . ASP A 1 669 ? 12.144 2.561 -30.013 1.00 97.06 669 ASP A O 1
ATOM 4875 N N . LEU A 1 670 ? 14.127 2.661 -31.059 1.00 98.12 670 LEU A N 1
ATOM 4876 C CA . LEU A 1 670 ? 14.702 3.752 -30.282 1.00 98.12 670 LEU A CA 1
ATOM 4877 C C . LEU A 1 670 ? 14.940 4.949 -31.204 1.00 98.12 670 LEU A C 1
ATOM 4879 O O . LEU A 1 670 ? 15.749 4.873 -32.130 1.00 98.12 670 LEU A O 1
ATOM 4883 N N . ILE A 1 671 ? 14.217 6.043 -30.969 1.00 98.12 671 ILE A N 1
ATOM 4884 C CA . ILE A 1 671 ? 14.221 7.229 -31.833 1.00 98.12 671 ILE A CA 1
ATOM 4885 C C . ILE A 1 671 ? 14.684 8.451 -31.034 1.00 98.12 671 ILE A C 1
ATOM 4887 O O . ILE A 1 671 ? 14.093 8.806 -30.015 1.00 98.12 671 ILE A O 1
ATOM 4891 N N . VAL A 1 672 ? 15.739 9.105 -31.516 1.00 97.25 672 VAL A N 1
ATOM 4892 C CA . VAL A 1 672 ? 16.377 10.272 -30.895 1.00 97.25 672 VAL A CA 1
ATOM 4893 C C . VAL A 1 672 ? 16.591 11.340 -31.970 1.00 97.25 672 VAL A C 1
ATOM 4895 O O . VAL A 1 672 ? 17.673 11.463 -32.535 1.00 97.25 672 VAL A O 1
ATOM 4898 N N . GLU A 1 673 ? 15.542 12.097 -32.299 1.00 92.94 673 GLU A N 1
ATOM 4899 C CA . GLU A 1 673 ? 15.490 12.919 -33.525 1.00 92.94 673 GLU A CA 1
ATOM 4900 C C . GLU A 1 673 ? 16.661 13.897 -33.703 1.00 92.94 673 GLU A C 1
ATOM 4902 O O . GLU A 1 673 ? 17.132 14.079 -34.822 1.00 92.94 673 GLU A O 1
ATOM 4907 N N . LYS A 1 674 ? 17.117 14.531 -32.616 1.00 92.56 674 LYS A N 1
ATOM 4908 C CA . LYS A 1 674 ? 18.147 15.591 -32.634 1.00 92.56 674 LYS A CA 1
ATOM 4909 C C . LYS A 1 674 ? 19.336 15.297 -31.719 1.00 92.56 674 LYS A C 1
ATOM 4911 O O . LYS A 1 674 ? 20.132 16.188 -31.438 1.00 92.56 674 LYS A O 1
ATOM 4916 N N . GLY A 1 675 ? 19.396 14.085 -31.180 1.00 93.94 675 GLY A N 1
ATOM 4917 C CA . GLY A 1 675 ? 20.341 13.714 -30.134 1.00 93.94 675 GLY A CA 1
ATOM 4918 C C . GLY A 1 675 ? 21.216 12.534 -30.527 1.00 93.94 675 GLY A C 1
ATOM 4919 O O . GLY A 1 675 ? 21.347 12.177 -31.700 1.00 93.94 675 GLY A O 1
ATOM 4920 N N . ILE A 1 676 ? 21.814 11.927 -29.508 1.00 95.44 676 ILE A N 1
ATOM 4921 C CA . ILE A 1 676 ? 22.765 10.831 -29.660 1.00 95.44 676 ILE A CA 1
ATOM 4922 C C . ILE A 1 676 ? 22.045 9.494 -29.445 1.00 95.44 676 ILE A C 1
ATOM 4924 O O . ILE A 1 676 ? 21.378 9.293 -28.436 1.00 95.44 676 ILE A O 1
ATOM 4928 N N . GLY A 1 677 ? 22.195 8.537 -30.356 1.00 97.06 677 GLY A N 1
ATOM 4929 C CA . GLY A 1 677 ? 21.639 7.194 -30.199 1.00 97.06 677 GLY A CA 1
ATOM 4930 C C . GLY A 1 677 ? 22.265 6.477 -29.006 1.00 97.06 677 GLY A C 1
ATOM 4931 O O . GLY A 1 677 ? 21.556 6.043 -28.099 1.00 97.06 677 GLY A O 1
ATOM 4932 N N . ILE A 1 678 ? 23.597 6.402 -28.989 1.00 96.44 678 ILE A N 1
ATOM 4933 C CA . ILE A 1 678 ? 24.401 5.742 -27.958 1.00 96.44 678 ILE A CA 1
ATOM 4934 C C . ILE A 1 678 ? 25.542 6.668 -27.524 1.00 96.44 678 ILE A C 1
ATOM 4936 O O . ILE A 1 678 ? 26.437 6.970 -28.310 1.00 96.44 678 ILE A O 1
ATOM 4940 N N . ASN A 1 679 ? 25.544 7.088 -26.263 1.00 92.75 679 ASN A N 1
ATOM 4941 C CA . ASN A 1 679 ? 26.644 7.831 -25.657 1.00 92.75 679 ASN A CA 1
ATOM 4942 C C . ASN A 1 679 ? 27.349 6.951 -24.620 1.00 92.75 679 ASN A C 1
ATOM 4944 O O . ASN A 1 679 ? 26.746 6.575 -23.612 1.00 92.75 679 ASN A O 1
ATOM 4948 N N . THR A 1 680 ? 28.617 6.612 -24.860 1.00 87.19 680 THR A N 1
ATOM 4949 C CA . THR A 1 680 ? 29.355 5.698 -23.977 1.00 87.19 680 THR A CA 1
ATOM 4950 C C . THR A 1 680 ? 29.898 6.365 -22.722 1.00 87.19 680 THR A C 1
ATOM 4952 O O . THR A 1 680 ? 30.136 5.659 -21.749 1.00 87.19 680 THR A O 1
ATOM 4955 N N . ASN A 1 681 ? 30.112 7.685 -22.726 1.00 80.00 681 ASN A N 1
ATOM 4956 C CA . ASN A 1 681 ? 30.658 8.448 -21.599 1.00 80.00 681 ASN A CA 1
ATOM 4957 C C . ASN A 1 681 ? 31.779 7.707 -20.835 1.00 80.00 681 ASN A C 1
ATOM 4959 O O . ASN A 1 681 ? 31.684 7.429 -19.638 1.00 80.00 681 ASN A O 1
ATOM 4963 N N . GLU A 1 682 ? 32.806 7.307 -21.582 1.00 76.38 682 GLU A N 1
ATOM 4964 C CA . GLU A 1 682 ? 33.972 6.550 -21.110 1.00 76.38 682 GLU A CA 1
ATOM 4965 C C . GLU A 1 682 ? 33.770 5.069 -20.732 1.00 76.38 682 GLU A C 1
ATOM 4967 O O . GLU A 1 682 ? 34.694 4.402 -20.262 1.00 76.38 682 GLU A O 1
ATOM 4972 N N . SER A 1 683 ? 32.586 4.511 -20.978 1.00 78.50 683 SER A N 1
ATOM 4973 C CA . SER A 1 683 ? 32.284 3.097 -20.746 1.00 78.50 683 SER A CA 1
ATOM 4974 C C . SER A 1 683 ? 32.840 2.171 -21.835 1.00 78.50 683 SER A C 1
ATOM 4976 O O . SER A 1 683 ? 32.888 2.523 -23.012 1.00 78.50 683 SER A O 1
ATOM 4978 N N . ILE A 1 684 ? 33.163 0.937 -21.434 1.00 79.25 684 ILE A N 1
ATOM 4979 C CA . ILE A 1 684 ? 33.533 -0.206 -22.293 1.00 79.25 684 ILE A CA 1
ATOM 4980 C C . ILE A 1 684 ? 32.400 -1.248 -22.397 1.00 79.25 684 ILE A C 1
ATOM 4982 O O . ILE A 1 684 ? 32.639 -2.435 -22.596 1.00 79.25 684 ILE A O 1
ATOM 4986 N N . GLY A 1 685 ? 31.154 -0.810 -22.196 1.00 86.25 685 GLY A N 1
ATOM 4987 C CA . GLY A 1 685 ? 29.967 -1.662 -22.203 1.00 86.25 685 GLY A CA 1
ATOM 4988 C C . GLY A 1 685 ? 29.638 -2.327 -23.546 1.00 86.25 685 GLY A C 1
ATOM 4989 O O . GLY A 1 685 ? 30.370 -2.244 -24.537 1.00 86.25 685 GLY A O 1
ATOM 4990 N N . LYS A 1 686 ? 28.496 -3.018 -23.561 1.00 91.62 686 LYS A N 1
ATOM 4991 C CA . LYS A 1 686 ? 28.001 -3.764 -24.723 1.00 91.62 686 LYS A CA 1
ATOM 4992 C C . LYS A 1 686 ? 26.546 -3.429 -25.015 1.00 91.62 686 LYS A C 1
ATOM 4994 O O . LYS A 1 686 ? 25.740 -3.289 -24.096 1.00 91.62 686 LYS A O 1
ATOM 4999 N N . ILE A 1 687 ? 26.208 -3.346 -26.297 1.00 96.62 687 ILE A N 1
ATOM 5000 C CA . ILE A 1 687 ? 24.825 -3.244 -26.766 1.00 96.62 687 ILE A CA 1
ATOM 5001 C C . ILE A 1 687 ? 24.571 -4.331 -27.800 1.00 96.62 687 ILE A C 1
ATOM 5003 O O . ILE A 1 687 ? 25.323 -4.455 -28.766 1.00 96.62 687 ILE A O 1
ATOM 5007 N N . ASN A 1 688 ? 23.485 -5.077 -27.619 1.00 98.00 688 ASN A N 1
ATOM 5008 C CA . ASN A 1 688 ? 23.031 -6.088 -28.562 1.00 98.00 688 ASN A CA 1
ATOM 5009 C C . ASN A 1 688 ? 21.637 -5.729 -29.081 1.00 98.00 688 ASN A C 1
ATOM 5011 O O . ASN A 1 688 ? 20.712 -5.491 -28.303 1.00 98.00 688 ASN A O 1
ATOM 5015 N N . LEU A 1 689 ? 21.480 -5.713 -30.401 1.00 98.44 689 LEU A N 1
ATOM 5016 C CA . LEU A 1 689 ? 20.238 -5.400 -31.095 1.00 98.44 689 LEU A CA 1
ATOM 5017 C C . LEU A 1 689 ? 19.787 -6.608 -31.905 1.00 98.44 689 LEU A C 1
ATOM 5019 O O . LEU A 1 689 ? 20.580 -7.186 -32.645 1.00 98.44 689 LEU A O 1
ATOM 5023 N N . LYS A 1 690 ? 18.509 -6.964 -31.789 1.00 97.88 690 LYS A N 1
ATOM 5024 C CA . LYS A 1 690 ? 17.887 -8.024 -32.582 1.00 97.88 690 LYS A CA 1
ATOM 5025 C C . LYS A 1 690 ? 16.517 -7.591 -33.079 1.00 97.88 690 LYS A C 1
ATOM 5027 O O . LYS A 1 690 ? 15.635 -7.337 -32.257 1.00 97.88 690 LYS A O 1
ATOM 5032 N N . ASN A 1 691 ? 16.306 -7.555 -34.394 1.00 97.06 691 ASN A N 1
ATOM 5033 C CA . ASN A 1 691 ? 15.065 -7.048 -34.997 1.00 97.06 691 ASN A CA 1
ATOM 5034 C C . ASN A 1 691 ? 14.731 -5.613 -34.543 1.00 97.06 691 ASN A C 1
ATOM 5036 O O . ASN A 1 691 ? 13.562 -5.263 -34.387 1.00 97.06 691 ASN A O 1
ATOM 5040 N N . SER A 1 692 ? 15.748 -4.810 -34.232 1.00 97.81 692 SER A N 1
ATOM 5041 C CA . SER A 1 692 ? 15.598 -3.526 -33.544 1.00 97.81 692 SER A CA 1
ATOM 5042 C C . SER A 1 692 ? 16.073 -2.370 -34.414 1.00 97.81 692 SER A C 1
ATOM 5044 O O . SER A 1 692 ? 16.759 -2.551 -35.419 1.00 97.81 692 SER A O 1
ATOM 5046 N N . LYS A 1 693 ? 15.705 -1.154 -34.024 1.00 98.00 693 LYS A N 1
ATOM 5047 C CA . LYS A 1 693 ? 16.011 0.067 -34.756 1.00 98.00 693 LYS A CA 1
ATOM 5048 C C . LYS A 1 693 ? 16.558 1.132 -33.816 1.00 98.00 693 LYS A C 1
ATOM 5050 O O . LYS A 1 693 ? 15.920 1.432 -32.814 1.00 98.00 693 LYS A O 1
ATOM 5055 N N . ILE A 1 694 ? 17.693 1.735 -34.163 1.00 98.50 694 ILE A N 1
ATOM 5056 C CA . ILE A 1 694 ? 18.184 2.970 -33.537 1.00 98.50 694 ILE A CA 1
ATOM 5057 C C . ILE A 1 694 ? 18.251 4.045 -34.615 1.00 98.50 694 ILE A C 1
ATOM 5059 O O . ILE A 1 694 ? 19.070 3.961 -35.529 1.00 98.50 694 ILE A O 1
ATOM 5063 N N . LEU A 1 695 ? 17.387 5.053 -34.502 1.00 98.12 695 LEU A N 1
ATOM 5064 C CA . LEU A 1 695 ? 17.442 6.254 -35.328 1.00 98.12 695 LEU A CA 1
ATOM 5065 C C . LEU A 1 695 ? 17.889 7.435 -34.492 1.00 98.12 695 LEU A C 1
ATOM 5067 O O . LEU A 1 695 ? 17.160 7.857 -33.596 1.00 98.12 695 LEU A O 1
ATOM 5071 N N . ALA A 1 696 ? 19.045 7.991 -34.822 1.00 97.75 696 ALA A N 1
ATOM 5072 C CA . ALA A 1 696 ? 19.533 9.199 -34.188 1.00 97.75 696 ALA A CA 1
ATOM 5073 C C . ALA A 1 696 ? 20.160 10.148 -35.209 1.00 97.75 696 ALA A C 1
ATOM 5075 O O . ALA A 1 696 ? 20.437 9.763 -36.349 1.00 97.75 696 ALA A O 1
ATOM 5076 N N . ASP A 1 697 ? 20.376 11.391 -34.788 1.00 94.62 697 ASP A N 1
ATOM 5077 C CA . ASP A 1 697 ? 21.159 12.358 -35.557 1.00 94.62 697 ASP A CA 1
ATOM 5078 C C . ASP A 1 697 ? 22.643 11.949 -35.552 1.00 94.62 697 ASP A C 1
ATOM 5080 O O . ASP A 1 697 ? 23.250 11.725 -36.602 1.00 94.62 697 ASP A O 1
ATOM 5084 N N . THR A 1 698 ? 23.176 11.686 -34.356 1.00 95.44 698 THR A N 1
ATOM 5085 C CA . THR A 1 698 ? 24.462 11.008 -34.153 1.00 95.44 698 THR A CA 1
ATOM 5086 C C . THR A 1 698 ? 24.189 9.621 -33.591 1.00 95.44 698 THR A C 1
ATOM 5088 O O . THR A 1 698 ? 23.679 9.494 -32.484 1.00 95.44 698 THR A O 1
ATOM 5091 N N . LEU A 1 699 ? 24.523 8.557 -34.322 1.00 97.19 699 LEU A N 1
ATOM 5092 C CA . LEU A 1 699 ? 24.276 7.180 -33.884 1.00 97.19 699 LEU A CA 1
ATOM 5093 C C . LEU A 1 699 ? 25.046 6.860 -32.604 1.00 97.19 699 LEU A C 1
ATOM 5095 O O . LEU A 1 699 ? 24.494 6.265 -31.680 1.00 97.19 699 LEU A O 1
ATOM 5099 N N . PHE A 1 700 ? 26.321 7.241 -32.558 1.00 95.56 700 PHE A N 1
ATOM 5100 C CA . PHE A 1 700 ? 27.226 6.793 -31.512 1.00 95.56 700 PHE A CA 1
ATOM 5101 C C . PHE A 1 700 ? 28.293 7.839 -31.187 1.00 95.56 700 PHE A C 1
ATOM 5103 O O . PHE A 1 700 ? 28.903 8.411 -32.090 1.00 95.56 700 PHE A O 1
ATOM 5110 N N . GLN A 1 701 ? 28.561 8.040 -29.898 1.00 92.06 701 GLN A N 1
ATOM 5111 C CA . GLN A 1 701 ? 29.629 8.905 -29.408 1.00 92.06 701 GLN A CA 1
ATOM 5112 C C . GLN A 1 701 ? 30.439 8.213 -28.308 1.00 92.06 701 GLN A C 1
ATOM 5114 O O . GLN A 1 701 ? 29.885 7.755 -27.307 1.00 92.06 701 GLN A O 1
ATOM 5119 N N . ASN A 1 702 ? 31.763 8.205 -28.479 1.00 86.31 702 ASN A N 1
ATOM 5120 C CA . ASN A 1 702 ? 32.732 7.746 -27.494 1.00 86.31 702 ASN A CA 1
ATOM 5121 C C . ASN A 1 702 ? 33.747 8.841 -27.148 1.00 86.31 702 ASN A C 1
ATOM 5123 O O . ASN A 1 702 ? 34.425 9.387 -28.020 1.00 86.31 702 ASN A O 1
ATOM 5127 N N . THR A 1 703 ? 33.847 9.140 -25.852 1.00 75.44 703 THR A N 1
ATOM 5128 C CA . THR A 1 703 ? 34.622 10.249 -25.282 1.00 75.44 703 THR A CA 1
ATOM 5129 C C . THR A 1 703 ? 35.895 9.828 -24.536 1.00 75.44 703 THR A C 1
ATOM 5131 O O . THR A 1 703 ? 36.555 10.707 -23.978 1.00 75.44 703 THR A O 1
ATOM 5134 N N . ILE A 1 704 ? 36.269 8.538 -24.546 1.00 71.56 704 ILE A N 1
ATOM 5135 C CA . ILE A 1 704 ? 37.453 7.998 -23.844 1.00 71.56 704 ILE A CA 1
ATOM 5136 C C . ILE A 1 704 ? 38.736 8.730 -24.266 1.00 71.56 704 ILE A C 1
ATOM 5138 O O . ILE A 1 704 ? 39.062 8.798 -25.452 1.00 71.56 704 ILE A O 1
ATOM 5142 N N . GLN A 1 705 ? 39.480 9.244 -23.279 1.00 62.22 705 GLN A N 1
ATOM 5143 C CA . GLN A 1 705 ? 40.741 9.984 -23.468 1.00 62.22 705 GLN A CA 1
ATOM 5144 C C . GLN A 1 705 ? 41.953 9.367 -22.735 1.00 62.22 705 GLN A C 1
ATOM 5146 O O . GLN A 1 705 ? 43.085 9.788 -22.974 1.00 62.22 705 GLN A O 1
ATOM 5151 N N . GLU A 1 706 ? 41.749 8.378 -21.854 1.00 60.44 706 GLU A N 1
ATOM 5152 C CA . GLU A 1 706 ? 42.806 7.856 -20.971 1.00 60.44 706 GLU A CA 1
ATOM 5153 C C . GLU A 1 706 ? 43.900 7.024 -21.677 1.00 60.44 706 GLU A C 1
ATOM 5155 O O . GLU A 1 706 ? 43.751 6.540 -22.800 1.00 60.44 706 GLU A O 1
ATOM 5160 N N . THR A 1 707 ? 45.048 6.894 -20.999 1.00 51.78 707 THR A N 1
ATOM 5161 C CA . THR A 1 707 ? 46.351 6.462 -21.537 1.00 51.78 707 THR A CA 1
ATOM 5162 C C . THR A 1 707 ? 46.686 4.969 -21.419 1.00 51.78 707 THR A C 1
ATOM 5164 O O . THR A 1 707 ? 47.685 4.560 -22.000 1.00 51.78 707 THR A O 1
ATOM 5167 N N . GLU A 1 708 ? 45.885 4.159 -20.725 1.00 56.28 708 GLU A N 1
ATOM 5168 C CA . GLU A 1 708 ? 46.127 2.718 -20.495 1.00 56.28 708 GLU A CA 1
ATOM 5169 C C . GLU A 1 708 ? 45.226 1.841 -21.387 1.00 56.28 708 GLU A C 1
ATOM 5171 O O . GLU A 1 708 ? 44.142 2.300 -21.755 1.00 56.28 708 GLU A O 1
ATOM 5176 N N . PRO A 1 709 ? 45.619 0.601 -21.756 1.00 51.62 709 PRO A N 1
ATOM 5177 C CA . PRO A 1 709 ? 44.896 -0.200 -22.741 1.00 51.62 709 PRO A CA 1
ATOM 5178 C C . PRO A 1 709 ? 43.444 -0.423 -22.309 1.00 51.62 709 PRO A C 1
ATOM 5180 O O . PRO A 1 709 ? 43.151 -1.051 -21.294 1.00 51.62 709 PRO A O 1
ATOM 5183 N N . VAL A 1 710 ? 42.526 0.137 -23.092 1.00 61.97 710 VAL A N 1
ATOM 5184 C CA . VAL A 1 710 ? 41.085 0.069 -22.850 1.00 61.97 710 VAL A CA 1
ATOM 5185 C C . VAL A 1 710 ? 40.509 -1.119 -23.625 1.00 61.97 710 VAL A C 1
ATOM 5187 O O . VAL A 1 710 ? 40.873 -1.320 -24.788 1.00 61.97 710 VAL A O 1
ATOM 5190 N N . GLU A 1 711 ? 39.644 -1.916 -22.989 1.00 71.50 711 GLU A N 1
ATOM 5191 C CA . GLU A 1 711 ? 38.814 -2.912 -23.684 1.00 71.50 711 GLU A CA 1
ATOM 5192 C C . GLU A 1 711 ? 37.880 -2.223 -24.699 1.00 71.50 711 GLU A C 1
ATOM 5194 O O . GLU A 1 711 ? 37.623 -1.022 -24.636 1.00 71.50 711 GLU A O 1
ATOM 5199 N N . MET A 1 712 ? 37.385 -2.976 -25.676 1.00 81.94 712 MET A N 1
ATOM 5200 C CA . MET A 1 712 ? 36.624 -2.443 -26.805 1.00 81.94 712 MET A CA 1
ATOM 5201 C C . MET A 1 712 ? 35.120 -2.384 -26.500 1.00 81.94 712 MET A C 1
ATOM 5203 O O . MET A 1 712 ? 34.513 -3.413 -26.198 1.00 81.94 712 MET A O 1
ATOM 5207 N N . PHE A 1 713 ? 34.493 -1.210 -26.653 1.00 89.00 713 PHE A N 1
ATOM 5208 C CA . PHE A 1 713 ? 33.028 -1.110 -26.619 1.00 89.00 713 PHE A CA 1
ATOM 5209 C C . PHE A 1 713 ? 32.448 -1.862 -27.820 1.00 89.00 713 PHE A C 1
ATOM 5211 O O . PHE A 1 713 ? 32.919 -1.679 -28.945 1.00 89.00 713 PHE A O 1
ATOM 5218 N N . THR A 1 714 ? 31.428 -2.692 -27.600 1.00 91.81 714 THR A N 1
ATOM 5219 C CA . THR A 1 714 ? 30.862 -3.547 -28.658 1.00 91.81 714 THR A CA 1
ATOM 5220 C C . THR A 1 714 ? 29.395 -3.221 -28.924 1.00 91.81 714 THR A C 1
ATOM 5222 O O . THR A 1 714 ? 28.571 -3.273 -28.011 1.00 91.81 714 THR A O 1
ATOM 5225 N N . LEU A 1 715 ? 29.066 -2.948 -30.187 1.00 96.81 715 LEU A N 1
ATOM 5226 C CA . LEU A 1 715 ? 27.702 -2.893 -30.704 1.00 96.81 715 LEU A CA 1
ATOM 5227 C C . LEU A 1 715 ? 27.484 -4.076 -31.654 1.00 96.81 715 LEU A C 1
ATOM 5229 O O . LEU A 1 715 ? 28.067 -4.114 -32.734 1.00 96.81 715 LEU A O 1
ATOM 5233 N N . THR A 1 716 ? 26.622 -5.014 -31.268 1.00 98.06 716 THR A N 1
ATOM 5234 C CA . THR A 1 716 ? 26.199 -6.124 -32.133 1.00 98.06 716 THR A CA 1
ATOM 5235 C C . THR A 1 716 ? 24.788 -5.860 -32.632 1.00 98.06 716 THR A C 1
ATOM 5237 O O . THR A 1 716 ? 23.886 -5.638 -31.824 1.00 98.06 716 THR A O 1
ATOM 5240 N N . ALA A 1 717 ? 24.575 -5.912 -33.942 1.00 98.62 717 ALA A N 1
ATOM 5241 C CA . ALA A 1 717 ? 23.271 -5.702 -34.554 1.00 98.62 717 ALA A CA 1
ATOM 5242 C C . ALA A 1 717 ? 22.913 -6.869 -35.479 1.00 98.62 717 ALA A C 1
ATOM 5244 O O . ALA A 1 717 ? 23.655 -7.187 -36.400 1.00 98.62 717 ALA A O 1
ATOM 5245 N N . ASP A 1 718 ? 21.779 -7.510 -35.209 1.00 98.50 718 ASP A N 1
ATOM 5246 C CA . ASP A 1 718 ? 21.247 -8.668 -35.930 1.00 98.50 718 ASP A CA 1
ATOM 5247 C C . ASP A 1 718 ? 19.865 -8.310 -36.493 1.00 98.50 718 ASP A C 1
ATOM 5249 O O . ASP A 1 718 ? 18.975 -7.901 -35.734 1.00 98.50 718 ASP A O 1
ATOM 5253 N N . HIS A 1 719 ? 19.697 -8.396 -37.815 1.00 98.25 719 HIS A N 1
ATOM 5254 C CA . HIS A 1 719 ? 18.474 -8.016 -38.528 1.00 98.25 719 HIS A CA 1
ATOM 5255 C C . HIS A 1 719 ? 17.901 -6.668 -38.065 1.00 98.25 719 HIS A C 1
ATOM 5257 O O . HIS A 1 719 ? 16.734 -6.539 -37.701 1.00 98.25 719 HIS A O 1
ATOM 5263 N N . SER A 1 720 ? 18.769 -5.663 -37.967 1.00 98.62 720 SER A N 1
ATOM 5264 C CA . SER A 1 720 ? 18.461 -4.390 -37.314 1.00 98.62 720 SER A CA 1
ATOM 5265 C C . SER A 1 720 ? 18.731 -3.188 -38.223 1.00 98.62 720 SER A C 1
ATOM 5267 O O . SER A 1 720 ? 19.396 -3.288 -39.251 1.00 98.62 720 SER A O 1
ATOM 5269 N N . VAL A 1 721 ? 18.203 -2.023 -37.848 1.00 98.69 721 VAL A N 1
ATOM 5270 C CA . VAL A 1 721 ? 18.362 -0.773 -38.605 1.00 98.69 721 VAL A CA 1
ATOM 5271 C C . VAL A 1 721 ? 19.045 0.278 -37.739 1.00 98.69 721 VAL A C 1
ATOM 5273 O O . VAL A 1 721 ? 18.547 0.637 -36.674 1.00 98.69 721 VAL A O 1
ATOM 5276 N N . LEU A 1 722 ? 20.171 0.801 -38.208 1.00 98.69 722 LEU A N 1
ATOM 5277 C CA . LEU A 1 722 ? 20.943 1.849 -37.545 1.00 98.69 722 LEU A CA 1
ATOM 5278 C C . LEU A 1 722 ? 20.979 3.095 -38.424 1.00 98.69 722 LEU A C 1
ATOM 5280 O O . LEU A 1 722 ? 21.159 2.985 -39.635 1.00 98.69 722 LEU A O 1
ATOM 5284 N N . GLN A 1 723 ? 20.859 4.279 -37.831 1.00 98.19 723 GLN A N 1
ATOM 5285 C CA . GLN A 1 723 ? 21.017 5.542 -38.549 1.00 98.19 723 GLN A CA 1
ATOM 5286 C C . GLN A 1 723 ? 21.768 6.574 -37.709 1.00 98.19 723 GLN A C 1
ATOM 5288 O O . GLN A 1 723 ? 21.463 6.740 -36.526 1.00 98.19 723 GLN A O 1
ATOM 5293 N N . GLY A 1 724 ? 22.696 7.285 -38.353 1.00 97.19 724 GLY A N 1
ATOM 5294 C CA . GLY A 1 724 ? 23.428 8.423 -37.790 1.00 97.19 724 GLY A CA 1
ATOM 5295 C C . GLY A 1 724 ? 24.948 8.288 -37.918 1.00 97.19 724 GLY A C 1
ATOM 5296 O O . GLY A 1 724 ? 25.466 7.226 -38.280 1.00 97.19 724 GLY A O 1
ATOM 5297 N N . GLY A 1 725 ? 25.650 9.384 -37.621 1.00 95.06 725 GLY A N 1
ATOM 5298 C CA . GLY A 1 725 ? 27.116 9.460 -37.611 1.00 95.06 725 GLY A CA 1
ATOM 5299 C C . GLY A 1 725 ? 27.764 8.813 -36.383 1.00 95.06 725 GLY A C 1
ATOM 5300 O O . GLY A 1 725 ? 27.106 8.584 -35.366 1.00 95.06 725 GLY A O 1
ATOM 5301 N N . VAL A 1 726 ? 29.066 8.528 -36.460 1.00 95.25 726 VAL A N 1
ATOM 5302 C CA . VAL A 1 726 ? 29.836 7.927 -35.355 1.00 95.25 726 VAL A CA 1
ATOM 5303 C C . VAL A 1 726 ? 30.995 8.842 -34.982 1.00 95.25 726 VAL A C 1
ATOM 5305 O O . VAL A 1 726 ? 31.758 9.278 -35.843 1.00 95.25 726 VAL A O 1
ATOM 5308 N N . ARG A 1 727 ? 31.138 9.136 -33.690 1.00 91.75 727 ARG A N 1
ATOM 5309 C CA . ARG A 1 727 ? 32.243 9.920 -33.131 1.00 91.75 727 ARG A CA 1
ATOM 5310 C C . ARG A 1 727 ? 33.049 9.047 -32.193 1.00 91.75 727 ARG A C 1
ATOM 5312 O O . ARG A 1 727 ? 32.539 8.609 -31.162 1.00 91.75 727 ARG A O 1
ATOM 5319 N N . ASN A 1 728 ? 34.308 8.819 -32.529 1.00 87.19 728 ASN A N 1
ATOM 5320 C CA . ASN A 1 728 ? 35.230 8.071 -31.691 1.00 87.19 728 ASN A CA 1
ATOM 5321 C C . ASN A 1 728 ? 36.473 8.929 -31.445 1.00 87.19 728 ASN A C 1
ATOM 5323 O O . ASN A 1 728 ? 37.201 9.240 -32.385 1.00 87.19 728 ASN A O 1
ATOM 5327 N N . LYS A 1 729 ? 36.695 9.362 -30.196 1.00 80.19 729 LYS A N 1
ATOM 5328 C CA . LYS A 1 729 ? 37.906 10.122 -29.841 1.00 80.19 729 LYS A CA 1
ATOM 5329 C C . LYS A 1 729 ? 39.169 9.280 -30.054 1.00 80.19 729 LYS A C 1
ATOM 5331 O O . LYS A 1 729 ? 39.107 8.055 -30.047 1.00 80.19 729 LYS A O 1
ATOM 5336 N N . GLU A 1 730 ? 40.322 9.942 -30.186 1.00 72.88 730 GLU A N 1
ATOM 5337 C CA . GLU A 1 730 ? 41.603 9.358 -30.637 1.00 72.88 730 GLU A CA 1
ATOM 5338 C C . GLU A 1 730 ? 42.012 8.029 -29.981 1.00 72.88 730 GLU A C 1
ATOM 5340 O O . GLU A 1 730 ? 42.673 7.218 -30.626 1.00 72.88 730 GLU A O 1
ATOM 5345 N N . LYS A 1 731 ? 41.642 7.799 -28.714 1.00 76.12 731 LYS A N 1
ATOM 5346 C CA . LYS A 1 731 ? 41.985 6.583 -27.954 1.00 76.12 731 LYS A CA 1
ATOM 5347 C C . LYS A 1 731 ? 40.807 5.645 -27.680 1.00 76.12 731 LYS A C 1
ATOM 5349 O O . LYS A 1 731 ? 40.999 4.595 -27.069 1.00 76.12 731 LYS A O 1
ATOM 5354 N N . GLY A 1 732 ? 39.599 5.996 -28.111 1.00 79.75 732 GLY A N 1
ATOM 5355 C CA . GLY A 1 732 ? 38.428 5.137 -27.976 1.00 79.75 732 GLY A CA 1
ATOM 5356 C C . GLY A 1 732 ? 38.532 3.911 -28.885 1.00 79.75 732 GLY A C 1
ATOM 5357 O O . GLY A 1 732 ? 38.862 4.034 -30.063 1.00 79.75 732 GLY A O 1
ATOM 5358 N N . LYS A 1 733 ? 38.237 2.718 -28.350 1.00 85.94 733 LYS A N 1
ATOM 5359 C CA . LYS A 1 733 ? 38.149 1.473 -29.131 1.00 85.94 733 LYS A CA 1
ATOM 5360 C C . LYS A 1 733 ? 36.695 1.025 -29.258 1.00 85.94 733 LYS A C 1
ATOM 5362 O O . LYS A 1 733 ? 36.047 0.758 -28.245 1.00 85.94 733 LYS A O 1
ATOM 5367 N N . THR A 1 734 ? 36.190 0.924 -30.485 1.00 90.00 734 THR A N 1
ATOM 5368 C CA . THR A 1 734 ? 34.784 0.594 -30.776 1.00 90.00 734 THR A CA 1
ATOM 5369 C C . THR A 1 734 ? 34.660 -0.446 -31.884 1.00 90.00 734 THR A C 1
ATOM 5371 O O . THR A 1 734 ? 35.250 -0.301 -32.953 1.00 90.00 734 THR A O 1
ATOM 5374 N N . SER A 1 735 ? 33.877 -1.498 -31.641 1.00 92.81 735 SER A N 1
ATOM 5375 C CA . SER A 1 735 ? 33.556 -2.519 -32.642 1.00 92.81 735 SER A CA 1
ATOM 5376 C C . SER A 1 735 ? 32.073 -2.542 -32.944 1.00 92.81 735 SER A C 1
ATOM 5378 O O . SER A 1 735 ? 31.245 -2.622 -32.032 1.00 92.81 735 SER A O 1
ATOM 5380 N N . PHE A 1 736 ? 31.760 -2.456 -34.233 1.00 97.12 736 PHE A N 1
ATOM 5381 C CA . PHE A 1 736 ? 30.421 -2.637 -34.771 1.00 97.12 736 PHE A CA 1
ATOM 5382 C C . PHE A 1 736 ? 30.390 -3.968 -35.516 1.00 97.12 736 PHE A C 1
ATOM 5384 O O . PHE A 1 736 ? 31.155 -4.166 -36.456 1.00 97.12 736 PHE A O 1
ATOM 5391 N N . ASP A 1 737 ? 29.506 -4.869 -35.106 1.00 97.31 737 ASP A N 1
ATOM 5392 C CA . ASP A 1 737 ? 29.330 -6.189 -35.706 1.00 97.31 737 ASP A CA 1
ATOM 5393 C C . ASP A 1 737 ? 27.900 -6.308 -36.248 1.00 97.31 737 ASP A C 1
ATOM 5395 O O . ASP A 1 737 ? 26.943 -6.502 -35.490 1.00 97.31 737 ASP A O 1
ATOM 5399 N N . LEU A 1 738 ? 27.751 -6.103 -37.559 1.00 98.50 738 LEU A N 1
ATOM 5400 C CA . LEU A 1 738 ? 26.470 -6.044 -38.261 1.00 98.50 738 LEU A CA 1
ATOM 5401 C C . LEU A 1 738 ? 26.201 -7.379 -38.961 1.00 98.50 738 LEU A C 1
ATOM 5403 O O . LEU A 1 738 ? 27.015 -7.837 -39.765 1.00 98.50 738 LEU A O 1
ATOM 5407 N N . LYS A 1 739 ? 25.058 -8.000 -38.659 1.00 98.12 739 LYS A N 1
ATOM 5408 C CA . LYS A 1 739 ? 24.694 -9.358 -39.088 1.00 98.12 739 LYS A CA 1
ATOM 5409 C C . LYS A 1 739 ? 23.290 -9.424 -39.677 1.00 98.12 739 LYS A C 1
ATOM 5411 O O . LYS A 1 739 ? 22.401 -8.689 -39.245 1.00 98.12 739 LYS A O 1
ATOM 5416 N N . ASN A 1 740 ? 23.083 -10.390 -40.572 1.00 97.25 740 ASN A N 1
ATOM 5417 C CA . ASN A 1 740 ? 21.773 -10.869 -41.026 1.00 97.25 740 ASN A CA 1
ATOM 5418 C C . ASN A 1 740 ? 20.840 -9.748 -41.511 1.00 97.25 740 ASN A C 1
ATOM 5420 O O . ASN A 1 740 ? 19.854 -9.427 -40.856 1.00 97.25 740 ASN A O 1
ATOM 5424 N N . GLU A 1 741 ? 21.138 -9.147 -42.657 1.00 97.44 741 GLU A N 1
ATOM 5425 C CA . GLU A 1 741 ? 20.357 -8.061 -43.269 1.00 97.44 741 GLU A CA 1
ATOM 5426 C C . GLU A 1 741 ? 20.303 -6.776 -42.425 1.00 97.44 741 GLU A C 1
ATOM 5428 O O . GLU A 1 741 ? 19.444 -5.913 -42.626 1.00 97.44 741 GLU A O 1
ATOM 5433 N N . THR A 1 742 ? 21.245 -6.601 -41.493 1.00 98.69 742 THR A N 1
ATOM 5434 C CA . THR A 1 742 ? 21.369 -5.339 -40.763 1.00 98.69 742 THR A CA 1
ATOM 5435 C C . THR A 1 742 ? 21.781 -4.226 -41.717 1.00 98.69 742 THR A C 1
ATOM 5437 O O . THR A 1 742 ? 22.687 -4.387 -42.536 1.00 98.69 742 THR A O 1
ATOM 5440 N N . THR A 1 743 ? 21.125 -3.073 -41.603 1.00 98.56 743 THR A N 1
ATOM 5441 C CA . THR A 1 743 ? 21.427 -1.892 -42.416 1.00 98.56 743 THR A CA 1
ATOM 5442 C C . THR A 1 743 ? 21.854 -0.735 -41.529 1.00 98.56 743 THR A C 1
ATOM 5444 O O . THR A 1 743 ? 21.095 -0.307 -40.660 1.00 98.56 743 THR A O 1
ATOM 5447 N N . TRP A 1 744 ? 23.044 -0.190 -41.776 1.00 98.62 744 TRP A N 1
ATOM 5448 C CA . TRP A 1 744 ? 23.498 1.063 -41.178 1.00 98.62 744 TRP A CA 1
ATOM 5449 C C . TRP A 1 744 ? 23.478 2.178 -42.221 1.00 98.62 744 TRP A C 1
ATOM 5451 O O . TRP A 1 744 ? 24.239 2.150 -43.182 1.00 98.62 744 TRP A O 1
ATOM 5461 N N . THR A 1 745 ? 22.596 3.159 -42.027 1.00 98.19 745 THR A N 1
ATOM 5462 C CA . THR A 1 745 ? 22.560 4.398 -42.810 1.00 98.19 745 THR A CA 1
ATOM 5463 C C . THR A 1 745 ? 23.425 5.461 -42.138 1.00 98.19 745 THR A C 1
ATOM 5465 O O . THR A 1 745 ? 23.052 6.035 -41.110 1.00 98.19 745 THR A O 1
ATOM 5468 N N . LEU A 1 746 ? 24.595 5.719 -42.707 1.00 97.38 746 LEU A N 1
ATOM 5469 C CA . LEU A 1 746 ? 25.513 6.745 -42.244 1.00 97.38 746 LEU A CA 1
ATOM 5470 C C . LEU A 1 746 ? 25.016 8.117 -42.705 1.00 97.38 746 LEU A C 1
ATOM 5472 O O . LEU A 1 746 ? 24.872 8.357 -43.897 1.00 97.38 746 LEU A O 1
ATOM 5476 N N . LYS A 1 747 ? 24.730 9.009 -41.756 1.00 94.12 747 LYS A N 1
ATOM 5477 C CA . LYS A 1 747 ? 24.157 10.335 -42.014 1.00 94.12 747 LYS A CA 1
ATOM 5478 C C . LYS A 1 747 ? 25.062 11.423 -41.434 1.00 94.12 747 LYS A C 1
ATOM 5480 O O . LYS A 1 747 ? 25.581 11.256 -40.331 1.00 94.12 747 LYS A O 1
ATOM 5485 N N . ILE A 1 748 ? 25.191 12.546 -42.142 1.00 95.12 748 ILE A N 1
ATOM 5486 C CA . ILE A 1 748 ? 25.741 13.787 -41.583 1.00 95.12 748 ILE A CA 1
ATOM 5487 C C . ILE A 1 748 ? 24.731 14.361 -40.581 1.00 95.12 748 ILE A C 1
ATOM 5489 O O . ILE A 1 748 ? 23.569 14.581 -40.929 1.00 95.12 748 ILE A O 1
ATOM 5493 N N . SER A 1 749 ? 25.174 14.594 -39.346 1.00 94.25 749 SER A N 1
ATOM 5494 C CA . SER A 1 749 ? 24.340 15.202 -38.304 1.00 94.25 749 SER A CA 1
ATOM 5495 C C . SER A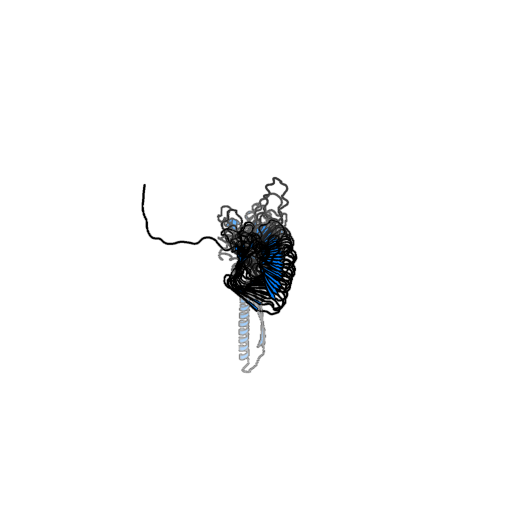 1 749 ? 23.943 16.633 -38.678 1.00 94.25 749 SER A C 1
ATOM 5497 O O . SER A 1 749 ? 24.762 17.392 -39.191 1.00 94.25 749 SER A O 1
ATOM 5499 N N . GLU A 1 750 ? 22.704 17.020 -38.383 1.00 92.44 750 GLU A N 1
ATOM 5500 C CA . GLU A 1 750 ? 22.204 18.395 -38.557 1.00 92.44 750 GLU A CA 1
ATOM 5501 C C . GLU A 1 750 ? 22.235 19.208 -37.248 1.00 92.44 750 GLU A C 1
ATOM 5503 O O . GLU A 1 750 ? 22.000 20.415 -37.268 1.00 92.44 750 GLU A O 1
ATOM 5508 N N . ASN A 1 751 ? 22.504 18.565 -36.104 1.00 90.81 751 ASN A N 1
ATOM 5509 C CA . ASN A 1 751 ? 22.369 19.168 -34.773 1.00 90.81 751 ASN A CA 1
ATOM 5510 C C . ASN A 1 751 ? 23.600 18.984 -33.866 1.00 90.81 751 ASN A C 1
ATOM 5512 O O . ASN A 1 751 ? 23.543 19.369 -32.696 1.00 90.81 751 ASN A O 1
ATOM 5516 N N . GLU A 1 752 ? 24.699 18.408 -34.357 1.00 89.75 752 GLU A N 1
ATOM 5517 C CA . GLU A 1 752 ? 25.913 18.182 -33.569 1.00 89.75 752 GLU A CA 1
ATOM 5518 C C . GLU A 1 752 ? 26.641 19.488 -33.238 1.00 89.75 752 GLU A C 1
ATOM 5520 O O . GLU A 1 752 ? 26.923 20.307 -34.116 1.00 89.75 752 GLU A O 1
ATOM 5525 N N . LYS A 1 753 ? 26.972 19.664 -31.955 1.00 88.38 753 LYS A N 1
ATOM 5526 C CA . LYS A 1 753 ? 27.503 20.911 -31.400 1.00 88.38 753 LYS A CA 1
ATOM 5527 C C . LYS A 1 753 ? 28.861 20.739 -30.719 1.00 88.38 753 LYS A C 1
ATOM 5529 O O . LYS A 1 753 ? 29.172 19.652 -30.232 1.00 88.38 753 LYS A O 1
ATOM 5534 N N . ASP A 1 754 ? 29.634 21.825 -30.666 1.00 83.31 754 ASP A N 1
ATOM 5535 C CA . ASP A 1 754 ? 30.843 21.956 -29.844 1.00 83.31 754 ASP A CA 1
ATOM 5536 C C . ASP A 1 754 ? 30.515 22.056 -28.339 1.00 83.31 754 ASP A C 1
ATOM 5538 O O . ASP A 1 754 ? 29.353 22.002 -27.917 1.00 83.31 754 ASP A O 1
ATOM 5542 N N . ALA A 1 755 ? 31.556 22.170 -27.508 1.00 78.62 755 ALA A N 1
ATOM 5543 C CA . ALA A 1 755 ? 31.415 22.291 -26.056 1.00 78.62 755 ALA A CA 1
ATOM 5544 C C . ALA A 1 755 ? 30.734 23.609 -25.635 1.00 78.62 755 ALA A C 1
ATOM 5546 O O . ALA A 1 755 ? 30.127 23.679 -24.566 1.00 78.62 755 ALA A O 1
ATOM 5547 N N . GLU A 1 756 ? 30.810 24.635 -26.481 1.00 83.50 756 GLU A N 1
ATOM 5548 C CA . GLU A 1 756 ? 30.214 25.957 -26.311 1.00 83.50 756 GLU A CA 1
ATOM 5549 C C . GLU A 1 756 ? 28.747 26.022 -26.794 1.00 83.50 756 GLU A C 1
ATOM 5551 O O . GLU A 1 756 ? 28.055 27.011 -26.543 1.00 83.50 756 GLU A O 1
ATOM 5556 N N . GLY A 1 757 ? 28.245 24.961 -27.438 1.00 83.25 757 GLY A N 1
ATOM 5557 C CA . GLY A 1 757 ? 26.869 24.824 -27.915 1.00 83.25 757 GLY A CA 1
ATOM 5558 C C . GLY A 1 757 ? 26.611 25.322 -29.344 1.00 83.25 757 GLY A C 1
ATOM 5559 O O . GLY A 1 757 ? 25.443 25.377 -29.754 1.00 83.25 757 GLY A O 1
ATOM 5560 N N . ASN A 1 758 ? 27.651 25.660 -30.109 1.00 90.44 758 ASN A N 1
ATOM 5561 C CA . ASN A 1 758 ? 27.561 26.046 -31.519 1.00 90.44 758 ASN A CA 1
ATOM 5562 C C . ASN A 1 758 ? 27.580 24.814 -32.423 1.00 90.44 758 ASN A C 1
ATOM 5564 O O . ASN A 1 758 ? 28.195 23.807 -32.092 1.00 90.44 758 ASN A O 1
ATOM 5568 N N . LEU A 1 759 ? 26.919 24.890 -33.580 1.00 91.69 759 LEU A N 1
ATOM 5569 C CA . LEU A 1 759 ? 26.936 23.810 -34.570 1.00 91.69 759 LEU A CA 1
ATOM 5570 C C . LEU A 1 759 ? 28.369 23.580 -35.083 1.00 91.69 759 LEU A C 1
ATOM 5572 O O . LEU A 1 759 ? 29.039 24.541 -35.460 1.00 91.69 759 LEU A O 1
ATOM 5576 N N . LEU A 1 760 ? 28.816 22.321 -35.119 1.00 92.00 760 LEU A N 1
ATOM 5577 C CA . LEU A 1 760 ? 30.134 21.970 -35.654 1.00 92.00 760 LEU A CA 1
ATOM 5578 C C . LEU A 1 760 ? 30.236 22.248 -37.158 1.00 92.00 760 LEU A C 1
ATOM 5580 O O . LEU A 1 760 ? 29.247 22.180 -37.898 1.00 92.00 760 LEU A O 1
ATOM 5584 N N . ASP A 1 761 ? 31.466 22.494 -37.614 1.00 92.81 761 ASP A N 1
ATOM 5585 C CA . ASP A 1 761 ? 31.768 22.647 -39.034 1.00 92.81 761 ASP A CA 1
ATOM 5586 C C . ASP A 1 761 ? 31.320 21.407 -39.827 1.00 92.81 761 ASP A C 1
ATOM 5588 O O . ASP A 1 761 ? 31.449 20.265 -39.371 1.00 92.81 761 ASP A O 1
ATOM 5592 N N . ILE A 1 762 ? 30.764 21.625 -41.018 1.00 92.69 762 ILE A N 1
ATOM 5593 C CA . ILE A 1 762 ? 30.208 20.552 -41.849 1.00 92.69 762 ILE A CA 1
ATOM 5594 C C . ILE A 1 762 ? 31.257 19.491 -42.207 1.00 92.69 762 ILE A C 1
ATOM 5596 O O . ILE A 1 762 ? 30.926 18.306 -42.218 1.00 92.69 762 ILE A O 1
ATOM 5600 N N . ALA A 1 763 ? 32.527 19.866 -42.397 1.00 89.44 763 ALA A N 1
ATOM 5601 C CA . ALA A 1 763 ? 33.594 18.907 -42.669 1.00 89.44 763 ALA A CA 1
ATOM 5602 C C . ALA A 1 763 ? 33.867 18.001 -41.456 1.00 89.44 763 ALA A C 1
ATOM 5604 O O . ALA A 1 763 ? 34.155 16.814 -41.618 1.00 89.44 763 ALA A O 1
ATOM 5605 N N . GLN A 1 764 ? 33.712 18.524 -40.233 1.00 91.06 764 GLN A N 1
ATOM 5606 C CA . GLN A 1 764 ? 33.811 17.723 -39.008 1.00 91.06 764 GLN A CA 1
ATOM 5607 C C . GLN A 1 764 ? 32.613 16.778 -38.865 1.00 91.06 764 GLN A C 1
ATOM 5609 O O . GLN A 1 764 ? 32.793 15.602 -38.553 1.00 91.06 764 GLN A O 1
ATOM 5614 N N . ARG A 1 765 ? 31.395 17.262 -39.146 1.00 93.62 765 ARG A N 1
ATOM 5615 C CA . ARG A 1 765 ? 30.164 16.453 -39.070 1.00 93.62 765 ARG A CA 1
ATOM 5616 C C . ARG A 1 765 ? 30.101 15.353 -40.136 1.00 93.62 765 ARG A C 1
ATOM 5618 O O . ARG A 1 765 ? 29.489 14.308 -39.896 1.00 93.62 765 ARG A O 1
ATOM 5625 N N . ALA A 1 766 ? 30.715 15.581 -41.298 1.00 94.19 766 ALA A N 1
ATOM 5626 C CA . ALA A 1 766 ? 30.751 14.650 -42.427 1.00 94.19 766 ALA A CA 1
ATOM 5627 C C . ALA A 1 766 ? 31.703 13.460 -42.220 1.00 94.19 766 ALA A C 1
ATOM 5629 O O . ALA A 1 766 ? 31.549 12.421 -42.868 1.00 94.19 766 ALA A O 1
ATOM 5630 N N . ARG A 1 767 ? 32.663 13.581 -41.298 1.00 93.81 767 ARG A N 1
ATOM 5631 C CA . ARG A 1 767 ? 33.571 12.497 -40.922 1.00 93.81 767 ARG A CA 1
ATOM 5632 C C . ARG A 1 767 ? 32.948 11.624 -39.834 1.00 93.81 767 ARG A C 1
ATOM 5634 O O . ARG A 1 767 ? 32.352 12.127 -38.888 1.00 93.81 767 ARG A O 1
ATOM 5641 N N . SER A 1 768 ? 33.085 10.308 -39.952 1.00 95.69 768 SER A N 1
ATOM 5642 C CA . SER A 1 768 ? 32.748 9.355 -38.892 1.00 95.69 768 SER A CA 1
ATOM 5643 C C . SER A 1 768 ? 33.882 8.370 -38.661 1.00 95.69 768 SER A C 1
ATOM 5645 O O . SER A 1 768 ? 34.532 7.957 -39.613 1.00 95.69 768 SER A O 1
ATOM 5647 N N . ASP A 1 769 ? 34.096 7.965 -37.410 1.00 93.19 769 ASP A N 1
ATOM 5648 C CA . ASP A 1 769 ? 35.245 7.143 -37.018 1.00 93.19 769 ASP A CA 1
ATOM 5649 C C . ASP A 1 769 ? 34.799 5.912 -36.211 1.00 93.19 769 ASP A C 1
ATOM 5651 O O . ASP A 1 769 ? 34.105 6.040 -35.204 1.00 93.19 769 ASP A O 1
ATOM 5655 N N . VAL A 1 770 ? 35.231 4.715 -36.614 1.00 94.19 770 VAL A N 1
ATOM 5656 C CA . VAL A 1 770 ? 35.032 3.443 -35.888 1.00 94.19 770 VAL A CA 1
ATOM 5657 C C . VAL A 1 770 ? 36.353 2.672 -35.815 1.00 94.19 770 VAL A C 1
ATOM 5659 O O . VAL A 1 770 ? 37.234 2.878 -36.653 1.00 94.19 770 VAL A O 1
ATOM 5662 N N . SER A 1 771 ? 36.574 1.834 -34.798 1.00 93.25 771 SER A N 1
ATOM 5663 C CA . SER A 1 771 ? 37.828 1.062 -34.718 1.00 93.25 771 SER A CA 1
ATOM 5664 C C . SER A 1 771 ? 37.772 -0.205 -35.556 1.00 93.25 771 SER A C 1
ATOM 5666 O O . SER A 1 771 ? 38.697 -0.462 -36.317 1.00 93.25 771 SER A O 1
ATOM 5668 N N . VAL A 1 772 ? 36.701 -0.988 -35.422 1.00 95.19 772 VAL A N 1
ATOM 5669 C CA . VAL A 1 772 ? 36.513 -2.252 -36.144 1.00 95.19 772 VAL A CA 1
ATOM 5670 C C . VAL A 1 772 ? 35.088 -2.335 -36.681 1.00 95.19 772 VAL A C 1
ATOM 5672 O O . VAL A 1 772 ? 34.135 -2.053 -35.956 1.00 95.19 772 VAL A O 1
ATOM 5675 N N . LEU A 1 773 ? 34.945 -2.747 -37.941 1.00 97.44 773 LEU A N 1
ATOM 5676 C CA . LEU A 1 773 ? 33.654 -2.996 -38.577 1.00 97.44 773 LEU A CA 1
ATOM 5677 C C . LEU A 1 773 ? 33.590 -4.431 -39.110 1.00 97.44 773 LEU A C 1
ATOM 5679 O O . LEU A 1 773 ? 34.367 -4.822 -39.984 1.00 97.44 773 LEU A O 1
ATOM 5683 N N . GLY A 1 774 ? 32.646 -5.203 -38.583 1.00 97.31 774 GLY A N 1
ATOM 5684 C CA . GLY A 1 774 ? 32.191 -6.473 -39.133 1.00 97.31 774 GLY A CA 1
ATOM 5685 C C . GLY A 1 774 ? 30.914 -6.263 -39.941 1.00 97.31 774 GLY A C 1
ATOM 5686 O O . GLY A 1 774 ? 29.933 -5.729 -39.423 1.00 97.31 774 GLY A O 1
ATOM 5687 N N . LEU A 1 775 ? 30.926 -6.677 -41.204 1.00 97.25 775 LEU A N 1
ATOM 5688 C CA . LEU A 1 775 ? 29.798 -6.582 -42.122 1.00 97.25 775 LEU A CA 1
ATOM 5689 C C . LEU A 1 775 ? 29.478 -7.981 -42.664 1.00 97.25 775 LEU A C 1
ATOM 5691 O O . LEU A 1 775 ? 30.099 -8.447 -43.616 1.00 97.25 775 LEU A O 1
ATOM 5695 N N . ASN A 1 776 ? 28.528 -8.665 -42.029 1.00 97.69 776 ASN A N 1
ATOM 5696 C CA . ASN A 1 776 ? 28.138 -10.032 -42.366 1.00 97.69 776 ASN A CA 1
ATOM 5697 C C . ASN A 1 776 ? 26.703 -10.076 -42.906 1.00 97.69 776 ASN A C 1
ATOM 5699 O O . ASN A 1 776 ? 25.765 -9.762 -42.169 1.00 97.69 776 ASN A O 1
ATOM 5703 N N . ASP A 1 777 ? 26.526 -10.436 -44.180 1.00 97.75 777 ASP A N 1
ATOM 5704 C CA . ASP A 1 777 ? 25.216 -10.429 -44.859 1.00 97.75 777 ASP A CA 1
ATOM 5705 C C . ASP A 1 777 ? 24.446 -9.110 -44.637 1.00 97.75 777 ASP A C 1
ATOM 5707 O O . ASP A 1 777 ? 23.241 -9.100 -44.404 1.00 97.75 777 ASP A O 1
ATOM 5711 N N . SER A 1 778 ? 25.158 -7.983 -44.594 1.00 98.50 778 SER A N 1
ATOM 5712 C CA . SER A 1 778 ? 24.656 -6.700 -44.085 1.00 98.50 778 SER A CA 1
ATOM 5713 C C . SER A 1 778 ? 25.089 -5.537 -44.974 1.00 98.50 778 SER A C 1
ATOM 5715 O O . SER A 1 778 ? 25.985 -5.670 -45.809 1.00 98.50 778 SER A O 1
ATOM 5717 N N . SER A 1 779 ? 24.436 -4.385 -44.809 1.00 98.31 779 SER A N 1
ATOM 5718 C CA . SER A 1 779 ? 24.618 -3.216 -45.674 1.00 98.31 779 SER A CA 1
ATOM 5719 C C . SER A 1 779 ? 25.051 -1.967 -44.904 1.00 98.31 779 SER A C 1
ATOM 5721 O O . SER A 1 779 ? 24.426 -1.589 -43.913 1.00 98.31 779 SER A O 1
ATOM 5723 N N . LEU A 1 780 ? 26.076 -1.282 -45.409 1.00 98.31 780 LEU A N 1
ATOM 5724 C CA . LEU A 1 780 ? 26.402 0.103 -45.064 1.00 98.31 780 LEU A CA 1
ATOM 5725 C C . LEU A 1 780 ? 25.909 1.018 -46.190 1.00 98.31 780 LEU A C 1
ATOM 5727 O O . LEU A 1 780 ? 26.242 0.816 -47.355 1.00 98.31 780 LEU A O 1
ATOM 5731 N N . VAL A 1 781 ? 25.117 2.026 -45.850 1.00 97.81 781 VAL A N 1
ATOM 5732 C CA . VAL A 1 781 ? 24.527 2.964 -46.807 1.00 97.81 781 VAL A CA 1
ATOM 5733 C C . VAL A 1 781 ? 24.932 4.376 -46.425 1.00 97.81 781 VAL A C 1
ATOM 5735 O O . VAL A 1 781 ? 24.570 4.835 -45.346 1.00 97.81 781 VAL A O 1
ATOM 5738 N N . PHE A 1 782 ? 25.656 5.075 -47.291 1.00 96.94 782 PHE A N 1
ATOM 5739 C CA . PHE A 1 782 ? 25.868 6.507 -47.119 1.00 96.94 782 PHE A CA 1
ATOM 5740 C C . PHE A 1 782 ? 24.586 7.261 -47.494 1.00 96.94 782 PHE A C 1
ATOM 5742 O O . PHE A 1 782 ? 23.991 7.019 -48.546 1.00 96.94 782 PHE A O 1
ATOM 5749 N N . ALA A 1 783 ? 24.108 8.136 -46.612 1.00 94.38 783 ALA A N 1
ATOM 5750 C CA . ALA A 1 783 ? 22.960 8.983 -46.902 1.00 94.38 783 ALA A CA 1
ATOM 5751 C C . ALA A 1 783 ? 23.335 10.048 -47.945 1.00 94.38 783 ALA A C 1
ATOM 5753 O O . ALA A 1 783 ? 24.501 10.389 -48.125 1.00 94.38 783 ALA A O 1
ATOM 5754 N N . GLY A 1 784 ? 22.333 10.612 -48.623 1.00 90.62 784 GLY A N 1
ATOM 5755 C CA . GLY A 1 784 ? 22.581 11.690 -49.582 1.00 90.62 784 GLY A CA 1
ATOM 5756 C C . GLY A 1 784 ? 23.381 12.851 -48.961 1.00 90.62 784 GLY A C 1
ATOM 5757 O O . GLY A 1 784 ? 23.258 13.094 -47.756 1.00 90.62 784 GLY A O 1
ATOM 5758 N N . PRO A 1 785 ? 24.194 13.566 -49.761 1.00 89.62 785 PRO A N 1
ATOM 5759 C CA . PRO A 1 785 ? 25.054 14.634 -49.264 1.00 89.62 785 PRO A CA 1
ATOM 5760 C C . PRO A 1 785 ? 24.244 15.740 -48.579 1.00 89.62 785 PRO A C 1
ATOM 5762 O O . PRO A 1 785 ? 23.176 16.139 -49.053 1.00 89.62 785 PRO A O 1
ATOM 5765 N N . THR A 1 786 ? 24.787 16.275 -47.487 1.00 91.19 786 THR A N 1
ATOM 5766 C CA . THR A 1 786 ? 24.177 17.354 -46.694 1.00 91.19 786 THR A CA 1
ATOM 5767 C C . THR A 1 786 ? 25.025 18.607 -46.841 1.00 91.19 786 THR A C 1
ATOM 5769 O O . THR A 1 786 ? 26.247 18.534 -46.756 1.00 91.19 786 THR A O 1
ATOM 5772 N N . GLU A 1 787 ? 24.396 19.762 -47.083 1.00 88.38 787 GLU A N 1
ATOM 5773 C CA . GLU A 1 787 ? 25.107 21.046 -47.249 1.00 88.38 787 GLU A CA 1
ATOM 5774 C C . GLU A 1 787 ? 26.241 20.977 -48.304 1.00 88.38 787 GLU A C 1
ATOM 5776 O O . GLU A 1 787 ? 27.291 21.599 -48.158 1.00 88.38 787 GLU A O 1
ATOM 5781 N N . GLY A 1 788 ? 26.050 20.181 -49.367 1.00 86.19 788 GLY A N 1
ATOM 5782 C CA . GLY A 1 788 ? 27.035 19.988 -50.441 1.00 86.19 788 GLY A CA 1
ATOM 5783 C C . GLY A 1 788 ? 28.237 19.102 -50.085 1.00 86.19 788 GLY A C 1
ATOM 5784 O O . GLY A 1 788 ? 29.124 18.954 -50.917 1.00 86.19 788 GLY A O 1
ATOM 5785 N N . HIS A 1 789 ? 28.268 18.506 -48.889 1.00 90.75 789 HIS A N 1
ATOM 5786 C CA . HIS A 1 789 ? 29.371 17.669 -48.424 1.00 90.75 789 HIS A CA 1
ATOM 5787 C C . HIS A 1 789 ? 29.019 16.182 -48.485 1.00 90.75 789 HIS A C 1
ATOM 5789 O O . HIS A 1 789 ? 27.934 15.751 -48.081 1.00 90.75 789 HIS A O 1
ATOM 5795 N N . TYR A 1 790 ? 29.980 15.406 -48.972 1.00 92.56 790 TYR A N 1
ATOM 5796 C CA . TYR A 1 790 ? 29.957 13.950 -48.957 1.00 92.56 790 TYR A CA 1
ATOM 5797 C C . TYR A 1 790 ? 30.591 13.426 -47.671 1.00 92.56 790 TYR A C 1
ATOM 5799 O O . TYR A 1 790 ? 31.338 14.130 -46.990 1.00 92.56 790 TYR A O 1
ATOM 5807 N N . GLN A 1 791 ? 30.252 12.198 -47.303 1.00 95.19 791 GLN A N 1
ATOM 5808 C CA . GLN A 1 791 ? 30.667 11.612 -46.038 1.00 95.19 791 GLN A CA 1
ATOM 5809 C C . GLN A 1 791 ? 31.987 10.864 -46.163 1.00 95.19 791 GLN A C 1
ATOM 5811 O O . GLN A 1 791 ? 32.286 10.240 -47.175 1.00 95.19 791 GLN A O 1
ATOM 5816 N N . THR A 1 792 ? 32.757 10.853 -45.079 1.00 96.00 792 THR A N 1
ATOM 5817 C CA . THR A 1 792 ? 33.930 9.985 -44.948 1.00 96.00 792 THR A CA 1
ATOM 5818 C C . THR A 1 792 ? 33.751 9.067 -43.749 1.00 96.00 792 THR A C 1
ATOM 5820 O O . THR A 1 792 ? 33.622 9.545 -42.621 1.00 96.00 792 THR A O 1
ATOM 5823 N N . LEU A 1 793 ? 33.767 7.751 -43.968 1.00 97.44 793 LEU A N 1
ATOM 5824 C CA . LEU A 1 793 ? 33.859 6.767 -42.890 1.00 97.44 793 LEU A CA 1
ATOM 5825 C C . LEU A 1 793 ? 35.306 6.301 -42.741 1.00 97.44 793 LEU A C 1
ATOM 5827 O O . LEU A 1 793 ? 35.856 5.680 -43.644 1.00 97.44 793 LEU A O 1
ATOM 5831 N N . HIS A 1 794 ? 35.895 6.551 -41.579 1.00 95.12 794 HIS A N 1
ATOM 5832 C CA . HIS A 1 794 ? 37.221 6.088 -41.207 1.00 95.12 794 HIS A CA 1
ATOM 5833 C C . HIS A 1 794 ? 37.138 4.887 -40.252 1.00 95.12 794 HIS A C 1
ATOM 5835 O O . HIS A 1 794 ? 36.531 4.950 -39.182 1.00 95.12 794 HIS A O 1
ATOM 5841 N N . ILE A 1 795 ? 37.763 3.778 -40.640 1.00 95.50 795 ILE A N 1
ATOM 5842 C CA . ILE A 1 795 ? 37.847 2.521 -39.892 1.00 95.50 795 ILE A CA 1
ATOM 5843 C C . ILE A 1 795 ? 39.295 2.324 -39.445 1.00 95.50 795 ILE A C 1
ATOM 5845 O O . ILE A 1 795 ? 40.206 2.568 -40.224 1.00 95.50 795 ILE A O 1
ATOM 5849 N N . GLY A 1 796 ? 39.527 1.864 -38.215 1.00 90.38 796 GLY A N 1
ATOM 5850 C CA . GLY A 1 796 ? 40.874 1.701 -37.644 1.00 90.38 796 GLY A CA 1
ATOM 5851 C C . GLY A 1 796 ? 41.280 2.810 -36.666 1.00 90.38 796 GLY A C 1
ATOM 5852 O O . GLY A 1 796 ? 42.410 2.832 -36.172 1.00 90.38 796 GLY A O 1
ATOM 5853 N N . SER A 1 797 ? 40.351 3.710 -36.323 1.00 86.44 797 SER A N 1
ATOM 5854 C CA . SER A 1 797 ? 40.547 4.700 -35.253 1.00 86.44 797 SER A CA 1
ATOM 5855 C C . SER A 1 797 ? 40.857 4.030 -33.902 1.00 86.44 797 SER A C 1
ATOM 5857 O O . SER A 1 797 ? 40.413 2.913 -33.630 1.00 86.44 797 SER A O 1
ATOM 5859 N N . GLY A 1 798 ? 41.640 4.682 -33.036 1.00 79.00 798 GLY A N 1
ATOM 5860 C CA . GLY A 1 798 ? 42.010 4.125 -31.726 1.00 79.00 798 GLY A CA 1
ATOM 5861 C C . GLY A 1 798 ? 43.115 3.062 -31.744 1.00 79.00 798 GLY A C 1
ATOM 5862 O O . GLY A 1 798 ? 43.454 2.547 -30.679 1.00 79.00 798 GLY A O 1
ATOM 5863 N N . LYS A 1 799 ? 43.685 2.743 -32.921 1.00 76.19 799 LYS A N 1
ATOM 5864 C CA . LYS A 1 799 ? 44.733 1.720 -33.120 1.00 76.19 799 LYS A CA 1
ATOM 5865 C C . LYS A 1 799 ? 44.351 0.389 -32.448 1.00 76.19 799 LYS A C 1
ATOM 5867 O O . LYS A 1 799 ? 44.979 -0.007 -31.460 1.00 76.19 799 LYS A O 1
ATOM 5872 N N . PRO A 1 800 ? 43.283 -0.281 -32.920 1.00 75.19 800 PRO A N 1
ATOM 5873 C CA . PRO A 1 800 ? 42.850 -1.541 -32.330 1.00 75.19 800 PRO A CA 1
ATOM 5874 C C . PRO A 1 800 ? 43.972 -2.587 -32.409 1.00 75.19 800 PRO A C 1
ATOM 5876 O O . PRO A 1 800 ? 44.775 -2.600 -33.336 1.00 75.19 800 PRO A O 1
ATOM 5879 N N . GLU A 1 801 ? 44.022 -3.494 -31.435 1.00 73.19 801 GLU A N 1
ATOM 5880 C CA . GLU A 1 801 ? 45.041 -4.560 -31.376 1.00 73.19 801 GLU A CA 1
ATOM 5881 C C . GLU A 1 801 ? 44.835 -5.644 -32.452 1.00 73.19 801 GLU A C 1
ATOM 5883 O O . GLU A 1 801 ? 45.670 -6.530 -32.640 1.00 73.19 801 GLU A O 1
ATOM 5888 N N . THR A 1 802 ? 43.718 -5.579 -33.177 1.00 75.94 802 THR A N 1
ATOM 5889 C CA . THR A 1 802 ? 43.390 -6.453 -34.301 1.00 75.94 802 THR A CA 1
ATOM 5890 C C . THR A 1 802 ? 44.024 -5.934 -35.584 1.00 75.94 802 THR A C 1
ATOM 5892 O O . THR A 1 802 ? 43.816 -4.783 -35.955 1.00 75.94 802 THR A O 1
ATOM 5895 N N . LYS A 1 803 ? 44.727 -6.808 -36.312 1.00 74.62 803 LYS A N 1
ATOM 5896 C CA . LYS A 1 803 ? 45.286 -6.459 -37.627 1.00 74.62 803 LYS A CA 1
ATOM 5897 C C . LYS A 1 803 ? 44.197 -6.186 -38.666 1.00 74.62 803 LYS A C 1
ATOM 5899 O O . LYS A 1 803 ? 44.254 -5.165 -39.339 1.00 74.62 803 LYS A O 1
ATOM 5904 N N . ALA A 1 804 ? 43.196 -7.068 -38.755 1.00 86.56 804 ALA A N 1
ATOM 5905 C CA . ALA A 1 804 ? 42.035 -6.874 -39.618 1.00 86.56 804 ALA A CA 1
ATOM 5906 C C . ALA A 1 804 ? 40.984 -6.008 -38.917 1.00 86.56 804 ALA A C 1
ATOM 5908 O O . ALA A 1 804 ? 40.377 -6.434 -37.932 1.00 86.56 804 ALA A O 1
ATOM 5909 N N . VAL A 1 805 ? 40.787 -4.792 -39.423 1.00 94.06 805 VAL A N 1
ATOM 5910 C CA . VAL A 1 805 ? 39.854 -3.798 -38.861 1.00 94.06 805 VAL A CA 1
ATOM 5911 C C . VAL A 1 805 ? 38.547 -3.720 -39.649 1.00 94.06 805 VAL A C 1
ATOM 5913 O O . VAL A 1 805 ? 37.540 -3.248 -39.127 1.00 94.06 805 VAL A O 1
ATOM 5916 N N . TYR A 1 806 ? 38.536 -4.237 -40.878 1.00 97.12 806 TYR A N 1
ATOM 5917 C CA . TYR A 1 806 ? 37.344 -4.392 -41.701 1.00 97.12 806 TYR A CA 1
ATOM 5918 C C . TYR A 1 806 ? 37.183 -5.858 -42.104 1.00 97.12 806 TYR A C 1
ATOM 5920 O O . TYR A 1 806 ? 38.077 -6.443 -42.719 1.00 97.12 806 TYR A O 1
ATOM 5928 N N . ASN A 1 807 ? 36.049 -6.455 -41.742 1.00 96.44 807 ASN A N 1
ATOM 5929 C CA . ASN A 1 807 ? 35.775 -7.871 -41.965 1.00 96.44 807 ASN A CA 1
ATOM 5930 C C . ASN A 1 807 ? 34.431 -8.024 -42.680 1.00 96.44 807 ASN A C 1
ATOM 5932 O O . ASN A 1 807 ? 33.392 -7.724 -42.095 1.00 96.44 807 ASN A O 1
ATOM 5936 N N . ALA A 1 808 ? 34.454 -8.505 -43.921 1.00 96.75 808 ALA A N 1
ATOM 5937 C CA . ALA A 1 808 ? 33.264 -8.722 -44.734 1.00 96.75 808 ALA A CA 1
ATOM 5938 C C . ALA A 1 808 ? 33.038 -10.215 -45.004 1.00 96.75 808 ALA A C 1
ATOM 5940 O O . ALA A 1 808 ? 33.918 -10.907 -45.515 1.00 96.75 808 ALA A O 1
ATOM 5941 N N . THR A 1 809 ? 31.851 -10.724 -44.686 1.00 94.69 809 THR A N 1
ATOM 5942 C CA . THR A 1 809 ? 31.467 -12.116 -44.964 1.00 94.69 809 THR A CA 1
ATOM 5943 C C . THR A 1 809 ? 30.066 -12.187 -45.559 1.00 94.69 809 THR A C 1
ATOM 5945 O O . THR A 1 809 ? 29.237 -11.311 -45.318 1.00 94.69 809 THR A O 1
ATOM 5948 N N . GLY A 1 810 ? 29.798 -13.237 -46.340 1.00 94.50 810 GLY A N 1
ATOM 5949 C CA . GLY A 1 810 ? 28.497 -13.406 -46.989 1.00 94.50 810 GLY A CA 1
ATOM 5950 C C . GLY A 1 810 ? 28.188 -12.287 -47.994 1.00 94.50 810 GLY A C 1
ATOM 5951 O O . GLY A 1 810 ? 29.070 -11.856 -48.736 1.00 94.50 810 GLY A O 1
ATOM 5952 N N . ASP A 1 811 ? 26.941 -11.826 -48.024 1.00 95.19 811 ASP A N 1
ATOM 5953 C CA . ASP A 1 811 ? 26.427 -10.778 -48.914 1.00 95.19 811 ASP A CA 1
ATOM 5954 C C . ASP A 1 811 ? 26.619 -9.365 -48.324 1.00 95.19 811 ASP A C 1
ATOM 5956 O O . ASP A 1 811 ? 25.666 -8.628 -48.053 1.00 95.19 811 ASP A O 1
ATOM 5960 N N . ALA A 1 812 ? 27.878 -8.999 -48.072 1.00 97.81 812 ALA A N 1
ATOM 5961 C CA . ALA A 1 812 ? 28.266 -7.687 -47.557 1.00 97.81 812 ALA A CA 1
ATOM 5962 C C . ALA A 1 812 ? 28.152 -6.598 -48.641 1.00 97.81 812 ALA A C 1
ATOM 5964 O O . ALA A 1 812 ? 28.695 -6.749 -49.742 1.00 97.81 812 ALA A O 1
ATOM 5965 N N . LYS A 1 813 ? 27.475 -5.481 -48.336 1.00 97.81 813 LYS A N 1
ATOM 5966 C CA . LYS A 1 813 ? 27.182 -4.407 -49.307 1.00 97.81 813 LYS A CA 1
ATOM 5967 C C . LYS A 1 813 ? 27.547 -3.025 -48.787 1.00 97.81 813 LYS A C 1
ATOM 5969 O O . LYS A 1 813 ? 27.268 -2.703 -47.634 1.00 97.81 813 LYS A O 1
ATOM 5974 N N . ILE A 1 814 ? 28.086 -2.178 -49.660 1.00 97.88 814 ILE A N 1
ATOM 5975 C CA . ILE A 1 814 ? 28.282 -0.751 -49.380 1.00 97.88 814 ILE A CA 1
ATOM 5976 C C . ILE A 1 814 ? 27.710 0.083 -50.520 1.00 97.88 814 ILE A C 1
ATOM 5978 O O . ILE A 1 814 ? 27.935 -0.229 -51.687 1.00 97.88 814 ILE A O 1
ATOM 5982 N N . TYR A 1 815 ? 26.989 1.145 -50.176 1.00 95.94 815 TYR A N 1
ATOM 5983 C CA . TYR A 1 815 ? 26.361 2.055 -51.124 1.00 95.94 815 TYR A CA 1
ATOM 5984 C C . TYR A 1 815 ? 26.947 3.462 -51.003 1.00 95.94 815 TYR A C 1
ATOM 5986 O O . TYR A 1 815 ? 26.795 4.074 -49.950 1.00 95.94 815 TYR A O 1
ATOM 5994 N N . PHE A 1 816 ? 27.571 3.961 -52.070 1.00 94.44 816 PHE A N 1
ATOM 5995 C CA . PHE A 1 816 ? 28.209 5.280 -52.136 1.00 94.44 816 PHE A CA 1
ATOM 5996 C C . PHE A 1 816 ? 27.382 6.274 -52.952 1.00 94.44 816 PHE A C 1
ATOM 5998 O O . PHE A 1 816 ? 26.817 5.917 -53.990 1.00 94.44 816 PHE A O 1
ATOM 6005 N N . ASN A 1 817 ? 27.400 7.539 -52.544 1.00 92.12 817 ASN A N 1
ATOM 6006 C CA . ASN A 1 817 ? 26.999 8.670 -53.366 1.00 92.12 817 ASN A CA 1
ATOM 6007 C C . ASN A 1 817 ? 28.245 9.283 -54.008 1.00 92.12 817 ASN A C 1
ATOM 6009 O O . ASN A 1 817 ? 29.245 9.553 -53.353 1.00 92.12 817 ASN A O 1
ATOM 6013 N N . THR A 1 818 ? 28.180 9.493 -55.313 1.00 87.25 818 THR A N 1
ATOM 6014 C CA . THR A 1 818 ? 29.244 10.027 -56.154 1.00 87.25 818 THR A CA 1
ATOM 6015 C C . THR A 1 818 ? 28.675 11.012 -57.174 1.00 87.25 818 THR A C 1
ATOM 6017 O O . THR A 1 818 ? 27.664 10.720 -57.824 1.00 87.25 818 THR A O 1
ATOM 6020 N N . LYS A 1 819 ? 29.375 12.114 -57.412 1.00 84.81 819 LYS A N 1
ATOM 6021 C CA . LYS A 1 819 ? 29.232 12.967 -58.590 1.00 84.81 819 LYS A CA 1
ATOM 6022 C C . LYS A 1 819 ? 30.535 12.907 -59.382 1.00 84.81 819 LYS A C 1
ATOM 6024 O O . LYS A 1 819 ? 31.626 13.006 -58.835 1.00 84.81 819 LYS A O 1
ATOM 6029 N N . TRP A 1 820 ? 30.419 12.662 -60.687 1.00 79.69 820 TRP A N 1
ATOM 6030 C CA . TRP A 1 820 ? 31.578 12.335 -61.517 1.00 79.69 820 TRP A CA 1
ATOM 6031 C C . TRP A 1 820 ? 32.515 13.537 -61.713 1.00 79.69 820 TRP A C 1
ATOM 6033 O O . TRP A 1 820 ? 32.201 14.443 -62.487 1.00 79.69 820 TRP A O 1
ATOM 6043 N N . THR A 1 821 ? 33.683 13.495 -61.069 1.00 75.06 821 THR A N 1
ATOM 6044 C CA . THR A 1 821 ? 34.773 14.474 -61.198 1.00 75.06 821 THR A CA 1
ATOM 6045 C C . THR A 1 821 ? 36.076 13.740 -61.533 1.00 75.06 821 THR A C 1
ATOM 6047 O O . THR A 1 821 ? 36.742 13.202 -60.653 1.00 75.06 821 THR A O 1
ATOM 6050 N N . ASP A 1 822 ? 36.411 13.643 -62.821 1.00 73.81 822 ASP A N 1
ATOM 6051 C CA . ASP A 1 822 ? 37.614 12.931 -63.277 1.00 73.81 822 ASP A CA 1
ATOM 6052 C C . ASP A 1 822 ? 38.866 13.817 -63.191 1.00 73.81 822 ASP A C 1
ATOM 6054 O O . ASP A 1 822 ? 38.824 14.990 -63.561 1.00 73.81 822 ASP A O 1
ATOM 6058 N N . GLY A 1 823 ? 39.980 13.242 -62.732 1.00 67.19 823 GLY A N 1
ATOM 6059 C CA . GLY A 1 823 ? 41.295 13.890 -62.690 1.00 67.19 823 GLY A CA 1
ATOM 6060 C C . GLY A 1 823 ? 41.424 15.063 -61.712 1.00 67.19 823 GLY A C 1
ATOM 6061 O O . GLY A 1 823 ? 42.409 15.797 -61.786 1.00 67.19 823 GLY A O 1
ATOM 6062 N N . THR A 1 824 ? 40.456 15.262 -60.813 1.00 75.81 824 THR A N 1
ATOM 6063 C CA . THR A 1 824 ? 40.532 16.289 -59.769 1.00 75.81 824 THR A CA 1
ATOM 6064 C C . THR A 1 824 ? 41.369 15.811 -58.574 1.00 75.81 824 THR A C 1
ATOM 6066 O O . THR A 1 824 ? 41.425 14.605 -58.289 1.00 75.81 824 THR A O 1
ATOM 6069 N N . PRO A 1 825 ? 42.038 16.733 -57.851 1.00 83.88 825 PRO A N 1
ATOM 6070 C CA . PRO A 1 825 ? 42.674 16.422 -56.574 1.00 83.88 825 PRO A CA 1
ATOM 6071 C C . PRO A 1 825 ? 41.688 15.759 -55.610 1.00 83.88 825 PRO A C 1
ATOM 6073 O O . PRO A 1 825 ? 40.504 16.087 -55.613 1.00 83.88 825 PRO A O 1
ATOM 6076 N N . ILE A 1 826 ? 42.179 14.869 -54.746 1.00 85.56 826 ILE A N 1
ATOM 6077 C CA . ILE A 1 826 ? 41.342 14.080 -53.829 1.00 85.56 826 ILE A CA 1
ATOM 6078 C C . ILE A 1 826 ? 40.404 14.936 -52.954 1.00 85.56 826 ILE A C 1
ATOM 6080 O O . ILE A 1 826 ? 39.285 14.529 -52.674 1.00 85.56 826 ILE A O 1
ATOM 6084 N N . THR A 1 827 ? 40.814 16.153 -52.586 1.00 82.56 827 THR A N 1
ATOM 6085 C CA . THR A 1 827 ? 40.023 17.103 -51.780 1.00 82.56 827 THR A CA 1
ATOM 6086 C C . THR A 1 827 ? 38.869 17.769 -52.534 1.00 82.56 827 THR A C 1
ATOM 6088 O O . THR A 1 827 ? 38.022 18.399 -51.912 1.00 82.56 827 THR A O 1
ATOM 6091 N N . GLU A 1 828 ? 38.862 17.685 -53.864 1.00 85.19 828 GLU A N 1
ATOM 6092 C CA . GLU A 1 828 ? 37.835 18.255 -54.746 1.00 85.19 828 GLU A CA 1
ATOM 6093 C C . GLU A 1 828 ? 36.911 17.174 -55.325 1.00 85.19 828 GLU A C 1
ATOM 6095 O O . GLU A 1 828 ? 36.017 17.480 -56.116 1.00 85.19 828 GLU A O 1
ATOM 6100 N N . GLN A 1 829 ? 37.135 15.903 -54.980 1.00 88.19 829 GLN A N 1
ATOM 6101 C CA . GLN A 1 829 ? 36.285 14.813 -55.439 1.00 88.19 829 GLN A CA 1
ATOM 6102 C C . GLN A 1 829 ? 34.948 14.841 -54.701 1.00 88.19 829 GLN A C 1
ATOM 6104 O O . GLN A 1 829 ? 34.880 14.818 -53.476 1.00 88.19 829 GLN A O 1
ATOM 6109 N N . GLU A 1 830 ? 33.862 14.882 -55.465 1.00 88.62 830 GLU A N 1
ATOM 6110 C CA . GLU A 1 830 ? 32.502 14.923 -54.930 1.00 88.62 830 GLU A CA 1
ATOM 6111 C C . GLU A 1 830 ? 31.977 13.495 -54.739 1.00 88.62 830 GLU A C 1
ATOM 6113 O O . GLU A 1 830 ? 31.134 13.014 -55.496 1.00 88.62 830 GLU A O 1
ATOM 6118 N N . THR A 1 831 ? 32.517 12.776 -53.759 1.00 91.56 831 THR A N 1
ATOM 6119 C CA . THR A 1 831 ? 32.145 11.384 -53.492 1.00 91.56 831 THR A CA 1
ATOM 6120 C C . THR A 1 831 ? 32.221 11.051 -52.014 1.00 91.56 831 THR A C 1
ATOM 6122 O O . THR A 1 831 ? 33.019 11.619 -51.274 1.00 91.56 831 THR A O 1
ATOM 6125 N N . ASP A 1 832 ? 31.405 10.093 -51.585 1.00 95.12 832 ASP A N 1
ATOM 6126 C CA . ASP A 1 832 ? 31.599 9.449 -50.295 1.00 95.12 832 ASP A CA 1
ATOM 6127 C C . ASP A 1 832 ? 32.909 8.649 -50.314 1.00 95.12 832 ASP A C 1
ATOM 6129 O O . ASP A 1 832 ? 33.283 8.064 -51.339 1.00 95.12 832 ASP A O 1
ATOM 6133 N N . HIS A 1 833 ? 33.587 8.606 -49.169 1.00 95.88 833 HIS A N 1
ATOM 6134 C CA . HIS A 1 833 ? 34.871 7.934 -49.001 1.00 95.88 833 HIS A CA 1
ATOM 6135 C C . HIS A 1 833 ? 34.835 6.924 -47.849 1.00 95.88 833 HIS A C 1
ATOM 6137 O O . HIS A 1 833 ? 34.322 7.194 -46.759 1.00 95.88 833 HIS A O 1
ATOM 6143 N N . LEU A 1 834 ? 35.453 5.764 -48.067 1.00 97.62 834 LEU A N 1
ATOM 6144 C CA . LEU A 1 834 ? 35.733 4.767 -47.038 1.00 97.62 834 LEU A CA 1
ATOM 6145 C C . LEU A 1 834 ? 37.245 4.656 -46.825 1.00 97.62 834 LEU A C 1
ATOM 6147 O O . LEU A 1 834 ? 37.972 4.152 -47.678 1.00 97.62 834 LEU A O 1
ATOM 6151 N N . LEU A 1 835 ? 37.721 5.099 -45.669 1.00 95.94 835 LEU A N 1
ATOM 6152 C CA . LEU A 1 835 ? 39.134 5.093 -45.307 1.00 95.94 835 LEU A CA 1
ATOM 6153 C C . LEU A 1 835 ? 39.403 3.991 -44.277 1.00 95.94 835 LEU A C 1
ATOM 6155 O O . LEU A 1 835 ? 38.879 4.044 -43.170 1.00 95.94 835 LEU A O 1
ATOM 6159 N N . ILE A 1 836 ? 40.221 2.995 -44.609 1.00 95.81 836 ILE A N 1
ATOM 6160 C CA . ILE A 1 836 ? 40.501 1.838 -43.750 1.00 95.81 836 ILE A CA 1
ATOM 6161 C C . ILE A 1 836 ? 41.968 1.852 -43.323 1.00 95.81 836 ILE A C 1
ATOM 6163 O O . ILE A 1 836 ? 42.875 1.547 -44.097 1.00 95.81 836 ILE A O 1
ATOM 6167 N N . HIS A 1 837 ? 42.203 2.177 -42.058 1.00 92.56 837 HIS A N 1
ATOM 6168 C CA . HIS A 1 837 ? 43.512 2.159 -41.427 1.00 92.56 837 HIS A CA 1
ATOM 6169 C C . HIS A 1 837 ? 43.789 0.799 -40.760 1.00 92.56 837 HIS A C 1
ATOM 6171 O O . HIS A 1 837 ? 43.701 0.650 -39.541 1.00 92.56 837 HIS A O 1
ATOM 6177 N N . GLY A 1 838 ? 44.105 -0.213 -41.568 1.00 92.56 838 GLY A N 1
ATOM 6178 C CA . GLY A 1 838 ? 44.406 -1.580 -41.127 1.00 92.56 838 GLY A CA 1
ATOM 6179 C C . GLY A 1 838 ? 44.153 -2.609 -42.229 1.00 92.56 838 GLY A C 1
ATOM 6180 O O . GLY A 1 838 ? 43.908 -2.236 -43.376 1.00 92.56 838 GLY A O 1
ATOM 6181 N N . ASP A 1 839 ? 44.224 -3.900 -41.897 1.00 94.38 839 ASP A N 1
ATOM 6182 C CA . ASP A 1 839 ? 43.991 -4.974 -42.867 1.00 94.38 839 ASP A CA 1
ATOM 6183 C C . ASP A 1 839 ? 42.485 -5.154 -43.144 1.00 94.38 839 ASP A C 1
ATOM 6185 O O . ASP A 1 839 ? 41.627 -4.970 -42.270 1.00 94.38 839 ASP A O 1
ATOM 6189 N N . VAL A 1 840 ? 42.178 -5.566 -44.371 1.00 96.19 840 VAL A N 1
ATOM 6190 C CA . VAL A 1 840 ? 40.848 -5.937 -44.861 1.00 96.19 840 VAL A CA 1
ATOM 6191 C C . VAL A 1 840 ? 40.770 -7.455 -45.003 1.00 96.19 840 VAL A C 1
ATOM 6193 O O . VAL A 1 840 ? 41.684 -8.094 -45.523 1.00 96.19 840 VAL A O 1
ATOM 6196 N N . SER A 1 841 ? 39.656 -8.044 -44.568 1.00 95.50 841 SER A N 1
ATOM 6197 C CA . SER A 1 841 ? 39.351 -9.459 -44.781 1.00 95.50 841 SER A CA 1
ATOM 6198 C C . SER A 1 841 ? 38.015 -9.638 -45.496 1.00 95.50 841 SER A C 1
ATOM 6200 O O . SER A 1 841 ? 37.027 -8.992 -45.145 1.00 95.50 841 SER A O 1
ATOM 6202 N N . GLY A 1 842 ? 37.982 -10.546 -46.475 1.00 94.88 842 GLY A N 1
ATOM 6203 C CA . GLY A 1 842 ? 36.782 -10.886 -47.239 1.00 94.88 842 GLY A CA 1
ATOM 6204 C C . GLY A 1 842 ? 36.553 -10.023 -48.481 1.00 94.88 842 GLY A C 1
ATOM 6205 O O . GLY A 1 842 ? 37.482 -9.409 -49.005 1.00 94.88 842 GLY A O 1
ATOM 6206 N N . SER A 1 843 ? 35.316 -10.034 -48.985 1.00 94.56 843 SER A N 1
ATOM 6207 C CA . SER A 1 843 ? 34.913 -9.330 -50.210 1.00 94.56 843 SER A CA 1
ATOM 6208 C C . SER A 1 843 ? 33.575 -8.625 -50.009 1.00 94.56 843 SER A C 1
ATOM 6210 O O . SER A 1 843 ? 32.693 -9.153 -49.335 1.00 94.56 843 SER A O 1
ATOM 6212 N N . THR A 1 844 ? 33.433 -7.440 -50.597 1.00 97.94 844 THR A N 1
ATOM 6213 C CA . THR A 1 844 ? 32.268 -6.566 -50.427 1.00 97.94 844 THR A CA 1
ATOM 6214 C C . THR A 1 844 ? 31.736 -6.097 -51.769 1.00 97.94 844 THR A C 1
ATOM 6216 O O . THR A 1 844 ? 32.498 -5.664 -52.638 1.00 97.94 844 THR A O 1
ATOM 6219 N N . THR A 1 845 ? 30.414 -6.124 -51.916 1.00 97.25 845 THR A N 1
ATOM 6220 C CA . THR A 1 845 ? 29.736 -5.608 -53.101 1.00 97.25 845 THR A CA 1
ATOM 6221 C C . THR A 1 845 ? 29.486 -4.107 -52.972 1.00 97.25 845 THR A C 1
ATOM 6223 O O . THR A 1 845 ? 28.782 -3.646 -52.076 1.00 97.25 845 THR A O 1
ATOM 6226 N N . VAL A 1 846 ? 30.042 -3.337 -53.897 1.00 96.00 846 VAL A N 1
ATOM 6227 C CA . VAL A 1 846 ? 29.932 -1.884 -53.988 1.00 96.00 846 VAL A CA 1
ATOM 6228 C C . VAL A 1 846 ? 28.797 -1.510 -54.940 1.00 96.00 846 VAL A C 1
ATOM 6230 O O . VAL A 1 846 ? 28.728 -1.977 -56.082 1.00 96.00 846 VAL A O 1
ATOM 6233 N N . TYR A 1 847 ? 27.924 -0.631 -54.463 1.00 93.19 847 TYR A N 1
ATOM 6234 C CA . TYR A 1 847 ? 26.836 -0.008 -55.202 1.00 93.19 847 TYR A CA 1
ATOM 6235 C C . TYR A 1 847 ? 27.052 1.500 -55.246 1.00 93.19 847 TYR A C 1
ATOM 6237 O O . TYR A 1 847 ? 27.463 2.107 -54.261 1.00 93.19 847 TYR A O 1
ATOM 6245 N N . ILE A 1 848 ? 26.721 2.112 -56.378 1.00 89.06 848 ILE A N 1
ATOM 6246 C CA . ILE A 1 848 ? 26.754 3.564 -56.555 1.00 89.06 848 ILE A CA 1
ATOM 6247 C C . ILE A 1 848 ? 25.304 4.048 -56.666 1.00 89.06 848 ILE A C 1
ATOM 6249 O O . ILE A 1 848 ? 24.576 3.583 -57.543 1.00 89.06 848 ILE A O 1
ATOM 6253 N N . GLN A 1 849 ? 24.869 4.908 -55.740 1.00 79.19 849 GLN A N 1
ATOM 6254 C CA . GLN A 1 849 ? 23.471 5.331 -55.583 1.00 79.19 849 GLN A CA 1
ATOM 6255 C C . GLN A 1 849 ? 23.104 6.593 -56.366 1.00 79.19 849 GLN A C 1
ATOM 6257 O O . GLN A 1 849 ? 21.960 6.707 -56.805 1.00 79.19 849 GLN A O 1
ATOM 6262 N N . SER A 1 850 ? 24.022 7.550 -56.517 1.00 68.38 850 SER A N 1
ATOM 6263 C CA . SER A 1 850 ? 23.667 8.903 -56.958 1.00 68.38 850 SER A CA 1
ATOM 6264 C C . SER A 1 850 ? 23.971 9.227 -58.424 1.00 68.38 850 SER A C 1
ATOM 6266 O O . SER A 1 850 ? 24.686 8.521 -59.138 1.00 68.38 850 SER A O 1
ATOM 6268 N N . ASP A 1 851 ? 23.362 10.342 -58.832 1.00 62.28 851 ASP A N 1
ATOM 6269 C CA . ASP A 1 851 ? 23.269 10.914 -60.171 1.00 62.28 851 ASP A CA 1
ATOM 6270 C C . ASP A 1 851 ? 24.608 11.497 -60.651 1.00 62.28 851 ASP A C 1
ATOM 6272 O O . ASP A 1 851 ? 25.184 12.421 -60.075 1.00 62.28 851 ASP A O 1
ATOM 6276 N N . LEU A 1 852 ? 25.126 10.922 -61.725 1.00 55.09 852 LEU A N 1
ATOM 6277 C CA . LEU A 1 852 ? 26.472 11.138 -62.236 1.00 55.09 852 LEU A CA 1
ATOM 6278 C C . LEU A 1 852 ? 26.574 12.421 -63.090 1.00 55.09 852 LEU A C 1
ATOM 6280 O O . LEU A 1 852 ? 26.894 12.337 -64.273 1.00 55.09 852 LEU A O 1
ATOM 6284 N N . GLY A 1 853 ? 26.351 13.588 -62.476 1.00 52.62 853 GLY A N 1
ATOM 6285 C CA . GLY A 1 853 ? 26.726 14.915 -62.995 1.00 52.62 853 GLY A CA 1
ATOM 6286 C C . GLY A 1 853 ? 26.244 15.284 -64.413 1.00 52.62 853 GLY A C 1
ATOM 6287 O O . GLY A 1 853 ? 25.464 14.580 -65.052 1.00 52.62 853 GLY A O 1
ATOM 6288 N N . ASP A 1 854 ? 26.711 16.431 -64.920 1.00 47.91 854 ASP A N 1
ATOM 6289 C CA . ASP A 1 854 ? 26.412 16.868 -66.289 1.00 47.91 854 ASP A CA 1
ATOM 6290 C C . ASP A 1 854 ? 26.946 15.854 -67.315 1.00 47.91 854 ASP A C 1
ATOM 6292 O O . ASP A 1 854 ? 28.116 15.459 -67.288 1.00 47.91 854 ASP A O 1
ATOM 6296 N N . LYS A 1 855 ? 26.097 15.460 -68.274 1.00 50.75 855 LYS A N 1
ATOM 6297 C CA . LYS A 1 855 ? 26.428 14.476 -69.326 1.00 50.75 855 LYS A CA 1
ATOM 6298 C C . LYS A 1 855 ? 27.618 14.897 -70.204 1.00 50.75 855 LYS A C 1
ATOM 6300 O O . LYS A 1 855 ? 28.214 14.033 -70.847 1.00 50.75 855 LYS A O 1
ATOM 6305 N N . GLU A 1 856 ? 27.961 16.184 -70.189 1.00 47.16 856 GLU A N 1
ATOM 6306 C CA . GLU A 1 856 ? 28.928 16.869 -71.055 1.00 47.16 856 GLU A CA 1
ATOM 6307 C C . GLU A 1 856 ? 30.357 16.954 -70.474 1.00 47.16 856 GLU A C 1
ATOM 6309 O O . GLU A 1 856 ? 31.263 17.388 -71.185 1.00 47.16 856 GLU A O 1
ATOM 6314 N N . SER A 1 857 ? 30.620 16.534 -69.222 1.00 45.66 857 SER A N 1
ATOM 6315 C CA . SER A 1 857 ? 31.993 16.554 -68.680 1.00 45.66 857 SER A CA 1
ATOM 6316 C C . SER A 1 857 ? 32.832 15.406 -69.261 1.00 45.66 857 SER A C 1
ATOM 6318 O O . SER A 1 857 ? 32.933 14.302 -68.721 1.00 45.66 857 SER A O 1
ATOM 6320 N N . VAL A 1 858 ? 33.396 15.651 -70.442 1.00 40.84 858 VAL A N 1
ATOM 6321 C CA . VAL A 1 858 ? 34.357 14.772 -71.107 1.00 40.84 858 VAL A CA 1
ATOM 6322 C C . VAL A 1 858 ? 35.697 15.491 -71.119 1.00 40.84 858 VAL A C 1
ATOM 6324 O O . VAL A 1 858 ? 35.965 16.320 -71.986 1.00 40.84 858 VAL A O 1
ATOM 6327 N N . ILE A 1 859 ? 36.558 15.162 -70.160 1.00 45.69 859 ILE A N 1
ATOM 6328 C CA . ILE A 1 859 ? 37.995 15.337 -70.349 1.00 45.69 859 ILE A CA 1
ATOM 6329 C C . ILE A 1 859 ? 38.549 13.947 -70.646 1.00 45.69 859 ILE A C 1
ATOM 6331 O O . ILE A 1 859 ? 38.296 12.989 -69.922 1.00 45.69 859 ILE A O 1
ATOM 6335 N N . ASN A 1 860 ? 39.237 13.838 -71.780 1.00 44.47 860 ASN A N 1
ATOM 6336 C CA . ASN A 1 860 ? 39.887 12.622 -72.250 1.00 44.47 860 ASN A CA 1
ATOM 6337 C C . ASN A 1 860 ? 41.035 12.229 -71.303 1.00 44.47 860 ASN A C 1
ATOM 6339 O O . ASN A 1 860 ? 42.187 12.584 -71.563 1.00 44.47 860 ASN A O 1
ATOM 6343 N N . ALA A 1 861 ? 40.757 11.479 -70.237 1.00 46.59 861 ALA A N 1
ATOM 6344 C CA . ALA A 1 861 ? 41.800 10.723 -69.556 1.00 46.59 861 ALA A CA 1
ATOM 6345 C C . ALA A 1 861 ? 42.225 9.564 -70.473 1.00 46.59 861 ALA A C 1
ATOM 6347 O O . ALA A 1 861 ? 41.424 8.706 -70.841 1.00 46.59 861 ALA A O 1
ATOM 6348 N N . SER A 1 862 ? 43.477 9.602 -70.928 1.00 49.34 862 SER A N 1
ATOM 6349 C CA . SER A 1 862 ? 44.098 8.494 -71.655 1.00 49.34 862 SER A CA 1
ATOM 6350 C C . SER A 1 862 ? 44.551 7.464 -70.622 1.00 49.34 862 SER A C 1
ATOM 6352 O O . SER A 1 862 ? 45.364 7.820 -69.776 1.00 49.34 862 SER A O 1
ATOM 6354 N N . ASP A 1 863 ? 44.039 6.239 -70.731 1.00 54.56 863 ASP A N 1
ATOM 6355 C CA . ASP A 1 863 ? 44.273 5.083 -69.852 1.00 54.56 863 ASP A CA 1
ATOM 6356 C C . ASP A 1 863 ? 43.800 5.233 -68.388 1.00 54.56 863 ASP A C 1
ATOM 6358 O O . ASP A 1 863 ? 43.828 6.328 -67.816 1.00 54.56 863 ASP A O 1
ATOM 6362 N N . PRO A 1 864 ? 43.353 4.133 -67.741 1.00 58.50 864 PRO A N 1
ATOM 6363 C CA . PRO A 1 864 ? 43.214 4.094 -66.292 1.00 58.50 864 PRO A CA 1
ATOM 6364 C C . PRO A 1 864 ? 44.563 4.473 -65.675 1.00 58.50 864 PRO A C 1
ATOM 6366 O O . PRO A 1 864 ? 45.562 3.782 -65.862 1.00 58.50 864 PRO A O 1
ATOM 6369 N N . SER A 1 865 ? 44.601 5.604 -64.981 1.00 73.06 865 SER A N 1
ATOM 6370 C CA . SER A 1 865 ? 45.768 6.019 -64.212 1.00 73.06 865 SER A CA 1
ATOM 6371 C C . SER A 1 865 ? 45.424 5.987 -62.734 1.00 73.06 865 SER A C 1
ATOM 6373 O O . SER A 1 865 ? 44.278 6.212 -62.343 1.00 73.06 865 SER A O 1
ATOM 6375 N N . ASN A 1 866 ? 46.440 5.783 -61.904 1.00 79.81 866 ASN A N 1
ATOM 6376 C CA . ASN A 1 866 ? 46.331 5.845 -60.447 1.00 79.81 866 ASN A CA 1
ATOM 6377 C C . ASN A 1 866 ? 46.029 7.263 -59.901 1.00 79.81 866 ASN A C 1
ATOM 6379 O O . ASN A 1 866 ? 46.009 7.454 -58.688 1.00 79.81 866 ASN A O 1
ATOM 6383 N N . ILE A 1 867 ? 45.789 8.245 -60.783 1.00 82.19 867 ILE A N 1
ATOM 6384 C CA . ILE A 1 867 ? 45.315 9.606 -60.474 1.00 82.19 867 ILE A CA 1
ATOM 6385 C C . ILE A 1 867 ? 43.948 9.933 -61.100 1.00 82.19 867 ILE A C 1
ATOM 6387 O O . ILE A 1 867 ? 43.319 10.911 -60.707 1.00 82.19 867 ILE A O 1
ATOM 6391 N N . GLY A 1 868 ? 43.485 9.141 -62.073 1.00 79.56 868 GLY A N 1
ATOM 6392 C CA . GLY A 1 868 ? 42.214 9.339 -62.775 1.00 79.56 868 GLY A CA 1
ATOM 6393 C C . GLY A 1 868 ? 41.039 8.661 -62.068 1.00 79.56 868 GLY A C 1
ATOM 6394 O O . GLY A 1 868 ? 41.216 7.757 -61.253 1.00 79.56 868 GLY A O 1
ATOM 6395 N N . GLY A 1 869 ? 39.819 9.085 -62.383 1.00 84.31 869 GLY A N 1
ATOM 6396 C CA . GLY A 1 869 ? 38.594 8.605 -61.744 1.00 84.31 869 GLY A CA 1
ATOM 6397 C C . GLY A 1 869 ? 38.434 9.050 -60.285 1.00 84.31 869 GLY A C 1
ATOM 6398 O O . GLY A 1 869 ? 39.196 9.877 -59.781 1.00 84.31 869 GLY A O 1
ATOM 6399 N N . LEU A 1 870 ? 37.437 8.472 -59.612 1.00 88.44 870 LEU A N 1
ATOM 6400 C CA . LEU A 1 870 ? 37.057 8.791 -58.230 1.00 88.44 870 LEU A CA 1
ATOM 6401 C C . LEU A 1 870 ? 37.607 7.756 -57.248 1.00 88.44 870 LEU A C 1
ATOM 6403 O O . LEU A 1 870 ? 37.349 6.567 -57.424 1.00 88.44 870 LEU A O 1
ATOM 6407 N N . SER A 1 871 ? 38.301 8.188 -56.198 1.00 92.81 871 SER A N 1
ATOM 6408 C CA . SER A 1 871 ? 38.736 7.314 -55.102 1.00 92.81 871 SER A CA 1
ATOM 6409 C C . SER A 1 871 ? 37.571 7.053 -54.152 1.00 92.81 871 SER A C 1
ATOM 6411 O O . SER A 1 871 ? 37.091 7.969 -53.489 1.00 92.81 871 SER A O 1
ATOM 6413 N N . LEU A 1 872 ? 37.100 5.806 -54.084 1.00 94.44 872 LEU A N 1
ATOM 6414 C CA . LEU A 1 872 ? 35.983 5.444 -53.206 1.00 94.44 872 LEU A CA 1
ATOM 6415 C C . LEU A 1 872 ? 36.472 4.849 -51.890 1.00 94.44 872 LEU A C 1
ATOM 6417 O O . LEU A 1 872 ? 35.933 5.155 -50.827 1.00 94.44 872 LEU A O 1
ATOM 6421 N N . ILE A 1 873 ? 37.470 3.964 -51.957 1.00 97.44 873 ILE A N 1
ATOM 6422 C CA . ILE A 1 873 ? 37.933 3.190 -50.804 1.00 97.44 873 ILE A CA 1
ATOM 6423 C C . ILE A 1 873 ? 39.457 3.194 -50.773 1.00 97.44 873 ILE A C 1
ATOM 6425 O O . ILE A 1 873 ? 40.090 2.830 -51.761 1.00 97.44 873 ILE A O 1
ATOM 6429 N N . GLN A 1 874 ? 40.043 3.538 -49.629 1.00 96.56 874 GLN A N 1
ATOM 6430 C CA . GLN A 1 874 ? 41.489 3.476 -49.419 1.00 96.56 874 GLN A CA 1
ATOM 6431 C C . GLN A 1 874 ? 41.835 2.579 -48.231 1.00 96.56 874 GLN A C 1
ATOM 6433 O O . GLN A 1 874 ? 41.168 2.640 -47.200 1.00 96.56 874 GLN A O 1
ATOM 6438 N N . VAL A 1 875 ? 42.883 1.757 -48.354 1.00 96.25 875 VAL A N 1
ATOM 6439 C CA . VAL A 1 875 ? 43.306 0.796 -47.316 1.00 96.25 875 VAL A CA 1
ATOM 6440 C C . VAL A 1 875 ? 44.803 0.923 -47.053 1.00 96.25 875 VAL A C 1
ATOM 6442 O O . VAL A 1 875 ? 45.598 0.707 -47.961 1.00 96.25 875 VAL A O 1
ATOM 6445 N N . SER A 1 876 ? 45.211 1.242 -45.822 1.00 93.00 876 SER A N 1
ATOM 6446 C CA . SER A 1 876 ? 46.640 1.355 -45.476 1.00 93.00 876 SER A CA 1
ATOM 6447 C C . SER A 1 876 ? 47.309 0.013 -45.157 1.00 93.00 876 SER A C 1
ATOM 6449 O O . SER A 1 876 ? 48.533 -0.088 -45.204 1.00 93.00 876 SER A O 1
ATOM 6451 N N . GLY A 1 877 ? 46.525 -1.012 -44.804 1.00 90.94 877 GLY A N 1
ATOM 6452 C CA . GLY A 1 877 ? 47.007 -2.368 -44.540 1.00 90.94 877 GLY A CA 1
ATOM 6453 C C . GLY A 1 877 ? 46.894 -3.298 -45.748 1.00 90.94 877 GLY A C 1
ATOM 6454 O O . GLY A 1 877 ? 46.865 -2.877 -46.904 1.00 90.94 877 GLY A O 1
ATOM 6455 N N . LYS A 1 878 ? 46.830 -4.602 -45.476 1.00 92.31 878 LYS A N 1
ATOM 6456 C CA . LYS A 1 878 ? 46.653 -5.631 -46.507 1.00 92.31 878 LYS A CA 1
ATOM 6457 C C . LYS A 1 878 ? 45.222 -5.642 -47.040 1.00 92.31 878 LYS A C 1
ATOM 6459 O O . LYS A 1 878 ? 44.275 -5.692 -46.260 1.00 92.31 878 LYS A O 1
ATOM 6464 N N . ALA A 1 879 ? 45.086 -5.685 -48.358 1.00 94.19 879 ALA A N 1
ATOM 6465 C CA . ALA A 1 879 ? 43.844 -5.950 -49.075 1.00 94.19 879 ALA A CA 1
ATOM 6466 C C . ALA A 1 879 ? 44.150 -6.817 -50.306 1.00 94.19 879 ALA A C 1
ATOM 6468 O O . ALA A 1 879 ? 45.307 -6.924 -50.713 1.00 94.19 879 ALA A O 1
ATOM 6469 N N . ASP A 1 880 ? 43.119 -7.433 -50.875 1.00 91.62 880 ASP A N 1
ATOM 6470 C CA . ASP A 1 880 ? 43.178 -8.121 -52.167 1.00 91.62 880 ASP A CA 1
ATOM 6471 C C . ASP A 1 880 ? 42.541 -7.223 -53.238 1.00 91.62 880 ASP A C 1
ATOM 6473 O O . ASP A 1 880 ? 41.614 -6.466 -52.939 1.00 91.62 880 ASP A O 1
ATOM 6477 N N . GLU A 1 881 ? 42.961 -7.338 -54.501 1.00 90.44 881 GLU A N 1
ATOM 6478 C CA . GLU A 1 881 ? 42.312 -6.635 -55.623 1.00 90.44 881 GLU A CA 1
ATOM 6479 C C . GLU A 1 881 ? 40.795 -6.896 -55.688 1.00 90.44 881 GLU A C 1
ATOM 6481 O O . GLU A 1 881 ? 40.029 -6.065 -56.169 1.00 90.44 881 GLU A O 1
ATOM 6486 N N . ASN A 1 882 ? 40.351 -8.045 -55.173 1.00 90.50 882 ASN A N 1
ATOM 6487 C CA . ASN A 1 882 ? 38.964 -8.491 -55.117 1.00 90.50 882 ASN A CA 1
ATOM 6488 C C . ASN A 1 882 ? 38.255 -8.186 -53.788 1.00 90.50 882 ASN A C 1
ATOM 6490 O O . ASN A 1 882 ? 37.115 -8.633 -53.599 1.00 90.50 882 ASN A O 1
ATOM 6494 N N . SER A 1 883 ? 38.887 -7.461 -52.861 1.00 94.81 883 SER A N 1
ATOM 6495 C CA . SER A 1 883 ? 38.263 -7.078 -51.587 1.00 94.81 883 SER A CA 1
ATOM 6496 C C . SER A 1 883 ? 37.008 -6.221 -51.784 1.00 94.81 883 SER A C 1
ATOM 6498 O O . SER A 1 883 ? 36.068 -6.328 -50.997 1.00 94.81 883 SER A O 1
ATOM 6500 N N . PHE A 1 884 ? 36.936 -5.445 -52.867 1.00 97.12 884 PHE A N 1
ATOM 6501 C CA . PHE A 1 884 ? 35.776 -4.625 -53.217 1.00 97.12 884 PHE A CA 1
ATOM 6502 C C . PHE A 1 884 ? 35.421 -4.802 -54.691 1.00 97.12 884 PHE A C 1
ATOM 6504 O O . PHE A 1 884 ? 36.290 -4.730 -55.556 1.00 97.12 884 PHE A O 1
ATOM 6511 N N . LYS A 1 885 ? 34.141 -5.053 -54.991 1.00 94.69 885 LYS A N 1
ATOM 6512 C CA . LYS A 1 885 ? 33.664 -5.351 -56.351 1.00 94.69 885 LYS A CA 1
ATOM 6513 C C . LYS A 1 885 ? 32.355 -4.650 -56.641 1.00 94.69 885 LYS A C 1
ATOM 6515 O O . LYS A 1 885 ? 31.463 -4.660 -55.806 1.00 94.69 885 LYS A O 1
ATOM 6520 N N . LEU A 1 886 ? 32.181 -4.123 -57.848 1.00 91.75 886 LEU A N 1
ATOM 6521 C CA . LEU A 1 886 ? 30.868 -3.641 -58.284 1.00 91.75 886 LEU A CA 1
ATOM 6522 C C . LEU A 1 886 ? 29.893 -4.815 -58.448 1.00 91.75 886 LEU A C 1
ATOM 6524 O O . LEU A 1 886 ? 30.279 -5.862 -58.970 1.00 91.75 886 LEU A O 1
ATOM 6528 N N . ALA A 1 887 ? 28.623 -4.618 -58.082 1.00 81.69 887 ALA A N 1
ATOM 6529 C CA . ALA A 1 887 ? 27.577 -5.655 -58.115 1.00 81.69 887 ALA A CA 1
ATOM 6530 C C . ALA A 1 887 ? 27.459 -6.425 -59.444 1.00 81.69 887 ALA A C 1
ATOM 6532 O O . ALA A 1 887 ? 27.155 -7.615 -59.446 1.00 81.69 887 ALA A O 1
ATOM 6533 N N . HIS A 1 888 ? 27.738 -5.766 -60.571 1.00 82.38 888 HIS A N 1
ATOM 6534 C CA . HIS A 1 888 ? 27.684 -6.363 -61.911 1.00 82.38 888 HIS A CA 1
ATOM 6535 C C . HIS A 1 888 ? 29.039 -6.316 -62.638 1.00 82.38 888 HIS A C 1
ATOM 6537 O O . HIS A 1 888 ? 29.096 -6.419 -63.861 1.00 82.38 888 HIS A O 1
ATOM 6543 N N . GLY A 1 889 ? 30.136 -6.087 -61.908 1.00 84.56 889 GLY A N 1
ATOM 6544 C CA . GLY A 1 889 ? 31.475 -5.861 -62.465 1.00 84.56 889 GLY A CA 1
ATOM 6545 C C . GLY A 1 889 ? 31.683 -4.471 -63.079 1.00 84.56 889 GLY A C 1
ATOM 6546 O O . GLY A 1 889 ? 32.805 -3.982 -63.078 1.00 84.56 889 GLY A O 1
ATOM 6547 N N . TYR A 1 890 ? 30.617 -3.802 -63.526 1.00 85.94 890 TYR A N 1
ATOM 6548 C CA . TYR A 1 890 ? 30.629 -2.420 -64.009 1.00 85.94 890 TYR A CA 1
ATOM 6549 C C . TYR A 1 890 ? 29.336 -1.682 -63.624 1.00 85.94 890 TYR A C 1
ATOM 6551 O O . TYR A 1 890 ? 28.335 -2.299 -63.252 1.00 85.94 890 TYR A O 1
ATOM 6559 N N . ILE A 1 891 ? 29.342 -0.358 -63.768 1.00 86.12 891 ILE A N 1
ATOM 6560 C CA . ILE A 1 891 ? 28.146 0.493 -63.776 1.00 86.12 891 ILE A CA 1
ATOM 6561 C C . ILE A 1 891 ? 28.080 1.312 -65.070 1.00 86.12 891 ILE A C 1
ATOM 6563 O O . ILE A 1 891 ? 29.075 1.470 -65.777 1.00 86.12 891 ILE A O 1
ATOM 6567 N N . THR A 1 892 ? 26.900 1.850 -65.372 1.00 79.25 892 THR A N 1
ATOM 6568 C CA . THR A 1 892 ? 26.672 2.771 -66.495 1.00 79.25 892 THR A CA 1
ATOM 6569 C C . THR A 1 892 ? 26.176 4.114 -66.001 1.00 79.25 892 THR A C 1
ATOM 6571 O O . THR A 1 892 ? 25.330 4.182 -65.109 1.00 79.25 892 THR A O 1
ATOM 6574 N N . ARG A 1 893 ? 26.629 5.186 -66.650 1.00 73.50 893 ARG A N 1
ATOM 6575 C CA . ARG A 1 893 ? 26.285 6.554 -66.270 1.00 73.50 893 ARG A CA 1
ATOM 6576 C C . ARG A 1 893 ? 24.999 7.065 -66.911 1.00 73.50 893 ARG A C 1
ATOM 6578 O O . ARG A 1 893 ? 25.022 7.394 -68.088 1.00 73.50 893 ARG A O 1
ATOM 6585 N N . GLY A 1 894 ? 23.898 7.208 -66.168 1.00 64.88 894 GLY A N 1
ATOM 6586 C CA . GLY A 1 894 ? 22.694 7.911 -66.654 1.00 64.88 894 GLY A CA 1
ATOM 6587 C C . GLY A 1 894 ? 22.131 7.375 -67.983 1.00 64.88 894 GLY A C 1
ATOM 6588 O O . GLY A 1 894 ? 21.700 8.155 -68.834 1.00 64.88 894 GLY A O 1
ATOM 6589 N N . GLY A 1 895 ? 22.209 6.054 -68.194 1.00 64.75 895 GLY A N 1
ATOM 6590 C CA . GLY A 1 895 ? 21.836 5.384 -69.449 1.00 64.75 895 GLY A CA 1
ATOM 6591 C C . GLY A 1 895 ? 22.910 5.401 -70.548 1.00 64.75 895 GLY A C 1
ATOM 6592 O O . GLY A 1 895 ? 22.672 4.886 -71.637 1.00 64.75 895 GLY A O 1
ATOM 6593 N N . SER A 1 896 ? 24.086 5.975 -70.279 1.00 70.69 896 SER A N 1
ATOM 6594 C CA . SER A 1 896 ? 25.264 5.904 -71.147 1.00 70.69 896 SER A CA 1
ATOM 6595 C C . SER A 1 896 ? 25.664 4.448 -71.401 1.00 70.69 896 SER A C 1
ATOM 6597 O O . SER A 1 896 ? 25.682 3.655 -70.457 1.00 70.69 896 SER A O 1
ATOM 6599 N N . PRO A 1 897 ? 26.043 4.088 -72.638 1.00 72.44 897 PRO A N 1
ATOM 6600 C CA . PRO A 1 897 ? 26.468 2.734 -72.954 1.00 72.44 897 PRO A CA 1
ATOM 6601 C C . PRO A 1 897 ? 27.868 2.414 -72.423 1.00 72.44 897 PRO A C 1
ATOM 6603 O O . PRO A 1 897 ? 28.316 1.297 -72.630 1.00 72.44 897 PRO A O 1
ATOM 6606 N N . TYR A 1 898 ? 28.581 3.348 -71.794 1.00 76.31 898 TYR A N 1
ATOM 6607 C CA . TYR A 1 898 ? 29.972 3.143 -71.391 1.00 76.31 898 TYR A CA 1
ATOM 6608 C C . TYR A 1 898 ? 30.096 2.535 -70.000 1.00 76.31 898 TYR A C 1
ATOM 6610 O O . TYR A 1 898 ? 29.374 2.909 -69.070 1.00 76.31 898 TYR A O 1
ATOM 6618 N N . LYS A 1 899 ? 31.032 1.594 -69.880 1.00 81.62 899 LYS A N 1
ATOM 6619 C CA . LYS A 1 899 ? 31.332 0.903 -68.635 1.00 81.62 899 LYS A CA 1
ATOM 6620 C C . LYS A 1 899 ? 32.231 1.745 -67.743 1.00 81.62 899 LYS A C 1
ATOM 6622 O O . LYS A 1 899 ? 33.237 2.307 -68.180 1.00 81.62 899 LYS A O 1
ATOM 6627 N N . TYR A 1 900 ? 31.874 1.752 -66.471 1.00 84.50 900 TYR A N 1
ATOM 6628 C CA . TYR A 1 900 ? 32.716 2.225 -65.392 1.00 84.50 900 TYR A CA 1
ATOM 6629 C C . TYR A 1 900 ? 32.977 1.061 -64.451 1.00 84.50 900 TYR A C 1
ATOM 6631 O O . TYR A 1 900 ? 32.037 0.392 -64.021 1.00 84.50 900 TYR A O 1
ATOM 6639 N N . THR A 1 901 ? 34.238 0.811 -64.151 1.00 88.75 901 THR A N 1
ATOM 6640 C CA . THR A 1 901 ? 34.693 -0.327 -63.355 1.00 88.75 901 THR A CA 1
ATOM 6641 C C . THR A 1 901 ? 35.423 0.169 -62.111 1.00 88.75 901 THR A C 1
ATOM 6643 O O . THR A 1 901 ? 35.823 1.331 -62.033 1.00 88.75 901 THR A O 1
ATOM 6646 N N . LEU A 1 902 ? 35.548 -0.691 -61.103 1.00 91.06 902 LEU A N 1
ATOM 6647 C CA . LEU A 1 902 ? 36.292 -0.396 -59.880 1.00 91.06 902 LEU A CA 1
ATOM 6648 C C . LEU A 1 902 ? 37.645 -1.101 -59.968 1.00 91.06 902 LEU A C 1
ATOM 6650 O O . LEU A 1 902 ? 37.678 -2.327 -60.037 1.00 91.06 902 LEU A O 1
ATOM 6654 N N . THR A 1 903 ? 38.731 -0.331 -59.968 1.00 90.44 903 THR A N 1
ATOM 6655 C CA . THR A 1 903 ? 40.105 -0.853 -60.026 1.00 90.44 903 THR A CA 1
ATOM 6656 C C . THR A 1 903 ? 40.852 -0.494 -58.756 1.00 90.44 903 THR A C 1
ATOM 6658 O O . THR A 1 903 ? 40.847 0.665 -58.347 1.00 90.44 903 THR A O 1
ATOM 6661 N N . GLY A 1 904 ? 41.497 -1.486 -58.141 1.00 92.19 904 GLY A N 1
ATOM 6662 C CA . GLY A 1 904 ? 42.369 -1.299 -56.983 1.00 92.19 904 GLY A CA 1
ATOM 6663 C C . GLY A 1 904 ? 43.823 -1.119 -57.405 1.00 92.19 904 GLY A C 1
ATOM 6664 O O . GLY A 1 904 ? 44.411 -2.048 -57.949 1.00 92.19 904 GLY A O 1
ATOM 6665 N N . TYR A 1 905 ? 44.412 0.040 -57.122 1.00 91.69 905 TYR A N 1
ATOM 6666 C CA . TYR A 1 905 ? 45.853 0.297 -57.245 1.00 91.69 905 TYR A CA 1
ATOM 6667 C C . TYR A 1 905 ? 46.521 0.098 -55.885 1.00 91.69 905 TYR A C 1
ATOM 6669 O O . TYR A 1 905 ? 45.950 0.518 -54.886 1.00 91.69 905 TYR A O 1
ATOM 6677 N N . GLY A 1 906 ? 47.706 -0.509 -55.806 1.00 92.31 906 GLY A N 1
ATOM 6678 C CA . GLY A 1 906 ? 48.365 -0.758 -54.518 1.00 92.31 906 GLY A CA 1
ATOM 6679 C C . GLY A 1 906 ? 49.584 -1.691 -54.575 1.00 92.31 906 GLY A C 1
ATOM 6680 O O . GLY A 1 906 ? 49.970 -2.122 -55.663 1.00 92.31 906 GLY A O 1
ATOM 6681 N N . PRO A 1 907 ? 50.181 -2.029 -53.410 1.00 87.62 907 PRO A N 1
ATOM 6682 C CA . PRO A 1 907 ? 51.441 -2.775 -53.290 1.00 87.62 907 PRO A CA 1
ATOM 6683 C C . PRO A 1 907 ? 51.529 -4.076 -54.093 1.00 87.62 907 PRO A C 1
ATOM 6685 O O . PRO A 1 907 ? 52.595 -4.379 -54.627 1.00 87.62 907 PRO A O 1
ATOM 6688 N N . GLU A 1 908 ? 50.421 -4.812 -54.216 1.00 87.69 908 GLU A N 1
ATOM 6689 C CA . GLU A 1 908 ? 50.342 -6.107 -54.912 1.00 87.69 908 GLU A CA 1
ATOM 6690 C C . GLU A 1 908 ? 49.350 -6.079 -56.094 1.00 87.69 908 GLU A C 1
ATOM 6692 O O . GLU A 1 908 ? 48.912 -7.125 -56.566 1.00 87.69 908 GLU A O 1
ATOM 6697 N N . SER A 1 909 ? 48.987 -4.887 -56.582 1.00 90.44 909 SER A N 1
ATOM 6698 C CA . SER A 1 909 ? 48.048 -4.725 -57.696 1.00 90.44 909 SER A CA 1
ATOM 6699 C C . SER A 1 909 ? 48.695 -5.002 -59.059 1.00 90.44 909 SER A C 1
ATOM 6701 O O . SER A 1 909 ? 49.770 -4.491 -59.383 1.00 90.44 909 SER A O 1
ATOM 6703 N N . SER A 1 910 ? 47.978 -5.736 -59.904 1.00 88.69 910 SER A N 1
ATOM 6704 C CA . SER A 1 910 ? 48.222 -5.925 -61.334 1.00 88.69 910 SER A CA 1
ATOM 6705 C C . SER A 1 910 ? 48.100 -4.632 -62.152 1.00 88.69 910 SER A C 1
ATOM 6707 O O . SER A 1 910 ? 48.678 -4.545 -63.236 1.00 88.69 910 SER A O 1
ATOM 6709 N N . TYR A 1 911 ? 47.419 -3.611 -61.621 1.00 85.44 911 TYR A N 1
ATOM 6710 C CA . TYR A 1 911 ? 47.253 -2.288 -62.236 1.00 85.44 911 TYR A CA 1
ATOM 6711 C C . TYR A 1 911 ? 48.308 -1.266 -61.780 1.00 85.44 911 TYR A C 1
ATOM 6713 O O . TYR A 1 911 ? 48.326 -0.133 -62.261 1.00 85.44 911 TYR A O 1
ATOM 6721 N N . GLY A 1 912 ? 49.222 -1.664 -60.889 1.00 88.75 912 GLY A N 1
ATOM 6722 C CA . GLY A 1 912 ? 50.307 -0.826 -60.383 1.00 88.75 912 GLY A CA 1
ATOM 6723 C C . GLY A 1 912 ? 50.007 -0.148 -59.043 1.00 88.75 912 GLY A C 1
ATOM 6724 O O . GLY A 1 912 ? 48.961 -0.342 -58.428 1.00 88.75 912 GLY A O 1
ATOM 6725 N N . GLN A 1 913 ? 50.971 0.642 -58.570 1.00 90.38 913 GLN A N 1
ATOM 6726 C CA . GLN A 1 913 ? 50.933 1.278 -57.248 1.00 90.38 913 GLN A CA 1
ATOM 6727 C C . GLN A 1 913 ? 49.916 2.427 -57.183 1.00 90.38 913 GLN A C 1
ATOM 6729 O O . GLN A 1 913 ? 49.686 3.116 -58.182 1.00 90.38 913 GLN A O 1
ATOM 6734 N N . ALA A 1 914 ? 49.349 2.674 -55.999 1.00 90.94 914 ALA A N 1
ATOM 6735 C CA . ALA A 1 914 ? 48.524 3.854 -55.743 1.00 90.94 914 ALA A CA 1
ATOM 6736 C C . ALA A 1 914 ? 49.367 5.144 -55.777 1.00 90.94 914 ALA A C 1
ATOM 6738 O O . ALA A 1 914 ? 50.573 5.122 -55.526 1.00 90.94 914 ALA A O 1
ATOM 6739 N N . ASN A 1 915 ? 48.743 6.281 -56.097 1.00 89.88 915 ASN A N 1
ATOM 6740 C CA . ASN A 1 915 ? 49.438 7.567 -56.117 1.00 89.88 915 ASN A CA 1
ATOM 6741 C C . ASN A 1 915 ? 49.355 8.262 -54.747 1.00 89.88 915 ASN A C 1
ATOM 6743 O O . ASN A 1 915 ? 48.267 8.540 -54.247 1.00 89.88 915 ASN A O 1
ATOM 6747 N N . ILE A 1 916 ? 50.504 8.604 -54.162 1.00 88.56 916 ILE A N 1
ATOM 6748 C CA . ILE A 1 916 ? 50.589 9.238 -52.838 1.00 88.56 916 ILE A CA 1
ATOM 6749 C C . ILE A 1 916 ? 49.893 10.608 -52.750 1.00 88.56 916 ILE A C 1
ATOM 6751 O O . ILE A 1 916 ? 49.362 10.954 -51.694 1.00 88.56 916 ILE A O 1
ATOM 6755 N N . GLU A 1 917 ? 49.828 11.371 -53.847 1.00 88.19 917 GLU A N 1
ATOM 6756 C CA . GLU A 1 917 ? 49.139 12.672 -53.907 1.00 88.19 917 GLU A CA 1
ATOM 6757 C C . GLU A 1 917 ? 47.614 12.526 -53.797 1.00 88.19 917 GLU A C 1
ATOM 6759 O O . GLU A 1 917 ? 46.919 13.477 -53.450 1.00 88.19 917 GLU A O 1
ATOM 6764 N N . GLN A 1 918 ? 47.093 11.323 -54.052 1.00 87.88 918 GLN A N 1
ATOM 6765 C CA . GLN A 1 918 ? 45.676 10.983 -53.932 1.00 87.88 918 GLN A CA 1
ATOM 6766 C C . GLN A 1 918 ? 45.320 10.378 -52.567 1.00 87.88 918 GLN A C 1
ATOM 6768 O O . GLN A 1 918 ? 44.166 10.035 -52.323 1.00 87.88 918 GLN A O 1
ATOM 6773 N N . SER A 1 919 ? 46.290 10.229 -51.665 1.00 91.19 919 SER A N 1
ATOM 6774 C CA . SER A 1 919 ? 46.067 9.613 -50.360 1.00 91.19 919 SER A CA 1
ATOM 6775 C C . SER A 1 919 ? 45.244 10.517 -49.435 1.00 91.19 919 SER A C 1
ATOM 6777 O O . SER A 1 919 ? 45.596 11.682 -49.234 1.00 91.19 919 SER A O 1
ATOM 6779 N N . LEU A 1 920 ? 44.210 9.960 -48.801 1.00 90.69 920 LEU A N 1
ATOM 6780 C CA . LEU A 1 920 ? 43.426 10.585 -47.727 1.00 90.69 920 LEU A CA 1
ATOM 6781 C C . LEU A 1 920 ? 44.031 10.361 -46.331 1.00 90.69 920 LEU A C 1
ATOM 6783 O O . LEU A 1 920 ? 43.527 10.910 -45.355 1.00 90.69 920 L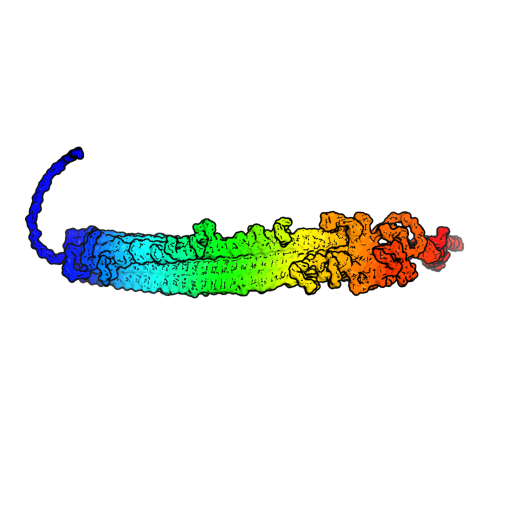EU A O 1
ATOM 6787 N N . PHE A 1 921 ? 45.106 9.575 -46.208 1.00 88.12 921 PHE A N 1
ATOM 6788 C CA . PHE A 1 921 ? 45.776 9.358 -44.925 1.00 88.12 921 PHE A CA 1
ATOM 6789 C C . PHE A 1 921 ? 46.611 10.582 -44.513 1.00 88.12 921 PHE A C 1
ATOM 6791 O O . PHE A 1 921 ? 47.251 11.225 -45.356 1.00 88.12 921 PHE A O 1
ATOM 6798 N N . ASP A 1 922 ? 46.625 10.875 -43.208 1.00 82.31 922 ASP A N 1
ATOM 6799 C CA . ASP A 1 922 ? 47.440 11.946 -42.615 1.00 82.31 922 ASP A CA 1
ATOM 6800 C C . ASP A 1 922 ? 48.940 11.636 -42.760 1.00 82.31 922 ASP A C 1
ATOM 6802 O O . ASP A 1 922 ? 49.729 12.465 -43.217 1.00 82.31 922 ASP A O 1
ATOM 6806 N N . GLU A 1 923 ? 49.330 10.402 -42.426 1.00 81.44 923 GLU A N 1
ATOM 6807 C CA . GLU A 1 923 ? 50.675 9.883 -42.664 1.00 81.44 923 GLU A CA 1
ATOM 6808 C C . GLU A 1 923 ? 50.786 9.403 -44.116 1.00 81.44 923 GLU A C 1
ATOM 6810 O O . GLU A 1 923 ? 50.278 8.343 -44.485 1.00 81.44 923 GLU A O 1
ATOM 6815 N N . LYS A 1 924 ? 51.454 10.200 -44.957 1.00 80.00 924 LYS A N 1
ATOM 6816 C CA . LYS A 1 924 ? 51.687 9.853 -46.362 1.00 80.00 924 LYS A CA 1
ATOM 6817 C C . LYS A 1 924 ? 52.658 8.674 -46.461 1.00 80.00 924 LYS A C 1
ATOM 6819 O O . LYS A 1 924 ? 53.827 8.786 -46.097 1.00 80.00 924 LYS A O 1
ATOM 6824 N N . ASN A 1 925 ? 52.165 7.556 -46.980 1.00 77.38 925 ASN A N 1
ATOM 6825 C CA . ASN A 1 925 ? 52.920 6.338 -47.249 1.00 77.38 925 ASN A CA 1
ATOM 6826 C C . ASN A 1 925 ? 52.577 5.869 -48.667 1.00 77.38 925 ASN A C 1
ATOM 6828 O O . ASN A 1 925 ? 51.409 5.876 -49.042 1.00 77.38 925 ASN A O 1
ATOM 6832 N N . GLU A 1 926 ? 53.578 5.465 -49.449 1.00 75.31 926 GLU A N 1
ATOM 6833 C CA . GLU A 1 926 ? 53.372 4.935 -50.807 1.00 75.31 926 GLU A CA 1
ATOM 6834 C C . GLU A 1 926 ? 52.706 3.546 -50.796 1.00 75.31 926 GLU A C 1
ATOM 6836 O O . GLU A 1 926 ? 52.120 3.130 -51.789 1.00 75.31 926 GLU A O 1
ATOM 6841 N N . ASN A 1 927 ? 52.740 2.840 -49.660 1.00 86.56 927 ASN A N 1
ATOM 6842 C CA . ASN A 1 927 ? 52.186 1.497 -49.514 1.00 86.56 927 ASN A CA 1
ATOM 6843 C C . ASN A 1 927 ? 50.735 1.519 -49.010 1.00 86.56 927 ASN A C 1
ATOM 6845 O O . ASN A 1 927 ? 50.479 1.218 -47.845 1.00 86.56 927 ASN A O 1
ATOM 6849 N N . PHE A 1 928 ? 49.788 1.864 -49.881 1.00 94.00 928 PHE A N 1
ATOM 6850 C CA . PHE A 1 928 ? 48.352 1.764 -49.600 1.00 94.00 928 PHE A CA 1
ATOM 6851 C C . PHE A 1 928 ? 47.579 1.322 -50.846 1.00 94.00 928 PHE A C 1
ATOM 6853 O O . PHE A 1 928 ? 48.063 1.459 -51.969 1.00 94.00 928 PHE A O 1
ATOM 6860 N N . TRP A 1 929 ? 46.379 0.785 -50.644 1.00 95.50 929 TRP A N 1
ATOM 6861 C CA . TRP A 1 929 ? 45.439 0.479 -51.715 1.00 95.50 929 TRP A CA 1
ATOM 6862 C C . TRP A 1 929 ? 44.483 1.644 -51.954 1.00 95.50 929 TRP A C 1
ATOM 6864 O O . TRP A 1 929 ? 43.956 2.202 -50.995 1.00 95.50 929 TRP A O 1
ATOM 6874 N N . ASP A 1 930 ? 44.209 1.952 -53.216 1.00 94.62 930 ASP A N 1
ATOM 6875 C CA . ASP A 1 930 ? 43.210 2.921 -53.662 1.00 94.62 930 ASP A CA 1
ATOM 6876 C C . ASP A 1 930 ? 42.279 2.262 -54.688 1.00 94.62 930 ASP A C 1
ATOM 6878 O O . ASP A 1 930 ? 42.677 1.975 -55.821 1.00 94.62 930 ASP A O 1
ATOM 6882 N N . PHE A 1 931 ? 41.042 1.984 -54.278 1.00 95.00 931 PHE A N 1
ATOM 6883 C CA . PHE A 1 931 ? 39.996 1.440 -55.137 1.00 95.00 931 PHE A CA 1
ATOM 6884 C C . PHE A 1 931 ? 39.235 2.591 -55.784 1.00 95.00 931 PHE A C 1
ATOM 6886 O O . PHE A 1 931 ? 38.381 3.240 -55.164 1.00 95.00 931 PHE A O 1
ATOM 6893 N N . ARG A 1 932 ? 39.553 2.827 -57.057 1.00 92.00 932 ARG A N 1
ATOM 6894 C CA . ARG A 1 932 ? 39.042 3.950 -57.837 1.00 92.00 932 ARG A CA 1
ATOM 6895 C C . ARG A 1 932 ? 37.992 3.501 -58.839 1.00 92.00 932 ARG A C 1
ATOM 6897 O O . ARG A 1 932 ? 38.180 2.524 -59.567 1.00 92.00 932 ARG A O 1
ATOM 6904 N N . LEU A 1 933 ? 36.892 4.243 -58.909 1.00 89.50 933 LEU A N 1
ATOM 6905 C CA . LEU A 1 933 ? 35.901 4.117 -59.968 1.00 89.50 933 LEU A CA 1
ATOM 6906 C C . LEU A 1 933 ? 36.431 4.833 -61.211 1.00 89.50 933 LEU A C 1
ATOM 6908 O O . LEU A 1 933 ? 36.617 6.051 -61.208 1.00 89.50 933 LEU A O 1
ATOM 6912 N N . HIS A 1 934 ? 36.655 4.079 -62.280 1.00 83.19 934 HIS A N 1
ATOM 6913 C CA . HIS A 1 934 ? 37.237 4.576 -63.519 1.00 83.19 934 HIS A CA 1
ATOM 6914 C C . HIS A 1 934 ? 36.372 4.209 -64.720 1.00 83.19 934 HIS A C 1
ATOM 6916 O O . HIS A 1 934 ? 35.542 3.304 -64.670 1.00 83.19 934 HIS A O 1
ATOM 6922 N N . LYS A 1 935 ? 36.600 4.908 -65.829 1.00 79.25 935 LYS A N 1
ATOM 6923 C CA . LYS A 1 935 ? 36.068 4.525 -67.136 1.00 79.25 935 LYS A CA 1
ATOM 6924 C C . LYS A 1 935 ? 36.888 3.357 -67.703 1.00 79.25 935 LYS A C 1
ATOM 6926 O O . LYS A 1 935 ? 38.116 3.358 -67.601 1.00 79.25 935 LYS A O 1
ATOM 6931 N N . GLU A 1 936 ? 36.222 2.360 -68.277 1.00 78.06 936 GLU A N 1
ATOM 6932 C CA . GLU A 1 936 ? 36.874 1.238 -68.967 1.00 78.06 936 GLU A CA 1
ATOM 6933 C C . GLU A 1 936 ? 37.129 1.613 -70.440 1.00 78.06 936 GLU A C 1
ATOM 6935 O O . GLU A 1 936 ? 36.275 2.225 -71.087 1.00 78.06 936 GLU A O 1
ATOM 6940 N N . PHE A 1 937 ? 38.293 1.242 -70.981 1.00 73.69 937 PHE A N 1
ATOM 6941 C CA . PHE A 1 937 ? 38.678 1.471 -72.380 1.00 73.69 937 PHE A CA 1
ATOM 6942 C C . PHE A 1 937 ? 38.928 0.141 -73.100 1.00 73.69 937 PHE A C 1
ATOM 6944 O O . PHE A 1 937 ? 39.296 -0.854 -72.476 1.00 73.69 937 PHE A O 1
ATOM 6951 N N . LEU A 1 938 ? 38.713 0.108 -74.417 1.00 67.44 938 LEU A N 1
ATOM 6952 C CA . LEU A 1 938 ? 38.966 -1.082 -75.233 1.00 67.44 938 LEU A CA 1
ATOM 6953 C C . LEU A 1 938 ? 40.480 -1.322 -75.416 1.00 67.44 938 LEU A C 1
ATOM 6955 O O . LEU A 1 938 ? 41.200 -0.356 -75.684 1.00 67.44 938 LEU A O 1
ATOM 6959 N N . PRO A 1 939 ? 40.957 -2.585 -75.379 1.00 61.41 939 PRO A N 1
ATOM 6960 C CA . PRO A 1 939 ? 42.364 -2.923 -75.609 1.00 61.41 939 PRO A CA 1
ATOM 6961 C C . PRO A 1 939 ? 42.910 -2.308 -76.908 1.00 61.41 939 PRO A C 1
ATOM 6963 O O . PRO A 1 939 ? 42.229 -2.321 -77.935 1.00 61.41 939 PRO A O 1
ATOM 6966 N N . ASP A 1 940 ? 44.128 -1.759 -76.862 1.00 60.06 940 ASP A N 1
ATOM 6967 C CA . ASP A 1 940 ? 44.838 -1.136 -77.996 1.00 60.06 940 ASP A CA 1
ATOM 6968 C C . ASP A 1 940 ? 44.144 0.092 -78.636 1.00 60.06 940 ASP A C 1
ATOM 6970 O O . ASP A 1 940 ? 44.471 0.512 -79.756 1.00 60.06 940 ASP A O 1
ATOM 6974 N N . SER A 1 941 ? 43.203 0.724 -77.923 1.00 57.16 941 SER A N 1
ATOM 6975 C CA . SER A 1 941 ? 42.526 1.948 -78.361 1.00 57.16 941 SER A CA 1
ATOM 6976 C C . SER A 1 941 ? 42.268 2.921 -77.203 1.00 57.16 941 SER A C 1
ATOM 6978 O O . SER A 1 941 ? 42.092 2.514 -76.065 1.00 57.16 941 SER A O 1
ATOM 6980 N N . LYS A 1 942 ? 42.154 4.222 -77.504 1.00 61.50 942 LYS A N 1
ATOM 6981 C CA . LYS A 1 942 ? 41.654 5.231 -76.546 1.00 61.50 942 LYS A CA 1
ATOM 6982 C C . LYS A 1 942 ? 40.117 5.323 -76.526 1.00 61.50 942 LYS A C 1
ATOM 6984 O O . LYS A 1 942 ? 39.573 6.336 -76.097 1.00 61.50 942 LYS A O 1
ATOM 6989 N N . ALA A 1 943 ? 39.415 4.333 -77.083 1.00 62.72 943 ALA A N 1
ATOM 6990 C CA . ALA A 1 943 ? 37.960 4.342 -77.188 1.00 62.72 943 ALA A CA 1
ATOM 6991 C C . ALA A 1 943 ? 37.321 3.711 -75.945 1.00 62.72 943 ALA A C 1
ATOM 6993 O O . ALA A 1 943 ? 37.797 2.703 -75.423 1.00 62.72 943 ALA A O 1
ATOM 6994 N N . GLU A 1 944 ? 36.240 4.322 -75.474 1.00 70.25 944 GLU A N 1
ATOM 6995 C CA . GLU A 1 944 ? 35.517 3.901 -74.275 1.00 70.25 944 GLU A CA 1
ATOM 6996 C C . GLU A 1 944 ? 34.860 2.534 -74.488 1.00 70.25 944 GLU A C 1
ATOM 6998 O O . GLU A 1 944 ? 34.252 2.291 -75.532 1.00 70.25 944 GLU A O 1
ATOM 7003 N N . ALA A 1 945 ? 34.954 1.645 -73.500 1.00 71.38 945 ALA A N 1
ATOM 7004 C CA . ALA A 1 945 ? 34.390 0.306 -73.577 1.00 71.38 945 ALA A CA 1
ATOM 7005 C C . ALA A 1 945 ? 32.861 0.355 -73.411 1.00 71.38 945 ALA A C 1
ATOM 7007 O O . ALA A 1 945 ? 32.363 0.731 -72.342 1.00 71.38 945 ALA A O 1
ATOM 7008 N N . PRO A 1 946 ? 32.081 -0.031 -74.439 1.00 72.25 946 PRO A N 1
ATOM 7009 C CA . PRO A 1 946 ? 30.636 -0.070 -74.327 1.00 72.25 946 PRO A CA 1
ATOM 7010 C C . PRO A 1 946 ? 30.154 -1.349 -73.625 1.00 72.25 946 PRO A C 1
ATOM 7012 O O . PRO A 1 946 ? 30.820 -2.388 -73.616 1.00 72.25 946 PRO A O 1
ATOM 7015 N N . VAL A 1 947 ? 28.941 -1.310 -73.081 1.00 74.00 947 VAL A N 1
ATOM 7016 C CA . VAL A 1 947 ? 28.230 -2.486 -72.580 1.00 74.00 947 VAL A CA 1
ATOM 7017 C C . VAL A 1 947 ? 27.918 -3.450 -73.725 1.00 74.00 947 VAL A C 1
ATOM 7019 O O . VAL A 1 947 ? 27.574 -3.038 -74.836 1.00 74.00 947 VAL A O 1
ATOM 7022 N N . ALA A 1 948 ? 27.974 -4.755 -73.446 1.00 64.06 948 ALA A N 1
ATOM 7023 C CA . ALA A 1 948 ? 27.821 -5.812 -74.454 1.00 64.06 948 ALA A CA 1
ATOM 7024 C C . ALA A 1 948 ? 26.499 -5.735 -75.251 1.00 64.06 948 ALA A C 1
ATOM 7026 O O . ALA A 1 948 ? 26.434 -6.145 -76.410 1.00 64.06 948 ALA A O 1
ATOM 7027 N N . GLN A 1 949 ? 25.444 -5.169 -74.657 1.00 62.72 949 GLN A N 1
ATOM 7028 C CA . GLN A 1 949 ? 24.129 -5.027 -75.290 1.00 62.72 949 GLN A CA 1
ATOM 7029 C C . GLN A 1 949 ? 24.151 -4.086 -76.508 1.00 62.72 949 GLN A C 1
ATOM 7031 O O . GLN A 1 949 ? 23.388 -4.299 -77.449 1.00 62.72 949 GLN A O 1
ATOM 7036 N N . MET A 1 950 ? 25.054 -3.098 -76.552 1.00 60.22 950 MET A N 1
ATOM 7037 C CA . MET A 1 950 ? 25.148 -2.144 -77.666 1.00 60.22 950 MET A CA 1
ATOM 7038 C C . MET A 1 950 ? 25.500 -2.829 -78.997 1.00 60.22 950 MET A C 1
ATOM 7040 O O . MET A 1 950 ? 24.941 -2.479 -80.034 1.00 60.22 950 MET A O 1
ATOM 7044 N N . ALA A 1 951 ? 26.361 -3.853 -78.966 1.00 57.06 951 ALA A N 1
ATOM 7045 C CA . ALA A 1 951 ? 26.720 -4.636 -80.149 1.00 57.06 951 ALA A CA 1
ATOM 7046 C C . ALA A 1 951 ? 25.492 -5.326 -80.765 1.00 57.06 951 ALA A C 1
ATOM 7048 O O . ALA A 1 951 ? 25.282 -5.294 -81.976 1.00 57.06 951 ALA A O 1
ATOM 7049 N N . SER A 1 952 ? 24.640 -5.896 -79.909 1.00 61.53 952 SER A N 1
ATOM 7050 C CA . SER A 1 952 ? 23.411 -6.572 -80.335 1.00 61.53 952 SER A CA 1
ATOM 7051 C C . SER A 1 952 ? 22.391 -5.579 -80.896 1.00 61.53 952 SER A C 1
ATOM 7053 O O . SER A 1 952 ? 21.798 -5.845 -81.938 1.00 61.53 952 SER A O 1
ATOM 7055 N N . TYR A 1 953 ? 22.230 -4.408 -80.267 1.00 64.31 953 TYR A N 1
ATOM 7056 C CA . TYR A 1 953 ? 21.325 -3.361 -80.756 1.00 64.31 953 TYR A CA 1
ATOM 7057 C C . TYR A 1 953 ? 21.757 -2.747 -82.091 1.00 64.31 953 TYR A C 1
ATOM 7059 O O . TYR A 1 953 ? 20.897 -2.301 -82.843 1.00 64.31 953 TYR A O 1
ATOM 7067 N N . LEU A 1 954 ? 23.055 -2.730 -82.410 1.00 65.88 954 LEU A N 1
ATOM 7068 C CA . LEU A 1 954 ? 23.540 -2.208 -83.689 1.00 65.88 954 LEU A CA 1
ATOM 7069 C C . LEU A 1 954 ? 23.479 -3.261 -84.805 1.00 65.88 954 LEU A C 1
ATOM 7071 O O . LEU A 1 954 ? 23.075 -2.953 -85.925 1.00 65.88 954 LEU A O 1
ATOM 7075 N N . VAL A 1 955 ? 23.858 -4.510 -84.518 1.00 71.12 955 VAL A N 1
ATOM 7076 C CA . VAL A 1 955 ? 23.939 -5.567 -85.538 1.00 71.12 955 VAL A CA 1
ATOM 7077 C C . VAL A 1 955 ? 22.566 -6.170 -85.844 1.00 71.12 955 VAL A C 1
ATOM 7079 O O . VAL A 1 955 ? 22.259 -6.397 -87.011 1.00 71.12 955 VAL A O 1
ATOM 7082 N N . MET A 1 956 ? 21.709 -6.394 -84.840 1.00 76.38 956 MET A N 1
ATOM 7083 C CA . MET A 1 956 ? 20.452 -7.139 -85.015 1.00 76.38 956 MET A CA 1
ATOM 7084 C C . MET A 1 956 ? 19.429 -6.435 -85.930 1.00 76.38 956 MET A C 1
ATOM 7086 O O . MET A 1 956 ? 18.912 -7.098 -86.830 1.00 76.38 956 MET A O 1
ATOM 7090 N N . PRO A 1 957 ? 19.136 -5.121 -85.800 1.00 78.56 957 PRO A N 1
ATOM 7091 C CA . PRO A 1 957 ? 18.194 -4.449 -86.701 1.00 78.56 957 PRO A CA 1
ATOM 7092 C C . PRO A 1 957 ? 18.700 -4.413 -88.142 1.00 78.56 957 PRO A C 1
ATOM 7094 O O . PRO A 1 957 ? 17.928 -4.619 -89.073 1.00 78.56 957 PRO A O 1
ATOM 7097 N N . ASN A 1 958 ? 20.007 -4.209 -88.326 1.00 76.12 958 ASN A N 1
ATOM 7098 C CA . ASN A 1 958 ? 20.624 -4.224 -89.647 1.00 76.12 958 ASN A CA 1
ATOM 7099 C C . ASN A 1 958 ? 20.619 -5.642 -90.245 1.00 76.12 958 ASN A C 1
ATOM 7101 O O . ASN A 1 958 ? 20.318 -5.799 -91.424 1.00 76.12 958 ASN A O 1
ATOM 7105 N N . ALA A 1 959 ? 20.853 -6.686 -89.445 1.00 78.50 959 ALA A N 1
ATOM 7106 C CA . ALA A 1 959 ? 20.746 -8.081 -89.875 1.00 78.50 959 ALA A CA 1
ATOM 7107 C C . ALA A 1 959 ? 19.310 -8.459 -90.287 1.00 78.50 959 ALA A C 1
ATOM 7109 O O . ALA A 1 959 ? 19.107 -9.125 -91.305 1.00 78.50 959 ALA A O 1
ATOM 7110 N N . LEU A 1 960 ? 18.306 -7.995 -89.535 1.00 82.56 960 LEU A N 1
ATOM 7111 C CA . LEU A 1 960 ? 16.887 -8.152 -89.878 1.00 82.56 960 LEU A CA 1
ATOM 7112 C C . LEU A 1 960 ? 16.520 -7.380 -91.154 1.00 82.56 960 LEU A C 1
ATOM 7114 O O . LEU A 1 960 ? 15.812 -7.898 -92.011 1.00 82.56 960 LEU A O 1
ATOM 7118 N N . PHE A 1 961 ? 17.040 -6.165 -91.327 1.00 84.00 961 PHE A N 1
ATOM 7119 C CA . PHE A 1 961 ? 16.832 -5.390 -92.549 1.00 84.00 961 PHE A CA 1
ATOM 7120 C C . PHE A 1 961 ? 17.484 -6.056 -93.773 1.00 84.00 961 PHE A C 1
ATOM 7122 O O . PHE A 1 961 ? 16.865 -6.162 -94.829 1.00 84.00 961 PHE A O 1
ATOM 7129 N N . TYR A 1 962 ? 18.712 -6.559 -93.620 1.00 84.31 962 TYR A N 1
ATOM 7130 C CA . TYR A 1 962 ? 19.445 -7.273 -94.666 1.00 84.31 962 TYR A CA 1
ATOM 7131 C C . TYR A 1 962 ? 18.752 -8.580 -95.071 1.00 84.31 962 TYR A C 1
ATOM 7133 O O . TYR A 1 962 ? 18.569 -8.818 -96.261 1.00 84.31 962 TYR A O 1
ATOM 7141 N N . SER A 1 963 ? 18.297 -9.387 -94.105 1.00 85.44 963 SER A N 1
ATOM 7142 C CA . SER A 1 963 ? 17.493 -10.586 -94.399 1.00 85.44 963 SER A CA 1
ATOM 7143 C C . SER A 1 963 ? 16.182 -10.244 -95.111 1.00 85.44 963 SER A C 1
ATOM 7145 O O . SER A 1 963 ? 15.857 -10.895 -96.099 1.00 85.44 963 SER A O 1
ATOM 7147 N N . GLY A 1 964 ? 15.495 -9.166 -94.715 1.00 84.94 964 GLY A N 1
ATOM 7148 C CA . GLY A 1 964 ? 14.301 -8.681 -95.415 1.00 84.94 964 GLY A CA 1
ATOM 7149 C C . GLY A 1 964 ? 14.559 -8.260 -96.869 1.00 84.94 964 GLY A C 1
ATOM 7150 O O . GLY A 1 964 ? 13.757 -8.572 -97.750 1.00 84.94 964 GLY A O 1
ATOM 7151 N N . LEU A 1 965 ? 15.688 -7.599 -97.158 1.00 85.56 965 LEU A N 1
ATOM 7152 C CA . LEU A 1 965 ? 16.088 -7.285 -98.538 1.00 85.56 965 LEU A CA 1
ATOM 7153 C C . LEU A 1 965 ? 16.379 -8.552 -99.352 1.00 85.56 965 LEU A C 1
ATOM 7155 O O . LEU A 1 965 ? 15.965 -8.629 -100.510 1.00 85.56 965 LEU A O 1
ATOM 7159 N N . THR A 1 966 ? 17.055 -9.540 -98.758 1.00 85.69 966 THR A N 1
ATOM 7160 C CA . THR A 1 966 ? 17.313 -10.836 -99.402 1.00 85.69 966 THR A CA 1
ATOM 7161 C C . THR A 1 966 ? 16.007 -11.579 -99.694 1.00 85.69 966 THR A C 1
ATOM 7163 O O . THR A 1 966 ? 15.821 -12.049 -100.814 1.00 85.69 966 THR A O 1
ATOM 7166 N N . ASP A 1 967 ? 15.067 -11.616 -98.745 1.00 86.19 967 ASP A N 1
ATOM 7167 C CA . ASP A 1 967 ? 13.736 -12.207 -98.937 1.00 86.19 967 ASP A CA 1
ATOM 7168 C C . ASP A 1 967 ? 12.962 -11.517 -100.063 1.00 86.19 967 ASP A C 1
ATOM 7170 O O . ASP A 1 967 ? 12.388 -12.181 -100.923 1.00 86.19 967 ASP A O 1
ATOM 7174 N N . MET A 1 968 ? 12.960 -10.181 -100.097 1.00 86.06 968 MET A N 1
ATOM 7175 C CA . MET A 1 968 ? 12.295 -9.419 -101.155 1.00 86.06 968 MET A CA 1
ATOM 7176 C C . MET A 1 968 ? 12.914 -9.672 -102.532 1.00 86.06 968 MET A C 1
ATOM 7178 O O . MET A 1 968 ? 12.178 -9.808 -103.510 1.00 86.06 968 MET A O 1
ATOM 7182 N N . ALA A 1 969 ? 14.246 -9.711 -102.628 1.00 84.50 969 ALA A N 1
ATOM 7183 C CA . ALA A 1 969 ? 14.942 -9.976 -103.883 1.00 84.50 969 ALA A CA 1
ATOM 7184 C C . ALA A 1 969 ? 14.591 -11.369 -104.428 1.00 84.50 969 ALA A C 1
ATOM 7186 O O . ALA A 1 969 ? 14.257 -11.496 -105.609 1.00 84.50 969 ALA A O 1
ATOM 7187 N N . GLU A 1 970 ? 14.580 -12.383 -103.561 1.00 85.38 970 GLU A N 1
ATOM 7188 C CA . GLU A 1 970 ? 14.240 -13.760 -103.929 1.00 85.38 970 GLU A CA 1
ATOM 7189 C C . GLU A 1 970 ? 12.752 -13.934 -104.241 1.00 85.38 970 GLU A C 1
ATOM 7191 O O . GLU A 1 970 ? 12.407 -14.556 -105.245 1.00 85.38 970 GLU A O 1
ATOM 7196 N N . GLN A 1 971 ? 11.844 -13.300 -103.490 1.00 80.62 971 GLN A N 1
ATOM 7197 C CA . GLN A 1 971 ? 10.422 -13.281 -103.845 1.00 80.62 971 GLN A CA 1
ATOM 7198 C C . GLN A 1 971 ? 10.179 -12.621 -105.205 1.00 80.62 971 GLN A C 1
ATOM 7200 O O . GLN A 1 971 ? 9.341 -13.095 -105.970 1.00 80.62 971 GLN A O 1
ATOM 7205 N N . ASN A 1 972 ? 10.905 -11.551 -105.538 1.00 81.50 972 ASN A N 1
ATOM 7206 C CA . ASN A 1 972 ? 10.767 -10.871 -106.824 1.00 81.50 972 ASN A CA 1
ATOM 7207 C C . ASN A 1 972 ? 11.333 -11.722 -107.977 1.00 81.50 972 ASN A C 1
ATOM 7209 O O . ASN A 1 972 ? 10.721 -11.797 -109.045 1.00 81.50 972 ASN A O 1
ATOM 7213 N N . ALA A 1 973 ? 12.452 -12.423 -107.749 1.00 79.69 973 ALA A N 1
ATOM 7214 C CA . ALA A 1 973 ? 13.003 -13.407 -108.681 1.00 79.69 973 ALA A CA 1
ATOM 7215 C C . ALA A 1 973 ? 12.049 -14.598 -108.885 1.00 79.69 973 ALA A C 1
ATOM 7217 O O . ALA A 1 973 ? 11.802 -15.005 -110.021 1.00 79.69 973 ALA A O 1
ATOM 7218 N N . LEU A 1 974 ? 11.435 -15.107 -107.813 1.00 76.94 974 LEU A N 1
ATOM 7219 C CA . LEU A 1 974 ? 10.409 -16.145 -107.869 1.00 76.94 974 LEU A CA 1
ATOM 7220 C C . LEU A 1 974 ? 9.164 -15.664 -108.626 1.00 76.94 974 LEU A C 1
ATOM 7222 O O . LEU A 1 974 ? 8.668 -16.381 -109.489 1.00 76.94 974 LEU A O 1
ATOM 7226 N N . LEU A 1 975 ? 8.675 -14.446 -108.369 1.00 75.19 975 LEU A N 1
ATOM 7227 C CA . LEU A 1 975 ? 7.525 -13.870 -109.074 1.00 75.19 975 LEU A CA 1
ATOM 7228 C C . LEU A 1 975 ? 7.814 -13.689 -110.571 1.00 75.19 975 LEU A C 1
ATOM 7230 O O . LEU A 1 975 ? 6.939 -13.933 -111.404 1.00 75.19 975 LEU A O 1
ATOM 7234 N N . ALA A 1 976 ? 9.038 -13.277 -110.916 1.00 75.81 976 ALA A N 1
ATOM 7235 C CA . ALA A 1 976 ? 9.508 -13.212 -112.294 1.00 75.81 976 ALA A CA 1
ATOM 7236 C C . ALA A 1 976 ? 9.533 -14.610 -112.923 1.00 75.81 976 ALA A C 1
ATOM 7238 O O . ALA A 1 976 ? 8.935 -14.794 -113.976 1.00 75.81 976 ALA A O 1
ATOM 7239 N N . ASN A 1 977 ? 10.109 -15.610 -112.252 1.00 72.12 977 ASN A N 1
ATOM 7240 C CA . ASN A 1 977 ? 10.130 -16.997 -112.721 1.00 72.12 977 ASN A CA 1
ATOM 7241 C C . ASN A 1 977 ? 8.721 -17.583 -112.893 1.00 72.12 977 ASN A C 1
ATOM 7243 O O . ASN A 1 977 ? 8.459 -18.232 -113.902 1.00 72.12 977 ASN A O 1
ATOM 7247 N N . ILE A 1 978 ? 7.793 -17.311 -111.969 1.00 69.62 978 ILE A N 1
ATOM 7248 C CA . ILE A 1 978 ? 6.381 -17.703 -112.078 1.00 69.62 978 ILE A CA 1
ATOM 7249 C C . ILE A 1 978 ? 5.727 -17.006 -113.278 1.00 69.62 978 ILE A C 1
ATOM 7251 O O . ILE A 1 978 ? 5.037 -17.662 -114.053 1.00 69.62 978 ILE A O 1
ATOM 7255 N N . ARG A 1 979 ? 5.960 -15.702 -113.491 1.00 66.62 979 ARG A N 1
ATOM 7256 C CA . ARG A 1 979 ? 5.450 -14.984 -114.675 1.00 66.62 979 ARG A CA 1
ATOM 7257 C C . ARG A 1 979 ? 5.991 -15.573 -115.976 1.00 66.62 979 ARG A C 1
ATOM 7259 O O . ARG A 1 979 ? 5.202 -15.797 -116.888 1.00 66.62 979 ARG A O 1
ATOM 7266 N N . THR A 1 980 ? 7.289 -15.859 -116.062 1.00 63.78 980 THR A N 1
ATOM 7267 C CA . THR A 1 980 ? 7.901 -16.478 -117.248 1.00 63.78 980 THR A CA 1
ATOM 7268 C C . THR A 1 980 ? 7.353 -17.890 -117.471 1.00 63.78 980 THR A C 1
ATOM 7270 O O . THR A 1 980 ? 6.967 -18.225 -118.585 1.00 63.78 980 THR A O 1
ATOM 7273 N N . ALA A 1 981 ? 7.208 -18.687 -116.407 1.00 62.91 981 ALA A N 1
ATOM 7274 C CA . ALA A 1 981 ? 6.666 -20.044 -116.473 1.00 62.91 981 ALA A CA 1
ATOM 7275 C C . ALA A 1 981 ? 5.173 -20.095 -116.857 1.00 62.91 981 ALA A C 1
ATOM 7277 O O . ALA A 1 981 ? 4.761 -21.023 -117.550 1.00 62.91 981 ALA A O 1
ATOM 7278 N N . ILE A 1 982 ? 4.366 -19.106 -116.447 1.00 60.88 982 ILE A N 1
ATOM 7279 C CA . ILE A 1 982 ? 2.951 -18.973 -116.844 1.00 60.88 982 ILE A CA 1
ATOM 7280 C C . ILE A 1 982 ? 2.819 -18.508 -118.305 1.00 60.88 982 ILE A C 1
ATOM 7282 O O . ILE A 1 982 ? 1.875 -18.904 -118.986 1.00 60.88 982 ILE A O 1
ATOM 7286 N N . ILE A 1 983 ? 3.744 -17.680 -118.805 1.00 57.44 983 ILE A N 1
ATOM 7287 C CA . ILE A 1 983 ? 3.731 -17.202 -120.200 1.00 57.44 983 ILE A CA 1
ATOM 7288 C C . ILE A 1 983 ? 4.197 -18.301 -121.173 1.00 57.44 983 ILE A C 1
ATOM 7290 O O . ILE A 1 983 ? 3.607 -18.437 -122.243 1.00 57.44 983 ILE A O 1
ATOM 7294 N N . ASP A 1 984 ? 5.181 -19.125 -120.793 1.00 54.69 984 ASP A N 1
ATOM 7295 C CA . ASP A 1 984 ? 5.698 -20.224 -121.632 1.00 54.69 984 ASP A CA 1
ATOM 7296 C C . ASP A 1 984 ? 4.790 -21.470 -121.672 1.00 54.69 984 ASP A C 1
ATOM 7298 O O . ASP A 1 984 ? 4.944 -22.327 -122.546 1.00 54.69 984 ASP A O 1
ATOM 7302 N N . LYS A 1 985 ? 3.819 -21.598 -120.757 1.00 56.28 985 LYS A N 1
ATOM 7303 C CA . LYS A 1 985 ? 2.864 -22.718 -120.727 1.00 56.28 985 LYS A CA 1
ATOM 7304 C C . LYS A 1 985 ? 1.430 -22.207 -120.621 1.00 56.28 985 LYS A C 1
ATOM 7306 O O . LYS A 1 985 ? 0.939 -21.896 -119.541 1.00 56.28 985 LYS A O 1
ATOM 7311 N N . GLY A 1 986 ? 0.758 -22.139 -121.772 1.00 50.94 986 GLY A N 1
ATOM 7312 C CA . GLY A 1 986 ? -0.630 -21.698 -121.899 1.00 50.94 986 GLY A CA 1
ATOM 7313 C C . GLY A 1 986 ? -1.588 -22.376 -120.910 1.00 50.94 986 GLY A C 1
ATOM 7314 O O . GLY A 1 986 ? -1.568 -23.590 -120.757 1.00 50.94 986 GLY A O 1
ATOM 7315 N N . GLN A 1 987 ? -2.413 -21.547 -120.261 1.00 53.28 987 GLN A N 1
ATOM 7316 C CA . GLN A 1 987 ? -3.634 -21.854 -119.498 1.00 53.28 987 GLN A CA 1
ATOM 7317 C C . GLN A 1 987 ? -3.886 -23.325 -119.089 1.00 53.28 987 GLN A C 1
ATOM 7319 O O . GLN A 1 987 ? -4.902 -23.907 -119.462 1.00 53.28 987 GLN A O 1
ATOM 7324 N N . GLU A 1 988 ? -3.070 -23.880 -118.194 1.00 52.59 988 GLU A N 1
ATOM 7325 C CA . GLU A 1 988 ? -3.507 -24.977 -117.324 1.00 52.59 988 GLU A CA 1
ATOM 7326 C C . GLU A 1 988 ? -3.247 -24.616 -115.859 1.00 52.59 988 GLU A C 1
ATOM 7328 O O . GLU A 1 988 ? -2.131 -24.284 -115.461 1.00 52.59 988 GLU A O 1
ATOM 7333 N N . LYS A 1 989 ? -4.308 -24.657 -115.040 1.00 54.66 989 LYS A N 1
ATOM 7334 C CA . LYS A 1 989 ? -4.220 -24.513 -113.581 1.00 54.66 989 LYS A CA 1
ATOM 7335 C C . LYS A 1 989 ? -3.397 -25.674 -113.021 1.00 54.66 989 LYS A C 1
ATOM 7337 O O . LYS A 1 989 ? -3.934 -26.763 -112.835 1.00 54.66 989 LYS A O 1
ATOM 7342 N N . GLN A 1 990 ? -2.132 -25.432 -112.704 1.00 55.56 990 GLN A N 1
ATOM 7343 C CA . GLN A 1 990 ? -1.353 -26.325 -111.854 1.00 55.56 990 GLN A CA 1
ATOM 7344 C C . GLN A 1 990 ? -1.185 -25.702 -110.469 1.00 55.56 990 GLN A C 1
ATOM 7346 O O . GLN A 1 990 ? -0.590 -24.637 -110.323 1.00 55.56 990 GLN A O 1
ATOM 7351 N N . ASN A 1 991 ? -1.715 -26.382 -109.449 1.00 57.19 991 ASN A N 1
ATOM 7352 C CA . ASN A 1 991 ? -1.335 -26.156 -108.057 1.00 57.19 991 ASN A CA 1
ATOM 7353 C C . ASN A 1 991 ? 0.077 -26.731 -107.882 1.00 57.19 991 ASN A C 1
ATOM 7355 O O . ASN A 1 991 ? 0.235 -27.927 -107.643 1.00 57.19 991 ASN A O 1
ATOM 7359 N N . GLY A 1 992 ? 1.094 -25.903 -108.105 1.00 63.34 992 GLY A N 1
ATOM 7360 C CA . GLY A 1 992 ? 2.489 -26.290 -107.936 1.00 63.34 992 GLY A CA 1
ATOM 7361 C C . GLY A 1 992 ? 2.916 -26.129 -106.484 1.00 63.34 992 GLY A C 1
ATOM 7362 O O . GLY A 1 992 ? 2.820 -25.028 -105.958 1.00 63.34 992 GLY A O 1
ATOM 7363 N N . PHE A 1 993 ? 3.398 -27.214 -105.877 1.00 70.50 993 PHE A N 1
ATOM 7364 C CA . PHE A 1 993 ? 4.178 -27.152 -104.644 1.00 70.50 993 PHE A CA 1
ATOM 7365 C C . PHE A 1 993 ? 5.615 -26.793 -105.004 1.00 70.50 993 PHE A C 1
ATOM 7367 O O . PHE A 1 993 ? 6.220 -27.460 -105.852 1.00 70.50 993 PHE A O 1
ATOM 7374 N N . PHE A 1 994 ? 6.174 -25.782 -104.353 1.00 75.69 994 PHE A N 1
ATOM 7375 C CA . PHE A 1 994 ? 7.599 -25.499 -104.448 1.00 75.69 994 PHE A CA 1
ATOM 7376 C C . PHE A 1 994 ? 8.244 -25.471 -103.071 1.00 75.69 994 PHE A C 1
ATOM 7378 O O . PHE A 1 994 ? 7.615 -25.161 -102.064 1.00 75.69 994 PHE A O 1
ATOM 7385 N N . LEU A 1 995 ? 9.528 -25.813 -103.047 1.00 76.06 995 LEU A N 1
ATOM 7386 C CA . LEU A 1 995 ? 10.378 -25.708 -101.876 1.00 76.06 995 LEU A CA 1
ATOM 7387 C C . LEU A 1 995 ? 11.776 -25.323 -102.362 1.00 76.06 995 LEU A C 1
ATOM 7389 O O . LEU A 1 995 ? 12.388 -26.083 -103.113 1.00 76.06 995 LEU A O 1
ATOM 7393 N N . HIS A 1 996 ? 12.279 -24.156 -101.968 1.00 80.00 996 HIS A N 1
ATOM 7394 C CA . HIS A 1 996 ? 13.648 -23.752 -102.279 1.00 80.00 996 HIS A CA 1
ATOM 7395 C C . HIS A 1 996 ? 14.326 -23.119 -101.067 1.00 80.00 996 HIS A C 1
ATOM 7397 O O . HIS A 1 996 ? 13.727 -22.371 -100.294 1.00 80.00 996 HIS A O 1
ATOM 7403 N N . THR A 1 997 ? 15.604 -23.442 -100.903 1.00 84.06 997 THR A N 1
ATOM 7404 C CA . THR A 1 997 ? 16.491 -22.778 -99.951 1.00 84.06 997 THR A CA 1
ATOM 7405 C C . THR A 1 997 ? 17.188 -21.625 -100.642 1.00 84.06 997 THR A C 1
ATOM 7407 O O . THR A 1 997 ? 17.680 -21.789 -101.759 1.00 84.06 997 THR A O 1
ATOM 7410 N N . TYR A 1 998 ? 17.302 -20.499 -99.962 1.00 85.44 998 TYR A N 1
ATOM 7411 C CA . TYR A 1 998 ? 18.119 -19.377 -100.399 1.00 85.44 998 TYR A CA 1
ATOM 7412 C C . TYR A 1 998 ? 18.815 -18.764 -99.192 1.00 85.44 998 TYR A C 1
ATOM 7414 O O . TYR A 1 998 ? 18.538 -19.101 -98.042 1.00 85.44 998 TYR A O 1
ATOM 7422 N N . GLY A 1 999 ? 19.773 -17.893 -99.444 1.00 83.88 999 GLY A N 1
ATOM 7423 C CA . GLY A 1 999 ? 20.530 -17.268 -98.381 1.00 83.88 999 GLY A CA 1
ATOM 7424 C C . GLY A 1 999 ? 21.535 -16.289 -98.939 1.00 83.88 999 GLY A C 1
ATOM 7425 O O . GLY A 1 999 ? 21.831 -16.284 -100.134 1.00 83.88 999 GLY A O 1
ATOM 7426 N N . SER A 1 1000 ? 22.069 -15.464 -98.057 1.00 84.38 1000 SER A N 1
ATOM 7427 C CA . SER A 1 1000 ? 23.100 -14.503 -98.400 1.00 84.38 1000 SER A CA 1
ATOM 7428 C C . SER A 1 1000 ? 24.063 -14.323 -97.238 1.00 84.38 1000 SER A C 1
ATOM 7430 O O . SER A 1 1000 ? 23.736 -14.537 -96.066 1.00 84.38 1000 SER A O 1
ATOM 7432 N N . THR A 1 1001 ? 25.285 -13.937 -97.576 1.00 84.38 1001 THR A N 1
ATOM 7433 C CA . THR A 1 1001 ? 26.283 -13.510 -96.603 1.00 84.38 1001 THR A CA 1
ATOM 7434 C C . THR A 1 1001 ? 26.556 -12.033 -96.805 1.00 84.38 1001 THR A C 1
ATOM 7436 O O . THR A 1 1001 ? 26.764 -11.600 -97.939 1.00 84.38 1001 THR A O 1
ATOM 7439 N N . GLY A 1 1002 ? 26.579 -11.275 -95.719 1.00 76.12 1002 GLY A N 1
ATOM 7440 C CA . GLY A 1 1002 ? 26.898 -9.853 -95.736 1.00 76.12 1002 GLY A CA 1
ATOM 7441 C C . GLY A 1 1002 ? 27.840 -9.516 -94.595 1.00 76.12 1002 GLY A C 1
ATOM 7442 O O . GLY A 1 1002 ? 27.831 -10.190 -93.570 1.00 76.12 1002 GLY A O 1
ATOM 7443 N N . THR A 1 1003 ? 28.632 -8.468 -94.765 1.00 76.69 1003 THR A N 1
ATOM 7444 C CA . THR A 1 1003 ? 29.496 -7.944 -93.708 1.00 76.69 1003 THR A CA 1
ATOM 7445 C C . THR A 1 1003 ? 29.126 -6.485 -93.497 1.00 76.69 1003 THR A C 1
ATOM 7447 O O . THR A 1 1003 ? 29.111 -5.711 -94.456 1.00 76.69 1003 THR A O 1
ATOM 7450 N N . PHE A 1 1004 ? 28.813 -6.094 -92.261 1.00 71.69 1004 PHE A N 1
ATOM 7451 C CA . PHE A 1 1004 ? 28.619 -4.681 -91.941 1.00 71.69 1004 PHE A CA 1
ATOM 7452 C C . PHE A 1 1004 ? 29.962 -4.012 -91.644 1.00 71.69 1004 PHE A C 1
ATOM 7454 O O . PHE A 1 1004 ? 30.720 -4.440 -90.770 1.00 71.69 1004 PHE A O 1
ATOM 7461 N N . SER A 1 1005 ? 30.237 -2.931 -92.371 1.00 63.78 1005 SER A N 1
ATOM 7462 C CA . SER A 1 1005 ? 31.375 -2.037 -92.160 1.00 63.78 1005 SER A CA 1
ATOM 7463 C C . SER A 1 1005 ? 30.877 -0.607 -91.962 1.00 63.78 1005 SER A C 1
ATOM 7465 O O . SER A 1 1005 ? 29.952 -0.186 -92.654 1.00 63.78 1005 SER A O 1
ATOM 7467 N N . SER A 1 1006 ? 31.501 0.149 -91.059 1.00 59.53 1006 SER A N 1
ATOM 7468 C CA . SER A 1 1006 ? 31.223 1.579 -90.865 1.00 59.53 1006 SER A CA 1
ATOM 7469 C C . SER A 1 1006 ? 32.367 2.434 -91.415 1.00 59.53 1006 SER A C 1
ATOM 7471 O O . SER A 1 1006 ? 33.530 2.086 -91.213 1.00 59.53 1006 SER A O 1
ATOM 7473 N N . GLU A 1 1007 ? 32.050 3.554 -92.077 1.00 55.78 1007 GLU A N 1
ATOM 7474 C CA . GLU A 1 1007 ? 33.044 4.562 -92.496 1.00 55.78 1007 GLU A CA 1
ATOM 7475 C C . GLU A 1 1007 ? 33.524 5.441 -91.328 1.00 55.78 1007 GLU A C 1
ATOM 7477 O O . GLU A 1 1007 ? 34.632 5.979 -91.374 1.00 55.78 1007 GLU A O 1
ATOM 7482 N N . SER A 1 1008 ? 32.734 5.567 -90.252 1.00 52.31 1008 SER A N 1
ATOM 7483 C CA . SER A 1 1008 ? 33.225 6.152 -89.001 1.00 52.31 1008 SER A CA 1
ATOM 7484 C C . SER A 1 1008 ? 34.293 5.228 -88.416 1.00 52.31 1008 SER A C 1
ATOM 7486 O O . SER A 1 1008 ? 34.076 4.024 -88.288 1.00 52.31 1008 SER A O 1
ATOM 7488 N N . ALA A 1 1009 ? 35.472 5.800 -88.157 1.00 48.44 1009 ALA A N 1
ATOM 7489 C CA . ALA A 1 1009 ? 36.753 5.110 -88.035 1.00 48.44 1009 ALA A CA 1
ATOM 7490 C C . ALA A 1 1009 ? 36.673 3.707 -87.380 1.00 48.44 1009 ALA A C 1
ATOM 7492 O O . ALA A 1 1009 ? 36.083 3.585 -86.303 1.00 48.44 1009 ALA A O 1
ATOM 7493 N N . PRO A 1 1010 ? 37.366 2.680 -87.927 1.00 46.97 1010 PRO A N 1
ATOM 7494 C CA . PRO A 1 1010 ? 37.329 1.275 -87.477 1.00 46.97 1010 PRO A CA 1
ATOM 7495 C C . PRO A 1 1010 ? 37.567 1.009 -85.977 1.00 46.97 1010 PRO A C 1
ATOM 7497 O O . PRO A 1 1010 ? 37.426 -0.120 -85.519 1.00 46.97 1010 PRO A O 1
ATOM 7500 N N . ARG A 1 1011 ? 37.964 2.029 -85.212 1.00 51.28 1011 ARG A N 1
ATOM 7501 C CA . ARG A 1 1011 ? 38.407 1.958 -83.819 1.00 51.28 1011 ARG A CA 1
ATOM 7502 C C . ARG A 1 1011 ? 37.383 2.439 -82.794 1.00 51.28 1011 ARG A C 1
ATOM 7504 O O . ARG A 1 1011 ? 37.604 2.209 -81.616 1.00 51.28 1011 ARG A O 1
ATOM 7511 N N . GLN A 1 1012 ? 36.302 3.117 -83.192 1.00 50.78 1012 GLN A N 1
ATOM 7512 C CA . GLN A 1 1012 ? 35.473 3.822 -82.203 1.00 50.78 1012 GLN A CA 1
ATOM 7513 C C . GLN A 1 1012 ? 34.600 2.884 -81.357 1.00 50.78 1012 GLN A C 1
ATOM 7515 O O . GLN A 1 1012 ? 34.317 3.196 -80.208 1.00 50.78 1012 GLN A O 1
ATOM 7520 N N . TYR A 1 1013 ? 34.236 1.716 -81.896 1.00 53.34 1013 TYR A N 1
ATOM 7521 C CA . TYR A 1 1013 ? 33.459 0.709 -81.165 1.00 53.34 1013 TYR A CA 1
ATOM 7522 C C . TYR A 1 1013 ? 33.941 -0.735 -81.383 1.00 53.34 1013 TYR A C 1
ATOM 7524 O O . TYR A 1 1013 ? 33.337 -1.656 -80.856 1.00 53.34 1013 TYR A O 1
ATOM 7532 N N . GLY A 1 1014 ? 35.007 -0.966 -82.160 1.00 53.00 1014 GLY A N 1
ATOM 7533 C CA . GLY A 1 1014 ? 35.572 -2.311 -82.368 1.00 53.00 1014 GLY A CA 1
ATOM 7534 C C . GLY A 1 1014 ? 34.710 -3.289 -83.188 1.00 53.00 1014 GLY A C 1
ATOM 7535 O O . GLY A 1 1014 ? 35.053 -4.462 -83.272 1.00 53.00 1014 GLY A O 1
ATOM 7536 N N . TYR A 1 1015 ? 33.618 -2.830 -83.815 1.00 58.88 1015 TYR A N 1
ATOM 7537 C CA . TYR A 1 1015 ? 32.644 -3.686 -84.519 1.00 58.88 1015 TYR A CA 1
ATOM 7538 C C . TYR A 1 1015 ? 32.743 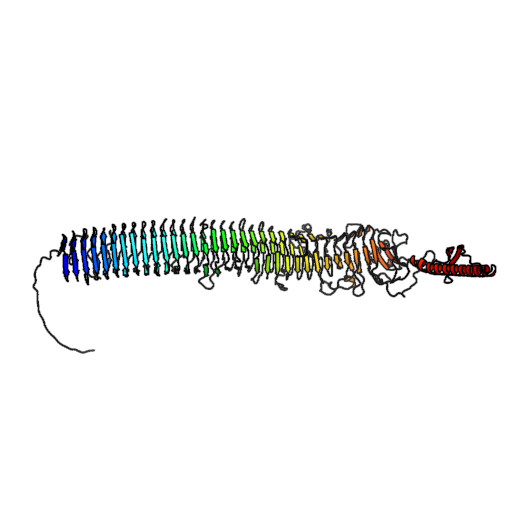-3.652 -86.060 1.00 58.88 1015 TYR A C 1
ATOM 7540 O O . TYR A 1 1015 ? 31.765 -3.938 -86.748 1.00 58.88 1015 TYR A O 1
ATOM 7548 N N . SER A 1 1016 ? 33.899 -3.295 -86.633 1.00 54.62 1016 SER A N 1
ATOM 7549 C CA . SER A 1 1016 ? 34.107 -3.382 -88.090 1.00 54.62 1016 SER A CA 1
ATOM 7550 C C . SER A 1 1016 ? 34.308 -4.842 -88.507 1.00 54.62 1016 SER A C 1
ATOM 7552 O O . SER A 1 1016 ? 35.230 -5.486 -88.010 1.00 54.62 1016 SER A O 1
ATOM 7554 N N . GLY A 1 1017 ? 33.472 -5.358 -89.416 1.00 61.28 1017 GLY A N 1
ATOM 7555 C CA . GLY A 1 1017 ? 33.580 -6.740 -89.901 1.00 61.28 1017 GLY A CA 1
ATOM 7556 C C . GLY A 1 1017 ? 32.586 -7.721 -89.272 1.00 61.28 1017 GLY A C 1
ATOM 7557 O O . GLY A 1 1017 ? 32.887 -8.906 -89.171 1.00 61.28 1017 GLY A O 1
ATOM 7558 N N . ALA A 1 1018 ? 31.416 -7.251 -88.823 1.00 70.31 1018 ALA A N 1
ATOM 7559 C CA . ALA A 1 1018 ? 30.362 -8.145 -88.347 1.00 70.31 1018 ALA A CA 1
ATOM 7560 C C . ALA A 1 1018 ? 29.814 -8.975 -89.520 1.00 70.31 1018 ALA A C 1
ATOM 7562 O O . ALA A 1 1018 ? 29.027 -8.476 -90.331 1.00 70.31 1018 ALA A O 1
ATOM 7563 N N . ASP A 1 1019 ? 30.258 -10.228 -89.607 1.00 74.19 1019 ASP A N 1
ATOM 7564 C CA . ASP A 1 1019 ? 29.828 -11.179 -90.625 1.00 74.19 1019 ASP A CA 1
ATOM 7565 C C . ASP A 1 1019 ? 28.455 -11.762 -90.292 1.00 74.19 1019 ASP A C 1
ATOM 7567 O O . ASP A 1 1019 ? 28.197 -12.266 -89.197 1.00 74.19 1019 ASP A O 1
ATOM 7571 N N . LEU A 1 1020 ? 27.573 -11.737 -91.281 1.00 76.75 1020 LEU A N 1
ATOM 7572 C CA . LEU A 1 1020 ? 26.221 -12.256 -91.203 1.00 76.75 1020 LEU A CA 1
ATOM 7573 C C . LEU A 1 1020 ? 26.044 -13.371 -92.209 1.00 76.75 1020 LEU A C 1
ATOM 7575 O O . LEU A 1 1020 ? 26.448 -13.271 -93.369 1.00 76.75 1020 LEU A O 1
ATOM 7579 N N . ARG A 1 1021 ? 25.384 -14.431 -91.755 1.00 81.19 1021 ARG A N 1
ATOM 7580 C CA . ARG A 1 1021 ? 24.928 -15.527 -92.600 1.00 81.19 1021 ARG A CA 1
ATOM 7581 C C . ARG A 1 1021 ? 23.428 -15.654 -92.428 1.00 81.19 1021 ARG A C 1
ATOM 7583 O O . ARG A 1 1021 ? 22.960 -16.008 -91.349 1.00 81.19 1021 ARG A O 1
ATOM 7590 N N . TYR A 1 1022 ? 22.697 -15.356 -93.491 1.00 85.12 1022 TYR A N 1
ATOM 7591 C CA . TYR A 1 1022 ? 21.265 -15.571 -93.569 1.00 85.12 1022 TYR A CA 1
ATOM 7592 C C . TYR A 1 1022 ? 20.987 -16.770 -94.470 1.00 85.12 1022 TYR A C 1
ATOM 7594 O O . TYR A 1 1022 ? 21.541 -16.873 -95.563 1.00 85.12 1022 TYR A O 1
ATOM 7602 N N . ALA A 1 1023 ? 20.137 -17.677 -94.005 1.00 86.69 1023 ALA A N 1
ATOM 7603 C CA . ALA A 1 1023 ? 19.641 -18.799 -94.781 1.00 86.69 1023 ALA A CA 1
ATOM 7604 C C . ALA A 1 1023 ? 18.157 -18.981 -94.466 1.00 86.69 1023 ALA A C 1
ATOM 7606 O O . ALA A 1 1023 ? 17.759 -18.954 -93.302 1.00 86.69 1023 ALA A O 1
ATOM 7607 N N . ALA A 1 1024 ? 17.361 -19.184 -95.505 1.00 84.69 1024 ALA A N 1
ATOM 7608 C CA . ALA A 1 1024 ? 15.924 -19.345 -95.436 1.00 84.69 1024 ALA A CA 1
ATOM 7609 C C . ALA A 1 1024 ? 15.466 -20.507 -96.318 1.00 84.69 1024 ALA A C 1
ATOM 7611 O O . ALA A 1 1024 ? 16.115 -20.884 -97.296 1.00 84.69 1024 ALA A O 1
ATOM 7612 N N . LEU A 1 1025 ? 14.326 -21.078 -95.945 1.00 84.75 1025 LEU A N 1
ATOM 7613 C CA . LEU A 1 1025 ? 13.619 -22.113 -96.684 1.00 84.75 1025 LEU A CA 1
ATOM 7614 C C . LEU A 1 1025 ? 12.214 -21.586 -96.958 1.00 84.75 1025 LEU A C 1
ATOM 7616 O O . LEU A 1 1025 ? 11.451 -21.368 -96.019 1.00 84.75 1025 LEU A O 1
ATOM 7620 N N . GLN A 1 1026 ? 11.872 -21.394 -98.227 1.00 80.00 1026 GLN A N 1
ATOM 7621 C CA . GLN A 1 1026 ? 10.534 -20.987 -98.637 1.00 80.00 1026 GLN A CA 1
ATOM 7622 C C . GLN A 1 1026 ? 9.837 -22.155 -99.322 1.00 80.00 1026 GLN A C 1
ATOM 7624 O O . GLN A 1 1026 ? 10.416 -22.816 -100.186 1.00 80.00 1026 GLN A O 1
ATOM 7629 N N . GLY A 1 1027 ? 8.584 -22.398 -98.941 1.00 79.44 1027 GLY A N 1
ATOM 7630 C CA . GLY A 1 1027 ? 7.704 -23.324 -99.639 1.00 79.44 1027 GLY A CA 1
ATOM 7631 C C . GLY A 1 1027 ? 6.276 -22.803 -99.715 1.00 79.44 1027 GLY A C 1
ATOM 7632 O O . GLY A 1 1027 ? 5.862 -22.016 -98.860 1.00 79.44 1027 GLY A O 1
ATOM 7633 N N . GLY A 1 1028 ? 5.550 -23.214 -100.753 1.00 69.25 1028 GLY A N 1
ATOM 7634 C CA . GLY A 1 1028 ? 4.204 -22.738 -101.076 1.00 69.25 1028 GLY A CA 1
ATOM 7635 C C . GLY A 1 1028 ? 3.457 -23.684 -101.994 1.00 69.25 1028 GLY A C 1
ATOM 7636 O O . GLY A 1 1028 ? 4.136 -24.383 -102.784 1.00 69.25 1028 GLY A O 1
#

Organism: NCBI:txid1094555